Protein AF-0000000073400552 (afdb_homodimer)

Secondary structure (DSSP, 8-state):
--GGGGS-S-SHHHHHHHHHHHHHHHHHHHHHHHHHHHHHHHHHHHHHHHHHHHHHHHHTTT---HHHHHHHHHHHHHHHHHHHHHHHS------S----------PPPPTTS-EEEEE---S-SSB-TTT--BEEEEEEEEEEEEEEE--EEEEEEEEEEEEEETTT-PEEEPPPPP-SSTT-SB-HHHHHHHHHHHHTS---HHHHHHHHHHTT----HHHHHHHHHHHHHHHHHHHHHHHHHHHT-SEEEEEEEEEEEEPTTT--EEEEEEEEEEE--GGGT--SPPEEEEEEESS--THHHHHHTTT--EEEEE-S-GGGHHHHTTSSEEEE--HHHHHHHHHHHHHHS--HHHHHHHHHHHHHHHHHHHTTT--HHHHHHHIIIIIHHHHHHHHHHHHHHHHHS-TTSHHHHHHHHHHHTHHHHHGGGT-TTS-SS-HHHHHHHHHHHGGGGG--EES-HHHHHHHHHHHHHHHHHHHTT--HHHHHHHHHTTGGGS-GGGGGGGSHHHHHHHHHHH-/--TTTTS-S-SHHHHHHHHHHHHHHHHHHHHHHHHHHHHHHHHHHHHHHHHHHHHHHHHTTT---HHHHHHHHHHHHHHHHHHHHHHHS------S-----------PPPTTS-EEEEE---S-SSB-TTT--BEEEEEEEEEEEEEEE--EEEEEEEEEEEEEETTT-PEEEPPPPP-SSTT-SB-HHHHHHHHHHHHTS---HHHHHHHHHHTT----HHHHHHHHHHHHHHHHHHHHHHHHHHHT-SEEEEEEEEEEEEPTTT--EEEEEEEEEEE--GGGT--SPPEEEEEEESS--THHHHHHTTT--EEEEE-S-GGGHHHHTTSSEEEE--HHHHHHHHHHHHHHS--HHHHHHHHHHHHHHHHHHHTTT--HHHHHHHHHHHHHHHHHHHHHHHHHHHHHS-TTSHHHHHHHHHHHTHHHHHGGGT-TTS-SS-HHHHHHHHHHHGGGGG--B-SSHHHHHHHHHHHHHHHHHHHTT--HHHHHHHHHTTGGGS-GGGGGGGSHHHHHHHHHHH-

Radius of gyration: 34.64 Å; Cα contacts (8 Å, |Δi|>4): 1639; chains: 2; bounding box: 87×115×77 Å

Nearest PDB structures (foldseek):
  4ibn-assembly1_A  TM=3.420E-01  e=5.709E-01  uncultured organism
  8f3t-assembly1_A  TM=4.345E-01  e=2.972E+00  Enterococcus faecium
  6mka-assembly1_A  TM=4.248E-01  e=4.762E+00  Enterococcus faecium
  8f3q-assembly1_A  TM=3.774E-01  e=5.233E+00  Enterococcus faecium
  4ibn-assembly1_A  TM=3.418E-01  e=5.380E-01  uncultured organism

Organism: Burkholderia thailandensis (strain ATCC 700388 / DSM 13276 / CCUG 48851 / CIP 106301 / E264) (NCBI:txid271848)

pLDDT: mean 80.69, std 18.59, range [24.61, 98.06]

Foldseek 3Di:
DDPPPPPPPPPVVVVVVVVVVVVVVVVVVVVVVVVVVVLVVLVVVLVVLVVVLVVLVLVCVADQDPVSVVVSVVSVVVNVVSVVSVVVPPPPPPPPPDPPPPPPPDPDDDPVDDDDDDDDDDPDQAADPPPRHGHDDDDDDDDDDDDDDDDADDDDDDDWDWDADPPPRDIDIDDDADALDVVDPDHLLRLLCLLCCCQQVVDQLQNVQVVVVVNVDHDDSVNSVVSLVSLLVLCVLVLVVLLVLLQPDQEKEKDKHWFWAQAPPPSDIQIKIKMKIWDDQQQQQDPRQIFMFIAIDRDDALVVVCVSNVSHFHEYEYAPDPSCVVVVVVVRYHAAYFVSNLLSLLVVVCVVPNDPVSVVLNVLSVQLVVQSVVSGRHHLVVQLVSCVVRVVVSLVVSLVVLVVVLVVDDCPDSSNVSSCSCNVCVCNQCVCSVTSSDDNHSVVRVVLCVSRSVNSVSDHNYNDSVSVRSSSSSSRQCSSLVSNVHHSSLLSSVCSSPSSPDDSVVSVCSRNVNCVVVSVVVD/DPPPPPPPPPPVVVVVVVVVVVVVVVVVVVVVVVVVVVLVVLVVVLVVLVVVLVVLVLVCLADLDPVSVVVSVVSVVVNVVSVVSVVVPPPPPPPPPPPPPPPPPDPDDDPPDDDDDDDDDDPDQAADPPPRHGHDDDDDDDDDDDDDDDDADDADDDDWDWDADPPPRDIDIDDDADALDVVDRDHLLRLLCLLCCCQQVVDQLCNVQVVVVVNVDHDDSVNSVVSLVSLLVLCVLVLVVLLVLLQVDQEKEKDKHWFWAQAPPPSDIQIKIKMKIKDDQQQQQDPRQIFMFIAIDRDDALVVVCVSNVSHFHEYEYADDPSCVVVVVVVRYHAAYFVSNLLSLLVVVCVVPNDPVSVVLNVLSVQLVVQSVVSGRHHLVVQLVSCVVRVVVSLVVSLVVLVVVLVVDDCPDSSNVSSCSCNVCVCNQCVCSVTSSDDNHSVVRVVLCVSRSVNSVSDNADNDSVRRRSSSSSSRQCSSLVSNVHHSSLLSSVCSSPSSPDDSVVSVCSRNVNCVVVSVVVD

Structure (mmCIF, N/CA/C/O backbone):
data_AF-0000000073400552-model_v1
#
loop_
_entity.id
_entity.type
_entity.pdbx_description
1 polymer 'TnpC protein'
#
loop_
_atom_site.group_PDB
_atom_site.id
_atom_site.type_symbol
_atom_site.label_atom_id
_atom_site.label_alt_id
_atom_site.label_comp_id
_atom_site.label_asym_id
_atom_site.label_entity_id
_atom_site.label_seq_id
_atom_site.pdbx_PDB_ins_code
_atom_site.Cartn_x
_atom_site.Cartn_y
_atom_site.Cartn_z
_atom_site.occupancy
_atom_site.B_iso_or_equiv
_atom_site.auth_seq_id
_atom_site.auth_comp_id
_atom_site.auth_asym_id
_atom_site.auth_atom_id
_atom_site.pdbx_PDB_model_num
ATOM 1 N N . MET A 1 1 ? -17.5 -57.906 23.609 1 24.61 1 MET A N 1
ATOM 2 C CA . MET A 1 1 ? -16.062 -58.156 23.484 1 24.61 1 MET A CA 1
ATOM 3 C C . MET A 1 1 ? -15.289 -56.844 23.656 1 24.61 1 MET A C 1
ATOM 5 O O . MET A 1 1 ? -15.578 -55.844 23 1 24.61 1 MET A O 1
ATOM 9 N N . THR A 1 2 ? -14.555 -56.531 24.859 1 25.42 2 THR A N 1
ATOM 10 C CA . THR A 1 2 ? -14.062 -55.406 25.656 1 25.42 2 THR A CA 1
ATOM 11 C C . THR A 1 2 ? -12.844 -54.781 24.984 1 25.42 2 THR A C 1
ATOM 13 O O . THR A 1 2 ? -12.016 -55.469 24.406 1 25.42 2 THR A O 1
ATOM 16 N N . ALA A 1 3 ? -13.062 -53.438 24.578 1 33.19 3 ALA A N 1
ATOM 17 C CA . ALA A 1 3 ? -12.156 -52.531 23.906 1 33.19 3 ALA A CA 1
ATOM 18 C C . ALA A 1 3 ? -10.797 -52.5 24.609 1 33.19 3 ALA A C 1
ATOM 20 O O . ALA A 1 3 ? -9.969 -51.625 24.328 1 33.19 3 ALA A O 1
ATOM 21 N N . ALA A 1 4 ? -10.703 -53.25 25.734 1 34.44 4 ALA A N 1
ATOM 22 C CA . ALA A 1 4 ? -9.531 -53.156 26.609 1 34.44 4 ALA A CA 1
ATOM 23 C C . ALA A 1 4 ? -8.266 -53.562 25.859 1 34.44 4 ALA A C 1
ATOM 25 O O . ALA A 1 4 ? -7.152 -53.312 26.328 1 34.44 4 ALA A O 1
ATOM 26 N N . ASN A 1 5 ? -8.422 -54.5 25.031 1 32.62 5 ASN A N 1
ATOM 27 C CA . ASN A 1 5 ? -7.316 -55.406 24.797 1 32.62 5 ASN A CA 1
ATOM 28 C C . ASN A 1 5 ? -6.242 -54.781 23.906 1 32.62 5 ASN A C 1
ATOM 30 O O . ASN A 1 5 ? -5.445 -55.5 23.297 1 32.62 5 ASN A O 1
ATOM 34 N N . ALA A 1 6 ? -6.629 -53.625 23.438 1 41.81 6 ALA A N 1
ATOM 35 C CA . ALA A 1 6 ? -5.828 -53.312 22.25 1 41.81 6 ALA A CA 1
ATOM 36 C C . ALA A 1 6 ? -4.359 -53.125 22.625 1 41.81 6 ALA A C 1
ATOM 38 O O . ALA A 1 6 ? -3.533 -52.812 21.766 1 41.81 6 ALA A O 1
ATOM 39 N N . TYR A 1 7 ? -4.109 -52.656 23.969 1 45.28 7 TYR A N 1
ATOM 40 C CA . TYR A 1 7 ? -2.709 -52.406 24.281 1 45.28 7 TYR A CA 1
ATOM 41 C C . TYR A 1 7 ? -1.983 -53.719 24.609 1 45.28 7 TYR A C 1
ATOM 43 O O . TYR A 1 7 ? -2.584 -54.656 25.156 1 45.28 7 TYR A O 1
ATOM 51 N N . PRO A 1 8 ? -1.032 -54.094 23.844 1 45.5 8 PRO A N 1
ATOM 52 C CA . PRO A 1 8 ? -0.406 -55.375 24.047 1 45.5 8 PRO A CA 1
ATOM 53 C C . PRO A 1 8 ? -0.146 -55.688 25.516 1 45.5 8 PRO A C 1
ATOM 55 O O . PRO A 1 8 ? 0.026 -54.781 26.328 1 45.5 8 PRO A O 1
ATOM 58 N N . ASP A 1 9 ? -0.67 -56.844 26.156 1 44.78 9 ASP A N 1
ATOM 59 C CA . ASP A 1 9 ? -0.566 -57.406 27.5 1 44.78 9 ASP A CA 1
ATOM 60 C C . ASP A 1 9 ? 0.889 -57.469 27.953 1 44.78 9 ASP A C 1
ATOM 62 O O . ASP A 1 9 ? 1.176 -57.906 29.062 1 44.78 9 ASP A O 1
ATOM 66 N N . ASP A 1 10 ? 1.835 -57.625 27.047 1 45.41 10 ASP A N 1
ATOM 67 C CA . ASP A 1 10 ? 3.184 -57.781 27.578 1 45.41 10 ASP A CA 1
ATOM 68 C C . ASP A 1 10 ? 3.725 -56.469 28.141 1 45.41 10 ASP A C 1
ATOM 70 O O . ASP A 1 10 ? 3.457 -55.406 27.594 1 45.41 10 ASP A O 1
ATOM 74 N N . ILE A 1 11 ? 3.994 -56.406 29.5 1 49.25 11 ILE A N 1
ATOM 75 C CA . ILE A 1 11 ? 4.387 -55.312 30.375 1 49.25 11 ILE A CA 1
ATOM 76 C C . ILE A 1 11 ? 5.531 -54.531 29.719 1 49.25 11 ILE A C 1
ATOM 78 O O . ILE A 1 11 ? 5.66 -53.312 29.922 1 49.25 11 ILE A O 1
ATOM 82 N N . GLU A 1 12 ? 6.371 -55.344 29.047 1 56.28 12 GLU A N 1
ATOM 83 C CA . GLU A 1 12 ? 7.59 -54.688 28.562 1 56.28 12 GLU A CA 1
ATOM 84 C C . GLU A 1 12 ? 7.293 -53.75 27.406 1 56.28 12 GLU A C 1
ATOM 86 O O . GLU A 1 12 ? 7.918 -52.688 27.281 1 56.28 12 GLU A O 1
ATOM 91 N N . ALA A 1 13 ? 6.332 -54.156 26.625 1 56.03 13 ALA A N 1
ATOM 92 C CA . ALA A 1 13 ? 6.023 -53.344 25.453 1 56.03 13 ALA A CA 1
ATOM 93 C C . ALA A 1 13 ? 5.414 -52 25.828 1 56.03 13 ALA A C 1
ATOM 95 O O . ALA A 1 13 ? 5.828 -50.969 25.328 1 56.03 13 ALA A O 1
ATOM 96 N N . PRO A 1 14 ? 4.473 -52.156 26.828 1 54.5 14 PRO A N 1
ATOM 97 C CA . PRO A 1 14 ? 3.953 -50.844 27.234 1 54.5 14 PRO A CA 1
ATOM 98 C C . PRO A 1 14 ? 5.016 -49.969 27.891 1 54.5 14 PRO A C 1
ATOM 100 O O . PRO A 1 14 ? 5.016 -48.75 27.719 1 54.5 14 PRO A O 1
ATOM 103 N N . LYS A 1 15 ? 5.973 -50.625 28.609 1 53.91 15 LYS A N 1
ATOM 104 C CA . LYS A 1 15 ? 7.047 -49.844 29.234 1 53.91 15 LYS A CA 1
ATOM 105 C C . LYS A 1 15 ? 7.93 -49.188 28.188 1 53.91 15 LYS A C 1
ATOM 107 O O . LYS A 1 15 ? 8.32 -48.031 28.328 1 53.91 15 LYS A O 1
ATOM 112 N N . ALA A 1 16 ? 8.227 -49.969 27.125 1 58.25 16 ALA A N 1
ATOM 113 C CA . ALA A 1 16 ? 9.047 -49.406 26.047 1 58.25 16 ALA A CA 1
ATOM 114 C C . ALA A 1 16 ? 8.297 -48.281 25.328 1 58.25 16 ALA A C 1
ATOM 116 O O . ALA A 1 16 ? 8.891 -47.25 24.984 1 58.25 16 ALA A O 1
ATOM 117 N N . MET A 1 17 ? 7.023 -48.531 25.25 1 55.91 17 MET A N 1
ATOM 118 C CA . MET A 1 17 ? 6.211 -47.5 24.609 1 55.91 17 MET A CA 1
ATOM 119 C C . MET A 1 17 ? 6.113 -46.25 25.484 1 55.91 17 MET A C 1
ATOM 121 O O . MET A 1 17 ? 6.156 -45.125 24.984 1 55.91 17 MET A O 1
ATOM 125 N N . LEU A 1 18 ? 6.051 -46.625 26.812 1 54.81 18 LEU A N 1
ATOM 126 C CA . LEU A 1 18 ? 6.031 -45.5 27.75 1 54.81 18 LEU A CA 1
ATOM 127 C C . LEU A 1 18 ? 7.363 -44.781 27.75 1 54.81 18 LEU A C 1
ATOM 129 O O . LEU A 1 18 ? 7.395 -43.531 27.812 1 54.81 18 LEU A O 1
ATOM 133 N N . LEU A 1 19 ? 8.398 -45.562 27.641 1 57.09 19 LEU A N 1
ATOM 134 C CA . LEU A 1 19 ? 9.719 -44.938 27.594 1 57.09 19 LEU A CA 1
ATOM 135 C C . LEU A 1 19 ? 9.883 -44.125 26.312 1 57.09 19 LEU A C 1
ATOM 137 O O . LEU A 1 19 ? 10.453 -43.031 26.344 1 57.09 19 LEU A O 1
ATOM 141 N N . GLU A 1 20 ? 9.383 -44.656 25.219 1 55.62 20 GLU A N 1
ATOM 142 C CA . GLU A 1 20 ? 9.422 -43.938 23.953 1 55.62 20 GLU A CA 1
ATOM 143 C C . GLU A 1 20 ? 8.547 -42.688 24 1 55.62 20 GLU A C 1
ATOM 145 O O . GLU A 1 20 ? 8.938 -41.625 23.516 1 55.62 20 GLU A O 1
ATOM 150 N N . ARG A 1 21 ? 7.418 -42.938 24.719 1 53.84 21 ARG A N 1
ATOM 151 C CA . ARG A 1 21 ? 6.543 -41.781 24.859 1 53.84 21 ARG A CA 1
ATOM 152 C C . ARG A 1 21 ? 7.148 -40.75 25.828 1 53.84 21 ARG A C 1
ATOM 154 O O . ARG A 1 21 ? 7.062 -39.562 25.594 1 53.84 21 ARG A O 1
ATOM 161 N N . ASP A 1 22 ? 7.812 -41.312 26.797 1 54.59 22 ASP A N 1
ATOM 162 C CA . ASP A 1 22 ? 8.484 -40.406 27.734 1 54.59 22 ASP A CA 1
ATOM 163 C C . ASP A 1 22 ? 9.641 -39.688 27.062 1 54.59 22 ASP A C 1
ATOM 165 O O . ASP A 1 22 ? 9.852 -38.469 27.297 1 54.59 22 ASP A O 1
ATOM 169 N N . ALA A 1 23 ? 10.359 -40.344 26.203 1 57.62 23 ALA A N 1
ATOM 170 C CA . ALA A 1 23 ? 11.43 -39.719 25.438 1 57.62 23 ALA A CA 1
ATOM 171 C C . ALA A 1 23 ? 10.867 -38.688 24.469 1 57.62 23 ALA A C 1
ATOM 173 O O . ALA A 1 23 ? 11.422 -37.594 24.297 1 57.62 23 ALA A O 1
ATOM 174 N N . ARG A 1 24 ? 9.742 -39.125 23.938 1 53.03 24 ARG A N 1
ATOM 175 C CA . ARG A 1 24 ? 9.078 -38.188 23.031 1 53.03 24 ARG A CA 1
ATOM 176 C C . ARG A 1 24 ? 8.539 -36.969 23.781 1 53.03 24 ARG A C 1
ATOM 178 O O . ARG A 1 24 ? 8.633 -35.844 23.312 1 53.03 24 ARG A O 1
ATOM 185 N N . ILE A 1 25 ? 8.07 -37.281 24.969 1 50.94 25 ILE A N 1
ATOM 186 C CA . ILE A 1 25 ? 7.602 -36.188 25.844 1 50.94 25 ILE A CA 1
ATOM 187 C C . ILE A 1 25 ? 8.781 -35.344 26.281 1 50.94 25 ILE A C 1
ATOM 189 O O . ILE A 1 25 ? 8.695 -34.094 26.281 1 50.94 25 ILE A O 1
ATOM 193 N N . GLY A 1 26 ? 9.844 -36 26.609 1 51.19 26 GLY A N 1
ATOM 194 C CA . GLY A 1 26 ? 11.031 -35.25 26.953 1 51.19 26 GLY A CA 1
ATOM 195 C C . GLY A 1 26 ? 11.555 -34.406 25.828 1 51.19 26 GLY A C 1
ATOM 196 O O . GLY A 1 26 ? 11.891 -33.219 26.031 1 51.19 26 GLY A O 1
ATOM 197 N N . HIS A 1 27 ? 11.547 -34.938 24.656 1 53.66 27 HIS A N 1
ATOM 198 C CA . HIS A 1 27 ? 11.961 -34.188 23.484 1 53.66 27 HIS A CA 1
ATOM 199 C C . HIS A 1 27 ? 10.984 -33.062 23.172 1 53.66 27 HIS A C 1
ATOM 201 O O . HIS A 1 27 ? 11.398 -31.938 22.875 1 53.66 27 HIS A O 1
ATOM 207 N N . LEU A 1 28 ? 9.766 -33.406 23.391 1 50.81 28 LEU A N 1
ATOM 208 C CA . LEU A 1 28 ? 8.758 -32.375 23.172 1 50.81 28 LEU A CA 1
ATOM 209 C C . LEU A 1 28 ? 8.852 -31.281 24.234 1 50.81 28 LEU A C 1
ATOM 211 O O . LEU A 1 28 ? 8.695 -30.109 23.938 1 50.81 28 LEU A O 1
ATOM 215 N N . GLU A 1 29 ? 9.164 -31.719 25.406 1 51.41 29 GLU A N 1
ATOM 216 C CA . GLU A 1 29 ? 9.375 -30.766 26.469 1 51.41 29 GLU A CA 1
ATOM 217 C C . GLU A 1 29 ? 10.602 -29.891 26.203 1 51.41 29 GLU A C 1
ATOM 219 O O . GLU A 1 29 ? 10.578 -28.688 26.453 1 51.41 29 GLU A O 1
ATOM 224 N N . ASP A 1 30 ? 11.633 -30.484 25.734 1 51.81 30 ASP A N 1
ATOM 225 C CA . ASP A 1 30 ? 12.82 -29.734 25.359 1 51.81 30 ASP A CA 1
ATOM 226 C C . ASP A 1 30 ? 12.516 -28.766 24.219 1 51.81 30 ASP A C 1
ATOM 228 O O . ASP A 1 30 ? 12.984 -27.625 24.234 1 51.81 30 ASP A O 1
ATOM 232 N N . VAL A 1 31 ? 11.75 -29.297 23.328 1 49.66 31 VAL A N 1
ATOM 233 C CA . VAL A 1 31 ? 11.359 -28.453 22.219 1 49.66 31 VAL A CA 1
ATOM 234 C C . VAL A 1 31 ? 10.477 -27.312 22.719 1 49.66 31 VAL A C 1
ATOM 236 O O . VAL A 1 31 ? 10.648 -26.156 22.297 1 49.66 31 VAL A O 1
ATOM 239 N N . VAL A 1 32 ? 9.656 -27.656 23.656 1 48.94 32 VAL A N 1
ATOM 240 C CA . VAL A 1 32 ? 8.789 -26.641 24.25 1 48.94 32 VAL A CA 1
ATOM 241 C C . VAL A 1 32 ? 9.625 -25.641 25.031 1 48.94 32 VAL A C 1
ATOM 243 O O . VAL A 1 32 ? 9.398 -24.438 24.953 1 48.94 32 VAL A O 1
ATOM 246 N N . GLU A 1 33 ? 10.555 -26.172 25.828 1 51.47 33 GLU A N 1
ATOM 247 C CA . GLU A 1 33 ? 11.422 -25.281 26.594 1 51.47 33 GLU A CA 1
ATOM 248 C C . GLU A 1 33 ? 12.266 -24.406 25.672 1 51.47 33 GLU A C 1
ATOM 250 O O . GLU A 1 33 ? 12.469 -23.219 25.953 1 51.47 33 GLU A O 1
ATOM 255 N N . SER A 1 34 ? 12.719 -25 24.641 1 51.09 34 SER A N 1
ATOM 256 C CA . SER A 1 34 ? 13.469 -24.234 23.656 1 51.09 34 SER A CA 1
ATOM 257 C C . SER A 1 34 ? 12.586 -23.188 22.969 1 51.09 34 SER A C 1
ATOM 259 O O . SER A 1 34 ? 13.008 -22.062 22.75 1 51.09 34 SER A O 1
ATOM 261 N N . HIS A 1 35 ? 11.391 -23.641 22.828 1 50.72 35 HIS A N 1
ATOM 262 C CA . HIS A 1 35 ? 10.438 -22.703 22.234 1 50.72 35 HIS A CA 1
ATOM 263 C C . HIS A 1 35 ? 10.078 -21.609 23.234 1 50.72 35 HIS A C 1
ATOM 265 O O . HIS A 1 35 ? 9.953 -20.438 22.844 1 50.72 35 HIS A O 1
ATOM 271 N N . LYS A 1 36 ? 10 -22.016 24.484 1 51.06 36 LYS A N 1
ATOM 272 C CA . LYS A 1 36 ? 9.75 -21.016 25.516 1 51.06 36 LYS A CA 1
ATOM 273 C C . LYS A 1 36 ? 10.898 -20.031 25.625 1 51.06 36 LYS A C 1
ATOM 275 O O . LYS A 1 36 ? 10.68 -18.812 25.766 1 51.06 36 LYS A O 1
ATOM 280 N N . ALA A 1 37 ? 12.102 -20.578 25.641 1 52.28 37 ALA A N 1
ATOM 281 C CA . ALA A 1 37 ? 13.281 -19.719 25.688 1 52.28 37 ALA A CA 1
ATOM 282 C C . ALA A 1 37 ? 13.344 -18.812 24.453 1 52.28 37 ALA A C 1
ATOM 284 O O . ALA A 1 37 ? 13.641 -17.625 24.562 1 52.28 37 ALA A O 1
ATOM 285 N N . ALA A 1 38 ? 13.031 -19.422 23.391 1 51.69 38 ALA A N 1
ATOM 286 C CA . ALA A 1 38 ? 13.008 -18.641 22.156 1 51.69 38 ALA A CA 1
ATOM 287 C C . ALA A 1 38 ? 11.906 -17.594 22.188 1 51.69 38 ALA A C 1
ATOM 289 O O . ALA A 1 38 ? 12.117 -16.453 21.766 1 51.69 38 ALA A O 1
ATOM 290 N N . ASN A 1 39 ? 10.828 -17.953 22.797 1 53.31 39 ASN A N 1
ATOM 291 C CA . ASN A 1 39 ? 9.727 -17 22.953 1 53.31 39 ASN A CA 1
ATOM 292 C C . ASN A 1 39 ? 10.094 -15.875 23.906 1 53.31 39 ASN A C 1
ATOM 294 O O . ASN A 1 39 ? 9.734 -14.719 23.672 1 53.31 39 ASN A O 1
ATOM 298 N N . ALA A 1 40 ? 10.789 -16.297 25.016 1 55 40 ALA A N 1
ATOM 299 C CA . ALA A 1 40 ? 11.234 -15.273 25.953 1 55 40 ALA A CA 1
ATOM 300 C C . ALA A 1 40 ? 12.227 -14.312 25.297 1 55 40 ALA A C 1
ATOM 302 O O . ALA A 1 40 ? 12.141 -13.102 25.484 1 55 40 ALA A O 1
ATOM 303 N N . THR A 1 41 ? 13.148 -14.93 24.562 1 53 41 THR A N 1
ATOM 304 C CA . THR A 1 41 ? 14.109 -14.109 23.828 1 53 41 THR A CA 1
ATOM 305 C C . THR A 1 41 ? 13.398 -13.242 22.797 1 53 41 THR A C 1
ATOM 307 O O . THR A 1 41 ? 13.711 -12.062 22.641 1 53 41 THR A O 1
ATOM 310 N N . ALA A 1 42 ? 12.422 -13.828 22.219 1 56.38 42 ALA A N 1
ATOM 311 C CA . ALA A 1 42 ? 11.648 -13.086 21.219 1 56.38 42 ALA A CA 1
ATOM 312 C C . ALA A 1 42 ? 10.875 -11.945 21.875 1 56.38 42 ALA A C 1
ATOM 314 O O . ALA A 1 42 ? 10.828 -10.836 21.328 1 56.38 42 ALA A O 1
ATOM 315 N N . LYS A 1 43 ? 10.352 -12.227 23.062 1 59.94 43 LYS A N 1
ATOM 316 C CA . LYS A 1 43 ? 9.609 -11.195 23.781 1 59.94 43 LYS A CA 1
ATOM 317 C C . LYS A 1 43 ? 10.531 -10.047 24.203 1 59.94 43 LYS A C 1
ATOM 319 O O . LYS A 1 43 ? 10.156 -8.875 24.109 1 59.94 43 LYS A O 1
ATOM 324 N N . ALA A 1 44 ? 11.75 -10.445 24.688 1 56.94 44 ALA A N 1
ATOM 325 C CA . ALA A 1 44 ? 12.734 -9.43 25.047 1 56.94 44 ALA A CA 1
ATOM 326 C C . ALA A 1 44 ? 13.141 -8.602 23.828 1 56.94 44 ALA A C 1
ATOM 328 O O . ALA A 1 44 ? 13.266 -7.375 23.922 1 56.94 44 ALA A O 1
ATOM 329 N N . GLU A 1 45 ? 13.273 -9.281 22.75 1 58.41 45 GLU A N 1
ATOM 330 C CA . GLU A 1 45 ? 13.633 -8.594 21.516 1 58.41 45 GLU A CA 1
ATOM 331 C C . GLU A 1 45 ? 12.5 -7.688 21.031 1 58.41 45 GLU A C 1
ATOM 333 O O . GLU A 1 45 ? 12.75 -6.582 20.547 1 58.41 45 GLU A O 1
ATOM 338 N N . ILE A 1 46 ? 11.297 -8.133 21.219 1 58.19 46 ILE A N 1
ATOM 339 C CA . ILE A 1 46 ? 10.133 -7.336 20.844 1 58.19 46 ILE A CA 1
ATOM 340 C C . ILE A 1 46 ? 10.117 -6.043 21.656 1 58.19 46 ILE A C 1
ATOM 342 O O . ILE A 1 46 ? 9.953 -4.953 21.109 1 58.19 46 ILE A O 1
ATOM 346 N N . GLU A 1 47 ? 10.305 -6.18 22.953 1 60.88 47 GLU A N 1
ATOM 347 C CA . GLU A 1 47 ? 10.328 -5 23.812 1 60.88 47 GLU A CA 1
ATOM 348 C C . GLU A 1 47 ? 11.469 -4.062 23.438 1 60.88 47 GLU A C 1
ATOM 350 O O . GLU A 1 47 ? 11.305 -2.844 23.422 1 60.88 47 GLU A O 1
ATOM 355 N N . HIS A 1 48 ? 12.57 -4.715 23.125 1 55.47 48 HIS A N 1
ATOM 356 C CA . HIS A 1 48 ? 13.727 -3.928 22.703 1 55.47 48 HIS A CA 1
ATOM 357 C C . HIS A 1 48 ? 13.445 -3.18 21.406 1 55.47 48 HIS A C 1
ATOM 359 O O . HIS A 1 48 ? 13.742 -1.988 21.297 1 55.47 48 HIS A O 1
ATOM 365 N N . LEU A 1 49 ? 12.828 -3.842 20.5 1 58.22 49 LEU A N 1
ATOM 366 C CA . LEU A 1 49 ? 12.547 -3.227 19.203 1 58.22 49 LEU A CA 1
ATOM 367 C C . LEU A 1 49 ? 11.508 -2.119 19.344 1 58.22 49 LEU A C 1
ATOM 369 O O . LEU A 1 49 ? 11.625 -1.066 18.719 1 58.22 49 LEU A O 1
ATOM 373 N N . LYS A 1 50 ? 10.586 -2.402 20.188 1 60.38 50 LYS A N 1
ATOM 374 C CA . LYS A 1 50 ? 9.586 -1.367 20.438 1 60.38 50 LYS A CA 1
ATOM 375 C C . LYS A 1 50 ? 10.242 -0.108 21 1 60.38 50 LYS A C 1
ATOM 377 O O . LYS A 1 50 ? 9.922 1.005 20.578 1 60.38 50 LYS A O 1
ATOM 382 N N . LEU A 1 51 ? 11.133 -0.354 21.922 1 53.84 51 LEU A N 1
ATOM 383 C CA . LEU A 1 51 ? 11.852 0.761 22.531 1 53.84 51 LEU A CA 1
ATOM 384 C C . LEU A 1 51 ? 12.734 1.467 21.5 1 53.84 51 LEU A C 1
ATOM 386 O O . LEU A 1 51 ? 12.789 2.697 21.469 1 53.84 51 LEU A O 1
ATOM 390 N N . LEU A 1 52 ? 13.352 0.623 20.703 1 53.19 52 LEU A N 1
ATOM 391 C CA . LEU A 1 52 ? 14.219 1.183 19.672 1 53.19 52 LEU A CA 1
ATOM 392 C C . LEU A 1 52 ? 13.414 1.975 18.656 1 53.19 52 LEU A C 1
ATOM 394 O O . LEU A 1 52 ? 13.812 3.068 18.25 1 53.19 52 LEU A O 1
ATOM 398 N N . ILE A 1 53 ? 12.328 1.403 18.281 1 55.66 53 ILE A N 1
ATOM 399 C CA . ILE A 1 53 ? 11.469 2.088 17.312 1 55.66 53 ILE A CA 1
ATOM 400 C C . ILE A 1 53 ? 10.961 3.395 17.922 1 55.66 53 ILE A C 1
ATOM 402 O O . ILE A 1 53 ? 10.961 4.434 17.25 1 55.66 53 ILE A O 1
ATOM 406 N N . ALA A 1 54 ? 10.547 3.232 19.109 1 54.84 54 ALA A N 1
ATOM 407 C CA . ALA A 1 54 ? 10.102 4.438 19.812 1 54.84 54 ALA A CA 1
ATOM 408 C C . ALA A 1 54 ? 11.211 5.48 19.859 1 54.84 54 ALA A C 1
ATOM 410 O O . ALA A 1 54 ? 10.969 6.672 19.656 1 54.84 54 ALA A O 1
ATOM 411 N N . LYS A 1 55 ? 12.375 4.926 20.062 1 49.38 55 LYS A N 1
ATOM 412 C CA . LYS A 1 55 ? 13.547 5.785 20.125 1 49.38 55 LYS A CA 1
ATOM 413 C C . LYS A 1 55 ? 13.828 6.426 18.766 1 49.38 55 LYS A C 1
ATOM 415 O O . LYS A 1 55 ? 14.07 7.633 18.688 1 49.38 55 LYS A O 1
ATOM 420 N N . LEU A 1 56 ? 13.82 5.551 17.859 1 53.38 56 LEU A N 1
ATOM 421 C CA . LEU A 1 56 ? 14.109 6.047 16.531 1 53.38 56 LEU A CA 1
ATOM 422 C C . LEU A 1 56 ? 13.031 7.008 16.047 1 53.38 56 LEU A C 1
ATOM 424 O O . LEU A 1 56 ? 13.328 8.016 15.398 1 53.38 56 LEU A O 1
ATOM 428 N N . ARG A 1 57 ? 11.883 6.586 16.359 1 52.5 57 ARG A N 1
ATOM 429 C CA . ARG A 1 57 ? 10.781 7.488 16.016 1 52.5 57 ARG A CA 1
ATOM 430 C C . ARG A 1 57 ? 10.969 8.844 16.688 1 52.5 57 ARG A C 1
ATOM 432 O O . ARG A 1 57 ? 10.672 9.883 16.094 1 52.5 57 ARG A O 1
ATOM 439 N N . ARG A 1 58 ? 11.414 8.711 17.859 1 46.28 58 ARG A N 1
ATOM 440 C CA . ARG A 1 58 ? 11.719 9.938 18.594 1 46.28 58 ARG A CA 1
ATOM 441 C C . ARG A 1 58 ? 12.883 10.68 17.938 1 46.28 58 ARG A C 1
ATOM 443 O O . ARG A 1 58 ? 12.898 11.914 17.922 1 46.28 58 ARG A O 1
ATOM 450 N N . MET A 1 59 ? 13.797 9.781 17.484 1 45.72 59 MET A N 1
ATOM 451 C CA . MET A 1 59 ? 14.969 10.344 16.828 1 45.72 59 MET A CA 1
ATOM 452 C C . MET A 1 59 ? 14.609 10.914 15.461 1 45.72 59 MET A C 1
ATOM 454 O O . MET A 1 59 ? 15.273 11.82 14.969 1 45.72 59 MET A O 1
ATOM 458 N N . GLN A 1 60 ? 13.766 10.188 14.852 1 46.12 60 GLN A N 1
ATOM 459 C CA . GLN A 1 60 ? 13.328 10.641 13.531 1 46.12 60 GLN A CA 1
ATOM 460 C C . GLN A 1 60 ? 13.047 12.133 13.531 1 46.12 60 GLN A C 1
ATOM 462 O O . GLN A 1 60 ? 13.117 12.781 12.484 1 46.12 60 GLN A O 1
ATOM 467 N N . PHE A 1 61 ? 12.656 12.711 14.609 1 39.72 61 PHE A N 1
ATOM 468 C CA . PHE A 1 61 ? 12.281 14.117 14.688 1 39.72 61 PHE A CA 1
ATOM 469 C C . PHE A 1 61 ? 13.445 15.008 14.273 1 39.72 61 PHE A C 1
ATOM 471 O O . PHE A 1 61 ? 13.234 16.156 13.859 1 39.72 61 PHE A O 1
ATOM 478 N N . GLY A 1 62 ? 14.531 14.734 14.57 1 34.5 62 GLY A N 1
ATOM 479 C CA . GLY A 1 62 ? 15.578 15.695 14.242 1 34.5 62 GLY A CA 1
ATOM 480 C C . GLY A 1 62 ? 16.219 15.438 12.891 1 34.5 62 GLY A C 1
ATOM 481 O O . GLY A 1 62 ? 16.469 16.375 12.133 1 34.5 62 GLY A O 1
ATOM 482 N N . ARG A 1 63 ? 17.047 14.398 12.805 1 35.94 63 ARG A N 1
ATOM 483 C CA . ARG A 1 63 ? 17.891 14.219 11.625 1 35.94 63 ARG A CA 1
ATOM 484 C C . ARG A 1 63 ? 17.078 13.688 10.453 1 35.94 63 ARG A C 1
ATOM 486 O O . ARG A 1 63 ? 16.156 12.883 10.633 1 35.94 63 ARG A O 1
ATOM 493 N N . LYS A 1 64 ? 17.094 14.336 9.359 1 41.78 64 LYS A N 1
ATOM 494 C CA . LYS A 1 64 ? 16.562 14.203 8.008 1 41.78 64 LYS A CA 1
ATOM 495 C C . LYS A 1 64 ? 16.469 12.742 7.598 1 41.78 64 LYS A C 1
ATOM 497 O O . LYS A 1 64 ? 16.141 12.43 6.449 1 41.78 64 LYS A O 1
ATOM 502 N N . SER A 1 65 ? 17.219 11.625 8.164 1 45.69 65 SER A N 1
ATOM 503 C CA . SER A 1 65 ? 17.875 10.656 7.293 1 45.69 65 SER A CA 1
ATOM 504 C C . SER A 1 65 ? 16.891 9.578 6.84 1 45.69 65 SER A C 1
ATOM 506 O O . SER A 1 65 ? 16.094 9.086 7.641 1 45.69 65 SER A O 1
ATOM 508 N N . GLU A 1 66 ? 16.469 9.734 5.648 1 50.38 66 GLU A N 1
ATOM 509 C CA . GLU A 1 66 ? 15.992 8.586 4.883 1 50.38 66 GLU A CA 1
ATOM 510 C C . GLU A 1 66 ? 16.453 7.27 5.508 1 50.38 66 GLU A C 1
ATOM 512 O O . GLU A 1 66 ? 15.711 6.289 5.535 1 50.38 66 GLU A O 1
ATOM 517 N N . LYS A 1 67 ? 17.609 7.516 6.109 1 47.69 67 LYS A N 1
ATOM 518 C CA . LYS A 1 67 ? 18.203 6.32 6.707 1 47.69 67 LYS A CA 1
ATOM 519 C C . LYS A 1 67 ? 17.438 5.898 7.961 1 47.69 67 LYS A C 1
ATOM 521 O O . LYS A 1 67 ? 17.188 4.711 8.172 1 47.69 67 LYS A O 1
ATOM 526 N N . LEU A 1 68 ? 17.031 6.941 8.719 1 50.88 68 LEU A N 1
ATOM 527 C CA . LEU A 1 68 ? 16.312 6.613 9.945 1 50.88 68 LEU A CA 1
ATOM 528 C C . LEU A 1 68 ? 14.914 6.074 9.633 1 50.88 68 LEU A C 1
ATOM 530 O O . LEU A 1 68 ? 14.453 5.129 10.273 1 50.88 68 LEU A O 1
ATOM 534 N N . ASP A 1 69 ? 14.352 6.734 8.672 1 54.78 69 ASP A N 1
ATOM 535 C CA . ASP A 1 69 ? 13.039 6.246 8.258 1 54.78 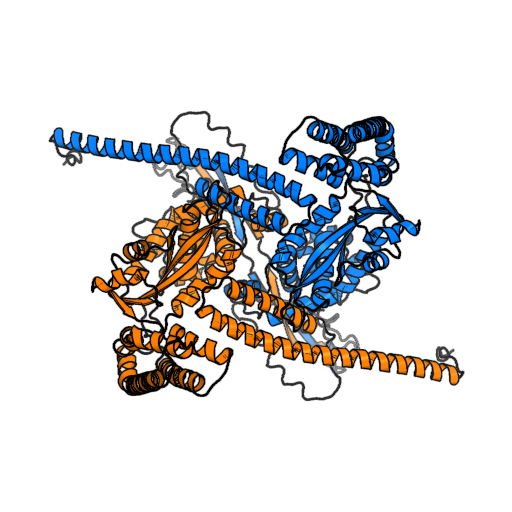69 ASP A CA 1
ATOM 536 C C . ASP A 1 69 ? 13.117 4.801 7.77 1 54.78 69 ASP A C 1
ATOM 538 O O . ASP A 1 69 ? 12.266 3.979 8.109 1 54.78 69 ASP A O 1
ATOM 542 N N . ARG A 1 70 ? 14.148 4.656 7.055 1 58.19 70 ARG A N 1
ATOM 543 C CA . ARG A 1 70 ? 14.367 3.299 6.566 1 58.19 70 ARG A CA 1
ATOM 544 C C . ARG A 1 70 ? 14.617 2.336 7.723 1 58.19 70 ARG A C 1
ATOM 546 O O . ARG A 1 70 ? 14.133 1.203 7.707 1 58.19 70 ARG A O 1
ATOM 553 N N . GLN A 1 71 ? 15.312 2.871 8.641 1 52.38 71 GLN A N 1
ATOM 554 C CA . GLN A 1 71 ? 15.625 2.039 9.797 1 52.38 71 GLN A CA 1
ATOM 555 C C . GLN A 1 71 ? 14.375 1.738 10.617 1 52.38 71 GLN A C 1
ATOM 557 O O . GLN A 1 71 ? 14.172 0.605 11.055 1 52.38 71 GLN A O 1
ATOM 562 N N . ILE A 1 72 ? 13.555 2.717 10.758 1 56.97 72 ILE A N 1
ATOM 563 C CA . ILE A 1 72 ? 12.32 2.527 11.516 1 56.97 72 ILE A CA 1
ATOM 564 C C . ILE A 1 72 ? 11.43 1.516 10.805 1 56.97 72 ILE A C 1
ATOM 566 O O . ILE A 1 72 ? 10.875 0.616 11.445 1 56.97 72 ILE A O 1
ATOM 570 N N . GLU A 1 73 ? 11.359 1.784 9.555 1 61.16 73 GLU A N 1
ATOM 571 C CA . GLU A 1 73 ? 10.547 0.854 8.781 1 61.16 73 GLU A CA 1
ATOM 572 C C . GLU A 1 73 ? 11.07 -0.574 8.906 1 61.16 73 GLU A C 1
ATOM 574 O O . GLU A 1 73 ? 10.289 -1.516 9.062 1 61.16 73 GLU A O 1
ATOM 579 N N . GLN A 1 74 ? 12.359 -0.647 8.852 1 58.69 74 GLN A N 1
ATOM 580 C CA . GLN A 1 74 ? 12.961 -1.969 8.969 1 58.69 74 GLN A CA 1
ATOM 581 C C . GLN A 1 74 ? 12.688 -2.582 10.336 1 58.69 74 GLN A C 1
ATOM 583 O O . GLN A 1 74 ? 12.406 -3.779 10.445 1 58.69 74 GLN A O 1
ATOM 588 N N . LEU A 1 75 ? 12.773 -1.747 11.352 1 58.38 75 LEU A N 1
ATOM 589 C CA . LEU A 1 75 ? 12.539 -2.225 12.711 1 58.38 75 LEU A CA 1
ATOM 590 C C . LEU A 1 75 ? 11.07 -2.58 12.914 1 58.38 75 LEU A C 1
ATOM 592 O O . LEU A 1 75 ? 10.75 -3.553 13.602 1 58.38 75 LEU A O 1
ATOM 596 N N . GLU A 1 76 ? 10.25 -1.805 12.242 1 62.81 76 GLU A N 1
ATOM 597 C CA . GLU A 1 76 ? 8.82 -2.111 12.312 1 62.81 76 GLU A CA 1
ATOM 598 C C . GLU A 1 76 ? 8.516 -3.447 11.641 1 62.81 76 GLU A C 1
ATOM 600 O O . GLU A 1 76 ? 7.723 -4.238 12.164 1 62.81 76 GLU A O 1
ATOM 605 N N . LEU A 1 77 ? 9.141 -3.662 10.57 1 63.97 77 LEU A N 1
ATOM 606 C CA . LEU A 1 77 ? 8.961 -4.926 9.867 1 63.97 77 LEU A CA 1
ATOM 607 C C . LEU A 1 77 ? 9.477 -6.094 10.703 1 63.97 77 LEU A C 1
ATOM 609 O O . LEU A 1 77 ? 8.844 -7.152 10.758 1 63.97 77 LEU A O 1
ATOM 613 N N . ARG A 1 78 ? 10.594 -5.812 11.398 1 60.47 78 ARG A N 1
ATOM 614 C CA . ARG A 1 78 ? 11.141 -6.836 12.281 1 60.47 78 ARG A CA 1
ATOM 615 C C . ARG A 1 78 ? 10.195 -7.125 13.438 1 60.47 78 ARG A C 1
ATOM 617 O O . ARG A 1 78 ? 9.977 -8.289 13.797 1 60.47 78 ARG A O 1
ATOM 624 N N . LEU A 1 79 ? 9.719 -6.102 13.953 1 61.69 79 LEU A N 1
ATOM 625 C CA . LEU A 1 79 ? 8.797 -6.223 15.07 1 61.69 79 LEU A CA 1
ATOM 626 C C . LEU A 1 79 ? 7.547 -7 14.664 1 61.69 79 LEU A C 1
ATOM 628 O O . LEU A 1 79 ? 7.059 -7.844 15.422 1 61.69 79 LEU A O 1
ATOM 632 N N . GLU A 1 80 ? 7.035 -6.762 13.484 1 66.38 80 GLU A N 1
ATOM 633 C CA . GLU A 1 80 ? 5.863 -7.465 12.977 1 66.38 80 GLU A CA 1
ATOM 634 C C . GLU A 1 80 ? 6.098 -8.969 12.93 1 66.38 80 GLU A C 1
ATOM 636 O O . GLU A 1 80 ? 5.215 -9.758 13.281 1 66.38 80 GLU A O 1
ATOM 641 N N . GLU A 1 81 ? 7.219 -9.32 12.539 1 65.38 81 GLU A N 1
ATOM 642 C CA . GLU A 1 81 ? 7.527 -10.734 12.383 1 65.38 81 GLU A CA 1
ATOM 643 C C . GLU A 1 81 ? 7.629 -11.43 13.734 1 65.38 81 GLU A C 1
ATOM 645 O O . GLU A 1 81 ? 7.137 -12.547 13.898 1 65.38 81 GLU A O 1
ATOM 650 N N . LEU A 1 82 ? 8.281 -10.82 14.688 1 65 82 LEU A N 1
ATOM 651 C CA . LEU A 1 82 ? 8.43 -11.406 16.016 1 65 82 LEU A CA 1
ATOM 652 C C . LEU A 1 82 ? 7.066 -11.562 16.688 1 65 82 LEU A C 1
ATOM 654 O O . LEU A 1 82 ? 6.816 -12.57 17.359 1 65 82 LEU A O 1
ATOM 658 N N . GLU A 1 83 ? 6.305 -10.617 16.453 1 67.38 83 GLU A N 1
ATOM 659 C CA . GLU A 1 83 ? 4.965 -10.68 17.031 1 67.38 83 GLU A CA 1
ATOM 660 C C . GLU A 1 83 ? 4.117 -11.75 16.344 1 67.38 83 GLU A C 1
ATOM 662 O O . GLU A 1 83 ? 3.271 -12.383 16.984 1 67.38 83 GLU A O 1
ATOM 667 N N . ALA A 1 84 ? 4.273 -11.93 15.078 1 68.62 84 ALA A N 1
ATOM 668 C CA . ALA A 1 84 ? 3.584 -12.992 14.352 1 68.62 84 ALA A CA 1
ATOM 669 C C . ALA A 1 84 ? 4.004 -14.367 14.859 1 68.62 84 ALA A C 1
ATOM 671 O O . ALA A 1 84 ? 3.193 -15.297 14.914 1 68.62 84 ALA A O 1
ATOM 672 N N . ASP A 1 85 ? 5.25 -14.516 15.203 1 65.94 85 ASP A N 1
ATOM 673 C CA . ASP A 1 85 ? 5.742 -15.773 15.773 1 65.94 85 ASP A CA 1
ATOM 674 C C . ASP A 1 85 ? 5.047 -16.078 17.094 1 65.94 85 ASP A C 1
ATOM 676 O O . ASP A 1 85 ? 4.758 -17.25 17.391 1 65.94 85 ASP A O 1
ATOM 680 N N . GLU A 1 86 ? 4.816 -15.055 17.844 1 63.84 86 GLU A N 1
ATOM 681 C CA . GLU A 1 86 ? 4.074 -15.234 19.094 1 63.84 86 GLU A CA 1
ATOM 682 C C . GLU A 1 86 ? 2.658 -15.734 18.828 1 63.84 86 GLU A C 1
ATOM 684 O O . GLU A 1 86 ? 2.133 -16.547 19.578 1 63.84 86 GLU A O 1
ATOM 689 N N . GLY A 1 87 ? 2.111 -15.242 17.797 1 60.81 87 GLY A N 1
ATOM 690 C CA . GLY A 1 87 ? 0.762 -15.656 17.453 1 60.81 87 GLY A CA 1
ATOM 691 C C . GLY A 1 87 ? 0.69 -17.078 16.938 1 60.81 87 GLY A C 1
ATOM 692 O O . GLY A 1 87 ? -0.336 -17.75 17.078 1 60.81 87 GLY A O 1
ATOM 693 N N . ALA A 1 88 ? 1.759 -17.5 16.281 1 62.5 88 ALA A N 1
ATOM 694 C CA . ALA A 1 88 ? 1.794 -18.844 15.703 1 62.5 88 ALA A CA 1
ATOM 695 C C . ALA A 1 88 ? 2.043 -19.891 16.781 1 62.5 88 ALA A C 1
ATOM 697 O O . ALA A 1 88 ? 1.745 -21.062 16.594 1 62.5 88 ALA A O 1
ATOM 698 N N . ALA A 1 89 ? 2.678 -19.531 17.984 1 53.25 89 ALA A N 1
ATOM 699 C CA . ALA A 1 89 ? 2.953 -20.484 19.047 1 53.25 89 ALA A CA 1
ATOM 700 C C . ALA A 1 89 ? 1.659 -21.016 19.672 1 53.25 89 ALA A C 1
ATOM 702 O O . ALA A 1 89 ? 0.708 -20.25 19.875 1 53.25 89 ALA A O 1
ATOM 703 N N . PRO A 1 90 ? 1.527 -22.406 19.625 1 44.56 90 PRO A N 1
ATOM 704 C CA . PRO A 1 90 ? 0.322 -22.969 20.25 1 44.56 90 PRO A CA 1
ATOM 705 C C . PRO A 1 90 ? 0.058 -22.391 21.641 1 44.56 90 PRO A C 1
ATOM 707 O O . PRO A 1 90 ? 0.995 -22.203 22.422 1 44.56 90 PRO A O 1
ATOM 710 N N . ILE A 1 91 ? -0.862 -21.609 21.859 1 36.97 91 ILE A N 1
ATOM 711 C CA . ILE A 1 91 ? -1.272 -21.234 23.203 1 36.97 91 ILE A CA 1
ATOM 712 C C . ILE A 1 91 ? -1.396 -22.484 24.078 1 36.97 91 ILE A C 1
ATOM 714 O O . ILE A 1 91 ? -2.277 -23.312 23.859 1 36.97 91 ILE A O 1
ATOM 718 N N . GLU A 1 92 ? -0.337 -23.188 24.391 1 31.39 92 GLU A N 1
ATOM 719 C CA . GLU A 1 92 ? -0.609 -24.109 25.484 1 31.39 92 GLU A CA 1
ATOM 720 C C . GLU A 1 92 ? -1.235 -23.406 26.672 1 31.39 92 GLU A C 1
ATOM 722 O O . GLU A 1 92 ? -0.629 -22.484 27.25 1 31.39 92 GLU A O 1
ATOM 727 N N . ILE A 1 93 ? -2.494 -23.297 26.656 1 31.33 93 ILE A N 1
ATOM 728 C CA . ILE A 1 93 ? -3.117 -22.922 27.922 1 31.33 93 ILE A CA 1
ATOM 729 C C . ILE A 1 93 ? -2.553 -23.797 29.047 1 31.33 93 ILE A C 1
ATOM 731 O O . ILE A 1 93 ? -2.74 -25.016 29.047 1 31.33 93 ILE A O 1
ATOM 735 N N . PRO A 1 94 ? -1.431 -23.531 29.594 1 31.09 94 PRO A N 1
ATOM 736 C CA . PRO A 1 94 ? -1.184 -24.344 30.781 1 31.09 94 PRO A CA 1
ATOM 737 C C . PRO A 1 94 ? -2.432 -24.516 31.656 1 31.09 94 PRO A C 1
ATOM 739 O O . PRO A 1 94 ? -3.234 -23.578 31.781 1 31.09 94 PRO A O 1
ATOM 742 N N . LYS A 1 95 ? -2.916 -25.797 31.969 1 32.31 95 LYS A N 1
ATOM 743 C CA . LYS A 1 95 ? -3.906 -26.125 32.969 1 32.31 95 LYS A CA 1
ATOM 744 C C . LYS A 1 95 ? -3.555 -25.484 34.312 1 32.31 95 LYS A C 1
ATOM 746 O O . LYS A 1 95 ? -4.125 -25.844 35.344 1 32.31 95 LYS A O 1
ATOM 751 N N . THR A 1 96 ? -2.312 -25.062 34.594 1 30 96 THR A N 1
ATOM 752 C CA . THR A 1 96 ? -2.137 -24.641 35.969 1 30 96 THR A CA 1
ATOM 753 C C . THR A 1 96 ? -3.061 -23.484 36.312 1 30 96 THR A C 1
ATOM 755 O O . THR A 1 96 ? -3.229 -22.562 35.5 1 30 96 THR A O 1
ATOM 758 N N . PRO A 1 97 ? -3.871 -23.609 37.5 1 30.45 97 PRO A N 1
ATOM 759 C CA . PRO A 1 97 ? -4.742 -22.609 38.094 1 30.45 97 PRO A CA 1
ATOM 760 C C . PRO A 1 97 ? -4.109 -21.219 38.125 1 30.45 97 PRO A C 1
ATOM 762 O O . PRO A 1 97 ? -4.5 -20.359 38.906 1 30.45 97 PRO A O 1
ATOM 765 N N . ARG A 1 98 ? -2.889 -21.062 37.688 1 32.59 98 ARG A N 1
ATOM 766 C CA . ARG A 1 98 ? -2.506 -19.688 38 1 32.59 98 ARG A CA 1
ATOM 767 C C . ARG A 1 98 ? -3.588 -18.719 37.562 1 32.59 98 ARG A C 1
ATOM 769 O O . ARG A 1 98 ? -4.348 -19 36.625 1 32.59 98 ARG A O 1
ATOM 776 N N . THR A 1 99 ? -3.869 -17.688 38.5 1 28.72 99 THR A N 1
ATOM 777 C CA . THR A 1 99 ? -4.746 -16.531 38.281 1 28.72 99 THR A CA 1
ATOM 778 C C . THR A 1 99 ? -4.574 -15.984 36.875 1 28.72 99 THR A C 1
ATOM 780 O O . THR A 1 99 ? -3.459 -15.656 36.469 1 28.72 99 THR A O 1
ATOM 783 N N . ALA A 1 100 ? -5.207 -16.547 35.969 1 34.44 100 ALA A N 1
ATOM 784 C CA . ALA A 1 100 ? -5.27 -15.984 34.625 1 34.44 100 ALA A CA 1
ATOM 785 C C . ALA A 1 100 ? -4.898 -14.508 34.625 1 34.44 100 ALA A C 1
ATOM 787 O O . ALA A 1 100 ? -5.488 -13.711 35.344 1 34.44 100 ALA A O 1
ATOM 788 N N . PRO A 1 101 ? -3.596 -14.156 34.531 1 31.98 101 PRO A N 1
ATOM 789 C CA . PRO A 1 101 ? -3.543 -12.695 34.562 1 31.98 101 PRO A CA 1
ATOM 790 C C . PRO A 1 101 ? -4.824 -12.055 34.031 1 31.98 101 PRO A C 1
ATOM 792 O O . PRO A 1 101 ? -5.496 -12.625 33.156 1 31.98 101 PRO A O 1
ATOM 795 N N . GLU A 1 102 ? -5.574 -11.422 34.906 1 32.69 102 GLU A N 1
ATOM 796 C CA . GLU A 1 102 ? -6.77 -10.656 34.562 1 32.69 102 GLU A CA 1
ATOM 797 C C . GLU A 1 102 ? -6.68 -10.094 33.156 1 32.69 102 GLU A C 1
ATOM 799 O O . GLU A 1 102 ? -5.773 -9.32 32.844 1 32.69 102 GLU A O 1
ATOM 804 N N . GLN A 1 103 ? -6.754 -10.992 32.156 1 36.69 103 GLN A N 1
ATOM 805 C CA . GLN A 1 103 ? -6.871 -10.461 30.812 1 36.69 103 GLN A CA 1
ATOM 806 C C . GLN A 1 103 ? -7.492 -9.07 30.812 1 36.69 103 GLN A C 1
ATOM 808 O O . GLN A 1 103 ? -8.484 -8.828 31.5 1 36.69 103 GLN A O 1
ATOM 813 N N . SER A 1 104 ? -6.719 -8.109 30.938 1 39.78 104 SER A N 1
ATOM 814 C CA . SER A 1 104 ? -7.316 -6.789 30.812 1 39.78 104 SER A CA 1
ATOM 815 C C . SER A 1 104 ? -8.633 -6.848 30.047 1 39.78 104 SER A C 1
ATOM 817 O O . SER A 1 104 ? -8.766 -7.621 29.094 1 39.78 104 SER A O 1
ATOM 819 N N . PRO A 1 105 ? -9.711 -6.641 30.734 1 45 105 PRO A N 1
ATOM 820 C CA . PRO A 1 105 ? -11 -6.645 30.047 1 45 105 PRO A CA 1
ATOM 821 C C . PRO A 1 105 ? -10.891 -6.176 28.594 1 45 105 PRO A C 1
ATOM 823 O O . PRO A 1 105 ? -10.203 -5.191 28.312 1 45 105 PRO A O 1
ATOM 826 N N . ARG A 1 106 ? -11.031 -7.09 27.797 1 56.81 106 ARG A N 1
ATOM 827 C CA . ARG A 1 106 ? -11.055 -6.797 26.375 1 56.81 106 ARG A CA 1
ATOM 828 C C . ARG A 1 106 ? -11.82 -5.512 26.094 1 56.81 106 ARG A C 1
ATOM 830 O O . ARG A 1 106 ? -12.938 -5.324 26.578 1 56.81 106 ARG A O 1
ATOM 837 N N . LYS A 1 107 ? -11.164 -4.465 25.688 1 65.44 107 LYS A N 1
ATOM 838 C CA . LYS A 1 107 ? -11.836 -3.236 25.266 1 65.44 107 LYS A CA 1
ATOM 839 C C . LYS A 1 107 ? -13 -3.537 24.328 1 65.44 107 LYS A C 1
ATOM 841 O O . LYS A 1 107 ? -12.875 -4.348 23.422 1 65.44 107 LYS A O 1
ATOM 846 N N . PRO A 1 108 ? -14.156 -3.055 24.734 1 79.69 108 PRO A N 1
ATOM 847 C CA . PRO A 1 108 ? -15.305 -3.262 23.859 1 79.69 108 PRO A CA 1
ATOM 848 C C . PRO A 1 108 ? -15.102 -2.678 22.453 1 79.69 108 PRO A C 1
ATOM 850 O O . PRO A 1 108 ? -14.297 -1.758 22.281 1 79.69 108 PRO A O 1
ATOM 853 N N . LEU A 1 109 ? -15.688 -3.35 21.531 1 86.81 109 LEU A N 1
ATOM 854 C CA . LEU A 1 109 ? -15.656 -2.848 20.156 1 86.81 109 LEU A CA 1
ATOM 855 C C . LEU A 1 109 ? -16.375 -1.508 20.062 1 86.81 109 LEU A C 1
ATOM 857 O O . LEU A 1 109 ? -17.328 -1.246 20.812 1 86.81 109 LEU A O 1
ATOM 861 N N . PRO A 1 110 ? -15.93 -0.639 19.219 1 86.19 110 PRO A N 1
ATOM 862 C CA . PRO A 1 110 ? -16.516 0.694 19.109 1 86.19 110 PRO A CA 1
ATOM 863 C C . PRO A 1 110 ? -18.031 0.651 18.906 1 86.19 110 PRO A C 1
ATOM 865 O O . PRO A 1 110 ? -18.547 -0.141 18.109 1 86.19 110 PRO A O 1
ATOM 868 N N . GLU A 1 111 ? -18.734 1.527 19.547 1 85.12 111 GLU A N 1
ATOM 869 C CA . GLU A 1 111 ? -20.188 1.545 19.562 1 85.12 111 GLU A CA 1
ATOM 870 C C . GLU A 1 111 ? -20.75 2.027 18.234 1 85.12 111 GLU A C 1
ATOM 872 O O . GLU A 1 111 ? -21.859 1.65 17.844 1 85.12 111 GLU A O 1
ATOM 877 N N . HIS A 1 112 ? -19.984 2.775 17.531 1 84.06 112 HIS A N 1
ATOM 878 C CA . HIS A 1 112 ? -20.5 3.391 16.312 1 84.06 112 HIS A CA 1
ATOM 879 C C . HIS A 1 112 ? -20.594 2.373 15.18 1 84.06 112 HIS A C 1
ATOM 881 O O . HIS A 1 112 ? -21.266 2.625 14.172 1 84.06 112 HIS A O 1
ATOM 887 N N . LEU A 1 113 ? -20.016 1.189 15.375 1 89.62 113 LEU A N 1
ATOM 888 C CA . LEU A 1 113 ? -20.047 0.19 14.312 1 89.62 113 LEU A CA 1
ATOM 889 C C . LEU A 1 113 ? -21.391 -0.513 14.258 1 89.62 113 LEU A C 1
ATOM 891 O O . LEU A 1 113 ? -21.984 -0.817 15.297 1 89.62 113 LEU A O 1
ATOM 895 N N . PRO A 1 114 ? -21.906 -0.707 13.047 1 91.19 114 PRO A N 1
ATOM 896 C CA . PRO A 1 114 ? -23.156 -1.457 12.93 1 91.19 114 PRO A CA 1
ATOM 897 C C . PRO A 1 114 ? -23.047 -2.881 13.469 1 91.19 114 PRO A C 1
ATOM 899 O O . PRO A 1 114 ? -22.016 -3.527 13.305 1 91.19 114 PRO A O 1
ATOM 902 N N . ARG A 1 115 ? -24.156 -3.32 14.211 1 93.88 115 ARG A N 1
ATOM 903 C CA . ARG A 1 115 ? -24.188 -4.664 14.781 1 93.88 115 ARG A CA 1
ATOM 904 C C . ARG A 1 115 ? -25.219 -5.535 14.07 1 93.88 115 ARG A C 1
ATOM 906 O O . ARG A 1 115 ? -26.312 -5.074 13.758 1 93.88 115 ARG A O 1
ATOM 913 N N . GLU A 1 116 ? -24.766 -6.664 13.617 1 92.94 116 GLU A N 1
ATOM 914 C CA . GLU A 1 116 ? -25.641 -7.688 13.055 1 92.94 116 GLU A CA 1
ATOM 915 C C . GLU A 1 116 ? -25.781 -8.875 14.008 1 92.94 116 GLU A C 1
ATOM 917 O O . GLU A 1 116 ? -24.797 -9.508 14.367 1 92.94 116 GLU A O 1
ATOM 922 N N . GLU A 1 117 ? -27.047 -9.227 14.336 1 93.81 117 GLU A N 1
ATOM 923 C CA . GLU A 1 117 ? -27.281 -10.289 15.305 1 93.81 117 GLU A CA 1
ATOM 924 C C . GLU A 1 117 ? -27.531 -11.625 14.602 1 93.81 117 GLU A C 1
ATOM 926 O O . GLU A 1 117 ? -28.297 -11.695 13.641 1 93.81 117 GLU A O 1
ATOM 931 N N . GLN A 1 118 ? -26.766 -12.586 14.977 1 92.88 118 GLN A N 1
ATOM 932 C CA . GLN A 1 118 ? -26.969 -13.969 14.547 1 92.88 118 GLN A CA 1
ATOM 933 C C . GLN A 1 118 ? -27.344 -14.859 15.727 1 92.88 118 GLN A C 1
ATOM 935 O O . GLN A 1 118 ? -26.516 -15.156 16.578 1 92.88 118 GLN A O 1
ATOM 940 N N . THR A 1 119 ? -28.516 -15.328 15.688 1 93.38 119 THR A N 1
ATOM 941 C CA . THR A 1 119 ? -29.016 -16.141 16.797 1 93.38 119 THR A CA 1
ATOM 942 C C . THR A 1 119 ? -28.828 -17.625 16.484 1 93.38 119 THR A C 1
ATOM 944 O O . THR A 1 119 ? -29.188 -18.094 15.406 1 93.38 119 THR A O 1
ATOM 947 N N . HIS A 1 120 ? -28.188 -18.312 17.438 1 93.25 120 HIS A N 1
ATOM 948 C CA . HIS A 1 120 ? -27.984 -19.75 17.344 1 93.25 120 HIS A CA 1
ATOM 949 C C . HIS A 1 120 ? -28.891 -20.5 18.312 1 93.25 120 HIS A C 1
ATOM 951 O O . HIS A 1 120 ? -28.625 -20.5 19.531 1 93.25 120 HIS A O 1
ATOM 957 N N . LEU A 1 121 ? -29.844 -21.172 17.672 1 91.88 121 LEU A N 1
ATOM 958 C CA . LEU A 1 121 ? -30.812 -21.906 18.5 1 91.88 121 LEU A CA 1
ATOM 959 C C . LEU A 1 121 ? -30.438 -23.375 18.594 1 91.88 121 LEU A C 1
ATOM 961 O O . LEU A 1 121 ? -29.875 -23.938 17.656 1 91.88 121 LEU A O 1
ATOM 965 N N . PRO A 1 122 ? -30.734 -23.953 19.734 1 90.88 122 PRO A N 1
ATOM 966 C CA . PRO A 1 122 ? -30.531 -25.391 19.828 1 90.88 122 PRO A CA 1
ATOM 967 C C . PRO A 1 122 ? -31.531 -26.188 18.969 1 90.88 122 PRO A C 1
ATOM 969 O O . PRO A 1 122 ? -32.438 -25.594 18.359 1 90.88 122 PRO A O 1
ATOM 972 N N . GLN A 1 123 ? -31.344 -27.438 18.891 1 85.88 123 GLN A N 1
ATOM 973 C CA . GLN A 1 123 ? -32.156 -28.297 18.062 1 85.88 123 GLN A CA 1
ATOM 974 C C . GLN A 1 123 ? -33.625 -28.188 18.453 1 85.88 123 GLN A C 1
ATOM 976 O O . GLN A 1 123 ? -34.531 -28.141 17.594 1 85.88 123 GLN A O 1
ATOM 981 N N . SER A 1 124 ? -33.844 -28.188 19.719 1 86.19 124 SER A N 1
ATOM 982 C CA . SER A 1 124 ? -35.219 -28.031 20.219 1 86.19 124 SER A CA 1
ATOM 983 C C . SER A 1 124 ? -35.281 -26.891 21.219 1 86.19 124 SER A C 1
ATOM 985 O O . SER A 1 124 ? -34.469 -26.781 22.125 1 86.19 124 SER A O 1
ATOM 987 N N . THR A 1 125 ? -36.25 -26 21.016 1 86.62 125 THR A N 1
ATOM 988 C CA . THR A 1 125 ? -36.406 -24.859 21.906 1 86.62 125 THR A CA 1
ATOM 989 C C . THR A 1 125 ? -37.625 -25.031 22.797 1 86.62 125 THR A C 1
ATOM 991 O O . THR A 1 125 ? -37.812 -24.297 23.766 1 86.62 125 THR A O 1
ATOM 994 N N . GLU A 1 126 ? -38.406 -26.047 22.438 1 88.44 126 GLU A N 1
ATOM 995 C CA . GLU A 1 126 ? -39.656 -26.188 23.172 1 88.44 126 GLU A CA 1
ATOM 996 C C . GLU A 1 126 ? -39.656 -27.438 24.047 1 88.44 126 GLU A C 1
ATOM 998 O O . GLU A 1 126 ? -40.125 -27.406 25.188 1 88.44 126 GLU A O 1
ATOM 1003 N N . THR A 1 127 ? -39.125 -28.5 23.438 1 91.06 127 THR A N 1
ATOM 1004 C CA . THR A 1 127 ? -39.219 -29.781 24.125 1 91.06 127 THR A CA 1
ATOM 1005 C C . THR A 1 127 ? -37.812 -30.281 24.5 1 91.06 127 THR A C 1
ATOM 1007 O O . THR A 1 127 ? -36.875 -30.219 23.688 1 91.06 127 THR A O 1
ATOM 1010 N N . CYS A 1 128 ? -37.719 -30.688 25.781 1 92.56 128 CYS A N 1
ATOM 1011 C CA . CYS A 1 128 ? -36.469 -31.203 26.297 1 92.56 128 CYS A CA 1
ATOM 1012 C C . CYS A 1 128 ? -36.094 -32.531 25.609 1 92.56 128 CYS A C 1
ATOM 1014 O O . CYS A 1 128 ? -36.938 -33.438 25.516 1 92.56 128 CYS A O 1
ATOM 1016 N N . SER A 1 129 ? -34.938 -32.594 25.094 1 88.38 129 SER A N 1
ATOM 1017 C CA . SER A 1 129 ? -34.5 -33.781 24.391 1 88.38 129 SER A CA 1
ATOM 1018 C C . SER A 1 129 ? -34.281 -34.938 25.344 1 88.38 129 SER A C 1
ATOM 1020 O O . SER A 1 129 ? -34.281 -36.125 24.938 1 88.38 129 SER A O 1
ATOM 1022 N N . GLU A 1 130 ? -34.219 -34.625 26.641 1 88.38 130 GLU A N 1
ATOM 1023 C CA . GLU A 1 130 ? -33.906 -35.625 27.641 1 88.38 130 GLU A CA 1
ATOM 1024 C C . GLU A 1 130 ? -35.219 -36.188 28.219 1 88.38 130 GLU A C 1
ATOM 1026 O O . GLU A 1 130 ? -35.375 -37.406 28.312 1 88.38 130 GLU A O 1
ATOM 1031 N N . CYS A 1 131 ? -36.156 -35.375 28.688 1 92.12 131 CYS A N 1
ATOM 1032 C CA . CYS A 1 131 ? -37.312 -35.875 29.422 1 92.12 131 CYS A CA 1
ATOM 1033 C C . CYS A 1 131 ? -38.625 -35.531 28.688 1 92.12 131 CYS A C 1
ATOM 1035 O O . CYS A 1 131 ? -39.688 -36 29.062 1 92.12 131 CYS A O 1
ATOM 1037 N N . GLY A 1 132 ? -38.5 -34.781 27.641 1 89.5 132 GLY A N 1
ATOM 1038 C CA . GLY A 1 132 ? -39.688 -34.406 26.891 1 89.5 132 GLY A CA 1
ATOM 1039 C C . GLY A 1 132 ? -40.438 -33.25 27.516 1 89.5 132 GLY A C 1
ATOM 1040 O O . GLY A 1 132 ? -41.5 -32.844 27.047 1 89.5 132 GLY A O 1
ATOM 1041 N N . GLY A 1 133 ? -39.938 -32.75 28.578 1 90.38 133 GLY A N 1
ATOM 1042 C CA . GLY A 1 133 ? -40.594 -31.625 29.25 1 90.38 133 GLY A CA 1
ATOM 1043 C C . GLY A 1 133 ? -40.438 -30.312 28.5 1 90.38 133 GLY A C 1
ATOM 1044 O O . GLY A 1 133 ? -39.844 -30.281 27.422 1 90.38 133 GLY A O 1
ATOM 1045 N N . LYS A 1 134 ? -41.094 -29.219 29.062 1 92 134 LYS A N 1
ATOM 1046 C CA . LYS A 1 134 ? -41.094 -27.906 28.438 1 92 134 LYS A CA 1
ATOM 1047 C C . LYS A 1 134 ? -39.812 -27.141 28.75 1 92 134 LYS A C 1
ATOM 1049 O O . LYS A 1 134 ? -39.344 -27.172 29.891 1 92 134 LYS A O 1
ATOM 1054 N N . LEU A 1 135 ? -39.25 -26.547 27.719 1 92.69 135 LEU A N 1
ATOM 1055 C CA . LEU A 1 135 ? -38.031 -25.734 27.859 1 92.69 135 LEU A CA 1
ATOM 1056 C C . LEU A 1 135 ? -38.375 -24.266 28.094 1 92.69 135 LEU A C 1
ATOM 1058 O O . LEU A 1 135 ? -39.344 -23.75 27.484 1 92.69 135 LEU A O 1
ATOM 1062 N N . LYS A 1 136 ? -37.719 -23.656 29.031 1 91.56 136 LYS A N 1
ATOM 1063 C CA . LYS A 1 136 ? -37.844 -22.219 29.281 1 91.56 136 LYS A CA 1
ATOM 1064 C C . LYS A 1 136 ? -36.531 -21.484 29.062 1 91.56 136 LYS A C 1
ATOM 1066 O O . LYS A 1 136 ? -35.469 -22.031 29.328 1 91.56 136 LYS A O 1
ATOM 1071 N N . LEU A 1 137 ? -36.781 -20.188 28.594 1 92.25 137 LEU A N 1
ATOM 1072 C CA . LEU A 1 137 ? -35.625 -19.359 28.359 1 92.25 137 LEU A CA 1
ATOM 1073 C C . LEU A 1 137 ? -34.938 -18.969 29.672 1 92.25 137 LEU A C 1
ATOM 1075 O O . LEU A 1 137 ? -35.594 -18.438 30.562 1 92.25 137 LEU A O 1
ATOM 1079 N N . LEU A 1 138 ? -33.75 -19.328 29.844 1 91 138 LEU A N 1
ATOM 1080 C CA . LEU A 1 138 ? -32.969 -19.031 31.047 1 91 138 LEU A CA 1
ATOM 1081 C C . LEU A 1 138 ? -32.094 -17.797 30.844 1 91 138 LEU A C 1
ATOM 1083 O O . LEU A 1 138 ? -31.969 -16.969 31.766 1 91 138 LEU A O 1
ATOM 1087 N N . GLY A 1 139 ? -31.453 -17.609 29.812 1 91.75 139 GLY A N 1
ATOM 1088 C CA . GLY A 1 139 ? -30.516 -16.547 29.5 1 91.75 139 GLY A CA 1
ATOM 1089 C C . GLY A 1 139 ? -29.891 -16.688 28.125 1 91.75 139 GLY A C 1
ATOM 1090 O O . GLY A 1 139 ? -30.422 -17.391 27.266 1 91.75 139 GLY A O 1
ATOM 1091 N N . GLU A 1 140 ? -28.953 -15.727 27.875 1 91.94 140 GLU A N 1
ATOM 1092 C CA . GLU A 1 140 ? -28.25 -15.812 26.594 1 91.94 140 GLU A CA 1
ATOM 1093 C C . GLU A 1 140 ? -26.781 -15.477 26.75 1 91.94 140 GLU A C 1
ATOM 1095 O O . GLU A 1 140 ? -26.391 -14.727 27.641 1 91.94 140 GLU A O 1
ATOM 1100 N N . ASP A 1 141 ? -25.953 -16.156 26.047 1 91.5 141 ASP A N 1
ATOM 1101 C CA . ASP A 1 141 ? -24.547 -15.805 25.906 1 91.5 141 ASP A CA 1
ATOM 1102 C C . ASP A 1 141 ? -24.297 -15.062 24.594 1 91.5 141 ASP A C 1
ATOM 1104 O O . ASP A 1 141 ? -24.75 -15.492 23.531 1 91.5 141 ASP A O 1
ATOM 1108 N N . VAL A 1 142 ? -23.672 -13.859 24.844 1 90.5 142 VAL A N 1
ATOM 1109 C CA . VAL A 1 142 ? -23.438 -13.047 23.656 1 90.5 142 VAL A CA 1
ATOM 1110 C C . VAL A 1 142 ? -21.938 -12.906 23.438 1 90.5 142 VAL A C 1
ATOM 1112 O O . VAL A 1 142 ? -21.172 -12.656 24.375 1 90.5 142 VAL A O 1
ATOM 1115 N N . SER A 1 143 ? -21.484 -13.219 22.219 1 89.56 143 SER A N 1
ATOM 1116 C CA . SER A 1 143 ? -20.094 -12.977 21.797 1 89.56 143 SER A CA 1
ATOM 1117 C C . SER A 1 143 ? -20.047 -12.102 20.547 1 89.56 143 SER A C 1
ATOM 1119 O O . SER A 1 143 ? -20.875 -12.227 19.656 1 89.56 143 SER A O 1
ATOM 1121 N N . GLU A 1 144 ? -19.047 -11.18 20.609 1 90.56 144 GLU A N 1
ATOM 1122 C CA . GLU A 1 144 ? -18.922 -10.242 19.5 1 90.56 144 GLU A CA 1
ATOM 1123 C C . GLU A 1 144 ? -17.641 -10.5 18.703 1 90.56 144 GLU A C 1
ATOM 1125 O O . GLU A 1 144 ? -16.609 -10.844 19.281 1 90.56 144 GLU A O 1
ATOM 1130 N N . GLN A 1 145 ? -17.859 -10.383 17.391 1 91.81 145 GLN A N 1
ATOM 1131 C CA . GLN A 1 145 ? -16.734 -10.531 16.469 1 91.81 145 GLN A CA 1
ATOM 1132 C C . GLN A 1 145 ? -16.688 -9.367 15.477 1 91.81 145 GLN A C 1
ATOM 1134 O O . GLN A 1 145 ? -17.719 -8.906 15 1 91.81 145 GLN A O 1
ATOM 1139 N N . LEU A 1 146 ? -15.461 -8.883 15.234 1 93.62 146 LEU A N 1
ATOM 1140 C CA . LEU A 1 146 ? -15.258 -7.809 14.273 1 93.62 146 LEU A CA 1
ATOM 1141 C C . LEU A 1 146 ? -15.078 -8.359 12.867 1 93.62 146 LEU A C 1
ATOM 1143 O O . LEU A 1 146 ? -14.266 -9.258 12.648 1 93.62 146 LEU A O 1
ATOM 1147 N N . GLU A 1 147 ? -15.914 -7.91 12.016 1 93.44 147 GLU A N 1
ATOM 1148 C CA . GLU A 1 147 ? -15.867 -8.383 10.633 1 93.44 147 GLU A CA 1
ATOM 1149 C C . GLU A 1 147 ? -15.617 -7.227 9.664 1 93.44 147 GLU A C 1
ATOM 1151 O O . GLU A 1 147 ? -15.906 -6.07 9.977 1 93.44 147 GLU A O 1
ATOM 1156 N N . TYR A 1 148 ? -15 -7.602 8.547 1 92.94 148 TYR A N 1
ATOM 1157 C CA . TYR A 1 148 ? -14.625 -6.648 7.504 1 92.94 148 TYR A CA 1
ATOM 1158 C C . TYR A 1 148 ? -15.492 -6.832 6.262 1 92.94 148 TYR A C 1
ATOM 1160 O O . TYR A 1 148 ? -15.617 -7.949 5.75 1 92.94 148 TYR A O 1
ATOM 1168 N N . VAL A 1 149 ? -16.109 -5.762 5.887 1 89.94 149 VAL A N 1
ATOM 1169 C CA . VAL A 1 149 ? -16.859 -5.75 4.637 1 89.94 149 VAL A CA 1
ATOM 1170 C C . VAL A 1 149 ? -16.016 -5.113 3.533 1 89.94 149 VAL A C 1
ATOM 1172 O O . VAL A 1 149 ? -15.727 -3.916 3.584 1 89.94 149 VAL A O 1
ATOM 1175 N N . PRO A 1 150 ? -15.609 -5.914 2.568 1 89.56 150 PRO A N 1
ATOM 1176 C CA . PRO A 1 150 ? -14.727 -5.379 1.531 1 89.56 150 PRO A CA 1
ATOM 1177 C C . PRO A 1 150 ? -15.375 -4.254 0.726 1 89.56 150 PRO A C 1
ATOM 1179 O O . PRO A 1 150 ? -16.609 -4.164 0.658 1 89.56 150 PRO A O 1
ATOM 1182 N N . ALA A 1 151 ? -14.523 -3.391 0.209 1 89.62 151 ALA A N 1
ATOM 1183 C CA . ALA A 1 151 ? -14.977 -2.34 -0.697 1 89.62 151 ALA A CA 1
ATOM 1184 C C . ALA A 1 151 ? -15.594 -2.932 -1.963 1 89.62 151 ALA A C 1
ATOM 1186 O O . ALA A 1 151 ? -15.406 -4.117 -2.256 1 89.62 151 ALA A O 1
ATOM 1187 N N . SER A 1 152 ? -16.438 -2.188 -2.566 1 90.5 152 SER A N 1
ATOM 1188 C CA . SER A 1 152 ? -17.062 -2.643 -3.799 1 90.5 152 SER A CA 1
ATOM 1189 C C . SER A 1 152 ? -17.281 -1.487 -4.77 1 90.5 152 SER A C 1
ATOM 1191 O O . SER A 1 152 ? -17.078 -0.324 -4.414 1 90.5 152 SER A O 1
ATOM 1193 N N . PHE A 1 153 ? -17.484 -1.85 -6.031 1 93.44 153 PHE A N 1
ATOM 1194 C CA . PHE A 1 153 ? -17.797 -0.874 -7.07 1 93.44 153 PHE A CA 1
ATOM 1195 C C . PHE A 1 153 ? -19.281 -0.904 -7.422 1 93.44 153 PHE A C 1
ATOM 1197 O O . PHE A 1 153 ? -19.922 -1.948 -7.316 1 93.44 153 PHE A O 1
ATOM 1204 N N . ARG A 1 154 ? -19.781 0.223 -7.738 1 93.94 154 ARG A N 1
ATOM 1205 C CA . ARG A 1 154 ? -21.141 0.314 -8.25 1 93.94 154 ARG A CA 1
ATOM 1206 C C . ARG A 1 154 ? -21.234 1.322 -9.391 1 93.94 154 ARG A C 1
ATOM 1208 O O . ARG A 1 154 ? -20.375 2.201 -9.516 1 93.94 154 ARG A O 1
ATOM 1215 N N . VAL A 1 155 ? -22.219 1.093 -10.203 1 94.31 155 VAL A N 1
ATOM 1216 C CA . VAL A 1 155 ? -22.453 2.004 -11.32 1 94.31 155 VAL A CA 1
ATOM 1217 C C . VAL A 1 155 ? -23.672 2.879 -11.023 1 94.31 155 VAL A C 1
ATOM 1219 O O . VAL A 1 155 ? -24.734 2.369 -10.672 1 94.31 155 VAL A O 1
ATOM 1222 N N . ILE A 1 156 ? -23.469 4.164 -11.055 1 93.19 156 ILE A N 1
ATOM 1223 C CA . ILE A 1 156 ? -24.578 5.102 -10.938 1 93.19 156 ILE A CA 1
ATOM 1224 C C . ILE A 1 156 ? -25.094 5.469 -12.328 1 93.19 156 ILE A C 1
ATOM 1226 O O . ILE A 1 156 ? -24.344 6.023 -13.141 1 93.19 156 ILE A O 1
ATOM 1230 N N . ARG A 1 157 ? -26.328 5.133 -12.57 1 92.94 157 ARG A N 1
ATOM 1231 C CA . ARG A 1 157 ? -26.969 5.445 -13.844 1 92.94 157 ARG A CA 1
ATOM 1232 C C . ARG A 1 157 ? -27.828 6.695 -13.727 1 92.94 157 ARG A C 1
ATOM 1234 O O . ARG A 1 157 ? -28.906 6.664 -13.125 1 92.94 157 ARG A O 1
ATOM 1241 N N . HIS A 1 158 ? -27.359 7.766 -14.32 1 91.62 158 HIS A N 1
ATOM 1242 C CA . HIS A 1 158 ? -28.141 9 -14.375 1 91.62 158 HIS A CA 1
ATOM 1243 C C . HIS A 1 158 ? -29.094 8.984 -15.555 1 91.62 158 HIS A C 1
ATOM 1245 O O . HIS A 1 158 ? -28.672 9.031 -16.703 1 91.62 158 HIS A O 1
ATOM 1251 N N . VAL A 1 159 ? -30.344 8.953 -15.172 1 94.25 159 VAL A N 1
ATOM 1252 C CA . VAL A 1 159 ? -31.375 8.922 -16.203 1 94.25 159 VAL A CA 1
ATOM 1253 C C . VAL A 1 159 ? -32.062 10.281 -16.281 1 94.25 159 VAL A C 1
ATOM 1255 O O . VAL A 1 159 ? -32.625 10.773 -15.297 1 94.25 159 VAL A O 1
ATOM 1258 N N . ARG A 1 160 ? -32 10.906 -17.453 1 94.12 160 ARG A N 1
ATOM 1259 C CA . ARG A 1 160 ? -32.625 12.203 -17.703 1 94.12 160 ARG A CA 1
ATOM 1260 C C . ARG A 1 160 ? -33.688 12.109 -18.781 1 94.12 160 ARG A C 1
ATOM 1262 O O . ARG A 1 160 ? -33.375 12.305 -19.969 1 94.12 160 ARG A O 1
ATOM 1269 N N . PRO A 1 161 ? -34.875 11.93 -18.25 1 93.62 161 PRO A N 1
ATOM 1270 C CA . PRO A 1 161 ? -35.938 11.844 -19.234 1 93.62 161 PRO A CA 1
ATOM 1271 C C . PRO A 1 161 ? -36.188 13.172 -19.953 1 93.62 161 PRO A C 1
ATOM 1273 O O . PRO A 1 161 ? -36.094 14.234 -19.328 1 93.62 161 PRO A O 1
ATOM 1276 N N . LYS A 1 162 ? -36.531 13.062 -21.203 1 92.88 162 LYS A N 1
ATOM 1277 C CA . LYS A 1 162 ? -36.906 14.203 -22.031 1 92.88 162 LYS A CA 1
ATOM 1278 C C . LYS A 1 162 ? -38.438 14.258 -22.25 1 92.88 162 LYS A C 1
ATOM 1280 O O . LYS A 1 162 ? -39.031 13.25 -22.594 1 92.88 162 LYS A O 1
ATOM 1285 N N . PHE A 1 163 ? -38.969 15.547 -21.984 1 93.06 163 PHE A N 1
ATOM 1286 C CA . PHE A 1 163 ? -40.406 15.758 -22.203 1 93.06 163 PHE A CA 1
ATOM 1287 C C . PHE A 1 163 ? -40.656 16.797 -23.281 1 93.06 163 PHE A C 1
ATOM 1289 O O . PHE A 1 163 ? -39.969 17.828 -23.328 1 93.06 163 PHE A O 1
ATOM 1296 N N . ALA A 1 164 ? -41.5 16.469 -24.141 1 93.06 164 ALA A N 1
ATOM 1297 C CA . ALA A 1 164 ? -41.844 17.391 -25.219 1 93.06 164 ALA A CA 1
ATOM 1298 C C . ALA A 1 164 ? -43.281 17.891 -25.078 1 93.06 164 ALA A C 1
ATOM 1300 O O . ALA A 1 164 ? -44.156 17.109 -24.719 1 93.06 164 ALA A O 1
ATOM 1301 N N . CYS A 1 165 ? -43.344 19.203 -25.344 1 93.06 165 CYS A N 1
ATOM 1302 C CA . CYS A 1 165 ? -44.688 19.797 -25.328 1 93.06 165 CYS A CA 1
ATOM 1303 C C . CYS A 1 165 ? -45.406 19.516 -26.641 1 93.06 165 CYS A C 1
ATOM 1305 O O . CYS A 1 165 ? -44.844 19.703 -27.719 1 93.06 165 CYS A O 1
ATOM 1307 N N . ALA A 1 166 ? -46.594 19.172 -26.594 1 88.06 166 ALA A N 1
ATOM 1308 C CA . ALA A 1 166 ? -47.406 18.875 -27.781 1 88.06 166 ALA A CA 1
ATOM 1309 C C . ALA A 1 166 ? -47.812 20.172 -28.484 1 88.06 166 ALA A C 1
ATOM 1311 O O . ALA A 1 166 ? -48.125 20.156 -29.672 1 88.06 166 ALA A O 1
ATOM 1312 N N . CYS A 1 167 ? -47.812 21.203 -27.766 1 90.5 167 CYS A N 1
ATOM 1313 C CA . CYS A 1 167 ? -48.312 22.469 -28.281 1 90.5 167 CYS A CA 1
ATOM 1314 C C . CYS A 1 167 ? -47.219 23.266 -28.984 1 90.5 167 CYS A C 1
ATOM 1316 O O . CYS A 1 167 ? -47.375 23.703 -30.109 1 90.5 167 CYS A O 1
ATOM 1318 N N . CYS A 1 168 ? -46.125 23.516 -28.328 1 93.06 168 CYS A N 1
ATOM 1319 C CA . CYS A 1 168 ? -45.094 24.422 -28.844 1 93.06 168 CYS A CA 1
ATOM 1320 C C . CYS A 1 168 ? -43.812 23.688 -29.141 1 93.06 168 CYS A C 1
ATOM 1322 O O . CYS A 1 168 ? -42.812 24.312 -29.516 1 93.06 168 CYS A O 1
ATOM 1324 N N . ASP A 1 169 ? -43.625 22.406 -28.938 1 88.56 169 ASP A N 1
ATOM 1325 C CA . ASP A 1 169 ? -42.5 21.547 -29.234 1 88.56 169 ASP A CA 1
ATOM 1326 C C . ASP A 1 169 ? -41.312 21.875 -28.328 1 88.56 169 ASP A C 1
ATOM 1328 O O . ASP A 1 169 ? -40.156 21.531 -28.641 1 88.56 169 ASP A O 1
ATOM 1332 N N . HIS A 1 170 ? -41.656 22.594 -27.266 1 91.19 170 HIS A N 1
ATOM 1333 C CA . HIS A 1 170 ? -40.625 22.844 -26.266 1 91.19 170 HIS A CA 1
ATOM 1334 C C . HIS A 1 170 ? -40.188 21.547 -25.594 1 91.19 170 HIS A C 1
ATOM 1336 O O . HIS A 1 170 ? -41.031 20.703 -25.266 1 91.19 170 HIS A O 1
ATOM 1342 N N . ILE A 1 171 ? -38.844 21.312 -25.484 1 91.5 171 ILE A N 1
ATOM 1343 C CA . ILE A 1 171 ? -38.281 20.125 -24.828 1 91.5 171 ILE A CA 1
ATOM 1344 C C . ILE A 1 171 ? -37.812 20.5 -23.422 1 91.5 171 ILE A C 1
ATOM 1346 O O . ILE A 1 171 ? -37 21.406 -23.25 1 91.5 171 ILE A O 1
ATOM 1350 N N . ALA A 1 172 ? -38.406 19.859 -22.453 1 90.88 172 ALA A N 1
ATOM 1351 C CA . ALA A 1 172 ? -38 20.031 -21.062 1 90.88 172 ALA A CA 1
ATOM 1352 C C . ALA A 1 172 ? -37.156 18.859 -20.578 1 90.88 172 ALA A C 1
ATOM 1354 O O . ALA A 1 172 ? -37.594 17.703 -20.672 1 90.88 172 ALA A O 1
ATOM 1355 N N . GLN A 1 173 ? -35.938 19.125 -20.172 1 91.56 173 GLN A N 1
ATOM 1356 C CA . GLN A 1 173 ? -35.031 18.109 -19.609 1 91.56 173 GLN A CA 1
ATOM 1357 C C . GLN A 1 173 ? -34.188 18.688 -18.5 1 91.56 173 GLN A C 1
ATOM 1359 O O . GLN A 1 173 ? -33.719 19.828 -18.594 1 91.56 173 GLN A O 1
ATOM 1364 N N . ALA A 1 174 ? -34 17.875 -17.469 1 90.81 174 ALA A N 1
ATOM 1365 C CA . ALA A 1 174 ? -33.125 18.297 -16.375 1 90.81 174 ALA A CA 1
ATOM 1366 C C . ALA A 1 174 ? -31.672 18.359 -16.844 1 90.81 174 ALA A C 1
ATOM 1368 O O . ALA A 1 174 ? -31.25 17.578 -17.703 1 90.81 174 ALA A O 1
ATOM 1369 N N . ALA A 1 175 ? -30.984 19.312 -16.344 1 86.88 175 ALA A N 1
ATOM 1370 C CA . ALA A 1 175 ? -29.562 19.422 -16.672 1 86.88 175 ALA A CA 1
ATOM 1371 C C . ALA A 1 175 ? -28.797 18.203 -16.156 1 86.88 175 ALA A C 1
ATOM 1373 O O . ALA A 1 175 ? -29.188 17.594 -15.156 1 86.88 175 ALA A O 1
ATOM 1374 N N . ALA A 1 176 ? -27.781 17.844 -16.875 1 84.88 176 ALA A N 1
ATOM 1375 C CA . ALA A 1 176 ? -26.938 16.734 -16.406 1 84.88 176 ALA A CA 1
ATOM 1376 C C . ALA A 1 176 ? -26.25 17.078 -15.094 1 84.88 176 ALA A C 1
ATOM 1378 O O . ALA A 1 176 ? -25.812 18.219 -14.891 1 84.88 176 ALA A O 1
ATOM 1379 N N . PRO A 1 177 ? -26.266 16.094 -14.195 1 84 177 PRO A N 1
ATOM 1380 C CA . PRO A 1 177 ? -25.547 16.359 -12.945 1 84 177 PRO A CA 1
ATOM 1381 C C . PRO A 1 177 ? -24.078 16.656 -13.156 1 84 177 PRO A C 1
ATOM 1383 O O . PRO A 1 177 ? -23.469 16.141 -14.102 1 84 177 PRO A O 1
ATOM 1386 N N . SER A 1 178 ? -23.594 17.5 -12.344 1 81.44 178 SER A N 1
ATOM 1387 C CA . SER A 1 178 ? -22.188 17.859 -12.422 1 81.44 178 SER A CA 1
ATOM 1388 C C . SER A 1 178 ? -21.297 16.688 -12.047 1 81.44 178 SER A C 1
ATOM 1390 O O . SER A 1 178 ? -21.625 15.898 -11.164 1 81.44 178 SER A O 1
ATOM 1392 N N . ARG A 1 179 ? -20.203 16.594 -12.875 1 80.5 179 ARG A N 1
ATOM 1393 C CA . ARG A 1 179 ? -19.188 15.57 -12.602 1 80.5 179 ARG A CA 1
ATOM 1394 C C . ARG A 1 179 ? -17.844 16.203 -12.297 1 80.5 179 ARG A C 1
ATOM 1396 O O . ARG A 1 179 ? -17.516 17.281 -12.82 1 80.5 179 ARG A O 1
ATOM 1403 N N . PRO A 1 180 ? -17.094 15.57 -11.406 1 81.06 180 PRO A N 1
ATOM 1404 C CA . PRO A 1 180 ? -15.773 16.141 -11.133 1 81.06 180 PRO A CA 1
ATOM 1405 C C . PRO A 1 180 ? -14.914 16.266 -12.391 1 81.06 180 PRO A C 1
ATOM 1407 O O . PRO A 1 180 ? -14.195 17.25 -12.555 1 81.06 180 PRO A O 1
ATOM 1410 N N . ILE A 1 181 ? -14.961 15.211 -13.133 1 75.19 181 ILE A N 1
ATOM 1411 C CA . ILE A 1 181 ? -14.305 15.234 -14.43 1 75.19 181 ILE A CA 1
ATOM 1412 C C . ILE A 1 181 ? -15.352 15.219 -15.539 1 75.19 181 ILE A C 1
ATOM 1414 O O . ILE A 1 181 ? -16.156 14.289 -15.625 1 75.19 181 ILE A O 1
ATOM 1418 N N . GLU A 1 182 ? -15.273 16.234 -16.281 1 72.5 182 GLU A N 1
ATOM 1419 C CA . GLU A 1 182 ? -16.266 16.312 -17.359 1 72.5 182 GLU A CA 1
ATOM 1420 C C . GLU A 1 182 ? -16.219 15.078 -18.25 1 72.5 182 GLU A C 1
ATOM 1422 O O . GLU A 1 182 ? -15.156 14.695 -18.75 1 72.5 182 GLU A O 1
ATOM 1427 N N . ARG A 1 183 ? -17.359 14.398 -18.375 1 69.19 183 ARG A N 1
ATOM 1428 C CA . ARG A 1 183 ? -17.531 13.203 -19.188 1 69.19 183 ARG A CA 1
ATOM 1429 C C . ARG A 1 183 ? -16.703 12.047 -18.672 1 69.19 183 ARG A C 1
ATOM 1431 O O . ARG A 1 183 ? -16.406 11.102 -19.391 1 69.19 183 ARG A O 1
ATOM 1438 N N . GLY A 1 184 ? -16.312 12.305 -17.469 1 78.31 184 GLY A N 1
ATOM 1439 C CA . GLY A 1 184 ? -15.453 11.289 -16.875 1 78.31 184 GLY A CA 1
ATOM 1440 C C . GLY A 1 184 ? -16.234 10.109 -16.312 1 78.31 184 GLY A C 1
ATOM 1441 O O . GLY A 1 184 ? -17.422 10.227 -16.016 1 78.31 184 GLY A O 1
ATOM 1442 N N . LEU A 1 185 ? -15.555 8.992 -16.25 1 85.19 185 LEU A N 1
ATOM 1443 C CA . LEU A 1 185 ? -16.094 7.723 -15.766 1 85.19 185 LEU A CA 1
ATOM 1444 C C . LEU A 1 185 ? -16.156 7.703 -14.242 1 85.19 185 LEU A C 1
ATOM 1446 O O . LEU A 1 185 ? -17.094 7.145 -13.664 1 85.19 185 LEU A O 1
ATOM 1450 N N . ALA A 1 186 ? -15.289 8.391 -13.586 1 91.5 186 ALA A N 1
ATOM 1451 C CA . ALA A 1 186 ? -15.102 8.242 -12.148 1 91.5 186 ALA A CA 1
ATOM 1452 C C . ALA A 1 186 ? -16.047 9.156 -11.375 1 91.5 186 ALA A C 1
ATOM 1454 O O . ALA A 1 186 ? -16.109 10.359 -11.633 1 91.5 186 ALA A O 1
ATOM 1455 N N . GLY A 1 187 ? -16.844 8.617 -10.492 1 93.25 187 GLY A N 1
ATOM 1456 C CA . GLY A 1 187 ? -17.594 9.414 -9.539 1 93.25 187 GLY A CA 1
ATOM 1457 C C . GLY A 1 187 ? -16.719 10.039 -8.461 1 93.25 187 GLY A C 1
ATOM 1458 O O . GLY A 1 187 ? -15.516 9.758 -8.391 1 93.25 187 GLY A O 1
ATOM 1459 N N . PRO A 1 188 ? -17.312 10.891 -7.691 1 93.88 188 PRO A N 1
ATOM 1460 C CA . PRO A 1 188 ? -16.547 11.57 -6.645 1 93.88 188 PRO A CA 1
ATOM 1461 C C . PRO A 1 188 ? -15.922 10.602 -5.641 1 93.88 188 PRO A C 1
ATOM 1463 O O . PRO A 1 188 ? -14.805 10.828 -5.168 1 93.88 188 PRO A O 1
ATOM 1466 N N . GLY A 1 189 ? -16.625 9.57 -5.352 1 94.62 189 GLY A N 1
ATOM 1467 C CA . GLY A 1 189 ? -16.109 8.602 -4.398 1 94.62 189 GLY A CA 1
ATOM 1468 C C . GLY A 1 189 ? -14.898 7.844 -4.922 1 94.62 189 GLY A C 1
ATOM 1469 O O . GLY A 1 189 ? -13.93 7.629 -4.188 1 94.62 189 GLY A O 1
ATOM 1470 N N . LEU A 1 190 ? -14.992 7.418 -6.109 1 95.56 190 LEU A N 1
ATOM 1471 C CA . LEU A 1 190 ? -13.875 6.703 -6.719 1 95.56 190 LEU A CA 1
ATOM 1472 C C . LEU A 1 190 ? -12.656 7.602 -6.836 1 95.56 190 LEU A C 1
ATOM 1474 O O . LEU A 1 190 ? -11.539 7.191 -6.492 1 95.56 190 LEU A O 1
ATOM 1478 N N . LEU A 1 191 ? -12.867 8.805 -7.254 1 95.12 191 LEU A N 1
ATOM 1479 C CA . LEU A 1 191 ? -11.766 9.758 -7.379 1 95.12 191 LEU A CA 1
ATOM 1480 C C . LEU A 1 191 ? -11.117 10.016 -6.023 1 95.12 191 LEU A C 1
ATOM 1482 O O . LEU A 1 191 ? -9.883 10.039 -5.914 1 95.12 191 LEU A O 1
ATOM 1486 N N . ALA A 1 192 ? -11.922 10.211 -5.027 1 96.5 192 ALA A N 1
ATOM 1487 C CA . ALA A 1 192 ? -11.414 10.43 -3.674 1 96.5 192 ALA A CA 1
ATOM 1488 C C . ALA A 1 192 ? -10.57 9.25 -3.205 1 96.5 192 ALA A C 1
ATOM 1490 O O . ALA A 1 192 ? -9.5 9.43 -2.623 1 96.5 192 ALA A O 1
ATOM 1491 N N . HIS A 1 193 ? -11.047 8.094 -3.502 1 96.12 193 HIS A N 1
ATOM 1492 C CA . HIS A 1 193 ? -10.336 6.883 -3.084 1 96.12 193 HIS A CA 1
ATOM 1493 C C . HIS A 1 193 ? -8.977 6.781 -3.758 1 96.12 193 HIS A C 1
ATOM 1495 O O . HIS A 1 193 ? -7.984 6.434 -3.111 1 96.12 193 HIS A O 1
ATOM 1501 N N . VAL A 1 194 ? -8.938 7.055 -5.016 1 94.75 194 VAL A N 1
ATOM 1502 C CA . VAL A 1 194 ? -7.684 6.992 -5.766 1 94.75 194 VAL A CA 1
ATOM 1503 C C . VAL A 1 194 ? -6.676 7.973 -5.168 1 94.75 194 VAL A C 1
ATOM 1505 O O . VAL A 1 194 ? -5.516 7.617 -4.941 1 94.75 194 VAL A O 1
ATOM 1508 N N . LEU A 1 195 ? -7.109 9.148 -4.855 1 93.94 195 LEU A N 1
ATOM 1509 C CA . LEU A 1 195 ? -6.234 10.188 -4.328 1 93.94 195 LEU A CA 1
ATOM 1510 C C . LEU A 1 195 ? -5.734 9.828 -2.934 1 93.94 195 LEU A C 1
ATOM 1512 O O . LEU A 1 195 ? -4.539 9.914 -2.656 1 93.94 195 LEU A O 1
ATOM 1516 N N . VAL A 1 196 ? -6.613 9.406 -2.109 1 94.56 196 VAL A N 1
ATOM 1517 C CA . VAL A 1 196 ? -6.246 9.094 -0.731 1 94.56 196 VAL A CA 1
ATOM 1518 C C . VAL A 1 196 ? -5.344 7.867 -0.7 1 94.56 196 VAL A C 1
ATOM 1520 O O . VAL A 1 196 ? -4.363 7.828 0.049 1 94.56 196 VAL A O 1
ATOM 1523 N N . SER A 1 197 ? -5.664 6.863 -1.493 1 92.69 197 SER A N 1
ATOM 1524 C CA . SER A 1 197 ? -4.828 5.668 -1.558 1 92.69 197 SER A CA 1
ATOM 1525 C C . SER A 1 197 ? -3.402 6.012 -1.971 1 92.69 197 SER A C 1
ATOM 1527 O O . SER A 1 197 ? -2.443 5.469 -1.421 1 92.69 197 SER A O 1
ATOM 1529 N N . LYS A 1 198 ? -3.295 6.898 -2.871 1 89.25 198 LYS A N 1
ATOM 1530 C CA . LYS A 1 198 ? -1.973 7.25 -3.381 1 89.25 198 LYS A CA 1
ATOM 1531 C C . LYS A 1 198 ? -1.218 8.133 -2.389 1 89.25 198 LYS A C 1
ATOM 1533 O O . LYS A 1 198 ? -0.046 7.883 -2.098 1 89.25 198 LYS A O 1
ATOM 1538 N N . PHE A 1 199 ? -1.912 9.094 -1.771 1 89.06 199 PHE A N 1
ATOM 1539 C CA . PHE A 1 199 ? -1.176 10.141 -1.075 1 89.06 199 PHE A CA 1
ATOM 1540 C C . PHE A 1 199 ? -1.235 9.938 0.433 1 89.06 199 PHE A C 1
ATOM 1542 O O . PHE A 1 199 ? -0.359 10.398 1.164 1 89.06 199 PHE A O 1
ATOM 1549 N N . ALA A 1 200 ? -2.234 9.359 0.911 1 90.44 200 ALA A N 1
ATOM 1550 C CA . ALA A 1 200 ? -2.328 9.109 2.346 1 90.44 200 ALA A CA 1
ATOM 1551 C C . ALA A 1 200 ? -1.815 7.711 2.688 1 90.44 200 ALA A C 1
ATOM 1553 O O . ALA A 1 200 ? -1.071 7.535 3.656 1 90.44 200 ALA A O 1
ATOM 1554 N N . ASP A 1 201 ? -2.232 6.773 1.841 1 87.38 201 ASP A N 1
ATOM 1555 C CA . ASP A 1 201 ? -1.873 5.387 2.125 1 87.38 201 ASP A CA 1
ATOM 1556 C C . ASP A 1 201 ? -0.613 4.98 1.364 1 87.38 201 ASP A C 1
ATOM 1558 O O . ASP A 1 201 ? -0.082 3.889 1.574 1 87.38 201 ASP A O 1
ATOM 1562 N N . HIS A 1 202 ? -0.23 5.777 0.421 1 82.19 202 HIS A N 1
ATOM 1563 C CA . HIS A 1 202 ? 1.012 5.609 -0.326 1 82.19 202 HIS A CA 1
ATOM 1564 C C . HIS A 1 202 ? 0.981 4.34 -1.17 1 82.19 202 HIS A C 1
ATOM 1566 O O . HIS A 1 202 ? 1.969 3.604 -1.227 1 82.19 202 HIS A O 1
ATOM 1572 N N . ILE A 1 203 ? -0.117 4.062 -1.727 1 84.69 203 ILE A N 1
ATOM 1573 C CA . ILE A 1 203 ? -0.266 2.975 -2.688 1 84.69 203 ILE A CA 1
ATOM 1574 C C . ILE A 1 203 ? -0.134 3.52 -4.109 1 84.69 203 ILE A C 1
ATOM 1576 O O . ILE A 1 203 ? -0.991 4.277 -4.57 1 84.69 203 ILE A O 1
ATOM 1580 N N . PRO A 1 204 ? 0.909 3.098 -4.805 1 81.31 204 PRO A N 1
ATOM 1581 C CA . PRO A 1 204 ? 1.085 3.586 -6.176 1 81.31 204 PRO A CA 1
ATOM 1582 C C . PRO A 1 204 ? -0.096 3.244 -7.078 1 81.31 204 PRO A C 1
ATOM 1584 O O . PRO A 1 204 ? -0.854 2.316 -6.789 1 81.31 204 PRO A O 1
ATOM 1587 N N . LEU A 1 205 ? -0.228 3.979 -8.164 1 86.12 205 LEU A N 1
ATOM 1588 C CA . LEU A 1 205 ? -1.383 3.838 -9.047 1 86.12 205 LEU A CA 1
ATOM 1589 C C . LEU A 1 205 ? -1.39 2.471 -9.719 1 86.12 205 LEU A C 1
ATOM 1591 O O . LEU A 1 205 ? -2.453 1.88 -9.922 1 86.12 205 LEU A O 1
ATOM 1595 N N . TYR A 1 206 ? -0.26 1.917 -10.102 1 78.38 206 TYR A N 1
ATOM 1596 C CA . TYR A 1 206 ? -0.236 0.615 -10.758 1 78.38 206 TYR A CA 1
ATOM 1597 C C . TYR A 1 206 ? -0.719 -0.481 -9.82 1 78.38 206 TYR A C 1
ATOM 1599 O O . TYR A 1 206 ? -1.331 -1.458 -10.258 1 78.38 206 TYR A O 1
ATOM 1607 N N . ARG A 1 207 ? -0.434 -0.357 -8.539 1 83.81 207 ARG A N 1
ATOM 1608 C CA . ARG A 1 207 ? -0.917 -1.323 -7.559 1 83.81 207 ARG A CA 1
ATOM 1609 C C . ARG A 1 207 ? -2.424 -1.194 -7.359 1 83.81 207 ARG A C 1
ATOM 1611 O O . ARG A 1 207 ? -3.119 -2.197 -7.184 1 83.81 207 ARG A O 1
ATOM 1618 N N . GLN A 1 208 ? -2.838 0.031 -7.328 1 90.31 208 GLN A N 1
ATOM 1619 C CA . GLN A 1 208 ? -4.281 0.238 -7.242 1 90.31 208 GLN A CA 1
ATOM 1620 C C . GLN A 1 208 ? -5.004 -0.437 -8.406 1 90.31 208 GLN A C 1
ATOM 1622 O O . GLN A 1 208 ? -6.059 -1.045 -8.219 1 90.31 208 GLN A O 1
ATOM 1627 N N . SER A 1 209 ? -4.398 -0.321 -9.555 1 89.62 209 SER A N 1
ATOM 1628 C CA . SER A 1 209 ? -4.973 -0.952 -10.734 1 89.62 209 SER A CA 1
ATOM 1629 C C . SER A 1 209 ? -5.121 -2.457 -10.547 1 89.62 209 SER A C 1
ATOM 1631 O O . SER A 1 209 ? -6.16 -3.031 -10.883 1 89.62 209 SER A O 1
ATOM 1633 N N . VAL A 1 210 ? -4.125 -3.072 -9.938 1 85.31 210 VAL A N 1
ATOM 1634 C CA . VAL A 1 210 ? -4.148 -4.512 -9.695 1 85.31 210 VAL A CA 1
ATOM 1635 C C . VAL A 1 210 ? -5.242 -4.844 -8.68 1 85.31 210 VAL A C 1
ATOM 1637 O O . VAL A 1 210 ? -5.965 -5.832 -8.844 1 85.31 210 VAL A O 1
ATOM 1640 N N . MET A 1 211 ? -5.363 -4.047 -7.703 1 89.81 211 MET A N 1
ATOM 1641 C CA . MET A 1 211 ? -6.375 -4.254 -6.672 1 89.81 211 MET A CA 1
ATOM 1642 C C . MET A 1 211 ? -7.777 -4.176 -7.262 1 89.81 211 MET A C 1
ATOM 1644 O O . MET A 1 211 ? -8.633 -5 -6.945 1 89.81 211 MET A O 1
ATOM 1648 N N . TYR A 1 212 ? -8.016 -3.205 -8.156 1 92.12 212 TYR A N 1
ATOM 1649 C CA . TYR A 1 212 ? -9.328 -3.033 -8.773 1 92.12 212 TYR A CA 1
ATOM 1650 C C . TYR A 1 212 ? -9.648 -4.199 -9.703 1 92.12 212 TYR A C 1
ATOM 1652 O O . TYR A 1 212 ? -10.797 -4.648 -9.773 1 92.12 212 TYR A O 1
ATOM 1660 N N . ALA A 1 213 ? -8.648 -4.66 -10.375 1 89.12 213 ALA A N 1
ATOM 1661 C CA . ALA A 1 213 ? -8.828 -5.77 -11.312 1 89.12 213 ALA A CA 1
ATOM 1662 C C . ALA A 1 213 ? -9.312 -7.02 -10.586 1 89.12 213 ALA A C 1
ATOM 1664 O O . ALA A 1 213 ? -10.07 -7.82 -11.141 1 89.12 213 ALA A O 1
ATOM 1665 N N . ARG A 1 214 ? -8.891 -7.203 -9.375 1 85.88 214 ARG A N 1
ATOM 1666 C CA . ARG A 1 214 ? -9.32 -8.352 -8.586 1 85.88 214 ARG A CA 1
ATOM 1667 C C . ARG A 1 214 ? -10.828 -8.305 -8.336 1 85.88 214 ARG A C 1
ATOM 1669 O O . ARG A 1 214 ? -11.461 -9.352 -8.156 1 85.88 214 ARG A O 1
ATOM 1676 N N . GLU A 1 215 ? -11.359 -7.09 -8.328 1 84.81 215 GLU A N 1
ATOM 1677 C CA . GLU A 1 215 ? -12.797 -6.922 -8.164 1 84.81 215 GLU A CA 1
ATOM 1678 C C . GLU A 1 215 ? -13.516 -6.934 -9.508 1 84.81 215 GLU A C 1
ATOM 1680 O O . GLU A 1 215 ? -14.703 -6.617 -9.586 1 84.81 215 GLU A O 1
ATOM 1685 N N . GLY A 1 216 ? -12.82 -7.18 -10.57 1 86 216 GLY A N 1
ATOM 1686 C CA . GLY A 1 216 ? -13.398 -7.273 -11.898 1 86 216 GLY A CA 1
ATOM 1687 C C . GLY A 1 216 ? -13.477 -5.938 -12.609 1 86 216 GLY A C 1
ATOM 1688 O O . GLY A 1 216 ? -14.211 -5.789 -13.586 1 86 216 GLY A O 1
ATOM 1689 N N . VAL A 1 217 ? -12.836 -4.91 -12.102 1 91.12 217 VAL A N 1
ATOM 1690 C CA . VAL A 1 217 ? -12.828 -3.586 -12.719 1 91.12 217 VAL A CA 1
ATOM 1691 C C . VAL A 1 217 ? -11.438 -3.268 -13.25 1 91.12 217 VAL A C 1
ATOM 1693 O O . VAL A 1 217 ? -10.492 -3.078 -12.477 1 91.12 217 VAL A O 1
ATOM 1696 N N . GLU A 1 218 ? -11.375 -3.205 -14.492 1 90.12 218 GLU A N 1
ATOM 1697 C CA . GLU A 1 218 ? -10.078 -2.951 -15.125 1 90.12 218 GLU A CA 1
ATOM 1698 C C . GLU A 1 218 ? -9.891 -1.466 -15.414 1 90.12 218 GLU A C 1
ATOM 1700 O O . GLU A 1 218 ? -10.531 -0.916 -16.312 1 90.12 218 GLU A O 1
ATOM 1705 N N . LEU A 1 219 ? -9.133 -0.808 -14.625 1 90 219 LEU A N 1
ATOM 1706 C CA . LEU A 1 219 ? -8.75 0.588 -14.805 1 90 219 LEU A CA 1
ATOM 1707 C C . LEU A 1 219 ? -7.246 0.713 -15.039 1 90 219 LEU A C 1
ATOM 1709 O O . LEU A 1 219 ? -6.449 0.35 -14.164 1 90 219 LEU A O 1
ATOM 1713 N N . ASP A 1 220 ? -6.871 1.195 -16.062 1 84.06 220 ASP A N 1
ATOM 1714 C CA . ASP A 1 220 ? -5.457 1.312 -16.406 1 84.06 220 ASP A CA 1
ATOM 1715 C C . ASP A 1 220 ? -4.773 2.375 -15.555 1 84.06 220 ASP A C 1
ATOM 1717 O O . ASP A 1 220 ? -5.387 3.379 -15.195 1 84.06 220 ASP A O 1
ATOM 1721 N N . ARG A 1 221 ? -3.529 2.16 -15.305 1 81.94 221 ARG A N 1
ATOM 1722 C CA . ARG A 1 221 ? -2.701 3.092 -14.539 1 81.94 221 ARG A CA 1
ATOM 1723 C C . ARG A 1 221 ? -2.725 4.48 -15.164 1 81.94 221 ARG A C 1
ATOM 1725 O O . ARG A 1 221 ? -2.791 5.488 -14.453 1 81.94 221 ARG A O 1
ATOM 1732 N N . SER A 1 222 ? -2.68 4.57 -16.5 1 78.88 222 SER A N 1
ATOM 1733 C CA . SER A 1 222 ? -2.68 5.848 -17.219 1 78.88 222 SER A CA 1
ATOM 1734 C C . SER A 1 222 ? -3.955 6.637 -16.938 1 78.88 222 SER A C 1
ATOM 1736 O O . SER A 1 222 ? -3.906 7.852 -16.734 1 78.88 222 SER A O 1
ATOM 1738 N N . LEU A 1 223 ? -5.027 5.934 -16.922 1 84.56 223 LEU A N 1
ATOM 1739 C CA . LEU A 1 223 ? -6.309 6.562 -16.609 1 84.56 223 LEU A CA 1
ATOM 1740 C C . LEU A 1 223 ? -6.316 7.105 -15.188 1 84.56 223 LEU A C 1
ATOM 1742 O O . LEU A 1 223 ? -6.73 8.242 -14.953 1 84.56 223 LEU A O 1
ATOM 1746 N N . LEU A 1 224 ? -5.832 6.297 -14.273 1 89.94 224 LEU A N 1
ATOM 1747 C CA . LEU A 1 224 ? -5.762 6.727 -12.883 1 89.94 224 LEU A CA 1
ATOM 1748 C C . LEU A 1 224 ? -4.871 7.957 -12.734 1 89.94 224 LEU A C 1
ATOM 1750 O O . LEU A 1 224 ? -5.184 8.867 -11.961 1 89.94 224 LEU A O 1
ATOM 1754 N N . ALA A 1 225 ? -3.803 7.984 -13.438 1 84.25 225 ALA A N 1
ATOM 1755 C CA . ALA A 1 225 ? -2.889 9.125 -13.398 1 84.25 225 ALA A CA 1
ATOM 1756 C C . ALA A 1 225 ? -3.57 10.391 -13.906 1 84.25 225 ALA A C 1
ATOM 1758 O O . ALA A 1 225 ? -3.42 11.461 -13.312 1 84.25 225 ALA A O 1
ATOM 1759 N N . LYS A 1 226 ? -4.27 10.258 -14.953 1 84.12 226 LYS A N 1
ATOM 1760 C CA . LYS A 1 226 ? -5.016 11.398 -15.484 1 84.12 226 LYS A CA 1
ATOM 1761 C C . LYS A 1 226 ? -6.031 11.906 -14.461 1 84.12 226 LYS A C 1
ATOM 1763 O O . LYS A 1 226 ? -6.23 13.109 -14.328 1 84.12 226 LYS A O 1
ATOM 1768 N N . TRP A 1 227 ? -6.66 10.945 -13.773 1 90 227 TRP A N 1
ATOM 1769 C CA . TRP A 1 227 ? -7.609 11.312 -12.734 1 90 227 TRP A CA 1
ATOM 1770 C C . TRP A 1 227 ? -6.93 12.117 -11.625 1 90 227 TRP A C 1
ATOM 1772 O O . TRP A 1 227 ? -7.496 13.078 -11.109 1 90 227 TRP A O 1
ATOM 1782 N N . VAL A 1 228 ? -5.715 11.727 -11.305 1 89.19 228 VAL A N 1
ATOM 1783 C CA . VAL A 1 228 ? -4.961 12.43 -10.273 1 89.19 228 VAL A CA 1
ATOM 1784 C C . VAL A 1 228 ? -4.672 13.859 -10.727 1 89.19 228 VAL A C 1
ATOM 1786 O O . VAL A 1 228 ? -4.844 14.812 -9.961 1 89.19 228 VAL A O 1
ATOM 1789 N N . GLY A 1 229 ? -4.25 14.039 -11.977 1 85.81 229 GLY A N 1
ATOM 1790 C CA . GLY A 1 229 ? -4.004 15.367 -12.523 1 85.81 229 GLY A CA 1
ATOM 1791 C C . GLY A 1 229 ? -5.238 16.25 -12.523 1 85.81 229 GLY A C 1
ATOM 1792 O O . GLY A 1 229 ? -5.191 17.391 -12.062 1 85.81 229 GLY A O 1
ATOM 1793 N N . HIS A 1 230 ? -6.312 15.672 -12.969 1 87.44 230 HIS A N 1
ATOM 1794 C CA . HIS A 1 230 ? -7.574 16.406 -13 1 87.44 230 HIS A CA 1
ATOM 1795 C C . HIS A 1 230 ? -8.039 16.766 -11.594 1 87.44 230 HIS A C 1
ATOM 1797 O O . HIS A 1 230 ? -8.492 17.891 -11.352 1 87.44 230 HIS A O 1
ATOM 1803 N N . GLY A 1 231 ? -7.934 15.797 -10.727 1 90.19 231 GLY A N 1
ATOM 1804 C CA . GLY A 1 231 ? -8.328 16.031 -9.352 1 90.19 231 GLY A CA 1
ATOM 1805 C C . GLY A 1 231 ? -7.555 17.156 -8.688 1 90.19 231 GLY A C 1
ATOM 1806 O O . GLY A 1 231 ? -8.141 18 -8.016 1 90.19 231 GLY A O 1
ATOM 1807 N N . ALA A 1 232 ? -6.285 17.156 -8.938 1 88.75 232 ALA A N 1
ATOM 1808 C CA . ALA A 1 232 ? -5.449 18.203 -8.352 1 88.75 232 ALA A CA 1
ATOM 1809 C C . ALA A 1 232 ? -5.828 19.578 -8.898 1 88.75 232 ALA A C 1
ATOM 1811 O O . ALA A 1 232 ? -5.883 20.562 -8.148 1 88.75 232 ALA A O 1
ATOM 1812 N N . THR A 1 233 ? -6.102 19.656 -10.172 1 88 233 THR A N 1
ATOM 1813 C CA . THR A 1 233 ? -6.492 20.906 -10.797 1 88 233 THR A CA 1
ATOM 1814 C C . THR A 1 233 ? -7.828 21.391 -10.242 1 88 233 THR A C 1
ATOM 1816 O O . THR A 1 233 ? -7.977 22.578 -9.922 1 88 233 THR A O 1
ATOM 1819 N N . LEU A 1 234 ? -8.719 20.5 -10.141 1 89.31 234 LEU A N 1
ATOM 1820 C CA . LEU A 1 234 ? -10.047 20.812 -9.633 1 89.31 234 LEU A CA 1
ATOM 1821 C C . LEU A 1 234 ? -9.977 21.328 -8.195 1 89.31 234 LEU A C 1
ATOM 1823 O O . LEU A 1 234 ? -10.773 22.172 -7.785 1 89.31 234 LEU A O 1
ATOM 1827 N N . LEU A 1 235 ? -9 20.859 -7.402 1 94.06 235 LEU A N 1
ATOM 1828 C CA . LEU A 1 235 ? -8.922 21.141 -5.977 1 94.06 235 LEU A CA 1
ATOM 1829 C C . LEU A 1 235 ? -8.031 22.344 -5.715 1 94.06 235 LEU A C 1
ATOM 1831 O O . LEU A 1 235 ? -7.93 22.812 -4.578 1 94.06 235 LEU A O 1
ATOM 1835 N N . GLN A 1 236 ? -7.438 22.953 -6.738 1 93.12 236 GLN A N 1
ATOM 1836 C CA . GLN A 1 236 ? -6.434 24 -6.586 1 93.12 236 GLN A CA 1
ATOM 1837 C C . GLN A 1 236 ? -7.02 25.219 -5.895 1 93.12 236 GLN A C 1
ATOM 1839 O O . GLN A 1 236 ? -6.391 25.812 -5.008 1 93.12 236 GLN A O 1
ATOM 1844 N N . PRO A 1 237 ? -8.266 25.609 -6.27 1 93.62 237 PRO A N 1
ATOM 1845 C CA . PRO A 1 237 ? -8.836 26.766 -5.574 1 93.62 237 PRO A CA 1
ATOM 1846 C C . PRO A 1 237 ? -8.961 26.547 -4.066 1 93.62 237 PRO A C 1
ATOM 1848 O O . PRO A 1 237 ? -8.781 27.484 -3.287 1 93.62 237 PRO A O 1
ATOM 1851 N N . LEU A 1 238 ? -9.242 25.406 -3.711 1 95.31 238 LEU A N 1
ATOM 1852 C CA . LEU A 1 238 ? -9.367 25.078 -2.295 1 95.31 238 LEU A CA 1
ATOM 1853 C C . LEU A 1 238 ? -8.008 25.125 -1.605 1 95.31 238 LEU A C 1
ATOM 1855 O O . LEU A 1 238 ? -7.902 25.578 -0.464 1 95.31 238 LEU A O 1
ATOM 1859 N N . VAL A 1 239 ? -6.988 24.703 -2.264 1 96.25 239 VAL A N 1
ATOM 1860 C CA . VAL A 1 239 ? -5.625 24.75 -1.746 1 96.25 239 VAL A CA 1
ATOM 1861 C C . VAL A 1 239 ? -5.191 26.203 -1.569 1 96.25 239 VAL A C 1
ATOM 1863 O O . VAL A 1 239 ? -4.543 26.547 -0.579 1 96.25 239 VAL A O 1
ATOM 1866 N N . ASP A 1 240 ? -5.602 27.016 -2.488 1 95.19 240 ASP A N 1
ATOM 1867 C CA . ASP A 1 240 ? -5.281 28.438 -2.4 1 95.19 240 ASP A CA 1
ATOM 1868 C C . ASP A 1 240 ? -5.961 29.078 -1.191 1 95.19 240 ASP A C 1
ATOM 1870 O O . ASP A 1 240 ? -5.359 29.906 -0.503 1 95.19 240 ASP A O 1
ATOM 1874 N N . ALA A 1 241 ? -7.176 28.703 -1.036 1 95.5 241 ALA A N 1
ATOM 1875 C CA . ALA A 1 241 ? -7.887 29.188 0.14 1 95.5 241 ALA A CA 1
ATOM 1876 C C . ALA A 1 241 ? -7.211 28.734 1.427 1 95.5 241 ALA A C 1
ATOM 1878 O O . ALA A 1 241 ? -7.125 29.484 2.398 1 95.5 241 ALA A O 1
ATOM 1879 N N . LEU A 1 242 ? -6.777 27.531 1.424 1 96.5 242 LEU A N 1
ATOM 1880 C CA . LEU A 1 242 ? -6.07 26.969 2.568 1 96.5 242 LEU A CA 1
ATOM 1881 C C . LEU A 1 242 ? -4.777 27.734 2.838 1 96.5 242 LEU A C 1
ATOM 1883 O O . LEU A 1 242 ? -4.457 28.031 3.99 1 96.5 242 LEU A O 1
ATOM 1887 N N . ARG A 1 243 ? -4.059 28 1.797 1 96.75 243 ARG A N 1
ATOM 1888 C CA . ARG A 1 243 ? -2.832 28.797 1.907 1 96.75 243 ARG A CA 1
ATOM 1889 C C . ARG A 1 243 ? -3.105 30.141 2.551 1 96.75 243 ARG A C 1
ATOM 1891 O O . ARG A 1 243 ? -2.383 30.562 3.457 1 96.75 243 ARG A O 1
ATOM 1898 N N . ARG A 1 244 ? -4.145 30.812 2.15 1 95.5 244 ARG A N 1
ATOM 1899 C CA . ARG A 1 244 ? -4.504 32.125 2.711 1 95.5 244 ARG A CA 1
ATOM 1900 C C . ARG A 1 244 ? -4.816 32 4.199 1 95.5 244 ARG A C 1
ATOM 1902 O O . ARG A 1 244 ? -4.359 32.812 5 1 95.5 244 ARG A O 1
ATOM 1909 N N . HIS A 1 245 ? -5.539 30.953 4.523 1 96.25 245 HIS A N 1
ATOM 1910 C CA . HIS A 1 245 ? -5.875 30.734 5.922 1 96.25 245 HIS A CA 1
ATOM 1911 C C . HIS A 1 245 ? -4.621 30.531 6.766 1 96.25 245 HIS A C 1
ATOM 1913 O O . HIS A 1 245 ? -4.488 31.125 7.836 1 96.25 245 HIS A O 1
ATOM 1919 N N . VAL A 1 246 ? -3.703 29.734 6.277 1 97.06 246 VAL A N 1
ATOM 1920 C CA . VAL A 1 246 ? -2.473 29.422 7 1 97.06 246 VAL A CA 1
ATOM 1921 C C . VAL A 1 246 ? -1.625 30.688 7.137 1 97.06 246 VAL A C 1
ATOM 1923 O O . VAL A 1 246 ? -1.101 30.969 8.219 1 97.06 246 VAL A O 1
ATOM 1926 N N . MET A 1 247 ? -1.595 31.531 6.117 1 95.94 247 MET A N 1
ATOM 1927 C CA . MET A 1 247 ? -0.713 32.688 6.07 1 95.94 247 MET A CA 1
ATOM 1928 C C . MET A 1 247 ? -1.281 33.844 6.895 1 95.94 247 MET A C 1
ATOM 1930 O O . MET A 1 247 ? -0.571 34.812 7.207 1 95.94 247 MET A O 1
ATOM 1934 N N . THR A 1 248 ? -2.471 33.75 7.309 1 94.56 248 THR A N 1
ATOM 1935 C CA . THR A 1 248 ? -3.082 34.781 8.125 1 94.56 248 THR A CA 1
ATOM 1936 C C . THR A 1 248 ? -2.77 34.562 9.602 1 94.56 248 THR A C 1
ATOM 1938 O O . THR A 1 248 ? -3.055 35.438 10.43 1 94.56 248 THR A O 1
ATOM 1941 N N . GLY A 1 249 ? -2.141 33.469 9.953 1 93.69 249 GLY A N 1
ATOM 1942 C CA . GLY A 1 249 ? -1.759 33.219 11.336 1 93.69 249 GLY A CA 1
ATOM 1943 C C . GLY A 1 249 ? -0.663 34.125 11.836 1 93.69 249 GLY A C 1
ATOM 1944 O O . GLY A 1 249 ? 0.057 34.719 11.039 1 93.69 249 GLY A O 1
ATOM 1945 N N . THR A 1 250 ? -0.611 34.25 13.172 1 95.06 250 THR A N 1
ATOM 1946 C CA . THR A 1 250 ? 0.426 35.062 13.781 1 95.06 250 THR A CA 1
ATOM 1947 C C . THR A 1 250 ? 1.629 34.219 14.188 1 95.06 250 THR A C 1
ATOM 1949 O O . THR A 1 250 ? 2.668 34.75 14.578 1 95.06 250 THR A O 1
ATOM 1952 N N . LYS A 1 251 ? 1.439 33 14.125 1 96.69 251 LYS A N 1
ATOM 1953 C CA . LYS A 1 251 ? 2.484 32.031 14.383 1 96.69 251 LYS A CA 1
ATOM 1954 C C . LYS A 1 251 ? 2.406 30.859 13.391 1 96.69 251 LYS A C 1
ATOM 1956 O O . LYS A 1 251 ? 1.326 30.328 13.133 1 96.69 251 LYS A O 1
ATOM 1961 N N . LEU A 1 252 ? 3.547 30.531 12.812 1 96.81 252 LEU A N 1
ATOM 1962 C CA . LEU A 1 252 ? 3.596 29.406 11.875 1 96.81 252 LEU A CA 1
ATOM 1963 C C . LEU A 1 252 ? 4.754 28.469 12.211 1 96.81 252 LEU A C 1
ATOM 1965 O O . LEU A 1 252 ? 5.836 28.922 12.586 1 96.81 252 LEU A O 1
ATOM 1969 N N . HIS A 1 253 ? 4.465 27.219 12.117 1 96.5 253 HIS A N 1
ATOM 1970 C CA . HIS A 1 253 ? 5.527 26.234 12.148 1 96.5 253 HIS A CA 1
ATOM 1971 C C . HIS A 1 253 ? 6.008 25.891 10.742 1 96.5 253 HIS A C 1
ATOM 1973 O O . HIS A 1 253 ? 5.195 25.719 9.836 1 96.5 253 HIS A O 1
ATOM 1979 N N . ALA A 1 254 ? 7.281 25.828 10.508 1 95.19 254 ALA A N 1
ATOM 1980 C CA . ALA A 1 254 ? 7.797 25.578 9.164 1 95.19 254 ALA A CA 1
ATOM 1981 C C . ALA A 1 254 ? 8.914 24.531 9.195 1 95.19 254 ALA A C 1
ATOM 1983 O O . ALA A 1 254 ? 9.68 24.469 10.164 1 95.19 254 ALA A O 1
ATOM 1984 N N . ASP A 1 255 ? 8.93 23.719 8.227 1 91.5 255 ASP A N 1
ATOM 1985 C CA . ASP A 1 255 ? 9.984 22.734 7.98 1 91.5 255 ASP A CA 1
ATOM 1986 C C . ASP A 1 255 ? 10 22.312 6.516 1 91.5 255 ASP A C 1
ATOM 1988 O O . ASP A 1 255 ? 9.281 22.875 5.688 1 91.5 255 ASP A O 1
ATOM 1992 N N . ASP A 1 256 ? 11 21.5 6.168 1 88.88 256 ASP A N 1
ATOM 1993 C CA . ASP A 1 256 ? 11.031 20.953 4.816 1 88.88 256 ASP A CA 1
ATOM 1994 C C . ASP A 1 256 ? 11.578 19.531 4.812 1 88.88 256 ASP A C 1
ATOM 1996 O O . ASP A 1 256 ? 12.188 19.094 5.789 1 88.88 256 ASP A O 1
ATOM 2000 N N . THR A 1 257 ? 11.25 18.781 3.811 1 83.88 257 THR A N 1
ATOM 2001 C CA . THR A 1 257 ? 11.766 17.438 3.609 1 83.88 257 THR A CA 1
ATOM 2002 C C . THR A 1 257 ? 12.148 17.219 2.15 1 83.88 257 THR A C 1
ATOM 2004 O O . THR A 1 257 ? 11.484 17.719 1.244 1 83.88 257 THR A O 1
ATOM 2007 N N . PRO A 1 258 ? 13.258 16.562 1.943 1 81.81 258 PRO A N 1
ATOM 2008 C CA . PRO A 1 258 ? 13.648 16.281 0.561 1 81.81 258 PRO A CA 1
ATOM 2009 C C . PRO A 1 258 ? 12.742 15.242 -0.102 1 81.81 258 PRO A C 1
ATOM 2011 O O . PRO A 1 258 ? 12.242 14.336 0.566 1 81.81 258 PRO A O 1
ATOM 2014 N N . VAL A 1 259 ? 12.516 15.375 -1.351 1 77.5 259 VAL A N 1
ATOM 2015 C CA . VAL A 1 259 ? 11.758 14.414 -2.143 1 77.5 259 VAL A CA 1
ATOM 2016 C C . VAL A 1 259 ? 12.516 14.094 -3.432 1 77.5 259 VAL A C 1
ATOM 2018 O O . VAL A 1 259 ? 13.078 14.992 -4.062 1 77.5 259 VAL A O 1
ATOM 2021 N N . PRO A 1 260 ? 12.641 12.828 -3.756 1 72.31 260 PRO A N 1
ATOM 2022 C CA . PRO A 1 260 ? 13.352 12.461 -4.984 1 72.31 260 PRO A CA 1
ATOM 2023 C C . PRO A 1 260 ? 12.562 12.812 -6.246 1 72.31 260 PRO A C 1
ATOM 2025 O O . PRO A 1 260 ? 11.352 12.586 -6.305 1 72.31 260 PRO A O 1
ATOM 2028 N N . VAL A 1 261 ? 13.297 13.531 -7.16 1 68.81 261 VAL A N 1
ATOM 2029 C CA . VAL A 1 261 ? 12.695 13.898 -8.438 1 68.81 261 VAL A CA 1
ATOM 2030 C C . VAL A 1 261 ? 13.531 13.352 -9.586 1 68.81 261 VAL A C 1
ATOM 2032 O O . VAL A 1 261 ? 14.766 13.422 -9.555 1 68.81 261 VAL A O 1
ATOM 2035 N N . LEU A 1 262 ? 12.914 12.578 -10.445 1 60.22 262 LEU A N 1
ATOM 2036 C CA . LEU A 1 262 ? 13.656 12.07 -11.594 1 60.22 262 LEU A CA 1
ATOM 2037 C C . LEU A 1 262 ? 13.914 13.188 -12.602 1 60.22 262 LEU A C 1
ATOM 2039 O O . LEU A 1 262 ? 13 13.938 -12.953 1 60.22 262 LEU A O 1
ATOM 2043 N N . GLU A 1 263 ? 15.211 13.469 -12.789 1 55.97 263 GLU A N 1
ATOM 2044 C CA . GLU A 1 263 ? 15.555 14.445 -13.812 1 55.97 263 GLU A CA 1
ATOM 2045 C C . GLU A 1 263 ? 15.227 13.93 -15.211 1 55.97 263 GLU A C 1
ATOM 2047 O O . GLU A 1 263 ? 15.555 12.789 -15.547 1 55.97 263 GLU A O 1
ATOM 2052 N N . PRO A 1 264 ? 14.414 14.781 -15.898 1 49.38 264 PRO A N 1
ATOM 2053 C CA . PRO A 1 264 ? 14.133 14.352 -17.266 1 49.38 264 PRO A CA 1
ATOM 2054 C C . PRO A 1 264 ? 15.398 14.055 -18.062 1 49.38 264 PRO A C 1
ATOM 2056 O O . PRO A 1 264 ? 16.359 14.836 -18.031 1 49.38 264 PRO A O 1
ATOM 2059 N N . GLY A 1 265 ? 15.602 12.953 -18.75 1 46.84 265 GLY A N 1
ATOM 2060 C CA . GLY A 1 265 ? 16.641 12.672 -19.734 1 46.84 265 GLY A CA 1
ATOM 2061 C C . GLY A 1 265 ? 17.828 11.922 -19.156 1 46.84 265 GLY A C 1
ATOM 2062 O O . GLY A 1 265 ? 18.422 11.086 -19.828 1 46.84 265 GLY A O 1
ATOM 2063 N N . SER A 1 266 ? 18.297 12.484 -18 1 48.38 266 SER A N 1
ATOM 2064 C CA . SER A 1 266 ? 19.609 12.023 -17.594 1 48.38 266 SER A CA 1
ATOM 2065 C C . SER A 1 266 ? 19.516 10.797 -16.688 1 48.38 266 SER A C 1
ATOM 2067 O O . SER A 1 266 ? 20.516 10.164 -16.375 1 48.38 266 SER A O 1
ATOM 2069 N N . GLY A 1 267 ? 18.297 10.32 -16.5 1 52.69 267 GLY A N 1
ATOM 2070 C CA . GLY A 1 267 ? 18.172 9.172 -15.609 1 52.69 267 GLY A CA 1
ATOM 2071 C C . GLY A 1 267 ? 18.594 9.469 -14.188 1 52.69 267 GLY A C 1
ATOM 2072 O O . GLY A 1 267 ? 18.469 8.625 -13.305 1 52.69 267 GLY A O 1
ATOM 2073 N N . LYS A 1 268 ? 19.281 10.703 -13.992 1 55.97 268 LYS A N 1
ATOM 2074 C CA . LYS A 1 268 ? 19.766 11.062 -12.656 1 55.97 268 LYS A CA 1
ATOM 2075 C C . LYS A 1 268 ? 18.641 11.625 -11.805 1 55.97 268 LYS A C 1
ATOM 2077 O O . LYS A 1 268 ? 17.656 12.164 -12.328 1 55.97 268 LYS A O 1
ATOM 2082 N N . THR A 1 269 ? 18.641 11.305 -10.508 1 64.44 269 THR A N 1
ATOM 2083 C CA . THR A 1 269 ? 17.641 11.75 -9.555 1 64.44 269 THR A CA 1
ATOM 2084 C C . THR A 1 269 ? 18.062 13.062 -8.898 1 64.44 269 THR A C 1
ATOM 2086 O O . THR A 1 269 ? 19.203 13.211 -8.477 1 64.44 269 THR A O 1
ATOM 2089 N N . LYS A 1 270 ? 17.297 14.203 -9.242 1 70.75 270 LYS A N 1
ATOM 2090 C CA . LYS A 1 270 ? 17.453 15.445 -8.5 1 70.75 270 LYS A CA 1
ATOM 2091 C C . LYS A 1 270 ? 16.625 15.43 -7.219 1 70.75 270 LYS A C 1
ATOM 2093 O O . LYS A 1 270 ? 15.734 14.586 -7.062 1 70.75 270 LYS A O 1
ATOM 2098 N N . THR A 1 271 ? 17.062 16.281 -6.266 1 78.94 271 THR A N 1
ATOM 2099 C CA . THR A 1 271 ? 16.359 16.328 -4.992 1 78.94 271 THR A CA 1
ATOM 2100 C C . THR A 1 271 ? 15.508 17.594 -4.895 1 78.94 271 THR A C 1
ATOM 2102 O O . THR A 1 271 ? 16.031 18.703 -4.938 1 78.94 271 THR A O 1
ATOM 2105 N N . GLY A 1 272 ? 14.219 17.406 -4.949 1 82.94 272 GLY A N 1
ATOM 2106 C CA . GLY A 1 272 ? 13.305 18.5 -4.656 1 82.94 272 GLY A CA 1
ATOM 2107 C C . GLY A 1 272 ? 13.023 18.656 -3.174 1 82.94 272 GLY A C 1
ATOM 2108 O O . GLY A 1 272 ? 13.609 17.953 -2.346 1 82.94 272 GLY A O 1
ATOM 2109 N N . ARG A 1 273 ? 12.219 19.734 -2.891 1 87.31 273 ARG A N 1
ATOM 2110 C CA . ARG A 1 273 ? 11.898 20 -1.492 1 87.31 273 ARG A CA 1
ATOM 2111 C C . ARG A 1 273 ? 10.398 20.188 -1.303 1 87.31 273 ARG A C 1
ATOM 2113 O O . ARG A 1 273 ? 9.734 20.828 -2.125 1 87.31 273 ARG A O 1
ATOM 2120 N N . LEU A 1 274 ? 9.922 19.531 -0.32 1 89.19 274 LEU A N 1
ATOM 2121 C CA . LEU A 1 274 ? 8.555 19.766 0.131 1 89.19 274 LEU A CA 1
ATOM 2122 C C . LEU A 1 274 ? 8.539 20.578 1.423 1 89.19 274 LEU A C 1
ATOM 2124 O O . LEU A 1 274 ? 8.984 20.094 2.469 1 89.19 274 LEU A O 1
ATOM 2128 N N . TRP A 1 275 ? 8.094 21.812 1.268 1 92.88 275 TRP A N 1
ATOM 2129 C CA . TRP A 1 275 ? 7.992 22.703 2.416 1 92.88 275 TRP A CA 1
ATOM 2130 C C . TRP A 1 275 ? 6.656 22.516 3.133 1 92.88 275 TRP A C 1
ATOM 2132 O O . TRP A 1 275 ? 5.633 22.266 2.494 1 92.88 275 TRP A O 1
ATOM 2142 N N . VAL A 1 276 ? 6.684 22.625 4.445 1 94.69 276 VAL A N 1
ATOM 2143 C CA . VAL A 1 276 ? 5.461 22.453 5.223 1 94.69 276 VAL A CA 1
ATOM 2144 C C . VAL A 1 276 ? 5.266 23.656 6.148 1 94.69 276 VAL A C 1
ATOM 2146 O O . VAL A 1 276 ? 6.207 24.078 6.82 1 94.69 276 VAL A O 1
ATOM 2149 N N . TYR A 1 277 ? 4.156 24.281 6.09 1 97.19 277 TYR A N 1
ATOM 2150 C CA . TYR A 1 277 ? 3.727 25.359 6.965 1 97.19 277 TYR A CA 1
ATOM 2151 C C . TYR A 1 277 ? 2.469 24.969 7.734 1 97.19 277 TYR A C 1
ATOM 2153 O O . TYR A 1 277 ? 1.437 24.672 7.133 1 97.19 277 TYR A O 1
ATOM 2161 N N . VAL A 1 278 ? 2.537 24.984 9.062 1 97 278 VAL A N 1
ATOM 2162 C CA . VAL A 1 278 ? 1.424 24.5 9.883 1 97 278 VAL A CA 1
ATOM 2163 C C . VAL A 1 278 ? 0.924 25.625 10.781 1 97 278 VAL A C 1
ATOM 2165 O O . VAL A 1 278 ? 1.718 26.297 11.438 1 97 278 VAL A O 1
ATOM 2168 N N . ARG A 1 279 ? -0.297 25.906 10.719 1 97.44 279 ARG A N 1
ATOM 2169 C CA . ARG A 1 279 ? -0.998 26.75 11.688 1 97.44 279 ARG A CA 1
ATOM 2170 C C . ARG A 1 279 ? -1.775 25.906 12.688 1 97.44 279 ARG A C 1
ATOM 2172 O O . ARG A 1 279 ? -2.785 25.281 12.336 1 97.44 279 ARG A O 1
ATOM 2179 N N . ASP A 1 280 ? -1.285 25.766 13.852 1 95.31 280 ASP A N 1
ATOM 2180 C CA . ASP A 1 280 ? -1.922 24.984 14.906 1 95.31 280 ASP A CA 1
ATOM 2181 C C . ASP A 1 280 ? -1.708 25.625 16.281 1 95.31 280 ASP A C 1
ATOM 2183 O O . ASP A 1 280 ? -0.627 25.516 16.859 1 95.31 280 ASP A O 1
ATOM 2187 N N . ASP A 1 281 ? -2.678 26.266 16.812 1 94.62 281 ASP A N 1
ATOM 2188 C CA . ASP A 1 281 ? -2.566 26.953 18.109 1 94.62 281 ASP A CA 1
ATOM 2189 C C . ASP A 1 281 ? -3.504 26.328 19.141 1 94.62 281 ASP A C 1
ATOM 2191 O O . ASP A 1 281 ? -3.832 26.969 20.141 1 94.62 281 ASP A O 1
ATOM 2195 N N . ARG A 1 282 ? -3.883 25.156 18.953 1 92.19 282 ARG A N 1
ATOM 2196 C CA . ARG A 1 282 ? -4.766 24.453 19.875 1 92.19 282 ARG A CA 1
ATOM 2197 C C . ARG A 1 282 ? -4.125 24.328 21.25 1 92.19 282 ARG A C 1
ATOM 2199 O O . ARG A 1 282 ? -4.816 24.344 22.281 1 92.19 282 ARG A O 1
ATOM 2206 N N . SER A 1 283 ? -2.799 24.203 21.25 1 92.88 283 SER A N 1
ATOM 2207 C CA . SER A 1 283 ? -2.076 24.047 22.5 1 92.88 283 SER A CA 1
ATOM 2208 C C . SER A 1 283 ? -2.145 25.328 23.344 1 92.88 283 SER A C 1
ATOM 2210 O O . SER A 1 283 ? -1.898 25.297 24.547 1 92.88 283 SER A O 1
ATOM 2212 N N . SER A 1 284 ? -2.424 26.5 22.781 1 94.81 284 SER A N 1
ATOM 2213 C CA . SER A 1 284 ? -2.584 27.766 23.5 1 94.81 284 SER A CA 1
ATOM 2214 C C . SER A 1 284 ? -4.055 28.156 23.578 1 94.81 284 SER A C 1
ATOM 2216 O O . SER A 1 284 ? -4.379 29.344 23.594 1 94.81 284 SER A O 1
ATOM 2218 N N . ALA A 1 285 ? -4.934 27.203 23.469 1 93.75 285 ALA A N 1
ATOM 2219 C CA . ALA A 1 285 ? -6.375 27.344 23.688 1 93.75 285 ALA A CA 1
ATOM 2220 C C . ALA A 1 285 ? -7.016 28.188 22.594 1 93.75 285 ALA A C 1
ATOM 2222 O O . ALA A 1 285 ? -8.047 28.828 22.812 1 93.75 285 ALA A O 1
ATOM 2223 N N . ASP A 1 286 ? -6.371 28.328 21.453 1 93.88 286 ASP A N 1
ATOM 2224 C CA . ASP A 1 286 ? -6.957 29 20.297 1 93.88 286 ASP A CA 1
ATOM 2225 C C . ASP A 1 286 ? -7.969 28.109 19.594 1 93.88 286 ASP A C 1
ATOM 2227 O O . ASP A 1 286 ? -7.75 26.906 19.453 1 93.88 286 ASP A O 1
ATOM 2231 N N . MET A 1 287 ? -9.023 28.719 19.141 1 92.81 287 MET A N 1
ATOM 2232 C CA . MET A 1 287 ? -10.109 27.938 18.547 1 92.81 287 MET A CA 1
ATOM 2233 C C . MET A 1 287 ? -10.031 27.969 17.031 1 92.81 287 MET A C 1
ATOM 2235 O O . MET A 1 287 ? -10.805 27.281 16.344 1 92.81 287 MET A O 1
ATOM 2239 N N . THR A 1 288 ? -9.117 28.766 16.516 1 95 288 THR A N 1
ATOM 2240 C CA . THR A 1 288 ? -8.953 28.797 15.062 1 95 288 THR A CA 1
ATOM 2241 C C . THR A 1 288 ? -8.609 27.422 14.516 1 95 288 THR A C 1
ATOM 2243 O O . THR A 1 288 ? -7.742 26.734 15.07 1 95 288 THR A O 1
ATOM 2246 N N . PRO A 1 289 ? -9.289 26.938 13.43 1 95.94 289 PRO A N 1
ATOM 2247 C CA . PRO A 1 289 ? -9.023 25.594 12.891 1 95.94 289 PRO A CA 1
ATOM 2248 C C . PRO A 1 289 ? -7.57 25.422 12.438 1 95.94 289 PRO A C 1
ATOM 2250 O O . PRO A 1 289 ? -7.027 26.297 11.758 1 95.94 289 PRO A O 1
ATOM 2253 N N . PRO A 1 290 ? -6.992 24.328 12.883 1 97 290 PRO A N 1
ATOM 2254 C CA . PRO A 1 290 ? -5.633 24.062 12.414 1 97 290 PRO A CA 1
ATOM 2255 C C . PRO A 1 290 ? -5.574 23.719 10.93 1 97 290 PRO A C 1
ATOM 2257 O O . PRO A 1 290 ? -6.547 23.219 10.375 1 97 290 PRO A O 1
ATOM 2260 N N . ALA A 1 291 ? -4.469 24.016 10.305 1 97.69 291 ALA A N 1
ATOM 2261 C CA . ALA A 1 291 ? -4.297 23.75 8.875 1 97.69 291 ALA A CA 1
ATOM 2262 C C . ALA A 1 291 ? -2.824 23.594 8.523 1 97.69 291 ALA A C 1
ATOM 2264 O O . ALA A 1 291 ? -1.946 24.062 9.25 1 97.69 291 ALA A O 1
ATOM 2265 N N . VAL A 1 292 ? -2.57 22.859 7.508 1 97.19 292 VAL A N 1
ATOM 2266 C CA . VAL A 1 292 ? -1.214 22.656 7.012 1 97.19 292 VAL A CA 1
ATOM 2267 C C . VAL A 1 292 ? -1.165 22.922 5.512 1 97.19 292 VAL A C 1
ATOM 2269 O O . VAL A 1 292 ? -2.092 22.578 4.777 1 97.19 292 VAL A O 1
ATOM 2272 N N . TRP A 1 293 ? -0.206 23.656 5.109 1 97.31 293 TRP A N 1
ATOM 2273 C CA . TRP A 1 293 ? 0.03 23.922 3.697 1 97.31 293 TRP A CA 1
ATOM 2274 C C . TRP A 1 293 ? 1.401 23.422 3.264 1 97.31 293 TRP A C 1
ATOM 2276 O O . TRP A 1 293 ? 2.416 23.75 3.887 1 97.31 293 TRP A O 1
ATOM 2286 N N . PHE A 1 294 ? 1.344 22.562 2.26 1 95.06 294 PHE A N 1
ATOM 2287 C CA . PHE A 1 294 ? 2.57 22.047 1.666 1 95.06 294 PHE A CA 1
ATOM 2288 C C . PHE A 1 294 ? 2.887 22.766 0.36 1 95.06 294 PHE A C 1
ATOM 2290 O O . PHE A 1 294 ? 1.982 23.078 -0.42 1 95.06 294 PHE A O 1
ATOM 2297 N N . ALA A 1 295 ? 4.137 23.016 0.142 1 94.31 295 ALA A N 1
ATOM 2298 C CA . ALA A 1 295 ? 4.613 23.609 -1.109 1 94.31 295 ALA A CA 1
ATOM 2299 C C . ALA A 1 295 ? 5.836 22.859 -1.633 1 94.31 295 ALA A C 1
ATOM 2301 O O . ALA A 1 295 ? 6.707 22.453 -0.857 1 94.31 295 ALA A O 1
ATOM 2302 N N . TYR A 1 296 ? 5.809 22.703 -2.945 1 91 296 TYR A N 1
ATOM 2303 C CA . TYR A 1 296 ? 6.93 22.031 -3.578 1 91 296 TYR A CA 1
ATOM 2304 C C . TYR A 1 296 ? 7.844 23.016 -4.293 1 91 296 TYR A C 1
ATOM 2306 O O . TYR A 1 296 ? 7.367 23.969 -4.91 1 91 296 TYR A O 1
ATOM 2314 N N . THR A 1 297 ? 9.156 22.734 -4.164 1 91.06 297 THR A N 1
ATOM 2315 C CA . THR A 1 297 ? 10.156 23.469 -4.938 1 91.06 297 THR A CA 1
ATOM 2316 C C . THR A 1 297 ? 11.219 22.516 -5.492 1 91.06 297 THR A C 1
ATOM 2318 O O . THR A 1 297 ? 11.484 21.469 -4.91 1 91.06 297 THR A O 1
ATOM 2321 N N . PRO A 1 298 ? 11.82 22.844 -6.598 1 85.12 298 PRO A N 1
ATOM 2322 C CA . PRO A 1 298 ? 12.797 21.969 -7.238 1 85.12 298 PRO A CA 1
ATOM 2323 C C . PRO A 1 298 ? 14.117 21.906 -6.473 1 85.12 298 PRO A C 1
ATOM 2325 O O . PRO A 1 298 ? 14.922 21 -6.699 1 85.12 298 PRO A O 1
ATOM 2328 N N . ASP A 1 299 ? 14.391 22.938 -5.656 1 85.62 299 ASP A N 1
ATOM 2329 C CA . ASP A 1 299 ? 15.602 22.953 -4.848 1 85.62 299 ASP A CA 1
ATOM 2330 C C . ASP A 1 299 ? 15.328 23.547 -3.465 1 85.62 299 ASP A C 1
ATOM 2332 O O . ASP A 1 299 ? 14.188 23.891 -3.145 1 85.62 299 ASP A O 1
ATOM 2336 N N . ARG A 1 300 ? 16.406 23.609 -2.648 1 89.19 300 ARG A N 1
ATOM 2337 C CA . ARG A 1 300 ? 16.219 24.047 -1.268 1 89.19 300 ARG A CA 1
ATOM 2338 C C . ARG A 1 300 ? 16.688 25.5 -1.09 1 89.19 300 ARG A C 1
ATOM 2340 O O . ARG A 1 300 ? 17.125 25.891 -0.003 1 89.19 300 ARG A O 1
ATOM 2347 N N . LYS A 1 301 ? 16.641 26.297 -2.102 1 90.5 301 LYS A N 1
ATOM 2348 C CA . LYS A 1 301 ? 17.156 27.656 -2.033 1 90.5 301 LYS A CA 1
ATOM 2349 C C . LYS A 1 301 ? 16.266 28.531 -1.147 1 90.5 301 LYS A C 1
ATOM 2351 O O . LYS A 1 301 ? 15.055 28.359 -1.108 1 90.5 301 LYS A O 1
ATOM 2356 N N . GLY A 1 302 ? 16.859 29.531 -0.516 1 90.75 302 GLY A N 1
ATOM 2357 C CA . GLY A 1 302 ? 16.188 30.422 0.427 1 90.75 302 GLY A CA 1
ATOM 2358 C C . GLY A 1 302 ? 15.141 31.297 -0.225 1 90.75 302 GLY A C 1
ATOM 2359 O O . GLY A 1 302 ? 14.234 31.797 0.448 1 90.75 302 GLY A O 1
ATOM 2360 N N . ILE A 1 303 ? 15.219 31.406 -1.464 1 93.25 303 ILE A N 1
ATOM 2361 C CA . ILE A 1 303 ? 14.297 32.281 -2.184 1 93.25 303 ILE A CA 1
ATOM 2362 C C . ILE A 1 303 ? 12.883 31.703 -2.094 1 93.25 303 ILE A C 1
ATOM 2364 O O . ILE A 1 303 ? 11.898 32.469 -2.102 1 93.25 303 ILE A O 1
ATOM 2368 N N . HIS A 1 304 ? 12.766 30.469 -1.937 1 94.06 304 HIS A N 1
ATOM 2369 C CA . HIS A 1 304 ? 11.461 29.812 -1.967 1 94.06 304 HIS A CA 1
ATOM 2370 C C . HIS A 1 304 ? 10.656 30.125 -0.71 1 94.06 304 HIS A C 1
ATOM 2372 O O . HIS A 1 304 ? 9.555 30.672 -0.794 1 94.06 304 HIS A O 1
ATOM 2378 N N . PRO A 1 305 ? 11.211 29.859 0.47 1 94.69 305 PRO A N 1
ATOM 2379 C CA . PRO A 1 305 ? 10.445 30.266 1.657 1 94.69 305 PRO A CA 1
ATOM 2380 C C . PRO A 1 305 ? 10.203 31.766 1.723 1 94.69 305 PRO A C 1
ATOM 2382 O O . PRO A 1 305 ? 9.195 32.219 2.273 1 94.69 305 PRO A O 1
ATOM 2385 N N . GLN A 1 306 ? 11.195 32.562 1.157 1 94.75 306 GLN A N 1
ATOM 2386 C CA . GLN A 1 306 ? 10.977 34 1.098 1 94.75 306 GLN A CA 1
ATOM 2387 C C . GLN A 1 306 ? 9.719 34.344 0.299 1 94.75 306 GLN A C 1
ATOM 2389 O O . GLN A 1 306 ? 8.93 35.188 0.705 1 94.75 306 GLN A O 1
ATOM 2394 N N . GLN A 1 307 ? 9.539 33.625 -0.739 1 94.81 307 GLN A N 1
ATOM 2395 C CA . GLN A 1 307 ? 8.367 33.844 -1.582 1 94.81 307 GLN A CA 1
ATOM 2396 C C . GLN A 1 307 ? 7.102 33.281 -0.911 1 94.81 307 GLN A C 1
ATOM 2398 O O . GLN A 1 307 ? 6.055 33.938 -0.935 1 94.81 307 GLN A O 1
ATOM 2403 N N . HIS A 1 308 ? 7.199 32.156 -0.31 1 95.56 308 HIS A N 1
ATOM 2404 C CA . HIS A 1 308 ? 6.055 31.547 0.352 1 95.56 308 HIS A CA 1
ATOM 2405 C C . HIS A 1 308 ? 5.523 32.438 1.473 1 95.56 308 HIS A C 1
ATOM 2407 O O . HIS A 1 308 ? 4.312 32.562 1.641 1 95.56 308 HIS A O 1
ATOM 2413 N N . LEU A 1 309 ? 6.449 33.031 2.236 1 95.19 309 LEU A N 1
ATOM 2414 C CA . LEU A 1 309 ? 6.102 33.75 3.455 1 95.19 309 LEU A CA 1
ATOM 2415 C C . LEU A 1 309 ? 6.082 35.281 3.207 1 95.19 309 LEU A C 1
ATOM 2417 O O . LEU A 1 309 ? 6.188 36.062 4.148 1 95.19 309 LEU A O 1
ATOM 2421 N N . GLU A 1 310 ? 5.992 35.594 1.996 1 92.5 310 GLU A N 1
ATOM 2422 C CA . GLU A 1 310 ? 6.051 37 1.611 1 92.5 310 GLU A CA 1
ATOM 2423 C C . GLU A 1 310 ? 4.977 37.812 2.324 1 92.5 310 GLU A C 1
ATOM 2425 O O . GLU A 1 310 ? 5.227 38.969 2.758 1 92.5 310 GLU A O 1
ATOM 2430 N N . THR A 1 311 ? 3.855 37.281 2.525 1 91.44 311 THR A N 1
ATOM 2431 C CA . THR A 1 311 ? 2.742 38.031 3.094 1 91.44 311 THR A CA 1
ATOM 2432 C C . THR A 1 311 ? 2.568 37.719 4.574 1 91.44 311 THR A C 1
ATOM 2434 O O . THR A 1 311 ? 1.664 38.219 5.23 1 91.44 311 THR A O 1
ATOM 2437 N N . PHE A 1 312 ? 3.422 36.906 5.082 1 95 312 PHE A N 1
ATOM 2438 C CA . PHE A 1 312 ? 3.293 36.469 6.469 1 95 312 PHE A CA 1
ATOM 2439 C C . PHE A 1 312 ? 3.969 37.469 7.41 1 95 312 PHE A C 1
ATOM 2441 O O . PHE A 1 312 ? 5.039 38 7.102 1 95 312 PHE A O 1
ATOM 2448 N N . SER A 1 313 ? 3.293 37.75 8.453 1 95.75 313 SER A N 1
ATOM 2449 C CA . SER A 1 313 ? 3.848 38.531 9.531 1 95.75 313 SER A CA 1
ATOM 2450 C C . SER A 1 313 ? 3.592 37.906 10.891 1 95.75 313 SER A C 1
ATOM 2452 O O . SER A 1 313 ? 2.453 37.562 11.211 1 95.75 313 SER A O 1
ATOM 2454 N N . GLY A 1 314 ? 4.586 37.625 11.633 1 96.31 314 GLY A N 1
ATOM 2455 C CA . GLY A 1 314 ? 4.477 36.969 12.93 1 96.31 314 GLY A CA 1
ATOM 2456 C C . GLY A 1 314 ? 5.723 36.219 13.32 1 96.31 314 GLY A C 1
ATOM 2457 O O . GLY A 1 314 ? 6.844 36.656 13.078 1 96.31 314 GLY A O 1
ATOM 2458 N N . THR A 1 315 ? 5.52 35.188 14.039 1 97.19 315 THR A N 1
ATOM 2459 C CA . THR A 1 315 ? 6.66 34.375 14.492 1 97.19 315 THR A CA 1
ATOM 2460 C C . THR A 1 315 ? 6.727 33.062 13.75 1 97.19 315 THR A C 1
ATOM 2462 O O . THR A 1 315 ? 5.719 32.375 13.617 1 97.19 315 THR A O 1
ATOM 2465 N N . LEU A 1 316 ? 7.867 32.75 13.219 1 96.62 316 LEU A N 1
ATOM 2466 C CA . LEU A 1 316 ? 8.125 31.5 12.531 1 96.62 316 LEU A CA 1
ATOM 2467 C C . LEU A 1 316 ? 8.891 30.531 13.43 1 96.62 316 LEU A C 1
ATOM 2469 O O . LEU A 1 316 ? 10.023 30.812 13.828 1 96.62 316 LEU A O 1
ATOM 2473 N N . GLN A 1 317 ? 8.242 29.531 13.789 1 95.5 317 GLN A N 1
ATOM 2474 C CA . GLN A 1 317 ? 8.906 28.484 14.555 1 95.5 317 GLN A CA 1
ATOM 2475 C C . GLN A 1 317 ? 9.508 27.422 13.633 1 95.5 317 GLN A C 1
ATOM 2477 O O . GLN A 1 317 ? 8.781 26.688 12.969 1 95.5 317 GLN A O 1
ATOM 2482 N N . ALA A 1 318 ? 10.742 27.344 13.547 1 92.69 318 ALA A N 1
ATOM 2483 C CA . ALA A 1 318 ? 11.438 26.453 12.617 1 92.69 318 ALA A CA 1
ATOM 2484 C C . ALA A 1 318 ? 12.758 25.969 13.195 1 92.69 318 ALA A C 1
ATOM 2486 O O . ALA A 1 318 ? 13.242 26.516 14.195 1 92.69 318 ALA A O 1
ATOM 2487 N N . ASP A 1 319 ? 13.219 24.922 12.555 1 84.5 319 ASP A N 1
ATOM 2488 C CA . ASP A 1 319 ? 14.562 24.469 12.906 1 84.5 319 ASP A CA 1
ATOM 2489 C C . ASP A 1 319 ? 15.625 25.422 12.375 1 84.5 319 ASP A C 1
ATOM 2491 O O . ASP A 1 319 ? 15.312 26.406 11.711 1 84.5 319 ASP A O 1
ATOM 2495 N N . ALA A 1 320 ? 16.844 25.125 12.703 1 80.19 320 ALA A N 1
ATOM 2496 C CA . ALA A 1 320 ? 17.938 26.016 12.312 1 80.19 320 ALA A CA 1
ATOM 2497 C C . ALA A 1 320 ? 18.281 25.844 10.836 1 80.19 320 ALA A C 1
ATOM 2499 O O . ALA A 1 320 ? 19.062 24.969 10.461 1 80.19 320 ALA A O 1
ATOM 2500 N N . TYR A 1 321 ? 17.547 26.438 9.992 1 82.31 321 TYR A N 1
ATOM 2501 C CA . TYR A 1 321 ? 17.828 26.484 8.562 1 82.31 321 TYR A CA 1
ATOM 2502 C C . TYR A 1 321 ? 18.25 27.875 8.133 1 82.31 321 TYR A C 1
ATOM 2504 O O . TYR A 1 321 ? 17.531 28.859 8.367 1 82.31 321 TYR A O 1
ATOM 2512 N N . GLY A 1 322 ? 19.375 27.938 7.578 1 81.38 322 GLY A N 1
ATOM 2513 C CA . GLY A 1 322 ? 19.953 29.219 7.191 1 81.38 322 GLY A CA 1
ATOM 2514 C C . GLY A 1 322 ? 19.141 29.953 6.137 1 81.38 322 GLY A C 1
ATOM 2515 O O . GLY A 1 322 ? 19.219 31.172 6.027 1 81.38 322 GLY A O 1
ATOM 2516 N N . GLY A 1 323 ? 18.312 29.234 5.418 1 84.88 323 GLY A N 1
ATOM 2517 C CA . GLY A 1 323 ? 17.531 29.812 4.336 1 84.88 323 GLY A CA 1
ATOM 2518 C C . GLY A 1 323 ? 16.438 30.734 4.824 1 84.88 323 GLY A C 1
ATOM 2519 O O . GLY A 1 323 ? 15.898 31.547 4.051 1 84.88 323 GLY A O 1
ATOM 2520 N N . TYR A 1 324 ? 16.156 30.703 6.141 1 91.12 324 TYR A N 1
ATOM 2521 C CA . TYR A 1 324 ? 15.109 31.562 6.691 1 91.12 324 TYR A CA 1
ATOM 2522 C C . TYR A 1 324 ? 15.672 32.906 7.156 1 91.12 324 TYR A C 1
ATOM 2524 O O . TYR A 1 324 ? 14.922 33.812 7.484 1 91.12 324 TYR A O 1
ATOM 2532 N N . GLN A 1 325 ? 17 33.031 7.188 1 89.69 325 GLN A N 1
ATOM 2533 C CA . GLN A 1 325 ? 17.656 34.188 7.762 1 89.69 325 GLN A CA 1
ATOM 2534 C C . GLN A 1 325 ? 17.188 35.469 7.074 1 89.69 325 GLN A C 1
ATOM 2536 O O . GLN A 1 325 ? 16.906 36.469 7.734 1 89.69 325 GLN A O 1
ATOM 2541 N N . ALA A 1 326 ? 17.125 35.406 5.785 1 91.94 326 ALA A N 1
ATOM 2542 C CA . ALA A 1 326 ? 16.703 36.562 5.012 1 91.94 326 ALA A CA 1
ATOM 2543 C C . ALA A 1 326 ? 15.289 37 5.402 1 91.94 326 ALA A C 1
ATOM 2545 O O . ALA A 1 326 ? 14.961 38.188 5.348 1 91.94 326 ALA A O 1
ATOM 2546 N N . ILE A 1 327 ? 14.492 36.094 5.805 1 93.31 327 ILE A N 1
ATOM 2547 C CA . ILE A 1 327 ? 13.117 36.375 6.207 1 93.31 327 ILE A CA 1
ATOM 2548 C C . ILE A 1 327 ? 13.102 37.094 7.551 1 93.31 327 ILE A C 1
ATOM 2550 O O . ILE A 1 327 ? 12.352 38.062 7.738 1 93.31 327 ILE A O 1
ATOM 2554 N N . TYR A 1 328 ? 13.977 36.75 8.422 1 92.81 328 TYR A N 1
ATOM 2555 C CA . TYR A 1 328 ? 14.055 37.344 9.75 1 92.81 328 TYR A CA 1
ATOM 2556 C C . TYR A 1 328 ? 14.586 38.75 9.664 1 92.81 328 TYR A C 1
ATOM 2558 O O . TYR A 1 328 ? 14.18 39.625 10.445 1 92.81 328 TYR A O 1
ATOM 2566 N N . GLU A 1 329 ? 15.43 38.969 8.789 1 92 329 GLU A N 1
ATOM 2567 C CA . GLU A 1 329 ? 16.094 40.25 8.648 1 92 329 GLU A CA 1
ATOM 2568 C C . GLU A 1 329 ? 15.102 41.344 8.188 1 92 329 GLU A C 1
ATOM 2570 O O . GLU A 1 329 ? 15.367 42.531 8.336 1 92 329 GLU A O 1
ATOM 2575 N N . THR A 1 330 ? 14.008 40.938 7.699 1 91.38 330 THR A N 1
ATOM 2576 C CA . THR A 1 330 ? 13 41.875 7.266 1 91.38 330 THR A CA 1
ATOM 2577 C C . THR A 1 330 ? 12.367 42.594 8.469 1 91.38 330 THR A C 1
ATOM 2579 O O . THR A 1 330 ? 11.789 43.656 8.328 1 91.38 330 THR A O 1
ATOM 2582 N N . GLY A 1 331 ? 12.375 41.938 9.633 1 91.5 331 GLY A N 1
ATOM 2583 C CA . GLY A 1 331 ? 11.773 42.469 10.844 1 91.5 331 GLY A CA 1
ATOM 2584 C C . GLY A 1 331 ? 10.305 42.156 10.984 1 91.5 331 GLY A C 1
ATOM 2585 O O . GLY A 1 331 ? 9.727 42.312 12.062 1 91.5 331 GLY A O 1
ATOM 2586 N N . ARG A 1 332 ? 9.719 41.688 9.938 1 93.62 332 ARG A N 1
ATOM 2587 C CA . ARG A 1 332 ? 8.297 41.344 9.945 1 93.62 332 ARG A CA 1
ATOM 2588 C C . ARG A 1 332 ? 8.078 39.969 10.57 1 93.62 332 ARG A C 1
ATOM 2590 O O . ARG A 1 332 ? 7 39.688 11.102 1 93.62 332 ARG A O 1
ATOM 2597 N N . VAL A 1 333 ? 9.086 39.125 10.406 1 96 333 VAL A N 1
ATOM 2598 C CA . VAL A 1 333 ? 9 37.781 10.906 1 96 333 VAL A CA 1
ATOM 2599 C C . VAL A 1 333 ? 10.07 37.531 11.969 1 96 333 VAL A C 1
ATOM 2601 O O . VAL A 1 333 ? 11.242 37.875 11.773 1 96 333 VAL A O 1
ATOM 2604 N N . ARG A 1 334 ? 9.68 37 13.086 1 95.69 334 ARG A N 1
ATOM 2605 C CA . ARG A 1 334 ? 10.602 36.688 14.172 1 95.69 334 ARG A CA 1
ATOM 2606 C C . ARG A 1 334 ? 10.891 35.188 14.219 1 95.69 334 ARG A C 1
ATOM 2608 O O . ARG A 1 334 ? 10.016 34.375 13.906 1 95.69 334 ARG A O 1
ATOM 2615 N N . GLU A 1 335 ? 12.047 34.875 14.68 1 95.62 335 GLU A N 1
ATOM 2616 C CA . GLU A 1 335 ? 12.453 33.469 14.75 1 95.62 335 GLU A CA 1
ATOM 2617 C C . GLU A 1 335 ? 12.188 32.875 16.141 1 95.62 335 GLU A C 1
ATOM 2619 O O . GLU A 1 335 ? 12.492 33.5 17.156 1 95.62 335 GLU A O 1
ATOM 2624 N N . ALA A 1 336 ? 11.562 31.797 16.188 1 96.06 336 ALA A N 1
ATOM 2625 C CA . ALA A 1 336 ? 11.508 30.938 17.375 1 96.06 336 ALA A CA 1
ATOM 2626 C C . ALA A 1 336 ? 12.109 29.578 17.094 1 96.06 336 ALA A C 1
ATOM 2628 O O . ALA A 1 336 ? 11.648 28.859 16.188 1 96.06 336 ALA A O 1
ATOM 2629 N N . ALA A 1 337 ? 13.07 29.188 17.844 1 94.5 337 ALA A N 1
ATOM 2630 C CA . ALA A 1 337 ? 13.805 27.953 17.578 1 94.5 337 ALA A CA 1
ATOM 2631 C C . ALA A 1 337 ? 13.188 26.781 18.312 1 94.5 337 ALA A C 1
ATOM 2633 O O . ALA A 1 337 ? 12.219 26.938 19.062 1 94.5 337 ALA A O 1
ATOM 2634 N N . CYS A 1 338 ? 13.672 25.594 18.062 1 93.06 338 CYS A N 1
ATOM 2635 C CA . CYS A 1 338 ? 13.086 24.344 18.547 1 93.06 338 CYS A CA 1
ATOM 2636 C C . CYS A 1 338 ? 14 23.672 19.562 1 93.06 338 CYS A C 1
ATOM 2638 O O . CYS A 1 338 ? 15.094 23.219 19.219 1 93.06 338 CYS A O 1
ATOM 2640 N N . TRP A 1 339 ? 13.539 23.516 20.797 1 93.44 339 TRP A N 1
ATOM 2641 C CA . TRP A 1 339 ? 14.32 22.875 21.859 1 93.44 339 TRP A CA 1
ATOM 2642 C C . TRP A 1 339 ? 14.492 21.391 21.578 1 93.44 339 TRP A C 1
ATOM 2644 O O . TRP A 1 339 ? 15.453 20.781 22.062 1 93.44 339 TRP A O 1
ATOM 2654 N N . ALA A 1 340 ? 13.578 20.828 20.875 1 88.75 340 ALA A N 1
ATOM 2655 C CA . ALA A 1 340 ? 13.727 19.406 20.531 1 88.75 340 ALA A CA 1
ATOM 2656 C C . ALA A 1 340 ? 15.016 19.172 19.75 1 88.75 340 ALA A C 1
ATOM 2658 O O . ALA A 1 340 ? 15.68 18.156 19.938 1 88.75 340 ALA A O 1
ATOM 2659 N N . HIS A 1 341 ? 15.336 20.094 18.906 1 86.94 341 HIS A N 1
ATOM 2660 C CA . HIS A 1 341 ? 16.547 19.953 18.094 1 86.94 341 HIS A CA 1
ATOM 2661 C C . HIS A 1 341 ? 17.797 20.188 18.953 1 86.94 341 HIS A C 1
ATOM 2663 O O . HIS A 1 341 ? 18.812 19.516 18.75 1 86.94 341 HIS A O 1
ATOM 2669 N N . ALA A 1 342 ? 17.703 21.078 19.797 1 89.75 342 ALA A N 1
ATOM 2670 C CA . ALA A 1 342 ? 18.812 21.297 20.719 1 89.75 342 ALA A CA 1
ATOM 2671 C C . ALA A 1 342 ? 19.016 20.078 21.609 1 89.75 342 ALA A C 1
ATOM 2673 O O . ALA A 1 342 ? 20.156 19.625 21.812 1 89.75 342 ALA A O 1
ATOM 2674 N N . ARG A 1 343 ? 17.938 19.594 22.125 1 90.38 343 ARG A N 1
ATOM 2675 C CA . ARG A 1 343 ? 17.969 18.406 22.969 1 90.38 343 ARG A CA 1
ATOM 2676 C C . ARG A 1 343 ? 18.578 17.219 22.234 1 90.38 343 ARG A C 1
ATOM 2678 O O . ARG A 1 343 ? 19.312 16.422 22.812 1 90.38 343 ARG A O 1
ATOM 2685 N N . ARG A 1 344 ? 18.234 17.188 21.031 1 82.94 344 ARG A N 1
ATOM 2686 C CA . ARG A 1 344 ? 18.688 16.078 20.203 1 82.94 344 ARG A CA 1
ATOM 2687 C C . ARG A 1 344 ? 20.219 16.016 20.141 1 82.94 344 ARG A C 1
ATOM 2689 O O . ARG A 1 344 ? 20.797 14.938 20.156 1 82.94 344 ARG A O 1
ATOM 2696 N N . GLN A 1 345 ? 20.859 17.109 20.031 1 83.5 345 GLN A N 1
ATOM 2697 C CA . GLN A 1 345 ? 22.328 17.156 19.984 1 83.5 345 GLN A CA 1
ATOM 2698 C C . GLN A 1 345 ? 22.938 16.531 21.219 1 83.5 345 GLN A C 1
ATOM 2700 O O . GLN A 1 345 ? 23.906 15.766 21.125 1 83.5 345 GLN A O 1
ATOM 2705 N N . PHE A 1 346 ? 22.359 16.734 22.344 1 87.19 346 PHE A N 1
ATOM 2706 C CA . PHE A 1 346 ? 22.844 16.172 23.594 1 87.19 346 PHE A CA 1
ATOM 2707 C C . PHE A 1 346 ? 22.469 14.695 23.703 1 87.19 346 PHE A C 1
ATOM 2709 O O . PHE A 1 346 ? 23.25 13.891 24.219 1 87.19 346 PHE A O 1
ATOM 2716 N N . TYR A 1 347 ? 21.344 14.43 23.25 1 82.94 347 TYR A N 1
ATOM 2717 C CA . TYR A 1 347 ? 20.859 13.055 23.328 1 82.94 347 TYR A CA 1
ATOM 2718 C C . TYR A 1 347 ? 21.75 12.117 22.516 1 82.94 347 TYR A C 1
ATOM 2720 O O . TYR A 1 347 ? 22.062 11.008 22.969 1 82.94 347 TYR A O 1
ATOM 2728 N N . GLU A 1 348 ? 22.062 12.539 21.312 1 76.31 348 GLU A N 1
ATOM 2729 C CA . GLU A 1 348 ? 22.922 11.727 20.453 1 76.31 348 GLU A CA 1
ATOM 2730 C C . GLU A 1 348 ? 24.281 11.469 21.109 1 76.31 348 GLU A C 1
ATOM 2732 O O . GLU A 1 348 ? 24.812 10.359 21.016 1 76.31 348 GLU A O 1
ATOM 2737 N N . LEU A 1 349 ? 24.766 12.367 21.734 1 78.88 349 LEU A N 1
ATOM 2738 C CA . LEU A 1 349 ? 26.031 12.219 22.469 1 78.88 349 LEU A CA 1
ATOM 2739 C C . LEU A 1 349 ? 25.859 11.281 23.656 1 78.88 349 LEU A C 1
ATOM 2741 O O . LEU A 1 349 ? 26.734 10.438 23.906 1 78.88 349 LEU A O 1
ATOM 2745 N N . HIS A 1 350 ? 24.781 11.422 24.281 1 79.56 350 HIS A N 1
ATOM 2746 C CA . HIS A 1 350 ? 24.5 10.578 25.422 1 79.56 350 HIS A CA 1
ATOM 2747 C C . HIS A 1 350 ? 24.312 9.125 25.016 1 79.56 350 HIS A C 1
ATOM 2749 O O . HIS A 1 350 ? 24.719 8.211 25.719 1 79.56 350 HIS A O 1
ATOM 2755 N N . ALA A 1 351 ? 23.641 8.984 23.906 1 70.88 351 ALA A N 1
ATOM 2756 C CA . ALA A 1 351 ? 23.406 7.637 23.375 1 70.88 351 ALA A CA 1
ATOM 2757 C C . ALA A 1 351 ? 24.703 6.969 22.969 1 70.88 351 ALA A C 1
ATOM 2759 O O . ALA A 1 351 ? 24.859 5.754 23.125 1 70.88 351 ALA A O 1
ATOM 2760 N N . ALA A 1 352 ? 25.609 7.742 22.469 1 68.94 352 ALA A N 1
ATOM 2761 C CA . ALA A 1 352 ? 26.906 7.215 22.047 1 68.94 352 ALA A CA 1
ATOM 2762 C C . ALA A 1 352 ? 27.797 6.945 23.266 1 68.94 352 ALA A C 1
ATOM 2764 O O . ALA A 1 352 ? 28.422 5.883 23.359 1 68.94 352 ALA A O 1
ATOM 2765 N N . ARG A 1 353 ? 27.906 7.875 24.188 1 74.06 353 ARG A N 1
ATOM 2766 C CA . ARG A 1 353 ? 28.719 7.746 25.406 1 74.06 353 ARG A CA 1
ATOM 2767 C C . ARG A 1 353 ? 28.125 8.562 26.547 1 74.06 353 ARG A C 1
ATOM 2769 O O . ARG A 1 353 ? 28.453 9.75 26.703 1 74.06 353 ARG A O 1
ATOM 2776 N N . PRO A 1 354 ? 27.359 7.859 27.359 1 80.19 354 PRO A N 1
ATOM 2777 C CA . PRO A 1 354 ? 26.734 8.586 28.469 1 80.19 354 PRO A CA 1
ATOM 2778 C C . PRO A 1 354 ? 27.766 9.18 29.422 1 80.19 354 PRO A C 1
ATOM 2780 O O . PRO A 1 354 ? 28.766 8.531 29.75 1 80.19 354 PRO A O 1
ATOM 2783 N N . ASN A 1 355 ? 27.688 10.391 29.766 1 82.94 355 ASN A N 1
ATOM 2784 C CA . ASN A 1 355 ? 28.5 11.062 30.781 1 82.94 355 ASN A CA 1
ATOM 2785 C C . ASN A 1 355 ? 27.672 12.023 31.625 1 82.94 355 ASN A C 1
ATOM 2787 O O . ASN A 1 355 ? 26.484 12.25 31.328 1 82.94 355 ASN A O 1
ATOM 2791 N N . ALA A 1 356 ? 28.234 12.5 32.625 1 87.69 356 ALA A N 1
ATOM 2792 C CA . ALA A 1 356 ? 27.516 13.328 33.594 1 87.69 356 ALA A CA 1
ATOM 2793 C C . ALA A 1 356 ? 27.031 14.625 32.969 1 87.69 356 ALA A C 1
ATOM 2795 O O . ALA A 1 356 ? 25.922 15.094 33.25 1 87.69 356 ALA A O 1
ATOM 2796 N N . LEU A 1 357 ? 27.75 15.125 32.062 1 89 357 LEU A N 1
ATOM 2797 C CA . LEU A 1 357 ? 27.438 16.391 31.438 1 89 357 LEU A CA 1
ATOM 2798 C C . LEU A 1 357 ? 26.219 16.266 30.531 1 89 357 LEU A C 1
ATOM 2800 O O . LEU A 1 357 ? 25.266 17.047 30.625 1 89 357 LEU A O 1
ATOM 2804 N N . ASN A 1 358 ? 26.266 15.312 29.672 1 89.12 358 ASN A N 1
ATOM 2805 C CA . ASN A 1 358 ? 25.156 15.133 28.75 1 89.12 358 ASN A CA 1
ATOM 2806 C C . ASN A 1 358 ? 23.875 14.695 29.469 1 89.12 358 ASN A C 1
ATOM 2808 O O . ASN A 1 358 ? 22.781 15.086 29.094 1 89.12 358 ASN A O 1
ATOM 2812 N N . THR A 1 359 ? 24.031 13.969 30.484 1 91 359 THR A N 1
ATOM 2813 C CA . THR A 1 359 ? 22.891 13.562 31.297 1 91 359 THR A CA 1
ATOM 2814 C C . THR A 1 359 ? 22.266 14.773 31.984 1 91 359 THR A C 1
ATOM 2816 O O . THR A 1 359 ? 21.047 14.914 32.031 1 91 359 THR A O 1
ATOM 2819 N N . GLU A 1 360 ? 23.125 15.586 32.531 1 93 360 GLU A N 1
ATOM 2820 C CA . GLU A 1 360 ? 22.641 16.797 33.188 1 93 360 GLU A CA 1
ATOM 2821 C C . GLU A 1 360 ? 21.922 17.719 32.219 1 93 360 GLU A C 1
ATOM 2823 O O . GLU A 1 360 ? 20.891 18.297 32.531 1 93 360 GLU A O 1
ATOM 2828 N N . ALA A 1 361 ? 22.5 17.875 31.047 1 93.62 361 ALA A N 1
ATOM 2829 C CA . ALA A 1 361 ? 21.859 18.688 30.016 1 93.62 361 ALA A CA 1
ATOM 2830 C C . ALA A 1 361 ? 20.453 18.188 29.688 1 93.62 361 ALA A C 1
ATOM 2832 O O . ALA A 1 361 ? 19.516 18.969 29.594 1 93.62 361 ALA A O 1
ATOM 2833 N N . LEU A 1 362 ? 20.312 16.906 29.531 1 92.44 362 LEU A N 1
ATOM 2834 C CA . LEU A 1 362 ? 19.031 16.281 29.203 1 92.44 362 LEU A CA 1
ATOM 2835 C C . LEU A 1 362 ? 18.031 16.453 30.344 1 92.44 362 LEU A C 1
ATOM 2837 O O . LEU A 1 362 ? 16.844 16.672 30.109 1 92.44 362 LEU A O 1
ATOM 2841 N N . GLU A 1 363 ? 18.531 16.328 31.516 1 92.75 363 GLU A N 1
ATOM 2842 C CA . GLU A 1 363 ? 17.672 16.5 32.688 1 92.75 363 GLU A CA 1
ATOM 2843 C C . GLU A 1 363 ? 17.156 17.922 32.812 1 92.75 363 GLU A C 1
ATOM 2845 O O . GLU A 1 363 ? 15.977 18.141 33.094 1 92.75 363 GLU A O 1
ATOM 2850 N N . ARG A 1 364 ? 18.031 18.875 32.562 1 95.81 364 ARG A N 1
ATOM 2851 C CA . ARG A 1 364 ? 17.641 20.281 32.625 1 95.81 364 ARG A CA 1
ATOM 2852 C C . ARG A 1 364 ? 16.641 20.641 31.547 1 95.81 364 ARG A C 1
ATOM 2854 O O . ARG A 1 364 ? 15.664 21.359 31.781 1 95.81 364 ARG A O 1
ATOM 2861 N N . ILE A 1 365 ? 16.922 20.141 30.344 1 94.56 365 ILE A N 1
ATOM 2862 C CA . ILE A 1 365 ? 15.984 20.375 29.25 1 94.56 365 ILE A CA 1
ATOM 2863 C C . ILE A 1 365 ? 14.656 19.672 29.547 1 94.56 365 ILE A C 1
ATOM 2865 O O . ILE A 1 365 ? 13.586 20.219 29.25 1 94.56 365 ILE A O 1
ATOM 2869 N N . GLY A 1 366 ? 14.727 18.469 30.094 1 94.38 366 GLY A N 1
ATOM 2870 C CA . GLY A 1 366 ? 13.539 17.734 30.469 1 94.38 366 GLY A CA 1
ATOM 2871 C C . GLY A 1 366 ? 12.648 18.484 31.438 1 94.38 366 GLY A C 1
ATOM 2872 O O . GLY A 1 366 ? 11.422 18.406 31.359 1 94.38 366 GLY A O 1
ATOM 2873 N N . ALA A 1 367 ? 13.289 19.203 32.312 1 94.94 367 ALA A N 1
ATOM 2874 C CA . ALA A 1 367 ? 12.539 20 33.281 1 94.94 367 ALA A CA 1
ATOM 2875 C C . ALA A 1 367 ? 11.719 21.078 32.594 1 94.94 367 ALA A C 1
ATOM 2877 O O . ALA A 1 367 ? 10.625 21.422 33.031 1 94.94 367 ALA A O 1
ATOM 2878 N N . LEU A 1 368 ? 12.242 21.625 31.547 1 96.5 368 LEU A N 1
ATOM 2879 C CA . LEU A 1 368 ? 11.508 22.625 30.781 1 96.5 368 LEU A CA 1
ATOM 2880 C C . LEU A 1 368 ? 10.266 22.016 30.141 1 96.5 368 LEU A C 1
ATOM 2882 O O . LEU A 1 368 ? 9.203 22.656 30.109 1 96.5 368 LEU A O 1
ATOM 2886 N N . TYR A 1 369 ? 10.383 20.828 29.641 1 94.69 369 TYR A N 1
ATOM 2887 C CA . TYR A 1 369 ? 9.258 20.156 29 1 94.69 369 TYR A CA 1
ATOM 2888 C C . TYR A 1 369 ? 8.188 19.797 30.016 1 94.69 369 TYR A C 1
ATOM 2890 O O . TYR A 1 369 ? 6.992 19.797 29.703 1 94.69 369 TYR A O 1
ATOM 2898 N N . LYS A 1 370 ? 8.586 19.484 31.25 1 92.88 370 LYS A N 1
ATOM 2899 C CA . LYS A 1 370 ? 7.609 19.219 32.312 1 92.88 370 LYS A CA 1
ATOM 2900 C C . LYS A 1 370 ? 6.738 20.453 32.562 1 92.88 370 LYS A C 1
ATOM 2902 O O . LYS A 1 370 ? 5.539 20.328 32.812 1 92.88 370 LYS A O 1
ATOM 2907 N N . ILE A 1 371 ? 7.336 21.531 32.5 1 96.25 371 ILE A N 1
ATOM 2908 C CA . ILE A 1 371 ? 6.605 22.781 32.656 1 96.25 371 ILE A CA 1
ATOM 2909 C C . ILE A 1 371 ? 5.586 22.938 31.547 1 96.25 371 ILE A C 1
ATOM 2911 O O . ILE A 1 371 ? 4.43 23.297 31.781 1 96.25 371 ILE A O 1
ATOM 2915 N N . GLU A 1 372 ? 6.039 22.703 30.328 1 95.81 372 GLU A N 1
ATOM 2916 C CA . GLU A 1 372 ? 5.16 22.812 29.172 1 95.81 372 GLU A CA 1
ATOM 2917 C C . GLU A 1 372 ? 3.971 21.859 29.281 1 95.81 372 GLU A C 1
ATOM 2919 O O . GLU A 1 372 ? 2.855 22.203 28.891 1 95.81 372 GLU A O 1
ATOM 2924 N N . ASP A 1 373 ? 4.164 20.672 29.844 1 92.75 373 ASP A N 1
ATOM 2925 C CA . ASP A 1 373 ? 3.098 19.703 30.031 1 92.75 373 ASP A CA 1
ATOM 2926 C C . ASP A 1 373 ? 2.031 20.219 30.984 1 92.75 373 ASP A C 1
ATOM 2928 O O . ASP A 1 373 ? 0.845 19.922 30.828 1 92.75 373 ASP A O 1
ATOM 2932 N N . ALA A 1 374 ? 2.451 21.016 31.875 1 93.81 374 ALA A N 1
ATOM 2933 C CA . ALA A 1 374 ? 1.548 21.516 32.906 1 93.81 374 ALA A CA 1
ATOM 2934 C C . ALA A 1 374 ? 0.653 22.625 32.344 1 93.81 374 ALA A C 1
ATOM 2936 O O . ALA A 1 374 ? -0.433 22.875 32.875 1 93.81 374 ALA A O 1
ATOM 2937 N N . ILE A 1 375 ? 1.079 23.266 31.344 1 95.56 375 ILE A N 1
ATOM 2938 C CA . ILE A 1 375 ? 0.333 24.422 30.891 1 95.56 375 ILE A CA 1
ATOM 2939 C C . ILE A 1 375 ? -0.22 24.188 29.5 1 95.56 375 ILE A C 1
ATOM 2941 O O . ILE A 1 375 ? -0.688 25.109 28.828 1 95.56 375 ILE A O 1
ATOM 2945 N N . ARG A 1 376 ? -0.119 22.984 29.062 1 93.5 376 ARG A N 1
ATOM 2946 C CA . ARG A 1 376 ? -0.668 22.656 27.75 1 93.5 376 ARG A CA 1
ATOM 2947 C C . ARG A 1 376 ? -2.172 22.906 27.719 1 93.5 376 ARG A C 1
ATOM 2949 O O . ARG A 1 376 ? -2.898 22.484 28.625 1 93.5 376 ARG A O 1
ATOM 2956 N N . GLY A 1 377 ? -2.648 23.672 26.688 1 93.62 377 GLY A N 1
ATOM 2957 C CA . GLY A 1 377 ? -4.074 23.906 26.516 1 93.62 377 GLY A CA 1
ATOM 2958 C C . GLY A 1 377 ? -4.555 25.172 27.219 1 93.62 377 GLY A C 1
ATOM 2959 O O . GLY A 1 377 ? -5.711 25.562 27.078 1 93.62 377 GLY A O 1
ATOM 2960 N N . LYS A 1 378 ? -3.668 25.844 27.906 1 96.25 378 LYS A N 1
ATOM 2961 C CA . LYS A 1 378 ? -4.043 27.062 28.625 1 96.25 378 LYS A CA 1
ATOM 2962 C C . LYS A 1 378 ? -3.881 28.281 27.734 1 96.25 378 LYS A C 1
ATOM 2964 O O . LYS A 1 378 ? -3.148 28.25 26.734 1 96.25 378 LYS A O 1
ATOM 2969 N N . PRO A 1 379 ? -4.57 29.391 28.062 1 97 379 PRO A N 1
ATOM 2970 C CA . PRO A 1 379 ? -4.461 30.609 27.266 1 97 379 PRO A CA 1
ATOM 2971 C C . PRO A 1 379 ? -3.062 31.219 27.312 1 97 379 PRO A C 1
ATOM 2973 O O . PRO A 1 379 ? -2.316 31 28.266 1 97 379 PRO A O 1
ATOM 2976 N N . PRO A 1 380 ? -2.744 31.969 26.297 1 97.12 380 PRO A N 1
ATOM 2977 C CA . PRO A 1 380 ? -1.39 32.5 26.156 1 97.12 380 PRO A CA 1
ATOM 2978 C C . PRO A 1 380 ? -0.943 33.312 27.375 1 97.12 380 PRO A C 1
ATOM 2980 O O . PRO A 1 380 ? 0.219 33.219 27.781 1 97.12 380 PRO A O 1
ATOM 2983 N N . ASP A 1 381 ? -1.819 34.031 28 1 97 381 ASP A N 1
ATOM 2984 C CA . ASP A 1 381 ? -1.451 34.875 29.156 1 97 381 ASP A CA 1
ATOM 2985 C C . ASP A 1 381 ? -1.079 34 30.344 1 97 381 ASP A C 1
ATOM 2987 O O . ASP A 1 381 ? -0.115 34.281 31.062 1 97 381 ASP A O 1
ATOM 2991 N N . GLU A 1 382 ? -1.783 32.969 30.547 1 97.5 382 GLU A N 1
ATOM 2992 C CA . GLU A 1 382 ? -1.487 32.031 31.641 1 97.5 382 GLU A CA 1
ATOM 2993 C C . GLU A 1 382 ? -0.184 31.281 31.391 1 97.5 382 GLU A C 1
ATOM 2995 O O . GLU A 1 382 ? 0.604 31.078 32.312 1 97.5 382 GLU A O 1
ATOM 3000 N N . ARG A 1 383 ? -0.012 30.922 30.203 1 97.69 383 ARG A N 1
ATOM 3001 C CA . ARG A 1 383 ? 1.216 30.234 29.828 1 97.69 383 ARG A CA 1
ATOM 3002 C C . ARG A 1 383 ? 2.436 31.125 30.047 1 97.69 383 ARG A C 1
ATOM 3004 O O . ARG A 1 383 ? 3.43 30.688 30.625 1 97.69 383 ARG A O 1
ATOM 3011 N N . ARG A 1 384 ? 2.328 32.344 29.578 1 97.56 384 ARG A N 1
ATOM 3012 C CA . ARG A 1 384 ? 3.428 33.281 29.719 1 97.56 384 ARG A CA 1
ATOM 3013 C C . ARG A 1 384 ? 3.75 33.531 31.188 1 97.56 384 ARG A C 1
ATOM 3015 O O . ARG A 1 384 ? 4.922 33.531 31.578 1 97.56 384 ARG A O 1
ATOM 3022 N N . ALA A 1 385 ? 2.738 33.719 31.953 1 97.75 385 ALA A N 1
ATOM 3023 C CA . ALA A 1 385 ? 2.93 33.969 33.375 1 97.75 385 ALA A CA 1
ATOM 3024 C C . ALA A 1 385 ? 3.582 32.781 34.062 1 97.75 385 ALA A C 1
ATOM 3026 O O . ALA A 1 385 ? 4.484 32.938 34.906 1 97.75 385 ALA A O 1
ATOM 3027 N N . TYR A 1 386 ? 3.121 31.641 33.812 1 97.62 386 TYR A N 1
ATOM 3028 C CA . TYR A 1 386 ? 3.674 30.438 34.406 1 97.62 386 TYR A CA 1
ATOM 3029 C C . TYR A 1 386 ? 5.125 30.234 33.969 1 97.62 386 TYR A C 1
ATOM 3031 O O . TYR A 1 386 ? 5.969 29.859 34.781 1 97.62 386 TYR A O 1
ATOM 3039 N N . ARG A 1 387 ? 5.391 30.5 32.719 1 97.88 387 ARG A N 1
ATOM 3040 C CA . ARG A 1 387 ? 6.754 30.359 32.219 1 97.88 387 ARG A CA 1
ATOM 3041 C C . ARG A 1 387 ? 7.684 31.375 32.875 1 97.88 387 ARG A C 1
ATOM 3043 O O . ARG A 1 387 ? 8.844 31.062 33.188 1 97.88 387 ARG A O 1
ATOM 3050 N N . GLU A 1 388 ? 7.195 32.531 33.062 1 97.06 388 GLU A N 1
ATOM 3051 C CA . GLU A 1 388 ? 7.977 33.562 33.719 1 97.06 388 GLU A CA 1
ATOM 3052 C C . GLU A 1 388 ? 8.359 33.125 35.156 1 97.06 388 GLU A C 1
ATOM 3054 O O . GLU A 1 388 ? 9.477 33.375 35.594 1 97.06 388 GLU A O 1
ATOM 3059 N N . ALA A 1 389 ? 7.527 32.469 35.781 1 97.31 389 ALA A N 1
ATOM 3060 C CA . ALA A 1 389 ? 7.727 32.062 37.156 1 97.31 389 ALA A CA 1
ATOM 3061 C C . ALA A 1 389 ? 8.586 30.797 37.25 1 97.31 389 ALA A C 1
ATOM 3063 O O . ALA A 1 389 ? 9.367 30.641 38.188 1 97.31 389 ALA A O 1
ATOM 3064 N N . HIS A 1 390 ? 8.422 29.969 36.281 1 97.56 390 HIS A N 1
ATOM 3065 C CA . HIS A 1 390 ? 9.008 28.656 36.469 1 97.56 390 HIS A CA 1
ATOM 3066 C C . HIS A 1 390 ? 10.078 28.359 35.438 1 97.56 390 HIS A C 1
ATOM 3068 O O . HIS A 1 390 ? 11.133 27.812 35.75 1 97.56 390 HIS A O 1
ATOM 3074 N N . ALA A 1 391 ? 9.852 28.703 34.156 1 97.75 391 ALA A N 1
ATOM 3075 C CA . ALA A 1 391 ? 10.773 28.344 33.094 1 97.75 391 ALA A CA 1
ATOM 3076 C C . ALA A 1 391 ? 11.945 29.328 33 1 97.75 391 ALA A C 1
ATOM 3078 O O . ALA A 1 391 ? 13.086 28.906 32.812 1 97.75 391 ALA A O 1
ATOM 3079 N N . ARG A 1 392 ? 11.703 30.578 33.188 1 97.25 392 ARG A N 1
ATOM 3080 C CA . ARG A 1 392 ? 12.719 31.609 33.031 1 97.25 392 ARG A CA 1
ATOM 3081 C C . ARG A 1 392 ? 13.883 31.375 34 1 97.25 392 ARG A C 1
ATOM 3083 O O . ARG A 1 392 ? 15.047 31.438 33.594 1 97.25 392 ARG A O 1
ATOM 3090 N N . PRO A 1 393 ? 13.57 31.109 35.25 1 97.62 393 PRO A N 1
ATOM 3091 C CA . PRO A 1 393 ? 14.68 30.828 36.156 1 97.62 393 PRO A CA 1
ATOM 3092 C C . PRO A 1 393 ? 15.5 29.609 35.75 1 97.62 393 PRO A C 1
ATOM 3094 O O . PRO A 1 393 ? 16.734 29.625 35.844 1 97.62 393 PRO A O 1
ATOM 3097 N N . LEU A 1 394 ? 14.844 28.625 35.344 1 97.62 394 LEU A N 1
ATOM 3098 C CA . LEU A 1 394 ? 15.539 27.406 34.906 1 97.62 394 LEU A CA 1
ATOM 3099 C C . LEU A 1 394 ? 16.391 27.688 33.688 1 97.62 394 LEU A C 1
ATOM 3101 O O . LEU A 1 394 ? 17.484 27.141 33.531 1 97.62 394 LEU A O 1
ATOM 3105 N N . LEU A 1 395 ? 15.859 28.5 32.812 1 98.06 395 LEU A N 1
ATOM 3106 C CA . LEU A 1 395 ? 16.578 28.844 31.594 1 98.06 395 LEU A CA 1
ATOM 3107 C C . LEU A 1 395 ? 17.828 29.672 31.906 1 98.06 395 LEU A C 1
ATOM 3109 O O . LEU A 1 395 ? 18.891 29.453 31.312 1 98.06 395 LEU A O 1
ATOM 3113 N N . SER A 1 396 ? 17.703 30.531 32.812 1 97.38 396 SER A N 1
ATOM 3114 C CA . SER A 1 396 ? 18.859 31.328 33.25 1 97.38 396 SER A CA 1
ATOM 3115 C C . SER A 1 396 ? 19.938 30.438 33.844 1 97.38 396 SER A C 1
ATOM 3117 O O . SER A 1 396 ? 21.125 30.625 33.562 1 97.38 396 SER A O 1
ATOM 3119 N N . GLN A 1 397 ? 19.531 29.516 34.656 1 97.5 397 GLN A N 1
ATOM 3120 C CA . GLN A 1 397 ? 20.469 28.578 35.25 1 97.5 397 GLN A CA 1
ATOM 3121 C C . GLN A 1 397 ? 21.125 27.703 34.188 1 97.5 397 GLN A C 1
ATOM 3123 O O . GLN A 1 397 ? 22.328 27.438 34.25 1 97.5 397 GLN A O 1
ATOM 3128 N N . LEU A 1 398 ? 20.312 27.312 33.25 1 97.56 398 LEU A N 1
ATOM 3129 C CA . LEU A 1 398 ? 20.812 26.484 32.156 1 97.56 398 LEU A CA 1
ATOM 3130 C C . LEU A 1 398 ? 21.828 27.25 31.328 1 97.56 398 LEU A C 1
ATOM 3132 O O . LEU A 1 398 ? 22.875 26.719 30.953 1 97.56 398 LEU A O 1
ATOM 3136 N N . HIS A 1 399 ? 21.469 28.469 31 1 97.56 399 HIS A N 1
ATOM 3137 C CA . HIS A 1 399 ? 22.375 29.328 30.234 1 97.56 399 HIS A CA 1
ATOM 3138 C C . HIS A 1 399 ? 23.719 29.469 30.938 1 97.56 399 HIS A C 1
ATOM 3140 O O . HIS A 1 399 ? 24.766 29.344 30.297 1 97.56 399 HIS A O 1
ATOM 3146 N N . ALA A 1 400 ? 23.688 29.703 32.219 1 97.31 400 ALA A N 1
ATOM 3147 C CA . ALA A 1 400 ? 24.906 29.875 33 1 97.31 400 ALA A CA 1
ATOM 3148 C C . ALA A 1 400 ? 25.719 28.578 33.062 1 97.31 400 ALA A C 1
ATOM 3150 O O . ALA A 1 400 ? 26.938 28.609 32.906 1 97.31 400 ALA A O 1
ATOM 3151 N N . TRP A 1 401 ? 25.016 27.562 33.25 1 96.62 401 TRP A N 1
ATOM 3152 C CA . TRP A 1 401 ? 25.656 26.266 33.344 1 96.62 401 TRP A CA 1
ATOM 3153 C C . TRP A 1 401 ? 26.328 25.906 32.031 1 96.62 401 TRP A C 1
ATOM 3155 O O . TRP A 1 401 ? 27.453 25.406 32 1 96.62 401 TRP A O 1
ATOM 3165 N N . LEU A 1 402 ? 25.672 26.125 30.891 1 96.75 402 LEU A N 1
ATOM 3166 C CA . LEU A 1 402 ? 26.203 25.828 29.578 1 96.75 402 LEU A CA 1
ATOM 3167 C C . LEU A 1 402 ? 27.438 26.688 29.281 1 96.75 402 LEU A C 1
ATOM 3169 O O . LEU A 1 402 ? 28.438 26.203 28.766 1 96.75 402 LEU A O 1
ATOM 3173 N N . THR A 1 403 ? 27.344 27.953 29.656 1 96.19 403 THR A N 1
ATOM 3174 C CA . THR A 1 403 ? 28.438 28.875 29.438 1 96.19 403 THR A CA 1
ATOM 3175 C C . THR A 1 403 ? 29.672 28.469 30.234 1 96.19 403 THR A C 1
ATOM 3177 O O . THR A 1 403 ? 30.781 28.453 29.719 1 96.19 403 THR A O 1
ATOM 3180 N N . ALA A 1 404 ? 29.438 28.078 31.484 1 95.56 404 ALA A N 1
ATOM 3181 C CA . ALA A 1 404 ? 30.531 27.656 32.344 1 95.56 404 ALA A CA 1
ATOM 3182 C C . ALA A 1 404 ? 31.156 26.359 31.844 1 95.56 404 ALA A C 1
ATOM 3184 O O . ALA A 1 404 ? 32.375 26.188 31.859 1 95.56 404 ALA A O 1
ATOM 3185 N N . THR A 1 405 ? 30.281 25.484 31.438 1 93.94 405 THR A N 1
ATOM 3186 C CA . THR A 1 405 ? 30.734 24.188 30.953 1 93.94 405 THR A CA 1
ATOM 3187 C C . THR A 1 405 ? 31.547 24.344 29.672 1 93.94 405 THR A C 1
ATOM 3189 O O . THR A 1 405 ? 32.531 23.656 29.469 1 93.94 405 THR A O 1
ATOM 3192 N N . LEU A 1 406 ? 31.094 25.219 28.797 1 93.12 406 LEU A N 1
ATOM 3193 C CA . LEU A 1 406 ? 31.781 25.453 27.531 1 93.12 406 LEU A CA 1
ATOM 3194 C C . LEU A 1 406 ? 33.219 25.922 27.75 1 93.12 406 LEU A C 1
ATOM 3196 O O . LEU A 1 406 ? 34.094 25.578 26.969 1 93.12 406 LEU A O 1
ATOM 3200 N N . GLU A 1 407 ? 33.469 26.594 28.859 1 92 407 GLU A N 1
ATOM 3201 C CA . GLU A 1 407 ? 34.812 27.109 29.188 1 92 407 GLU A CA 1
ATOM 3202 C C . GLU A 1 407 ? 35.75 25.984 29.609 1 92 407 GLU A C 1
ATOM 3204 O O . GLU A 1 407 ? 36.969 26.109 29.5 1 92 407 GLU A O 1
ATOM 3209 N N . THR A 1 408 ? 35.188 24.891 30.016 1 90.12 408 THR A N 1
ATOM 3210 C CA . THR A 1 408 ? 36 23.781 30.531 1 90.12 408 THR A CA 1
ATOM 3211 C C . THR A 1 408 ? 36.281 22.766 29.438 1 90.12 408 THR A C 1
ATOM 3213 O O . THR A 1 408 ? 37.062 21.844 29.609 1 90.12 408 THR A O 1
ATOM 3216 N N . LEU A 1 409 ? 35.625 23 28.297 1 87.88 409 LEU A N 1
ATOM 3217 C CA . LEU A 1 409 ? 35.719 21.984 27.234 1 87.88 409 LEU A CA 1
ATOM 3218 C C . LEU A 1 409 ? 36.625 22.484 26.109 1 87.88 409 LEU A C 1
ATOM 3220 O O . LEU A 1 409 ? 36.812 23.688 25.953 1 87.88 409 LEU A O 1
ATOM 3224 N N . SER A 1 410 ? 37.125 21.453 25.406 1 85 410 SER A N 1
ATOM 3225 C CA . SER A 1 410 ? 37.844 21.797 24.188 1 85 410 SER A CA 1
ATOM 3226 C C . SER A 1 410 ? 36.906 22.312 23.109 1 85 410 SER A C 1
ATOM 3228 O O . SER A 1 410 ? 35.781 21.859 23 1 85 410 SER A O 1
ATOM 3230 N N . LYS A 1 411 ? 37.344 23.234 22.297 1 77.69 411 LYS A N 1
ATOM 3231 C CA . LYS A 1 411 ? 36.531 23.891 21.281 1 77.69 411 LYS A CA 1
ATOM 3232 C C . LYS A 1 411 ? 36.094 22.906 20.203 1 77.69 411 LYS A C 1
ATOM 3234 O O . LYS A 1 411 ? 35.031 23.078 19.594 1 77.69 411 LYS A O 1
ATOM 3239 N N . LYS A 1 412 ? 36.781 21.828 20.094 1 77 412 LYS A N 1
ATOM 3240 C CA . LYS A 1 412 ? 36.531 20.938 18.969 1 77 412 LYS A CA 1
ATOM 3241 C C . LYS A 1 412 ? 35.719 19.719 19.406 1 77 412 LYS A C 1
ATOM 3243 O O . LYS A 1 412 ? 35.406 18.859 18.594 1 77 412 LYS A O 1
ATOM 3248 N N . SER A 1 413 ? 35.312 19.781 20.625 1 81.44 413 SER A N 1
ATOM 3249 C CA . SER A 1 413 ? 34.594 18.594 21.109 1 81.44 413 SER A CA 1
ATOM 3250 C C . SER A 1 413 ? 33.156 18.594 20.609 1 81.44 413 SER A C 1
ATOM 3252 O O . SER A 1 413 ? 32.594 19.656 20.344 1 81.44 413 SER A O 1
ATOM 3254 N N . ASP A 1 414 ? 32.594 17.422 20.453 1 84.94 414 ASP A N 1
ATOM 3255 C CA . ASP A 1 414 ? 31.203 17.266 20.047 1 84.94 414 ASP A CA 1
ATOM 3256 C C . ASP A 1 414 ? 30.266 17.891 21.062 1 84.94 414 ASP A C 1
ATOM 3258 O O . ASP A 1 414 ? 29.219 18.438 20.688 1 84.94 414 ASP A O 1
ATOM 3262 N N . THR A 1 415 ? 30.719 17.797 22.281 1 86.75 415 THR A N 1
ATOM 3263 C CA . THR A 1 415 ? 29.906 18.406 23.328 1 86.75 415 THR A CA 1
ATOM 3264 C C . THR A 1 415 ? 29.906 19.922 23.203 1 86.75 415 THR A C 1
ATOM 3266 O O . THR A 1 415 ? 28.875 20.562 23.406 1 86.75 415 THR A O 1
ATOM 3269 N N . SER A 1 416 ? 31 20.5 22.875 1 90.62 416 SER A N 1
ATOM 3270 C CA . SER A 1 416 ? 31.078 21.938 22.672 1 90.62 416 SER A CA 1
ATOM 3271 C C . SER A 1 416 ? 30.188 22.375 21.516 1 90.62 416 SER A C 1
ATOM 3273 O O . SER A 1 416 ? 29.547 23.422 21.594 1 90.62 416 SER A O 1
ATOM 3275 N N . ARG A 1 417 ? 30.172 21.547 20.547 1 89.56 417 ARG A N 1
ATOM 3276 C CA . ARG A 1 417 ? 29.328 21.859 19.406 1 89.56 417 ARG A CA 1
ATOM 3277 C C . ARG A 1 417 ? 27.859 21.875 19.797 1 89.56 417 ARG A C 1
ATOM 3279 O O . ARG A 1 417 ? 27.094 22.734 19.344 1 89.56 417 ARG A O 1
ATOM 3286 N N . ALA A 1 418 ? 27.453 20.938 20.578 1 90.19 418 ALA A N 1
ATOM 3287 C CA . ALA A 1 418 ? 26.078 20.859 21.062 1 90.19 418 ALA A CA 1
ATOM 3288 C C . ALA A 1 418 ? 25.719 22.078 21.906 1 90.19 418 ALA A C 1
ATOM 3290 O O . ALA A 1 418 ? 24.641 22.641 21.766 1 90.19 418 ALA A O 1
ATOM 3291 N N . ILE A 1 419 ? 26.656 22.453 22.719 1 93.75 419 ILE A N 1
ATOM 3292 C CA . ILE A 1 419 ? 26.453 23.609 23.578 1 93.75 419 ILE A CA 1
ATOM 3293 C C . ILE A 1 419 ? 26.375 24.875 22.734 1 93.75 419 ILE A C 1
ATOM 3295 O O . ILE A 1 419 ? 25.5 25.719 22.953 1 93.75 419 ILE A O 1
ATOM 3299 N N . LEU A 1 420 ? 27.219 25 21.812 1 93.25 420 LEU A N 1
ATOM 3300 C CA . LEU A 1 420 ? 27.25 26.172 20.953 1 93.25 420 LEU A CA 1
ATOM 3301 C C . LEU A 1 420 ? 25.984 26.281 20.109 1 93.25 420 LEU A C 1
ATOM 3303 O O . LEU A 1 420 ? 25.516 27.391 19.828 1 93.25 420 LEU A O 1
ATOM 3307 N N . TYR A 1 421 ? 25.438 25.156 19.703 1 91.88 421 TYR A N 1
ATOM 3308 C CA . TYR A 1 421 ? 24.156 25.156 18.984 1 91.88 421 TYR A CA 1
ATOM 3309 C C . TYR A 1 421 ? 23.094 25.891 19.781 1 91.88 421 TYR A C 1
ATOM 3311 O O . TYR A 1 421 ? 22.359 26.734 19.234 1 91.88 421 TYR A O 1
ATOM 3319 N N . ALA A 1 422 ? 23 25.594 21.031 1 94.31 422 ALA A N 1
ATOM 3320 C CA . ALA A 1 422 ? 22 26.188 21.891 1 94.31 422 ALA A CA 1
ATOM 3321 C C . ALA A 1 422 ? 22.312 27.641 22.203 1 94.31 422 ALA A C 1
ATOM 3323 O O . ALA A 1 422 ? 21.453 28.516 22.078 1 94.31 422 ALA A O 1
ATOM 3324 N N . LEU A 1 423 ? 23.578 27.906 22.5 1 96 423 LEU A N 1
ATOM 3325 C CA . LEU A 1 423 ? 23.969 29.234 22.938 1 96 423 LEU A CA 1
ATOM 3326 C C . LEU A 1 423 ? 23.891 30.234 21.766 1 96 423 LEU A C 1
ATOM 3328 O O . LEU A 1 423 ? 23.516 31.391 21.953 1 96 423 LEU A O 1
ATOM 3332 N N . ASN A 1 424 ? 24.25 29.797 20.547 1 93.62 424 ASN A N 1
ATOM 3333 C CA . ASN A 1 424 ? 24.219 30.672 19.375 1 93.62 424 ASN A CA 1
ATOM 3334 C C . ASN A 1 424 ? 22.781 31.047 19 1 93.62 424 ASN A C 1
ATOM 3336 O O . ASN A 1 424 ? 22.547 32.031 18.328 1 93.62 424 ASN A O 1
ATOM 3340 N N . ARG A 1 425 ? 21.812 30.281 19.469 1 93.5 425 ARG A N 1
ATOM 3341 C CA . ARG A 1 425 ? 20.406 30.516 19.156 1 93.5 425 ARG A CA 1
ATOM 3342 C C . ARG A 1 425 ? 19.594 30.734 20.422 1 93.5 425 ARG A C 1
ATOM 3344 O O . ARG A 1 425 ? 18.391 30.422 20.453 1 93.5 425 ARG A O 1
ATOM 3351 N N . TRP A 1 426 ? 20.25 31.188 21.406 1 96.5 426 TRP A N 1
ATOM 3352 C CA . TRP A 1 426 ? 19.625 31.266 22.734 1 96.5 426 TRP A CA 1
ATOM 3353 C C . TRP A 1 426 ? 18.422 32.188 22.703 1 96.5 426 TRP A C 1
ATOM 3355 O O . TRP A 1 426 ? 17.375 31.859 23.281 1 96.5 426 TRP A O 1
ATOM 3365 N N . GLU A 1 427 ? 18.516 33.344 22.016 1 95.38 427 GLU A N 1
ATOM 3366 C CA . GLU A 1 427 ? 17.406 34.281 21.938 1 95.38 427 GLU A CA 1
ATOM 3367 C C . GLU A 1 427 ? 16.188 33.656 21.281 1 95.38 427 GLU A C 1
ATOM 3369 O O . GLU A 1 427 ? 15.062 33.781 21.797 1 95.38 427 GLU A O 1
ATOM 3374 N N . ALA A 1 428 ? 16.453 32.969 20.203 1 95.69 428 ALA A N 1
ATOM 3375 C CA . ALA A 1 428 ? 15.359 32.312 19.484 1 95.69 428 ALA A CA 1
ATOM 3376 C C . ALA A 1 428 ? 14.789 31.156 20.297 1 95.69 428 ALA A C 1
ATOM 3378 O O . ALA A 1 428 ? 13.586 30.891 20.266 1 95.69 428 ALA A O 1
ATOM 3379 N N . LEU A 1 429 ? 15.625 30.422 21.047 1 96.69 429 LEU A N 1
ATOM 3380 C CA . LEU A 1 429 ? 15.211 29.266 21.828 1 96.69 429 LEU A CA 1
ATOM 3381 C C . LEU A 1 429 ? 14.375 29.703 23.031 1 96.69 429 LEU A C 1
ATOM 3383 O O . LEU A 1 429 ? 13.523 28.953 23.516 1 96.69 429 LEU A O 1
ATOM 3387 N N . THR A 1 430 ? 14.578 30.906 23.547 1 97.5 430 THR A N 1
ATOM 3388 C CA . THR A 1 430 ? 13.906 31.312 24.781 1 97.5 430 THR A CA 1
ATOM 3389 C C . THR A 1 430 ? 12.742 32.25 24.469 1 97.5 430 THR A C 1
ATOM 3391 O O . THR A 1 430 ? 12.023 32.656 25.375 1 97.5 430 THR A O 1
ATOM 3394 N N . ARG A 1 431 ? 12.547 32.531 23.234 1 96.25 431 ARG A N 1
ATOM 3395 C CA . ARG A 1 431 ? 11.492 33.438 22.812 1 96.25 431 ARG A CA 1
ATOM 3396 C C . ARG A 1 431 ? 10.125 32.938 23.266 1 96.25 431 ARG A C 1
ATOM 3398 O O . ARG A 1 431 ? 9.227 33.75 23.547 1 96.25 431 ARG A O 1
ATOM 3405 N N . TYR A 1 432 ? 9.945 31.656 23.375 1 97 432 TYR A N 1
ATOM 3406 C CA . TYR A 1 432 ? 8.656 31.078 23.734 1 97 432 TYR A CA 1
ATOM 3407 C C . TYR A 1 432 ? 8.242 31.5 25.141 1 97 432 TYR A C 1
ATOM 3409 O O . TYR A 1 432 ? 7.059 31.438 25.5 1 97 432 TYR A O 1
ATOM 3417 N N . CYS A 1 433 ? 9.164 31.953 25.969 1 96.75 433 CYS A N 1
ATOM 3418 C CA . CYS A 1 433 ? 8.852 32.406 27.312 1 96.75 433 CYS A CA 1
ATOM 3419 C C . CYS A 1 433 ? 8.234 33.812 27.297 1 96.75 433 CYS A C 1
ATOM 3421 O O . CYS A 1 433 ? 7.547 34.219 28.234 1 96.75 433 CYS A O 1
ATOM 3423 N N . ASP A 1 434 ? 8.508 34.531 26.203 1 95.75 434 ASP A N 1
ATOM 3424 C CA . ASP A 1 434 ? 8.039 35.906 26.094 1 95.75 434 ASP A CA 1
ATOM 3425 C C . ASP A 1 434 ? 6.668 35.969 25.422 1 95.75 434 ASP A C 1
ATOM 3427 O O . ASP A 1 434 ? 5.977 37 25.5 1 95.75 434 ASP A O 1
ATOM 3431 N N . ASP A 1 435 ? 6.332 34.969 24.734 1 96.31 435 ASP A N 1
ATOM 3432 C CA . ASP A 1 435 ? 5.078 34.906 24 1 96.31 435 ASP A CA 1
ATOM 3433 C C . ASP A 1 435 ? 4.359 33.594 24.281 1 96.31 435 ASP A C 1
ATOM 3435 O O . ASP A 1 435 ? 4.789 32.531 23.812 1 96.31 435 ASP A O 1
ATOM 3439 N N . GLY A 1 436 ? 3.221 33.625 24.938 1 96.25 436 GLY A N 1
ATOM 3440 C CA . GLY A 1 436 ? 2.475 32.469 25.375 1 96.25 436 GLY A CA 1
ATOM 3441 C C . GLY A 1 436 ? 1.889 31.656 24.219 1 96.25 436 GLY A C 1
ATOM 3442 O O . GLY A 1 436 ? 1.47 30.516 24.391 1 96.25 436 GLY A O 1
ATOM 3443 N N . GLN A 1 437 ? 1.854 32.188 23.031 1 96 437 GLN A N 1
ATOM 3444 C CA . GLN A 1 437 ? 1.332 31.5 21.859 1 96 437 GLN A CA 1
ATOM 3445 C C . GLN A 1 437 ? 2.365 30.531 21.281 1 96 437 GLN A C 1
ATOM 3447 O O . GLN A 1 437 ? 2.01 29.562 20.609 1 96 437 GLN A O 1
ATOM 3452 N N . LEU A 1 438 ? 3.609 30.781 21.562 1 97.12 438 LEU A N 1
ATOM 3453 C CA . LEU A 1 438 ? 4.691 30 20.984 1 97.12 438 LEU A CA 1
ATOM 3454 C C . LEU A 1 438 ? 4.855 28.656 21.703 1 97.12 438 LEU A C 1
ATOM 3456 O O . LEU A 1 438 ? 4.367 28.5 22.828 1 97.12 438 LEU A O 1
ATOM 3460 N N . GLU A 1 439 ? 5.363 27.688 20.984 1 96.06 439 GLU A N 1
ATOM 3461 C CA . GLU A 1 439 ? 5.656 26.359 21.516 1 96.06 439 GLU A CA 1
ATOM 3462 C C . GLU A 1 439 ? 7.148 26.203 21.797 1 96.06 439 GLU A C 1
ATOM 3464 O O . GLU A 1 439 ? 7.973 26.922 21.219 1 96.06 439 GLU A O 1
ATOM 3469 N N . ILE A 1 440 ? 7.426 25.266 22.656 1 95.19 440 ILE A N 1
ATOM 3470 C CA . ILE A 1 440 ? 8.812 25.016 23.016 1 95.19 440 ILE A CA 1
ATOM 3471 C C . ILE A 1 440 ? 9.539 24.328 21.859 1 95.19 440 ILE A C 1
ATOM 3473 O O . ILE A 1 440 ? 10.758 24.422 21.75 1 95.19 440 ILE A O 1
ATOM 3477 N N . ASP A 1 441 ? 8.703 23.719 21.047 1 92.5 441 ASP A N 1
ATOM 3478 C CA . ASP A 1 441 ? 9.328 22.984 19.953 1 92.5 441 ASP A CA 1
ATOM 3479 C C . ASP A 1 441 ? 8.477 23.062 18.688 1 92.5 441 ASP A C 1
ATOM 3481 O O . ASP A 1 441 ? 7.484 23.797 18.641 1 92.5 441 ASP A O 1
ATOM 3485 N N . ASN A 1 442 ? 9.008 22.406 17.578 1 91.06 442 ASN A N 1
ATOM 3486 C CA . ASN A 1 442 ? 8.383 22.438 16.25 1 91.06 442 ASN A CA 1
ATOM 3487 C C . ASN A 1 442 ? 7.672 21.125 15.945 1 91.06 442 ASN A C 1
ATOM 3489 O O . ASN A 1 442 ? 7.66 20.672 14.797 1 91.06 442 ASN A O 1
ATOM 3493 N N . LEU A 1 443 ? 6.996 20.484 16.906 1 83.12 443 LEU A N 1
ATOM 3494 C CA . LEU A 1 443 ? 6.434 19.141 16.812 1 83.12 443 LEU A CA 1
ATOM 3495 C C . LEU A 1 443 ? 5.27 19.094 15.836 1 83.12 443 LEU A C 1
ATOM 3497 O O . LEU A 1 443 ? 5.094 18.109 15.109 1 83.12 443 LEU A O 1
ATOM 3501 N N . PRO A 1 444 ? 4.43 20.141 15.742 1 85.19 444 PRO A N 1
ATOM 3502 C CA . PRO A 1 444 ? 3.301 20.094 14.812 1 85.19 444 PRO A CA 1
ATOM 3503 C C . PRO A 1 444 ? 3.74 19.844 13.375 1 85.19 444 PRO A C 1
ATOM 3505 O O . PRO A 1 444 ? 3.08 19.094 12.648 1 85.19 444 PRO A O 1
ATOM 3508 N N . VAL A 1 445 ? 4.836 20.422 13 1 88.44 445 VAL A N 1
ATOM 3509 C CA . VAL A 1 445 ? 5.301 20.234 11.633 1 88.44 445 VAL A CA 1
ATOM 3510 C C . VAL A 1 445 ? 5.82 18.812 11.445 1 88.44 445 VAL A C 1
ATOM 3512 O O . VAL A 1 445 ? 5.641 18.203 10.383 1 88.44 445 VAL A O 1
ATOM 3515 N N . GLU A 1 446 ? 6.391 18.375 12.469 1 78.19 446 GLU A N 1
ATOM 3516 C CA . GLU A 1 446 ? 6.906 17.016 12.398 1 78.19 446 GLU A CA 1
ATOM 3517 C C . GLU A 1 446 ? 5.777 16 12.203 1 78.19 446 GLU A C 1
ATOM 3519 O O . GLU A 1 446 ? 5.922 15.047 11.438 1 78.19 446 GLU A O 1
ATOM 3524 N N . ARG A 1 447 ? 4.754 16.219 12.828 1 77.88 447 ARG A N 1
ATOM 3525 C CA . ARG A 1 447 ? 3.58 15.352 12.688 1 77.88 447 ARG A CA 1
ATOM 3526 C C . ARG A 1 447 ? 3.008 15.43 11.281 1 77.88 447 ARG A C 1
ATOM 3528 O O . ARG A 1 447 ? 2.611 14.414 10.703 1 77.88 447 ARG A O 1
ATOM 3535 N N . ALA A 1 448 ? 3.021 16.578 10.805 1 83.06 448 ALA A N 1
ATOM 3536 C CA . ALA A 1 448 ? 2.506 16.781 9.453 1 83.06 448 ALA A CA 1
ATOM 3537 C C . ALA A 1 448 ? 3.395 16.094 8.422 1 83.06 448 ALA A C 1
ATOM 3539 O O . ALA A 1 448 ? 2.898 15.516 7.449 1 83.06 448 ALA A O 1
ATOM 3540 N N . LEU A 1 449 ? 4.652 16.109 8.656 1 81.12 449 LEU A N 1
ATOM 3541 C CA . LEU A 1 449 ? 5.613 15.57 7.703 1 81.12 449 LEU A CA 1
ATOM 3542 C C . LEU A 1 449 ? 5.637 14.047 7.758 1 81.12 449 LEU A C 1
ATOM 3544 O O . LEU A 1 449 ? 6.039 13.391 6.793 1 81.12 449 LEU A O 1
ATOM 3548 N N . ARG A 1 450 ? 5.246 13.516 8.844 1 70.75 450 ARG A N 1
ATOM 3549 C CA . ARG A 1 450 ? 5.262 12.07 9 1 70.75 450 ARG A CA 1
ATOM 3550 C C . ARG A 1 450 ? 4.387 11.398 7.945 1 70.75 450 ARG A C 1
ATOM 3552 O O . ARG A 1 450 ? 4.73 10.328 7.43 1 70.75 450 ARG A O 1
ATOM 3559 N N . GLY A 1 451 ? 3.361 11.914 7.582 1 68.75 451 GLY A N 1
ATOM 3560 C CA . GLY A 1 451 ? 2.482 11.367 6.562 1 68.75 451 GLY A CA 1
ATOM 3561 C C . GLY A 1 451 ? 3.104 11.352 5.18 1 68.75 451 GLY A C 1
ATOM 3562 O O . GLY A 1 451 ? 2.859 10.438 4.391 1 68.75 451 GLY A O 1
ATOM 3563 N N . VAL A 1 452 ? 3.979 12.297 4.941 1 70.88 452 VAL A N 1
ATOM 3564 C CA . VAL A 1 452 ? 4.605 12.438 3.633 1 70.88 452 VAL A CA 1
ATOM 3565 C C . VAL A 1 452 ? 5.816 11.508 3.533 1 70.88 452 VAL A C 1
ATOM 3567 O O . VAL A 1 452 ? 6.055 10.906 2.486 1 70.88 452 VAL A O 1
ATOM 3570 N N . ALA A 1 453 ? 6.555 11.375 4.566 1 62.09 453 ALA A N 1
ATOM 3571 C CA . ALA A 1 453 ? 7.832 10.664 4.594 1 62.09 453 ALA A CA 1
ATOM 3572 C C . ALA A 1 453 ? 7.645 9.188 4.242 1 62.09 453 ALA A C 1
ATOM 3574 O O . ALA A 1 453 ? 8.469 8.602 3.539 1 62.09 453 ALA A O 1
ATOM 3575 N N . ILE A 1 454 ? 6.586 8.656 4.598 1 56.38 454 ILE A N 1
ATOM 3576 C CA . ILE A 1 454 ? 6.32 7.246 4.352 1 56.38 454 ILE A CA 1
ATOM 3577 C C . ILE A 1 454 ? 6.141 7.008 2.854 1 56.38 454 ILE A C 1
ATOM 3579 O O . ILE A 1 454 ? 6.559 5.977 2.326 1 56.38 454 ILE A O 1
ATOM 3583 N N . GLY A 1 455 ? 5.703 8.016 2.18 1 59 455 GLY A N 1
ATOM 3584 C CA . GLY A 1 455 ? 5.426 7.914 0.757 1 59 455 GLY A CA 1
ATOM 3585 C C . GLY A 1 455 ? 6.648 8.156 -0.109 1 59 455 GLY A C 1
ATOM 3586 O O . GLY A 1 455 ? 6.656 7.805 -1.291 1 59 455 GLY A O 1
ATOM 3587 N N . ARG A 1 456 ? 7.648 8.703 0.504 1 59.06 456 ARG A N 1
ATOM 3588 C CA . ARG A 1 456 ? 8.805 9.141 -0.276 1 59.06 456 ARG A CA 1
ATOM 3589 C C . ARG A 1 456 ? 9.375 7.992 -1.101 1 59.06 456 ARG A C 1
ATOM 3591 O O . ARG A 1 456 ? 9.852 8.203 -2.217 1 59.06 456 ARG A O 1
ATOM 3598 N N . ARG A 1 457 ? 9.25 6.836 -0.56 1 55.16 457 ARG A N 1
ATOM 3599 C CA . ARG A 1 457 ? 9.805 5.684 -1.264 1 55.16 457 ARG A CA 1
ATOM 3600 C C . ARG A 1 457 ? 8.922 5.273 -2.434 1 55.16 457 ARG A C 1
ATOM 3602 O O . ARG A 1 457 ? 9.391 4.645 -3.385 1 55.16 457 ARG A O 1
ATOM 3609 N N . ASN A 1 458 ? 7.824 5.66 -2.145 1 55.62 458 ASN A N 1
ATOM 3610 C CA . ASN A 1 458 ? 6.855 5.191 -3.131 1 55.62 458 ASN A CA 1
ATOM 3611 C C . ASN A 1 458 ? 6.5 6.289 -4.129 1 55.62 458 ASN A C 1
ATOM 3613 O O . ASN A 1 458 ? 5.531 6.16 -4.883 1 55.62 458 ASN A O 1
ATOM 3617 N N . TYR A 1 459 ? 7.285 7.523 -3.869 1 56.09 459 TYR A N 1
ATOM 3618 C CA . TYR A 1 459 ? 7.008 8.602 -4.812 1 56.09 459 TYR A CA 1
ATOM 3619 C C . TYR A 1 459 ? 8.273 9.031 -5.539 1 56.09 459 TYR A C 1
ATOM 3621 O O . TYR A 1 459 ? 9.367 9.008 -4.965 1 56.09 459 TYR A O 1
ATOM 3629 N N . LEU A 1 460 ? 8.477 8.656 -6.688 1 54 460 LEU A N 1
ATOM 3630 C CA . LEU A 1 460 ? 9.484 9.305 -7.512 1 54 460 LEU A CA 1
ATOM 3631 C C . LEU A 1 460 ? 8.859 10.359 -8.414 1 54 460 LEU A C 1
ATOM 3633 O O . LEU A 1 460 ? 8.078 10.031 -9.312 1 54 460 LEU A O 1
ATOM 3637 N N . PHE A 1 461 ? 8.852 11.664 -7.801 1 52.78 461 PHE A N 1
ATOM 3638 C CA . PHE A 1 461 ? 8.266 12.719 -8.617 1 52.78 461 PHE A CA 1
ATOM 3639 C C . PHE A 1 461 ? 9.008 12.859 -9.938 1 52.78 461 PHE A C 1
ATOM 3641 O O . PHE A 1 461 ? 10.242 12.922 -9.961 1 52.78 461 PHE A O 1
ATOM 3648 N N . ALA A 1 462 ? 8.609 12.031 -10.812 1 47 462 ALA A N 1
ATOM 3649 C CA . ALA A 1 462 ? 9.203 12.062 -12.148 1 47 462 ALA A CA 1
ATOM 3650 C C . ALA A 1 462 ? 9.438 13.492 -12.609 1 47 462 ALA A C 1
ATOM 3652 O O . ALA A 1 462 ? 8.508 14.18 -13.039 1 47 462 ALA A O 1
ATOM 3653 N N . GLY A 1 463 ? 10.492 13.914 -12.641 1 48.59 463 GLY A N 1
ATOM 3654 C CA . GLY A 1 463 ? 11.141 15 -13.367 1 48.59 463 GLY A CA 1
ATOM 3655 C C . GLY A 1 463 ? 10.281 16.25 -13.477 1 48.59 463 GLY A C 1
ATOM 3656 O O . GLY A 1 463 ? 10.742 17.281 -13.945 1 48.59 463 GLY A O 1
ATOM 3657 N N . ALA A 1 464 ? 8.859 15.969 -13.375 1 58.22 464 ALA A N 1
ATOM 3658 C CA . ALA A 1 464 ? 8.188 17.25 -13.617 1 58.22 464 ALA A CA 1
ATOM 3659 C C . ALA A 1 464 ? 7.824 17.922 -12.297 1 58.22 464 ALA A C 1
ATOM 3661 O O . ALA A 1 464 ? 7.227 17.312 -11.414 1 58.22 464 ALA A O 1
ATOM 3662 N N . ASP A 1 465 ? 8.367 18.953 -12.039 1 70.38 465 ASP A N 1
ATOM 3663 C CA . ASP A 1 465 ? 8.031 19.859 -10.945 1 70.38 465 ASP A CA 1
ATOM 3664 C C . ASP A 1 465 ? 6.527 19.906 -10.711 1 70.38 465 ASP A C 1
ATOM 3666 O O . ASP A 1 465 ? 6.074 20.078 -9.578 1 70.38 465 ASP A O 1
ATOM 3670 N N . SER A 1 466 ? 5.805 19.406 -11.773 1 76.62 466 SER A N 1
ATOM 3671 C CA . SER A 1 466 ? 4.352 19.422 -11.672 1 76.62 466 SER A CA 1
ATOM 3672 C C . SER A 1 466 ? 3.84 18.328 -10.742 1 76.62 466 SER A C 1
ATOM 3674 O O . SER A 1 466 ? 2.854 18.531 -10.031 1 76.62 466 SER A O 1
ATOM 3676 N N . GLY A 1 467 ? 4.527 17.203 -10.742 1 78.75 467 GLY A N 1
ATOM 3677 C CA . GLY A 1 467 ? 4.156 16.141 -9.836 1 78.75 467 GLY A CA 1
ATOM 3678 C C . GLY A 1 467 ? 4.309 16.516 -8.375 1 78.75 467 GLY A C 1
ATOM 3679 O O . GLY A 1 467 ? 3.457 16.172 -7.551 1 78.75 467 GLY A O 1
ATOM 3680 N N . GLY A 1 468 ? 5.398 17.188 -8.109 1 83 468 GLY A N 1
ATOM 3681 C CA . GLY A 1 468 ? 5.613 17.672 -6.754 1 83 468 GLY A CA 1
ATOM 3682 C C . GLY A 1 468 ? 4.566 18.672 -6.301 1 83 468 GLY A C 1
ATOM 3683 O O . GLY A 1 468 ? 4.121 18.625 -5.152 1 83 468 GLY A O 1
ATOM 3684 N N . GLU A 1 469 ? 4.227 19.531 -7.238 1 87.5 469 GLU A N 1
ATOM 3685 C CA . GLU A 1 469 ? 3.215 20.531 -6.926 1 87.5 469 GLU A CA 1
ATOM 3686 C C . GLU A 1 469 ? 1.861 19.891 -6.645 1 87.5 469 GLU A C 1
ATOM 3688 O O . GLU A 1 469 ? 1.167 20.266 -5.703 1 87.5 469 GLU A O 1
ATOM 3693 N N . ARG A 1 470 ? 1.473 18.922 -7.445 1 87.25 470 ARG A N 1
ATOM 3694 C CA . ARG A 1 470 ? 0.219 18.203 -7.242 1 87.25 470 ARG A CA 1
ATOM 3695 C C . ARG A 1 470 ? 0.219 17.469 -5.902 1 87.25 470 ARG A C 1
ATOM 3697 O O . ARG A 1 470 ? -0.775 17.5 -5.172 1 87.25 470 ARG A O 1
ATOM 3704 N N . ALA A 1 471 ? 1.314 16.844 -5.648 1 87.62 471 ALA A N 1
ATOM 3705 C CA . ALA A 1 471 ? 1.438 16.141 -4.379 1 87.62 471 ALA A CA 1
ATOM 3706 C C . ALA A 1 471 ? 1.289 17.094 -3.197 1 87.62 471 ALA A C 1
ATOM 3708 O O . ALA A 1 471 ? 0.561 16.797 -2.244 1 87.62 471 ALA A O 1
ATOM 3709 N N . ALA A 1 472 ? 1.961 18.203 -3.303 1 91.75 472 ALA A N 1
ATOM 3710 C CA . ALA A 1 472 ? 1.889 19.203 -2.234 1 91.75 472 ALA A CA 1
ATOM 3711 C C . ALA A 1 472 ? 0.449 19.656 -2.002 1 91.75 472 ALA A C 1
ATOM 3713 O O . ALA A 1 472 ? 0.011 19.781 -0.858 1 91.75 472 ALA A O 1
ATOM 3714 N N . ALA A 1 473 ? -0.234 19.844 -3.092 1 93.94 473 ALA A N 1
ATOM 3715 C CA . ALA A 1 473 ? -1.623 20.281 -3.01 1 93.94 473 ALA A CA 1
ATOM 3716 C C . ALA A 1 473 ? -2.486 19.25 -2.289 1 93.94 473 ALA A C 1
ATOM 3718 O O . ALA A 1 473 ? -3.213 19.594 -1.351 1 93.94 473 ALA A O 1
ATOM 3719 N N . ILE A 1 474 ? -2.355 18.062 -2.68 1 93.25 474 ILE A N 1
ATOM 3720 C CA . ILE A 1 474 ? -3.197 17 -2.127 1 93.25 474 ILE A CA 1
ATOM 3721 C C . ILE A 1 474 ? -2.797 16.734 -0.678 1 93.25 474 ILE A C 1
ATOM 3723 O O . ILE A 1 474 ? -3.656 16.531 0.183 1 93.25 474 ILE A O 1
ATOM 3727 N N . TYR A 1 475 ? -1.524 16.75 -0.367 1 93.06 475 TYR A N 1
ATOM 3728 C CA . TYR A 1 475 ? -1.051 16.594 1.002 1 93.06 475 TYR A CA 1
ATOM 3729 C C . TYR A 1 475 ? -1.632 17.656 1.913 1 93.06 475 TYR A C 1
ATOM 3731 O O . TYR A 1 475 ? -1.96 17.391 3.07 1 93.06 475 TYR A O 1
ATOM 3739 N N . SER A 1 476 ? -1.688 18.844 1.394 1 96.56 476 SER A N 1
ATOM 3740 C CA . SER A 1 476 ? -2.23 19.953 2.174 1 96.56 476 SER A CA 1
ATOM 3741 C C . SER A 1 476 ? -3.67 19.688 2.598 1 96.56 476 SER A C 1
ATOM 3743 O O . SER A 1 476 ? -4.023 19.859 3.764 1 96.56 476 SER A O 1
ATOM 3745 N N . LEU A 1 477 ? -4.445 19.219 1.667 1 97.12 477 LEU A N 1
ATOM 3746 C CA . LEU A 1 477 ? -5.855 18.953 1.944 1 97.12 477 LEU A CA 1
ATOM 3747 C C . LEU A 1 477 ? -6.016 17.766 2.875 1 97.12 477 LEU A C 1
ATOM 3749 O O . LEU A 1 477 ? -6.77 17.812 3.848 1 97.12 477 LEU A O 1
ATOM 3753 N N . ILE A 1 478 ? -5.289 16.688 2.615 1 94.69 478 ILE A N 1
ATOM 3754 C CA . ILE A 1 478 ? -5.352 15.477 3.43 1 94.69 478 ILE A CA 1
ATOM 3755 C C . ILE A 1 478 ? -4.852 15.781 4.84 1 94.69 478 ILE A C 1
ATOM 3757 O O . ILE A 1 478 ? -5.488 15.398 5.824 1 94.69 478 ILE A O 1
ATOM 3761 N N . GLY A 1 479 ? -3.725 16.469 4.914 1 94.62 479 GLY A N 1
ATOM 3762 C CA . GLY A 1 479 ? -3.166 16.828 6.207 1 94.62 479 GLY A CA 1
ATOM 3763 C C . GLY A 1 479 ? -4.094 17.688 7.039 1 94.62 479 GLY A C 1
ATOM 3764 O O . GLY A 1 479 ? -4.219 17.484 8.25 1 94.62 479 GLY A O 1
ATOM 3765 N N . THR A 1 480 ? -4.711 18.672 6.395 1 97 480 THR A N 1
ATOM 3766 C CA . THR A 1 480 ? -5.621 19.562 7.098 1 97 480 THR A CA 1
ATOM 3767 C C . THR A 1 480 ? -6.863 18.812 7.57 1 97 480 THR A C 1
ATOM 3769 O O . THR A 1 480 ? -7.348 19.047 8.68 1 97 480 THR A O 1
ATOM 3772 N N . ALA A 1 481 ? -7.41 17.922 6.684 1 96 481 ALA A N 1
ATOM 3773 C CA . ALA A 1 481 ? -8.539 17.094 7.109 1 96 481 ALA A CA 1
ATOM 3774 C C . ALA A 1 481 ? -8.188 16.297 8.359 1 96 481 ALA A C 1
ATOM 3776 O O . ALA A 1 481 ? -8.961 16.266 9.32 1 96 481 ALA A O 1
ATOM 3777 N N . LYS A 1 482 ? -7.039 15.742 8.43 1 92.44 482 LYS A N 1
ATOM 3778 C CA . LYS A 1 482 ? -6.582 14.945 9.562 1 92.44 482 LYS A CA 1
ATOM 3779 C C . LYS A 1 482 ? -6.449 15.797 10.82 1 92.44 482 LYS A C 1
ATOM 3781 O O . LYS A 1 482 ? -6.852 15.383 11.906 1 92.44 482 LYS A O 1
ATOM 3786 N N . LEU A 1 483 ? -5.891 16.984 10.648 1 93.38 483 LEU A N 1
ATOM 3787 C CA . LEU A 1 483 ? -5.703 17.906 11.766 1 93.38 483 LEU A CA 1
ATOM 3788 C C . LEU A 1 483 ? -7.043 18.266 12.398 1 93.38 483 LEU A C 1
ATOM 3790 O O . LEU A 1 483 ? -7.105 18.562 13.594 1 93.38 483 LEU A O 1
ATOM 3794 N N . ASN A 1 484 ? -8.039 18.219 11.602 1 94.31 484 ASN A N 1
ATOM 3795 C CA . ASN A 1 484 ? -9.359 18.594 12.094 1 94.31 484 ASN A CA 1
ATOM 3796 C C . ASN A 1 484 ? -10.188 17.359 12.469 1 94.31 484 ASN A C 1
ATOM 3798 O O . ASN A 1 484 ? -11.406 17.453 12.617 1 94.31 484 ASN A O 1
ATOM 3802 N N . GLY A 1 485 ? -9.617 16.188 12.484 1 90.44 485 GLY A N 1
ATOM 3803 C CA . GLY A 1 485 ? -10.273 14.961 12.914 1 90.44 485 GLY A CA 1
ATOM 3804 C C . GLY A 1 485 ? -11.266 14.43 11.898 1 90.44 485 GLY A C 1
ATOM 3805 O O . GLY A 1 485 ? -12.234 13.758 12.258 1 90.44 485 GLY A O 1
ATOM 3806 N N . ILE A 1 486 ? -11.078 14.797 10.68 1 93.19 486 ILE A N 1
ATOM 3807 C CA . ILE A 1 486 ? -11.977 14.383 9.602 1 93.19 486 ILE A CA 1
ATOM 3808 C C . ILE A 1 486 ? -11.281 13.344 8.727 1 93.19 486 ILE A C 1
ATOM 3810 O O . ILE A 1 486 ? -10.102 13.484 8.398 1 93.19 486 ILE A O 1
ATOM 3814 N N . ASP A 1 487 ? -11.977 12.281 8.336 1 92.62 487 ASP A N 1
ATOM 3815 C CA . ASP A 1 487 ? -11.445 11.305 7.395 1 92.62 487 ASP A CA 1
ATOM 3816 C C . ASP A 1 487 ? -11.203 11.93 6.023 1 92.62 487 ASP A C 1
ATOM 3818 O O . ASP A 1 487 ? -12.141 12.422 5.387 1 92.62 487 ASP A O 1
ATOM 3822 N N . PRO A 1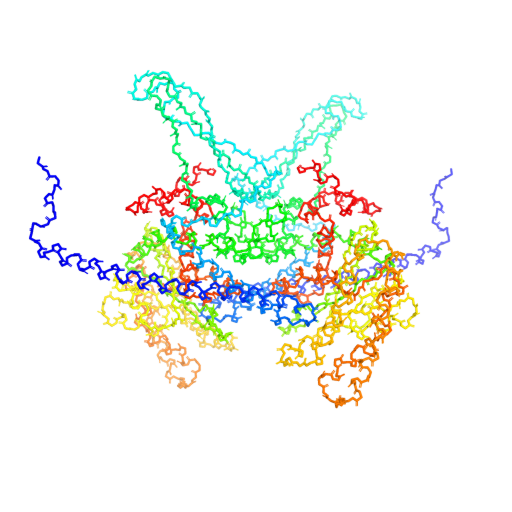 488 ? -9.984 11.883 5.574 1 95.25 488 PRO A N 1
ATOM 3823 C CA . PRO A 1 488 ? -9.656 12.547 4.309 1 95.25 488 PRO A CA 1
ATOM 3824 C C . PRO A 1 488 ? -10.477 12.016 3.137 1 95.25 488 PRO A C 1
ATOM 3826 O O . PRO A 1 488 ? -10.82 12.773 2.227 1 95.25 488 PRO A O 1
ATOM 3829 N N . GLU A 1 489 ? -10.758 10.734 3.117 1 94.81 489 GLU A N 1
ATOM 3830 C CA . GLU A 1 489 ? -11.508 10.172 2.002 1 94.81 489 GLU A CA 1
ATOM 3831 C C . GLU A 1 489 ? -12.945 10.68 1.991 1 94.81 489 GLU A C 1
ATOM 3833 O O . GLU A 1 489 ? -13.469 11.055 0.94 1 94.81 489 GLU A O 1
ATOM 3838 N N . ALA A 1 490 ? -13.602 10.703 3.121 1 93.81 490 ALA A N 1
ATOM 3839 C CA . ALA A 1 490 ? -14.945 11.266 3.229 1 93.81 490 ALA A CA 1
ATOM 3840 C C . ALA A 1 490 ? -14.945 12.742 2.855 1 93.81 490 ALA A C 1
ATOM 3842 O O . ALA A 1 490 ? -15.859 13.219 2.174 1 93.81 490 ALA A O 1
ATOM 3843 N N . TYR A 1 491 ? -13.977 13.477 3.266 1 96.12 491 TYR A N 1
ATOM 3844 C CA . TYR A 1 491 ? -13.852 14.898 2.98 1 96.12 491 TYR A CA 1
ATOM 3845 C C . TYR A 1 491 ? -13.727 15.148 1.482 1 96.12 491 TYR A C 1
ATOM 3847 O O . TYR A 1 491 ? -14.5 15.922 0.907 1 96.12 491 TYR A O 1
ATOM 3855 N N . LEU A 1 492 ? -12.711 14.445 0.835 1 96.5 492 LEU A N 1
ATOM 3856 C CA . LEU A 1 492 ? -12.477 14.656 -0.589 1 96.5 492 LEU A CA 1
ATOM 3857 C C . LEU A 1 492 ? -13.68 14.211 -1.412 1 96.5 492 LEU A C 1
ATOM 3859 O O . LEU A 1 492 ? -13.992 14.805 -2.443 1 96.5 492 LEU A O 1
ATOM 3863 N N . ARG A 1 493 ? -14.336 13.125 -0.972 1 94.69 493 ARG A N 1
ATOM 3864 C CA . ARG A 1 493 ? -15.562 12.695 -1.64 1 94.69 493 ARG A CA 1
ATOM 3865 C C . ARG A 1 493 ? -16.609 13.797 -1.631 1 94.69 493 ARG A C 1
ATOM 3867 O O . ARG A 1 493 ? -17.219 14.094 -2.662 1 94.69 493 ARG A O 1
ATOM 3874 N N . PHE A 1 494 ? -16.828 14.43 -0.535 1 94.31 494 PHE A N 1
ATOM 3875 C CA . PHE A 1 494 ? -17.797 15.516 -0.366 1 94.31 494 PHE A CA 1
ATOM 3876 C C . PHE A 1 494 ? -17.438 16.703 -1.263 1 94.31 494 PHE A C 1
ATOM 3878 O O . PHE A 1 494 ? -18.312 17.234 -1.957 1 94.31 494 PHE A O 1
ATOM 3885 N N . VAL A 1 495 ? -16.156 17.094 -1.233 1 95.12 495 VAL A N 1
ATOM 3886 C CA . VAL A 1 495 ? -15.695 18.266 -1.959 1 95.12 495 VAL A CA 1
ATOM 3887 C C . VAL A 1 495 ? -15.781 18.016 -3.463 1 95.12 495 VAL A C 1
ATOM 3889 O O . VAL A 1 495 ? -16.266 18.859 -4.215 1 95.12 495 VAL A O 1
ATOM 3892 N N . LEU A 1 496 ? -15.328 16.812 -3.906 1 93.81 496 LEU A N 1
ATOM 3893 C CA . LEU A 1 496 ? -15.273 16.5 -5.328 1 93.81 496 LEU A CA 1
ATOM 3894 C C . LEU A 1 496 ? -16.672 16.375 -5.914 1 93.81 496 LEU A C 1
ATOM 3896 O O . LEU A 1 496 ? -16.875 16.547 -7.117 1 93.81 496 LEU A O 1
ATOM 3900 N N . ALA A 1 497 ? -17.625 16.078 -5.039 1 91.62 497 ALA A N 1
ATOM 3901 C CA . ALA A 1 497 ? -19.016 15.984 -5.477 1 91.62 497 ALA A CA 1
ATOM 3902 C C . ALA A 1 497 ? -19.609 17.375 -5.719 1 91.62 497 ALA A C 1
ATOM 3904 O O . ALA A 1 497 ? -20.625 17.516 -6.406 1 91.62 497 ALA A O 1
ATOM 3905 N N . ARG A 1 498 ? -18.938 18.453 -5.207 1 90.62 498 ARG A N 1
ATOM 3906 C CA . ARG A 1 498 ? -19.594 19.766 -5.188 1 90.62 498 ARG A CA 1
ATOM 3907 C C . ARG A 1 498 ? -18.719 20.828 -5.848 1 90.62 498 ARG A C 1
ATOM 3909 O O . ARG A 1 498 ? -19.234 21.828 -6.336 1 90.62 498 ARG A O 1
ATOM 3916 N N . ILE A 1 499 ? -17.438 20.641 -5.855 1 88.5 499 ILE A N 1
ATOM 3917 C CA . ILE A 1 499 ? -16.5 21.719 -6.133 1 88.5 499 ILE A CA 1
ATOM 3918 C C . ILE A 1 499 ? -16.625 22.156 -7.59 1 88.5 499 ILE A C 1
ATOM 3920 O O . ILE A 1 499 ? -16.375 23.328 -7.922 1 88.5 499 ILE A O 1
ATOM 3924 N N . ALA A 1 500 ? -17.016 21.25 -8.43 1 81.12 500 ALA A N 1
ATOM 3925 C CA . ALA A 1 500 ? -17.125 21.594 -9.844 1 81.12 500 ALA A CA 1
ATOM 3926 C C . ALA A 1 500 ? -18.203 22.656 -10.062 1 81.12 500 ALA A C 1
ATOM 3928 O O . ALA A 1 500 ? -18.094 23.484 -10.969 1 81.12 500 ALA A O 1
ATOM 3929 N N . ASP A 1 501 ? -19.203 22.656 -9.211 1 81.06 501 ASP A N 1
ATOM 3930 C CA . ASP A 1 501 ? -20.312 23.594 -9.344 1 81.06 501 ASP A CA 1
ATOM 3931 C C . ASP A 1 501 ? -20.234 24.703 -8.297 1 81.06 501 ASP A C 1
ATOM 3933 O O . ASP A 1 501 ? -21.109 25.578 -8.258 1 81.06 501 ASP A O 1
ATOM 3937 N N . HIS A 1 502 ? -19.219 24.656 -7.57 1 80.88 502 HIS A N 1
ATOM 3938 C CA . HIS A 1 502 ? -19.109 25.594 -6.461 1 80.88 502 HIS A CA 1
ATOM 3939 C C . HIS A 1 502 ? -18.438 26.891 -6.898 1 80.88 502 HIS A C 1
ATOM 3941 O O . HIS A 1 502 ? -17.438 26.859 -7.609 1 80.88 502 HIS A O 1
ATOM 3947 N N . ALA A 1 503 ? -19.062 27.922 -6.547 1 76.5 503 ALA A N 1
ATOM 3948 C CA . ALA A 1 503 ? -18.484 29.234 -6.879 1 76.5 503 ALA A CA 1
ATOM 3949 C C . ALA A 1 503 ? -17.109 29.391 -6.234 1 76.5 503 ALA A C 1
ATOM 3951 O O . ALA A 1 503 ? -16.922 29.047 -5.062 1 76.5 503 ALA A O 1
ATOM 3952 N N . ILE A 1 504 ? -16.234 29.891 -6.984 1 79.06 504 ILE A N 1
ATOM 3953 C CA . ILE A 1 504 ? -14.852 30.016 -6.555 1 79.06 504 ILE A CA 1
ATOM 3954 C C . ILE A 1 504 ? -14.773 30.938 -5.336 1 79.06 504 ILE A C 1
ATOM 3956 O O . ILE A 1 504 ? -13.953 30.734 -4.441 1 79.06 504 ILE A O 1
ATOM 3960 N N . ASN A 1 505 ? -15.656 31.922 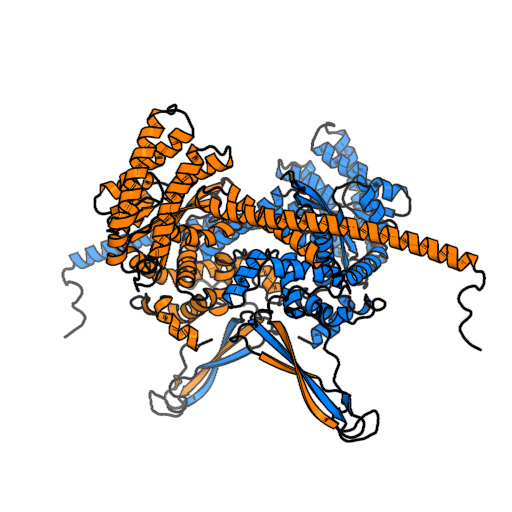-5.309 1 83.38 505 ASN A N 1
ATOM 3961 C CA . ASN A 1 505 ? -15.625 32.906 -4.23 1 83.38 505 ASN A CA 1
ATOM 3962 C C . ASN A 1 505 ? -16.188 32.344 -2.932 1 83.38 505 ASN A C 1
ATOM 3964 O O . ASN A 1 505 ? -16.062 32.938 -1.872 1 83.38 505 ASN A O 1
ATOM 3968 N N . ARG A 1 506 ? -16.734 31.109 -3.031 1 88.94 506 ARG A N 1
ATOM 3969 C CA . ARG A 1 506 ? -17.297 30.484 -1.834 1 88.94 506 ARG A CA 1
ATOM 3970 C C . ARG A 1 506 ? -16.578 29.172 -1.521 1 88.94 506 ARG A C 1
ATOM 3972 O O . ARG A 1 506 ? -17.125 28.312 -0.834 1 88.94 506 ARG A O 1
ATOM 3979 N N . VAL A 1 507 ? -15.414 29.094 -1.96 1 91.81 507 VAL A N 1
ATOM 3980 C CA . VAL A 1 507 ? -14.664 27.844 -1.837 1 91.81 507 VAL A CA 1
ATOM 3981 C C . VAL A 1 507 ? -14.344 27.578 -0.368 1 91.81 507 VAL A C 1
ATOM 3983 O O . VAL A 1 507 ? -14.18 26.422 0.037 1 91.81 507 VAL A O 1
ATOM 3986 N N . ASP A 1 508 ? -14.414 28.656 0.46 1 91.62 508 ASP A N 1
ATOM 3987 C CA . ASP A 1 508 ? -14.125 28.547 1.887 1 91.62 508 ASP A CA 1
ATOM 3988 C C . ASP A 1 508 ? -15.164 27.672 2.588 1 91.62 508 ASP A C 1
ATOM 3990 O O . ASP A 1 508 ? -14.883 27.094 3.645 1 91.62 508 ASP A O 1
ATOM 3994 N N . GLN A 1 509 ? -16.281 27.531 1.969 1 92.38 509 GLN A N 1
ATOM 3995 C CA . GLN A 1 509 ? -17.375 26.734 2.539 1 92.38 509 GLN A CA 1
ATOM 3996 C C . GLN A 1 509 ? -17.062 25.25 2.445 1 92.38 509 GLN A C 1
ATOM 3998 O O . GLN A 1 509 ? -17.734 24.422 3.08 1 92.38 509 GLN A O 1
ATOM 4003 N N . LEU A 1 510 ? -15.984 24.953 1.695 1 94.5 510 LEU A N 1
ATOM 4004 C CA . LEU A 1 510 ? -15.648 23.562 1.488 1 94.5 510 LEU A CA 1
ATOM 4005 C C . LEU A 1 510 ? -14.438 23.156 2.322 1 94.5 510 LEU A C 1
ATOM 4007 O O . LEU A 1 510 ? -13.93 22.047 2.195 1 94.5 510 LEU A O 1
ATOM 4011 N N . MET A 1 511 ? -14.023 24.078 3.176 1 95.88 511 MET A N 1
ATOM 4012 C CA . MET A 1 511 ? -12.906 23.766 4.059 1 95.88 511 MET A CA 1
ATOM 4013 C C . MET A 1 511 ? -13.289 22.656 5.047 1 95.88 511 MET A C 1
ATOM 4015 O O . MET A 1 511 ? -14.469 22.5 5.383 1 95.88 511 MET A O 1
ATOM 4019 N N . PRO A 1 512 ? -12.352 21.875 5.547 1 94.06 512 PRO A N 1
ATOM 4020 C CA . PRO A 1 512 ? -12.656 20.75 6.422 1 94.06 512 PRO A CA 1
ATOM 4021 C C . PRO A 1 512 ? -13.5 21.141 7.629 1 94.06 512 PRO A C 1
ATOM 4023 O O . PRO A 1 512 ? -14.461 20.453 7.969 1 94.06 512 PRO A O 1
ATOM 4026 N N . TRP A 1 513 ? -13.195 22.219 8.32 1 94 513 TRP A N 1
ATOM 4027 C CA . TRP A 1 513 ? -13.914 22.641 9.523 1 94 513 TRP A CA 1
ATOM 4028 C C . TRP A 1 513 ? -15.305 23.156 9.18 1 94 513 TRP A C 1
ATOM 4030 O O . TRP A 1 513 ? -16.188 23.172 10.031 1 94 513 TRP A O 1
ATOM 4040 N N . ALA A 1 514 ? -15.5 23.609 7.949 1 92.38 514 ALA A N 1
ATOM 4041 C CA . ALA A 1 514 ? -16.797 24.141 7.527 1 92.38 514 ALA A CA 1
ATOM 4042 C C . ALA A 1 514 ? -17.781 23.016 7.258 1 92.38 514 ALA A C 1
ATOM 4044 O O . ALA A 1 514 ? -19 23.188 7.426 1 92.38 514 ALA A O 1
ATOM 4045 N N . ILE A 1 515 ? -17.281 21.859 6.871 1 91.75 515 ILE A N 1
ATOM 4046 C CA . ILE A 1 515 ? -18.203 20.812 6.434 1 91.75 515 ILE A CA 1
ATOM 4047 C C . ILE A 1 515 ? -18.25 19.703 7.48 1 91.75 515 ILE A C 1
ATOM 4049 O O . ILE A 1 515 ? -18.891 18.672 7.277 1 91.75 515 ILE A O 1
ATOM 4053 N N . ALA A 1 516 ? -17.547 19.812 8.539 1 89.25 516 ALA A N 1
ATOM 4054 C CA . ALA A 1 516 ? -17.453 18.781 9.57 1 89.25 516 ALA A CA 1
ATOM 4055 C C . ALA A 1 516 ? -18.828 18.312 10.031 1 89.25 516 ALA A C 1
ATOM 4057 O O . ALA A 1 516 ? -19.078 17.125 10.156 1 89.25 516 ALA A O 1
ATOM 4058 N N . ASP A 1 517 ? -19.672 19.266 10.188 1 86.06 517 ASP A N 1
ATOM 4059 C CA . ASP A 1 517 ? -21.016 18.938 10.672 1 86.06 517 ASP A CA 1
ATOM 4060 C C . ASP A 1 517 ? -21.828 18.203 9.602 1 86.06 517 ASP A C 1
ATOM 4062 O O . ASP A 1 517 ? -22.578 17.281 9.914 1 86.06 517 ASP A O 1
ATOM 4066 N N . GLN A 1 518 ? -21.656 18.578 8.398 1 87 518 GLN A N 1
ATOM 4067 C CA . GLN A 1 518 ? -22.375 17.938 7.301 1 87 518 GLN A CA 1
ATOM 4068 C C . GLN A 1 518 ? -21.891 16.5 7.098 1 87 518 GLN A C 1
ATOM 4070 O O . GLN A 1 518 ? -22.688 15.625 6.734 1 87 518 GLN A O 1
ATOM 4075 N N . LEU A 1 519 ? -20.656 16.234 7.281 1 86.5 519 LEU A N 1
ATOM 4076 C CA . LEU A 1 519 ? -20.078 14.898 7.117 1 86.5 519 LEU A CA 1
ATOM 4077 C C . LEU A 1 519 ? -20.594 13.961 8.211 1 86.5 519 LEU A C 1
ATOM 4079 O O . LEU A 1 519 ? -20.781 12.766 7.969 1 86.5 519 LEU A O 1
ATOM 4083 N N . ARG A 1 520 ? -20.734 14.508 9.352 1 76.12 520 ARG A N 1
ATOM 4084 C CA . ARG A 1 520 ? -21.25 13.711 10.461 1 76.12 520 ARG A CA 1
ATOM 4085 C C . ARG A 1 520 ? -22.688 13.305 10.227 1 76.12 520 ARG A C 1
ATOM 4087 O O . ARG A 1 520 ? -23.109 12.203 10.594 1 76.12 520 ARG A O 1
ATOM 4094 N N . ASP A 1 521 ? -23.422 14.125 9.57 1 68.19 521 ASP A N 1
ATOM 4095 C CA . ASP A 1 521 ? -24.812 13.844 9.281 1 68.19 521 ASP A CA 1
ATOM 4096 C C . ASP A 1 521 ? -24.953 12.797 8.188 1 68.19 521 ASP A C 1
ATOM 4098 O O . ASP A 1 521 ? -25.891 11.984 8.203 1 68.19 521 ASP A O 1
ATOM 4102 N N . ASP A 1 522 ? -24.016 12.742 7.281 1 62.72 522 ASP A N 1
ATOM 4103 C CA . ASP A 1 522 ? -24.078 11.812 6.156 1 62.72 522 ASP A CA 1
ATOM 4104 C C . ASP A 1 522 ? -23.609 10.422 6.566 1 62.72 522 ASP A C 1
ATOM 4106 O O . ASP A 1 522 ? -23.984 9.422 5.945 1 62.72 522 ASP A O 1
ATOM 4110 N N . SER A 1 523 ? -22.812 10.242 7.629 1 55.12 523 SER A N 1
ATOM 4111 C CA . SER A 1 523 ? -22.297 8.938 8.039 1 55.12 523 SER A CA 1
ATOM 4112 C C . SER A 1 523 ? -23.281 8.234 8.977 1 55.12 523 SER A C 1
ATOM 4114 O O . SER A 1 523 ? -23.938 8.883 9.805 1 55.12 523 SER A O 1
ATOM 4116 N N . MET B 1 1 ? -31.469 54.719 -20.578 1 25.02 1 MET B N 1
ATOM 4117 C CA . MET B 1 1 ? -30.094 55.094 -20.922 1 25.02 1 MET B CA 1
ATOM 4118 C C . MET B 1 1 ? -29.203 53.875 -21.062 1 25.02 1 MET B C 1
ATOM 4120 O O . MET B 1 1 ? -29.203 53 -20.188 1 25.02 1 MET B O 1
ATOM 4124 N N . THR B 1 2 ? -28.766 53.375 -22.312 1 25.39 2 THR B N 1
ATOM 4125 C CA . THR B 1 2 ? -28.172 52.188 -22.891 1 25.39 2 THR B CA 1
ATOM 4126 C C . THR B 1 2 ? -26.75 51.969 -22.375 1 25.39 2 THR B C 1
ATOM 4128 O O . THR B 1 2 ? -25.953 52.906 -22.344 1 25.39 2 THR B O 1
ATOM 4131 N N . ALA B 1 3 ? -26.609 51.031 -21.438 1 35.5 3 ALA B N 1
ATOM 4132 C CA . ALA B 1 3 ? -25.406 50.75 -20.641 1 35.5 3 ALA B CA 1
ATOM 4133 C C . ALA B 1 3 ? -24.188 50.562 -21.547 1 35.5 3 ALA B C 1
ATOM 4135 O O . ALA B 1 3 ? -23.641 49.469 -21.625 1 35.5 3 ALA B O 1
ATOM 4136 N N . ALA B 1 4 ? -24.266 50.906 -22.953 1 32.47 4 ALA B N 1
ATOM 4137 C CA . ALA B 1 4 ? -23.312 50.781 -24.047 1 32.47 4 ALA B CA 1
ATOM 4138 C C . ALA B 1 4 ? -21.969 51.406 -23.672 1 32.47 4 ALA B C 1
ATOM 4140 O O . ALA B 1 4 ? -20.953 51.125 -24.312 1 32.47 4 ALA B O 1
ATOM 4141 N N . ASN B 1 5 ? -22.031 52.438 -22.891 1 31.73 5 ASN B N 1
ATOM 4142 C CA . ASN B 1 5 ? -20.969 53.438 -22.984 1 31.73 5 ASN B CA 1
ATOM 4143 C C . ASN B 1 5 ? -19.703 53 -22.25 1 31.73 5 ASN B C 1
ATOM 4145 O O . ASN B 1 5 ? -18.906 53.844 -21.828 1 31.73 5 ASN B O 1
ATOM 4149 N N . ALA B 1 6 ? -19.891 51.812 -21.672 1 39.53 6 ALA B N 1
ATOM 4150 C CA . ALA B 1 6 ? -18.875 51.656 -20.641 1 39.53 6 ALA B CA 1
ATOM 4151 C C . ALA B 1 6 ? -17.469 51.625 -21.219 1 39.53 6 ALA B C 1
ATOM 4153 O O . ALA B 1 6 ? -16.5 51.438 -20.5 1 39.53 6 ALA B O 1
ATOM 4154 N N . TYR B 1 7 ? -17.375 51.156 -22.641 1 42.44 7 TYR B N 1
ATOM 4155 C CA . TYR B 1 7 ? -16.016 51.094 -23.156 1 42.44 7 TYR B CA 1
ATOM 4156 C C . TYR B 1 7 ? -15.531 52.469 -23.578 1 42.44 7 TYR B C 1
ATOM 4158 O O . TYR B 1 7 ? -16.328 53.312 -24.047 1 42.44 7 TYR B O 1
ATOM 4166 N N . PRO B 1 8 ? -14.516 52.969 -22.953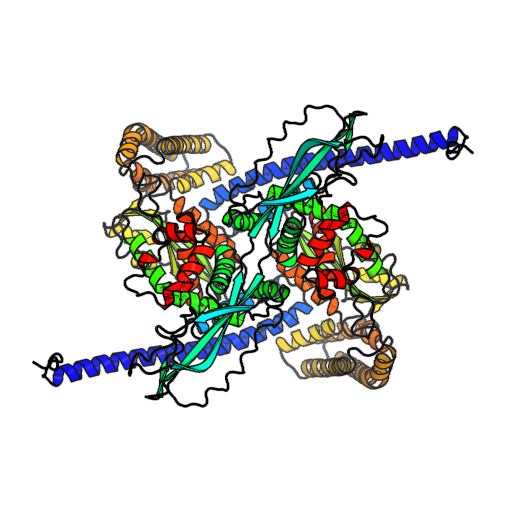 1 45 8 PRO B N 1
ATOM 4167 C CA . PRO B 1 8 ? -14.164 54.375 -23.281 1 45 8 PRO B CA 1
ATOM 4168 C C . PRO B 1 8 ? -14.18 54.656 -24.781 1 45 8 PRO B C 1
ATOM 4170 O O . PRO B 1 8 ? -13.984 53.719 -25.578 1 45 8 PRO B O 1
ATOM 4173 N N . ASP B 1 9 ? -14.992 55.656 -25.344 1 43.97 9 ASP B N 1
ATOM 4174 C CA . ASP B 1 9 ? -15.164 56.156 -26.703 1 43.97 9 ASP B CA 1
ATOM 4175 C C . ASP B 1 9 ? -13.812 56.438 -27.375 1 43.97 9 ASP B C 1
ATOM 4177 O O . ASP B 1 9 ? -13.758 56.844 -28.531 1 43.97 9 ASP B O 1
ATOM 4181 N N . ASP B 1 10 ? -12.773 56.719 -26.578 1 44.44 10 ASP B N 1
ATOM 4182 C CA . ASP B 1 10 ? -11.57 57.094 -27.328 1 44.44 10 ASP B CA 1
ATOM 4183 C C . ASP B 1 10 ? -10.914 55.844 -27.938 1 44.44 10 ASP B C 1
ATOM 4185 O O . ASP B 1 10 ? -10.922 54.781 -27.344 1 44.44 10 ASP B O 1
ATOM 4189 N N . ILE B 1 11 ? -10.852 55.781 -29.312 1 48.12 11 ILE B N 1
ATOM 4190 C CA . ILE B 1 11 ? -10.406 54.719 -30.234 1 48.12 11 ILE B CA 1
ATOM 4191 C C . ILE B 1 11 ? -9.062 54.156 -29.766 1 48.12 11 ILE B C 1
ATOM 4193 O O . ILE B 1 11 ? -8.75 53 -30 1 48.12 11 ILE B O 1
ATOM 4197 N N . GLU B 1 12 ? -8.281 55.125 -29.188 1 55.22 12 GLU B N 1
ATOM 4198 C CA . GLU B 1 12 ? -6.91 54.719 -28.891 1 55.22 12 GLU B CA 1
ATOM 4199 C C . GLU B 1 12 ? -6.867 53.719 -27.719 1 55.22 12 GLU B C 1
ATOM 4201 O O . GLU B 1 12 ? -6.051 52.812 -27.703 1 55.22 12 GLU B O 1
ATOM 4206 N N . ALA B 1 13 ? -7.777 53.969 -26.812 1 55.84 13 ALA B N 1
ATOM 4207 C CA . ALA B 1 13 ? -7.762 53.125 -25.609 1 55.84 13 ALA B CA 1
ATOM 4208 C C . ALA B 1 13 ? -8.156 51.688 -25.938 1 55.84 13 ALA B C 1
ATOM 4210 O O . ALA B 1 13 ? -7.484 50.75 -25.5 1 55.84 13 ALA B O 1
ATOM 4211 N N . PRO B 1 14 ? -9.234 51.625 -26.766 1 53.97 14 PRO B N 1
ATOM 4212 C CA . PRO B 1 14 ? -9.547 50.25 -27.109 1 53.97 14 PRO B CA 1
ATOM 4213 C C . PRO B 1 14 ? -8.438 49.562 -27.922 1 53.97 14 PRO B C 1
ATOM 4215 O O . PRO B 1 14 ? -8.188 48.375 -27.75 1 53.97 14 PRO B O 1
ATOM 4218 N N . LYS B 1 15 ? -7.699 50.375 -28.75 1 53.91 15 LYS B N 1
ATOM 4219 C CA . LYS B 1 15 ? -6.598 49.812 -29.516 1 53.91 15 LYS B CA 1
ATOM 4220 C C . LYS B 1 15 ? -5.473 49.312 -28.594 1 53.91 15 LYS B C 1
ATOM 4222 O O . LYS B 1 15 ? -4.902 48.25 -28.812 1 53.91 15 LYS B O 1
ATOM 4227 N N . ALA B 1 16 ? -5.188 50.156 -27.594 1 57.72 16 ALA B N 1
ATOM 4228 C CA . ALA B 1 16 ? -4.141 49.781 -26.641 1 57.72 16 ALA B CA 1
ATOM 4229 C C . ALA B 1 16 ? -4.551 48.562 -25.828 1 57.72 16 ALA B C 1
ATOM 4231 O O . ALA B 1 16 ? -3.732 47.656 -25.578 1 57.72 16 ALA B O 1
ATOM 4232 N N . MET B 1 17 ? -5.836 48.531 -25.578 1 55.66 17 MET B N 1
ATOM 4233 C CA . MET B 1 17 ? -6.34 47.406 -24.828 1 55.66 17 MET B CA 1
ATOM 4234 C C . MET B 1 17 ? -6.32 46.125 -25.703 1 55.66 17 MET B C 1
ATOM 4236 O O . MET B 1 17 ? -6 45.062 -25.219 1 55.66 17 MET B O 1
ATOM 4240 N N . LEU B 1 18 ? -6.621 46.438 -27 1 54.69 18 LEU B N 1
ATOM 4241 C CA . LEU B 1 18 ? -6.562 45.312 -27.953 1 54.69 18 LEU B CA 1
ATOM 4242 C C . LEU B 1 18 ? -5.129 44.844 -28.125 1 54.69 18 LEU B C 1
ATOM 4244 O O . LEU B 1 18 ? -4.875 43.625 -28.203 1 54.69 18 LEU B O 1
ATOM 4248 N N . LEU B 1 19 ? -4.25 45.812 -28.172 1 56.78 19 LEU B N 1
ATOM 4249 C CA . LEU B 1 19 ? -2.844 45.469 -28.312 1 56.78 19 LEU B CA 1
ATOM 4250 C C . LEU B 1 19 ? -2.355 44.719 -27.062 1 56.78 19 LEU B C 1
ATOM 4252 O O . LEU B 1 19 ? -1.602 43.75 -27.172 1 56.78 19 LEU B O 1
ATOM 4256 N N . GLU B 1 20 ? -2.809 45.156 -25.906 1 55.62 20 GLU B N 1
ATOM 4257 C CA . GLU B 1 20 ? -2.455 44.469 -24.672 1 55.62 20 GLU B CA 1
ATOM 4258 C C . GLU B 1 20 ? -3.078 43.094 -24.609 1 55.62 20 GLU B C 1
ATOM 4260 O O . GLU B 1 20 ? -2.428 42.125 -24.203 1 55.62 20 GLU B O 1
ATOM 4265 N N . ARG B 1 21 ? -4.309 43.094 -25.156 1 53.72 21 ARG B N 1
ATOM 4266 C CA . ARG B 1 21 ? -4.961 41.781 -25.188 1 53.72 21 ARG B CA 1
ATOM 4267 C C . ARG B 1 21 ? -4.312 40.875 -26.234 1 53.72 21 ARG B C 1
ATOM 4269 O O . ARG B 1 21 ? -4.137 39.688 -26 1 53.72 21 ARG B O 1
ATOM 4276 N N . ASP B 1 22 ? -3.887 41.5 -27.281 1 54.38 22 ASP B N 1
ATOM 4277 C CA . ASP B 1 22 ? -3.199 40.719 -28.312 1 54.38 22 ASP B CA 1
ATOM 4278 C C . ASP B 1 22 ? -1.842 40.25 -27.812 1 54.38 22 ASP B C 1
ATOM 4280 O O . ASP B 1 22 ? -1.451 39.094 -28.078 1 54.38 22 ASP B O 1
ATOM 4284 N N . ALA B 1 23 ? -1.145 41.031 -27.047 1 57.5 23 ALA B N 1
ATOM 4285 C CA . ALA B 1 23 ? 0.121 40.594 -26.453 1 57.5 23 ALA B CA 1
ATOM 4286 C C . ALA B 1 23 ? -0.099 39.5 -25.406 1 57.5 23 ALA B C 1
ATOM 4288 O O . ALA B 1 23 ? 0.667 38.531 -25.344 1 57.5 23 ALA B O 1
ATOM 4289 N N . ARG B 1 24 ? -1.201 39.75 -24.75 1 53.16 24 ARG B N 1
ATOM 4290 C CA . ARG B 1 24 ? -1.539 38.719 -23.766 1 53.16 24 ARG B CA 1
ATOM 4291 C C . ARG B 1 24 ? -1.943 37.406 -24.438 1 53.16 24 ARG B C 1
ATOM 4293 O O . ARG B 1 24 ? -1.568 36.344 -24 1 53.16 24 ARG B O 1
ATOM 4300 N N . ILE B 1 25 ? -2.613 37.594 -25.547 1 50.91 25 ILE B N 1
ATOM 4301 C CA . ILE B 1 25 ? -2.99 36.438 -26.344 1 50.91 25 ILE B CA 1
ATOM 4302 C C . ILE B 1 25 ? -1.741 35.781 -26.938 1 50.91 25 ILE B C 1
ATOM 4304 O O . ILE B 1 25 ? -1.597 34.562 -26.922 1 50.91 25 ILE B O 1
ATOM 4308 N N . GLY B 1 26 ? -0.871 36.625 -27.422 1 51.16 26 GLY B N 1
ATOM 4309 C CA . GLY B 1 26 ? 0.377 36.094 -27.953 1 51.16 26 GLY B CA 1
ATOM 4310 C C . GLY B 1 26 ? 1.203 35.375 -26.906 1 51.16 26 GLY B C 1
ATOM 4311 O O . GLY B 1 26 ? 1.725 34.281 -27.172 1 51.16 26 GLY B O 1
ATOM 4312 N N . HIS B 1 27 ? 1.254 35.938 -25.734 1 53.91 27 HIS B N 1
ATOM 4313 C CA . HIS B 1 27 ? 1.97 35.281 -24.641 1 53.91 27 HIS B CA 1
ATOM 4314 C C . HIS B 1 27 ? 1.276 34 -24.203 1 53.91 27 HIS B C 1
ATOM 4316 O O . HIS B 1 27 ? 1.935 32.969 -23.969 1 53.91 27 HIS B O 1
ATOM 4322 N N . LEU B 1 28 ? -0.007 34.125 -24.266 1 50.97 28 LEU B N 1
ATOM 4323 C CA . LEU B 1 28 ? -0.76 32.906 -23.906 1 50.97 28 LEU B CA 1
ATOM 4324 C C . LEU B 1 28 ? -0.611 31.844 -24.969 1 50.97 28 LEU B C 1
ATOM 4326 O O . LEU B 1 28 ? -0.499 30.656 -24.656 1 50.97 28 LEU B O 1
ATOM 4330 N N . GLU B 1 29 ? -0.554 32.281 -26.156 1 51.59 29 GLU B N 1
ATOM 4331 C CA . GLU B 1 29 ? -0.326 31.359 -27.25 1 51.59 29 GLU B CA 1
ATOM 4332 C C . GLU B 1 29 ? 1.066 30.734 -27.172 1 51.59 29 GLU B C 1
ATOM 4334 O O . GLU B 1 29 ? 1.235 29.547 -27.406 1 51.59 29 GLU B O 1
ATOM 4339 N N . ASP B 1 30 ? 2.029 31.531 -26.844 1 52.06 30 ASP B N 1
ATOM 4340 C CA . ASP B 1 30 ? 3.381 31.016 -26.641 1 52.06 30 ASP B CA 1
ATOM 4341 C C . ASP B 1 30 ? 3.428 30.031 -25.469 1 52.06 30 ASP B C 1
ATOM 4343 O O . ASP B 1 30 ? 4.094 29 -25.562 1 52.06 30 ASP B O 1
ATOM 4347 N N . VAL B 1 31 ? 2.693 30.422 -24.484 1 49.91 31 VAL B N 1
ATOM 4348 C CA . VAL B 1 31 ? 2.633 29.531 -23.328 1 49.91 31 VAL B CA 1
ATOM 4349 C C . VAL B 1 31 ? 1.922 28.234 -23.703 1 49.91 31 VAL B C 1
ATOM 4351 O O . VAL B 1 31 ? 2.361 27.141 -23.328 1 49.91 31 VAL B O 1
ATOM 4354 N N . VAL B 1 32 ? 0.918 28.406 -24.531 1 48.94 32 VAL B N 1
ATOM 4355 C CA . VAL B 1 32 ? 0.183 27.234 -25 1 48.94 32 VAL B CA 1
ATOM 4356 C C . VAL B 1 32 ? 1.079 26.391 -25.891 1 48.94 32 VAL B C 1
ATOM 4358 O O . VAL B 1 32 ? 1.094 25.156 -25.797 1 48.94 32 VAL B O 1
ATOM 4361 N N . GLU B 1 33 ? 1.766 27.062 -26.812 1 51.69 33 GLU B N 1
ATOM 4362 C CA . GLU B 1 33 ? 2.668 26.328 -27.703 1 51.69 33 GLU B CA 1
ATOM 4363 C C . GLU B 1 33 ? 3.777 25.641 -26.906 1 51.69 33 GLU B C 1
ATOM 4365 O O . GLU B 1 33 ? 4.152 24.516 -27.219 1 51.69 33 GLU B O 1
ATOM 4370 N N . SER B 1 34 ? 4.25 26.328 -25.938 1 51.41 34 SER B N 1
ATOM 4371 C CA . SER B 1 34 ? 5.262 25.734 -25.078 1 51.41 34 SER B CA 1
ATOM 4372 C C . SER B 1 34 ? 4.691 24.562 -24.281 1 51.41 34 SER B C 1
ATOM 4374 O O . SER B 1 34 ? 5.352 23.531 -24.125 1 51.41 34 SER B O 1
ATOM 4376 N N . HIS B 1 35 ? 3.459 24.797 -23.969 1 50.62 35 HIS B N 1
ATOM 4377 C CA . HIS B 1 35 ? 2.791 23.703 -23.266 1 50.62 35 HIS B CA 1
ATOM 4378 C C . HIS B 1 35 ? 2.51 22.531 -24.203 1 50.62 35 HIS B C 1
ATOM 4380 O O . HIS B 1 35 ? 2.662 21.375 -23.797 1 50.62 35 HIS B O 1
ATOM 4386 N N . LYS B 1 36 ? 2.172 22.875 -25.406 1 51.16 36 LYS B N 1
ATOM 4387 C CA . LYS B 1 36 ? 1.969 21.844 -26.406 1 51.16 36 LYS B CA 1
ATOM 4388 C C . LYS B 1 36 ? 3.262 21.078 -26.672 1 51.16 36 LYS B C 1
ATOM 4390 O O . LYS B 1 36 ? 3.252 19.844 -26.797 1 51.16 36 LYS B O 1
ATOM 4395 N N . ALA B 1 37 ? 4.32 21.844 -26.859 1 52.38 37 ALA B N 1
ATOM 4396 C CA . ALA B 1 37 ? 5.621 21.219 -27.078 1 52.38 37 ALA B CA 1
ATOM 4397 C C . ALA B 1 37 ? 6.023 20.359 -25.875 1 52.38 37 ALA B C 1
ATOM 4399 O O . ALA B 1 37 ? 6.52 19.25 -26.031 1 52.38 37 ALA B O 1
ATOM 4400 N N . ALA B 1 38 ? 5.738 20.906 -24.766 1 51.94 38 ALA B N 1
ATOM 4401 C CA . ALA B 1 38 ? 6.031 20.172 -23.531 1 51.94 38 ALA B CA 1
ATOM 4402 C C . ALA B 1 38 ? 5.16 18.922 -23.438 1 51.94 38 ALA B C 1
ATOM 4404 O O . ALA B 1 38 ? 5.637 17.844 -23.047 1 51.94 38 ALA B O 1
ATOM 4405 N N . ASN B 1 39 ? 3.961 19.078 -23.875 1 53.44 39 ASN B N 1
ATOM 4406 C CA . ASN B 1 39 ? 3.047 17.938 -23.875 1 53.44 39 ASN B CA 1
ATOM 4407 C C . ASN B 1 39 ? 3.477 16.875 -24.891 1 53.44 39 ASN B C 1
ATOM 4409 O O . ASN B 1 39 ? 3.375 15.68 -24.625 1 53.44 39 ASN B O 1
ATOM 4413 N N . ALA B 1 40 ? 3.91 17.391 -26.094 1 55.31 40 ALA B N 1
ATOM 4414 C CA . ALA B 1 40 ? 4.398 16.453 -27.094 1 55.31 40 ALA B CA 1
ATOM 4415 C C . ALA B 1 40 ? 5.633 15.703 -26.594 1 55.31 40 ALA B C 1
ATOM 4417 O O . ALA B 1 40 ? 5.754 14.484 -26.781 1 55.31 40 ALA B O 1
ATOM 4418 N N . THR B 1 41 ? 6.523 16.5 -25.984 1 53.16 41 THR B N 1
ATOM 4419 C CA . THR B 1 41 ? 7.711 15.883 -25.406 1 53.16 41 THR B CA 1
ATOM 4420 C C . THR B 1 41 ? 7.328 14.906 -24.281 1 53.16 41 THR B C 1
ATOM 4422 O O . THR B 1 41 ? 7.875 13.812 -24.203 1 53.16 41 THR B O 1
ATOM 4425 N N . ALA B 1 42 ? 6.332 15.312 -23.562 1 56.34 42 ALA B N 1
ATOM 4426 C CA . ALA B 1 42 ? 5.859 14.453 -22.469 1 56.34 42 ALA B CA 1
ATOM 4427 C C . ALA B 1 42 ? 5.23 13.18 -23.031 1 56.34 42 ALA B C 1
ATOM 4429 O O . ALA B 1 42 ? 5.465 12.086 -22.5 1 56.34 42 ALA B O 1
ATOM 4430 N N . LYS B 1 43 ? 4.508 13.344 -24.125 1 59.84 43 LYS B N 1
ATOM 4431 C CA . LYS B 1 43 ? 3.877 12.188 -24.75 1 59.84 43 LYS B CA 1
ATOM 4432 C C . LYS B 1 43 ? 4.926 11.227 -25.312 1 59.84 43 LYS B C 1
ATOM 4434 O O . LYS B 1 43 ? 4.789 10.008 -25.188 1 59.84 43 LYS B O 1
ATOM 4439 N N . ALA B 1 44 ? 5.965 11.828 -25.953 1 57.06 44 ALA B N 1
ATOM 4440 C CA . ALA B 1 44 ? 7.059 11.008 -26.469 1 57.06 44 ALA B CA 1
ATOM 4441 C C . ALA B 1 44 ? 7.777 10.289 -25.328 1 57.06 44 ALA B C 1
ATOM 4443 O O . ALA B 1 44 ? 8.109 9.109 -25.453 1 57.06 44 ALA B O 1
ATOM 4444 N N . GLU B 1 45 ? 7.938 11.008 -24.266 1 58.66 45 GLU B N 1
ATOM 4445 C CA . GLU B 1 45 ? 8.594 10.406 -23.094 1 58.66 45 GLU B CA 1
ATOM 4446 C C . GLU B 1 45 ? 7.73 9.312 -22.484 1 58.66 45 GLU B C 1
ATOM 4448 O O . GLU B 1 45 ? 8.242 8.281 -22.047 1 58.66 45 GLU B O 1
ATOM 4453 N N . ILE B 1 46 ? 6.438 9.523 -22.484 1 58.38 46 ILE B N 1
ATOM 4454 C CA . ILE B 1 46 ? 5.508 8.531 -21.969 1 58.38 46 ILE B CA 1
ATOM 4455 C C . ILE B 1 46 ? 5.621 7.246 -22.781 1 58.38 46 ILE B C 1
ATOM 4457 O O . ILE B 1 46 ? 5.738 6.152 -22.219 1 58.38 46 ILE B O 1
ATOM 4461 N N . GLU B 1 47 ? 5.586 7.402 -24.094 1 61.09 47 GLU B N 1
ATOM 4462 C CA . GLU B 1 47 ? 5.703 6.234 -24.969 1 61.09 47 GLU B CA 1
ATOM 4463 C C . GLU B 1 47 ? 7.043 5.531 -24.766 1 61.09 47 GLU B C 1
ATOM 4465 O O . GLU B 1 47 ? 7.105 4.301 -24.734 1 61.09 47 GLU B O 1
ATOM 4470 N N . HIS B 1 48 ? 8.047 6.383 -24.594 1 55.5 48 HIS B N 1
ATOM 4471 C CA . HIS B 1 48 ? 9.375 5.828 -24.359 1 55.5 48 HIS B CA 1
ATOM 4472 C C . HIS B 1 48 ? 9.422 5.059 -23.047 1 55.5 48 HIS B C 1
ATOM 4474 O O . HIS B 1 48 ? 9.945 3.945 -22.984 1 55.5 48 HIS B O 1
ATOM 4480 N N . LEU B 1 49 ? 8.828 5.609 -22.047 1 58.41 49 LEU B N 1
ATOM 4481 C CA . LEU B 1 49 ? 8.844 4.969 -20.734 1 58.41 49 LEU B CA 1
ATOM 4482 C C . LEU B 1 49 ? 8.016 3.688 -20.734 1 58.41 49 LEU B C 1
ATOM 4484 O O . LEU B 1 49 ? 8.414 2.684 -20.141 1 58.41 49 LEU B O 1
ATOM 4488 N N . LYS B 1 50 ? 6.953 3.783 -21.438 1 60.56 50 LYS B N 1
ATOM 4489 C CA . LYS B 1 50 ? 6.141 2.578 -21.562 1 60.56 50 LYS B CA 1
ATOM 4490 C C . LYS B 1 50 ? 6.926 1.452 -22.234 1 60.56 50 LYS B C 1
ATOM 4492 O O . LYS B 1 50 ? 6.883 0.307 -21.781 1 60.56 50 LYS B O 1
ATOM 4497 N N . LEU B 1 51 ? 7.621 1.848 -23.266 1 53.56 51 LEU B N 1
ATOM 4498 C CA . LEU B 1 51 ? 8.445 0.877 -23.984 1 53.56 51 LEU B CA 1
ATOM 4499 C C . LEU B 1 51 ? 9.57 0.361 -23.109 1 53.56 51 LEU B C 1
ATOM 4501 O O . LEU B 1 51 ? 9.859 -0.839 -23.094 1 53.56 51 LEU B O 1
ATOM 4505 N N . LEU B 1 52 ? 10.133 1.312 -22.375 1 53.22 52 LEU B N 1
ATOM 4506 C CA . LEU B 1 52 ? 11.227 0.938 -21.484 1 53.22 52 LEU B CA 1
ATOM 4507 C C . LEU B 1 52 ? 10.734 0.025 -20.375 1 53.22 52 LEU B C 1
ATOM 4509 O O . LEU B 1 52 ? 11.383 -0.971 -20.047 1 53.22 52 LEU B O 1
ATOM 4513 N N . ILE B 1 53 ? 9.633 0.383 -19.844 1 55.66 53 ILE B N 1
ATOM 4514 C CA . ILE B 1 53 ? 9.062 -0.433 -18.781 1 55.66 53 ILE B CA 1
ATOM 4515 C C . ILE B 1 53 ? 8.719 -1.819 -19.312 1 55.66 53 ILE B C 1
ATOM 4517 O O . ILE B 1 53 ? 9.008 -2.832 -18.672 1 55.66 53 ILE B O 1
ATOM 4521 N N . ALA B 1 54 ? 8.102 -1.736 -20.453 1 54.78 54 ALA B N 1
ATOM 4522 C CA . ALA B 1 54 ? 7.793 -3.01 -21.094 1 54.78 54 ALA B CA 1
ATOM 4523 C C . ALA B 1 54 ? 9.055 -3.834 -21.312 1 54.78 54 ALA B C 1
ATOM 4525 O O . ALA B 1 54 ? 9.07 -5.043 -21.094 1 54.78 54 ALA B O 1
ATOM 4526 N N . LYS B 1 55 ? 10.055 -3.074 -21.688 1 49.09 55 LYS B N 1
ATOM 4527 C CA . LYS B 1 55 ? 11.352 -3.707 -21.922 1 49.09 55 LYS B CA 1
ATOM 4528 C C . LYS B 1 55 ? 11.93 -4.266 -20.625 1 49.09 55 LYS B C 1
ATOM 4530 O O . LYS B 1 55 ? 12.398 -5.406 -20.594 1 49.09 55 LYS B O 1
ATOM 4535 N N . LEU B 1 56 ? 11.898 -3.4 -19.703 1 53.47 56 LEU B N 1
ATOM 4536 C CA . LEU B 1 56 ? 12.461 -3.816 -18.438 1 53.47 56 LEU B CA 1
ATOM 4537 C C . LEU B 1 56 ? 11.656 -4.961 -17.828 1 53.47 56 LEU B C 1
ATOM 4539 O O . LEU B 1 56 ? 12.219 -5.883 -17.234 1 53.47 56 LEU B O 1
ATOM 4543 N N . ARG B 1 57 ? 10.414 -4.754 -17.953 1 52.53 57 ARG B N 1
ATOM 4544 C CA . ARG B 1 57 ? 9.555 -5.84 -17.484 1 52.53 57 ARG B CA 1
ATOM 4545 C C . ARG B 1 57 ? 9.891 -7.145 -18.203 1 52.53 57 ARG B C 1
ATOM 4547 O O . ARG B 1 57 ? 9.875 -8.211 -17.578 1 52.53 57 ARG B O 1
ATOM 4554 N N . ARG B 1 58 ? 10.133 -6.93 -19.422 1 46.19 58 ARG B N 1
ATOM 4555 C CA . ARG B 1 58 ? 10.555 -8.086 -20.203 1 46.19 58 ARG B CA 1
ATOM 4556 C C . ARG B 1 58 ? 11.922 -8.586 -19.734 1 46.19 58 ARG B C 1
ATOM 4558 O O . ARG B 1 58 ? 12.172 -9.797 -19.734 1 46.19 58 ARG B O 1
ATOM 4565 N N . MET B 1 59 ? 12.703 -7.516 -19.422 1 46 59 MET B N 1
ATOM 4566 C CA . MET B 1 59 ? 14.039 -7.84 -18.938 1 46 59 MET B CA 1
ATOM 4567 C C . MET B 1 59 ? 13.992 -8.445 -17.547 1 46 59 MET B C 1
ATOM 4569 O O . MET B 1 59 ? 14.875 -9.211 -17.156 1 46 59 MET B O 1
ATOM 4573 N N . GLN B 1 60 ? 13.148 -7.863 -16.797 1 46.16 60 GLN B N 1
ATOM 4574 C CA . GLN B 1 60 ? 12.984 -8.383 -15.445 1 46.16 60 GLN B CA 1
ATOM 4575 C C . GLN B 1 60 ? 12.961 -9.906 -15.438 1 46.16 60 GLN B C 1
ATOM 4577 O O . GLN B 1 60 ? 13.273 -10.531 -14.422 1 46.16 60 GLN B O 1
ATOM 4582 N N . PHE B 1 61 ? 12.531 -10.5 -16.469 1 40.06 61 PHE B N 1
ATOM 4583 C CA . PHE B 1 61 ? 12.406 -11.953 -16.547 1 40.06 61 PHE B CA 1
ATOM 4584 C C . PHE B 1 61 ? 13.758 -12.625 -16.328 1 40.06 61 PHE B C 1
ATOM 4586 O O . PHE B 1 61 ? 13.82 -13.789 -15.93 1 40.06 61 PHE B O 1
ATOM 4593 N N . GLY B 1 62 ? 14.742 -12.086 -16.766 1 35.28 62 GLY B N 1
ATOM 4594 C CA . GLY B 1 62 ? 15.984 -12.836 -16.594 1 35.28 62 GLY B CA 1
ATOM 4595 C C . GLY B 1 62 ? 16.734 -12.484 -15.328 1 35.28 62 GLY B C 1
ATOM 4596 O O . GLY B 1 62 ? 17.188 -13.375 -14.609 1 35.28 62 GLY B O 1
ATOM 4597 N N . ARG B 1 63 ? 17.391 -11.281 -15.328 1 36.41 63 ARG B N 1
ATOM 4598 C CA . ARG B 1 63 ? 18.312 -10.945 -14.242 1 36.41 63 ARG B CA 1
ATOM 4599 C C . ARG B 1 63 ? 17.547 -10.508 -12.992 1 36.41 63 ARG B C 1
ATOM 4601 O O . ARG B 1 63 ? 16.594 -9.75 -13.078 1 36.41 63 ARG B O 1
ATOM 4608 N N . LYS B 1 64 ? 17.625 -11.234 -11.953 1 43.34 64 LYS B N 1
ATOM 4609 C CA . LYS B 1 64 ? 17.156 -11.18 -10.578 1 43.34 64 LYS B CA 1
ATOM 4610 C C . LYS B 1 64 ? 17.109 -9.734 -10.07 1 43.34 64 LYS B C 1
ATOM 4612 O O . LYS B 1 64 ? 17 -9.5 -8.859 1 43.34 64 LYS B O 1
ATOM 4617 N N . SER B 1 65 ? 17.641 -8.633 -10.766 1 45.5 65 SER B N 1
ATOM 4618 C CA . SER B 1 65 ? 18.266 -7.594 -9.953 1 45.5 65 SER B CA 1
ATOM 4619 C C . SER B 1 65 ? 17.219 -6.676 -9.336 1 45.5 65 SER B C 1
ATOM 4621 O O . SER B 1 65 ? 16.219 -6.332 -9.984 1 45.5 65 SER B O 1
ATOM 4623 N N . GLU B 1 66 ? 17.047 -6.867 -8.07 1 50.66 66 GLU B N 1
ATOM 4624 C CA . GLU B 1 66 ? 16.484 -5.82 -7.227 1 50.66 66 GLU B CA 1
ATOM 4625 C C . GLU B 1 66 ? 16.609 -4.453 -7.887 1 50.66 66 GLU B C 1
ATOM 4627 O O . GLU B 1 66 ? 15.695 -3.623 -7.785 1 50.66 66 GLU B O 1
ATOM 4632 N N . LYS B 1 67 ? 17.672 -4.469 -8.664 1 48.09 67 LYS B N 1
ATOM 4633 C CA . LYS B 1 67 ? 17.922 -3.191 -9.32 1 48.09 67 LYS B CA 1
ATOM 4634 C C . LYS B 1 67 ? 16.922 -2.939 -10.445 1 48.09 67 LYS B C 1
ATOM 4636 O O . LYS B 1 67 ? 16.438 -1.822 -10.602 1 48.09 67 LYS B O 1
ATOM 4641 N N . LEU B 1 68 ? 16.594 -4.055 -11.148 1 51.06 68 LEU B N 1
ATOM 4642 C CA . LEU B 1 68 ? 15.664 -3.883 -12.258 1 51.06 68 LEU B CA 1
ATOM 4643 C C . LEU B 1 68 ? 14.258 -3.604 -11.734 1 51.06 68 LEU B C 1
ATOM 4645 O O . LEU B 1 68 ? 13.539 -2.768 -12.297 1 51.06 68 LEU B O 1
ATOM 4649 N N . ASP B 1 69 ? 13.953 -4.328 -10.703 1 54.97 69 ASP B N 1
ATOM 4650 C CA . ASP B 1 69 ? 12.648 -4.082 -10.094 1 54.97 69 ASP B CA 1
ATOM 4651 C C . ASP B 1 69 ? 12.531 -2.641 -9.609 1 54.97 69 ASP B C 1
ATOM 4653 O O . ASP B 1 69 ? 11.5 -1.995 -9.812 1 54.97 69 ASP B O 1
ATOM 4657 N N . ARG B 1 70 ? 13.617 -2.285 -9.047 1 57.97 70 ARG B N 1
ATOM 4658 C CA . ARG B 1 70 ? 13.656 -0.902 -8.578 1 57.97 70 ARG B CA 1
ATOM 4659 C C . ARG B 1 70 ? 13.547 0.071 -9.75 1 57.97 70 ARG B C 1
ATOM 4661 O O . ARG B 1 70 ? 12.867 1.095 -9.648 1 57.97 70 ARG B O 1
ATOM 4668 N N . GLN B 1 71 ? 14.18 -0.346 -10.773 1 52.41 71 GLN B N 1
ATOM 4669 C CA . GLN B 1 71 ? 14.164 0.512 -11.953 1 52.41 71 GLN B CA 1
ATOM 4670 C C . GLN B 1 71 ? 12.766 0.56 -12.57 1 52.41 71 GLN B C 1
ATOM 4672 O O . GLN B 1 71 ? 12.297 1.628 -12.969 1 52.41 71 GLN B O 1
ATOM 4677 N N . ILE B 1 72 ? 12.141 -0.571 -12.602 1 57 72 ILE B N 1
ATOM 4678 C CA . ILE B 1 72 ? 10.797 -0.627 -13.172 1 57 72 ILE B CA 1
ATOM 4679 C C . ILE B 1 72 ? 9.844 0.214 -12.328 1 57 72 ILE B C 1
ATOM 4681 O O . ILE B 1 72 ? 9.047 0.987 -12.867 1 57 72 ILE B O 1
ATOM 4685 N N . GLU B 1 73 ? 10.008 -0.031 -11.078 1 61.12 73 GLU B N 1
ATOM 4686 C CA . GLU B 1 73 ? 9.156 0.745 -10.18 1 61.12 73 GLU B CA 1
ATOM 4687 C C . GLU B 1 73 ? 9.383 2.242 -10.367 1 61.12 73 GLU B C 1
ATOM 4689 O O . GLU B 1 73 ? 8.422 3.021 -10.398 1 61.12 73 GLU B O 1
ATOM 4694 N N . GLN B 1 74 ? 10.625 2.564 -10.484 1 58.94 74 GLN B N 1
ATOM 4695 C CA . GLN B 1 74 ? 10.953 3.975 -10.672 1 58.94 74 GLN B CA 1
ATOM 4696 C C . GLN B 1 74 ? 10.375 4.508 -11.977 1 58.94 74 GLN B C 1
ATOM 4698 O O . GLN B 1 74 ? 9.859 5.629 -12.031 1 58.94 74 GLN B O 1
ATOM 4703 N N . LEU B 1 75 ? 10.461 3.674 -13 1 58.81 75 LEU B N 1
ATOM 4704 C CA . LEU B 1 75 ? 9.945 4.082 -14.305 1 58.81 75 LEU B CA 1
ATOM 4705 C C . LEU B 1 75 ? 8.422 4.152 -14.289 1 58.81 75 LEU B C 1
ATOM 4707 O O . LEU B 1 75 ? 7.832 5.039 -14.914 1 58.81 75 LEU B O 1
ATOM 4711 N N . GLU B 1 76 ? 7.863 3.234 -13.508 1 63.12 76 GLU B N 1
ATOM 4712 C CA . GLU B 1 76 ? 6.414 3.27 -13.367 1 63.12 76 GLU B CA 1
ATOM 4713 C C . GLU B 1 76 ? 5.957 4.535 -12.641 1 63.12 76 GLU B C 1
ATOM 4715 O O . GLU B 1 76 ? 4.965 5.152 -13.031 1 63.12 76 GLU B O 1
ATOM 4720 N N . LEU B 1 77 ? 6.684 4.887 -11.672 1 64.19 77 LEU B N 1
ATOM 4721 C CA . LEU B 1 77 ? 6.371 6.102 -10.93 1 64.19 77 LEU B CA 1
ATOM 4722 C C . LEU B 1 77 ? 6.531 7.336 -11.812 1 64.19 77 LEU B C 1
ATOM 4724 O O . LEU B 1 77 ? 5.711 8.25 -11.766 1 64.19 77 LEU B O 1
ATOM 4728 N N . ARG B 1 78 ? 7.582 7.266 -12.664 1 60.91 78 ARG B N 1
ATOM 4729 C CA . ARG B 1 78 ? 7.797 8.359 -13.602 1 60.91 78 ARG B CA 1
ATOM 4730 C C . ARG B 1 78 ? 6.656 8.445 -14.609 1 60.91 78 ARG B C 1
ATOM 4732 O O . ARG B 1 78 ? 6.176 9.539 -14.922 1 60.91 78 ARG B O 1
ATOM 4739 N N . LEU B 1 79 ? 6.309 7.328 -15.07 1 62.12 79 LEU B N 1
ATOM 4740 C CA . LEU B 1 79 ? 5.227 7.258 -16.047 1 62.12 79 LEU B CA 1
ATOM 4741 C C . LEU B 1 79 ? 3.926 7.789 -15.453 1 62.12 79 LEU B C 1
ATOM 4743 O O . LEU B 1 79 ? 3.186 8.516 -16.125 1 62.12 79 LEU B O 1
ATOM 4747 N N . GLU B 1 80 ? 3.643 7.473 -14.219 1 66.56 80 GLU B N 1
ATOM 4748 C CA . GLU B 1 80 ? 2.443 7.949 -13.531 1 66.56 80 GLU B CA 1
ATOM 4749 C C . GLU B 1 80 ? 2.395 9.477 -13.5 1 66.56 80 GLU B C 1
ATOM 4751 O O . GLU B 1 80 ? 1.339 10.07 -13.719 1 66.56 80 GLU B O 1
ATOM 4756 N N . GLU B 1 81 ? 3.484 10.047 -13.258 1 65.31 81 GLU B N 1
ATOM 4757 C CA . GLU B 1 81 ? 3.541 11.5 -13.125 1 65.31 81 GLU B CA 1
ATOM 4758 C C . GLU B 1 81 ? 3.32 12.188 -14.469 1 65.31 81 GLU B C 1
ATOM 4760 O O . GLU B 1 81 ? 2.609 13.188 -14.555 1 65.31 81 GLU B O 1
ATOM 4765 N N . LEU B 1 82 ? 3.916 11.68 -15.516 1 65.19 82 LEU B N 1
ATOM 4766 C CA . LEU B 1 82 ? 3.76 12.258 -16.844 1 65.19 82 LEU B CA 1
ATOM 4767 C C . LEU B 1 82 ? 2.316 12.156 -17.328 1 65.19 82 LEU B C 1
ATOM 4769 O O . LEU B 1 82 ? 1.788 13.086 -17.938 1 65.19 82 LEU B O 1
ATOM 4773 N N . GLU B 1 83 ? 1.778 11.078 -17 1 67.56 83 GLU B N 1
ATOM 4774 C CA . GLU B 1 83 ? 0.384 10.883 -17.391 1 67.56 83 GLU B CA 1
ATOM 4775 C C . GLU B 1 83 ? -0.543 11.789 -16.578 1 67.56 83 GLU B C 1
ATOM 4777 O O . GLU B 1 83 ? -1.575 12.242 -17.078 1 67.56 83 GLU B O 1
ATOM 4782 N N . ALA B 1 84 ? -0.243 12.016 -15.336 1 68.69 84 ALA B N 1
ATOM 4783 C CA . ALA B 1 84 ? -1.008 12.945 -14.508 1 68.69 84 ALA B CA 1
ATOM 4784 C C . ALA B 1 84 ? -0.931 14.367 -15.055 1 68.69 84 ALA B C 1
ATOM 4786 O O . ALA B 1 84 ? -1.903 15.117 -14.977 1 68.69 84 ALA B O 1
ATOM 4787 N N . ASP B 1 85 ? 0.203 14.75 -15.57 1 66.25 85 ASP B N 1
ATOM 4788 C CA . ASP B 1 85 ? 0.361 16.062 -16.188 1 66.25 85 ASP B CA 1
ATOM 4789 C C . ASP B 1 85 ? -0.565 16.219 -17.391 1 66.25 85 ASP B C 1
ATOM 4791 O O . ASP B 1 85 ? -1.108 17.297 -17.641 1 66.25 85 ASP B O 1
ATOM 4795 N N . GLU B 1 86 ? -0.71 15.148 -18.109 1 64.06 86 GLU B N 1
ATOM 4796 C CA . GLU B 1 86 ? -1.643 15.156 -19.234 1 64.06 86 GLU B CA 1
ATOM 4797 C C . GLU B 1 86 ? -3.074 15.391 -18.766 1 64.06 86 GLU B C 1
ATOM 4799 O O . GLU B 1 86 ? -3.848 16.094 -19.422 1 64.06 86 GLU B O 1
ATOM 4804 N N . GLY B 1 87 ? -3.367 14.812 -17.688 1 60.72 87 GLY B N 1
ATOM 4805 C CA . GLY B 1 87 ? -4.707 14.977 -17.141 1 60.72 87 GLY B CA 1
ATOM 4806 C C . GLY B 1 87 ? -4.965 16.375 -16.594 1 60.72 87 GLY B C 1
ATOM 4807 O O . GLY B 1 87 ? -6.109 16.828 -16.578 1 60.72 87 GLY B O 1
ATOM 4808 N N . ALA B 1 88 ? -3.908 17 -16.109 1 62.75 88 ALA B N 1
ATOM 4809 C CA . ALA B 1 88 ? -4.043 18.328 -15.531 1 62.75 88 ALA B CA 1
ATOM 4810 C C . ALA B 1 88 ? -4.152 19.391 -16.625 1 62.75 88 ALA B C 1
ATOM 4812 O O . ALA B 1 88 ? -4.629 20.5 -16.375 1 62.75 88 ALA B O 1
ATOM 4813 N N . ALA B 1 89 ? -3.639 19.141 -17.906 1 53.28 89 ALA B N 1
ATOM 4814 C CA . ALA B 1 89 ? -3.701 20.109 -18.984 1 53.28 89 ALA B CA 1
ATOM 4815 C C . ALA B 1 89 ? -5.145 20.375 -19.406 1 53.28 89 ALA B C 1
ATOM 4817 O O . ALA B 1 89 ? -5.957 19.453 -19.469 1 53.28 89 ALA B O 1
ATOM 4818 N N . PRO B 1 90 ? -5.531 21.703 -19.359 1 44.72 90 PRO B N 1
ATOM 4819 C CA . PRO B 1 90 ? -6.891 22.016 -19.797 1 44.72 90 PRO B CA 1
ATOM 4820 C C . PRO B 1 90 ? -7.238 21.391 -21.141 1 44.72 90 PRO B C 1
ATOM 4822 O O . PRO B 1 90 ? -6.398 21.375 -22.047 1 44.72 90 PRO B O 1
ATOM 4825 N N . ILE B 1 91 ? -8.008 20.438 -21.234 1 37.03 91 ILE B N 1
ATOM 4826 C CA . ILE B 1 91 ? -8.523 19.984 -22.516 1 37.03 91 ILE B CA 1
ATOM 4827 C C . ILE B 1 91 ? -9.008 21.172 -23.344 1 37.03 91 ILE B C 1
ATOM 4829 O O . ILE B 1 91 ? -9.984 21.828 -22.984 1 37.03 91 ILE B O 1
ATOM 4833 N N . GLU B 1 92 ? -8.156 22.078 -23.828 1 31.16 92 GLU B N 1
ATOM 4834 C CA . GLU B 1 92 ? -8.75 22.922 -24.859 1 31.16 92 GLU B CA 1
ATOM 4835 C C . GLU B 1 92 ? -9.391 22.062 -25.953 1 31.16 92 GLU B C 1
ATOM 4837 O O . GLU B 1 92 ? -8.711 21.281 -26.625 1 31.16 92 GLU B O 1
ATOM 4842 N N . ILE B 1 93 ? -10.602 21.719 -25.766 1 31.39 93 ILE B N 1
ATOM 4843 C CA . ILE B 1 93 ? -11.32 21.219 -26.938 1 31.39 93 ILE B CA 1
ATOM 4844 C C . ILE B 1 93 ? -11.109 22.156 -28.125 1 31.39 93 ILE B C 1
ATOM 4846 O O . ILE B 1 93 ? -11.531 23.328 -28.078 1 31.39 93 ILE B O 1
ATOM 4850 N N . PRO B 1 94 ? -10.039 22.125 -28.797 1 31.02 94 PRO B N 1
ATOM 4851 C CA . PRO B 1 94 ? -10.141 22.922 -30.031 1 31.02 94 PRO B CA 1
ATOM 4852 C C . PRO B 1 94 ? -11.516 22.812 -30.688 1 31.02 94 PRO B C 1
ATOM 4854 O O . PRO B 1 94 ? -12.125 21.75 -30.672 1 31.02 94 PRO B O 1
ATOM 4857 N N . LYS B 1 95 ? -12.281 23.969 -30.922 1 31.03 95 LYS B N 1
ATOM 4858 C CA . LYS B 1 95 ? -13.445 24.062 -31.797 1 31.03 95 LYS B CA 1
ATOM 4859 C C . LYS B 1 95 ? -13.148 23.469 -33.188 1 31.03 95 LYS B C 1
ATOM 4861 O O . LYS B 1 95 ? -13.906 23.688 -34.125 1 31.03 95 LYS B O 1
ATOM 4866 N N . THR B 1 96 ? -11.875 23.328 -33.625 1 30.58 96 THR B N 1
ATOM 4867 C CA . THR B 1 96 ? -11.836 22.922 -35.031 1 30.58 96 THR B CA 1
ATOM 4868 C C . THR B 1 96 ? -12.609 21.625 -35.219 1 30.58 96 THR B C 1
ATOM 4870 O O . THR B 1 96 ? -12.523 20.703 -34.406 1 30.58 96 THR B O 1
ATOM 4873 N N . PRO B 1 97 ? -13.594 21.641 -36.312 1 30.33 97 PRO B N 1
ATOM 4874 C CA . PRO B 1 97 ? -14.367 20.469 -36.781 1 30.33 97 PRO B CA 1
ATOM 4875 C C . PRO B 1 97 ? -13.523 19.203 -36.875 1 30.33 97 PRO B C 1
ATOM 4877 O O . PRO B 1 97 ? -13.867 18.281 -37.625 1 30.33 97 PRO B O 1
ATOM 4880 N N . ARG B 1 98 ? -12.242 19.328 -36.625 1 29.86 98 ARG B N 1
ATOM 4881 C CA . ARG B 1 98 ? -11.586 18.094 -37 1 29.86 98 ARG B CA 1
ATOM 4882 C C . ARG B 1 98 ? -12.352 16.875 -36.469 1 29.86 98 ARG B C 1
ATOM 4884 O O . ARG B 1 98 ? -12.984 16.953 -35.406 1 29.86 98 ARG B O 1
ATOM 4891 N N . THR B 1 99 ? -12.57 15.875 -37.406 1 28.05 99 THR B N 1
ATOM 4892 C CA . THR B 1 99 ? -13.172 14.578 -37.094 1 28.05 99 THR B CA 1
ATOM 4893 C C . THR B 1 99 ? -12.664 14.031 -35.781 1 28.05 99 THR B C 1
ATOM 4895 O O . THR B 1 99 ? -11.453 13.859 -35.594 1 28.05 99 THR B O 1
ATOM 4898 N N . ALA B 1 100 ? -13.18 14.523 -34.719 1 33.31 100 ALA B N 1
ATOM 4899 C CA . ALA B 1 100 ? -12.922 13.977 -33.406 1 33.31 100 ALA B CA 1
ATOM 4900 C C . ALA B 1 100 ? -12.383 12.547 -33.5 1 33.31 100 ALA B C 1
ATOM 4902 O O . ALA B 1 100 ? -12.992 11.688 -34.125 1 33.31 100 ALA B O 1
ATOM 4903 N N . PRO B 1 101 ? -11.047 12.398 -33.625 1 32.09 101 PRO B N 1
ATOM 4904 C CA . PRO B 1 101 ? -10.773 10.961 -33.688 1 32.09 101 PRO B CA 1
ATOM 4905 C C . PRO B 1 101 ? -11.836 10.133 -32.938 1 32.09 101 PRO B C 1
ATOM 4907 O O . PRO B 1 101 ? -12.445 10.617 -32 1 32.09 101 PRO B O 1
ATOM 4910 N N . GLU B 1 102 ? -12.594 9.359 -33.688 1 32.78 102 GLU B N 1
ATOM 4911 C CA . GLU B 1 102 ? -13.578 8.414 -33.156 1 32.78 102 GLU B CA 1
ATOM 4912 C C . GLU B 1 102 ? -13.188 7.93 -31.766 1 32.78 102 GLU B C 1
ATOM 4914 O O . GLU B 1 102 ? -12.125 7.34 -31.578 1 32.78 102 GLU B O 1
ATOM 4919 N N . GLN B 1 103 ? -13.289 8.805 -30.766 1 36.81 103 GLN B N 1
ATOM 4920 C CA . GLN B 1 103 ? -13.125 8.297 -29.406 1 36.81 103 GLN B CA 1
ATOM 4921 C C . GLN B 1 103 ? -13.461 6.812 -29.328 1 36.81 103 GLN B C 1
ATOM 4923 O O . GLN B 1 103 ? -14.477 6.371 -29.859 1 36.81 103 GLN B O 1
ATOM 4928 N N . SER B 1 104 ? -12.547 6.012 -29.562 1 39.56 104 SER B N 1
ATOM 4929 C CA . SER B 1 104 ? -12.844 4.602 -29.328 1 39.56 104 SER B CA 1
ATOM 4930 C C . SER B 1 104 ? -14.016 4.43 -28.375 1 39.56 104 SER B C 1
ATOM 4932 O O . SER B 1 104 ? -14.141 5.176 -27.406 1 39.56 104 SER B O 1
ATOM 4934 N N . PRO B 1 105 ? -15.125 4.004 -28.891 1 45.59 105 PRO B N 1
ATOM 4935 C CA . PRO B 1 105 ? -16.281 3.775 -28 1 45.59 105 PRO B CA 1
ATOM 4936 C C . PRO B 1 105 ? -15.859 3.35 -26.594 1 45.59 105 PRO B C 1
ATOM 4938 O O . PRO B 1 105 ? -14.961 2.523 -26.438 1 45.59 105 PRO B O 1
ATOM 4941 N N . ARG B 1 106 ? -16.047 4.227 -25.797 1 56.44 106 ARG B N 1
ATOM 4942 C CA . ARG B 1 106 ? -15.812 3.943 -24.375 1 56.44 106 ARG B CA 1
ATOM 4943 C C . ARG B 1 106 ? -16.266 2.537 -24.016 1 56.44 106 ARG B C 1
ATOM 4945 O O . ARG B 1 106 ? -17.391 2.143 -24.344 1 56.44 106 ARG B O 1
ATOM 4952 N N . LYS B 1 107 ? -15.367 1.612 -23.75 1 65.75 107 LYS B N 1
ATOM 4953 C CA . LYS B 1 107 ? -15.727 0.285 -23.25 1 65.75 107 LYS B CA 1
ATOM 4954 C C . LYS B 1 107 ? -16.781 0.373 -22.156 1 65.75 107 LYS B C 1
ATOM 4956 O O . LYS B 1 107 ? -16.688 1.21 -21.25 1 65.75 107 LYS B O 1
ATOM 4961 N N . PRO B 1 108 ? -17.875 -0.299 -22.391 1 79.81 108 PRO B N 1
ATOM 4962 C CA . PRO B 1 108 ? -18.906 -0.305 -21.359 1 79.81 108 PRO B CA 1
ATOM 4963 C C . PRO B 1 108 ? -18.391 -0.823 -20.016 1 79.81 108 PRO B C 1
ATOM 4965 O O . PRO B 1 108 ? -17.406 -1.571 -19.969 1 79.81 108 PRO B O 1
ATOM 4968 N N . LEU B 1 109 ? -18.953 -0.259 -19 1 86.88 109 LEU B N 1
ATOM 4969 C CA . LEU B 1 109 ? -18.625 -0.729 -17.656 1 86.88 109 LEU B CA 1
ATOM 4970 C C . LEU B 1 109 ? -19.062 -2.18 -17.469 1 86.88 109 LEU B C 1
ATOM 4972 O O . LEU B 1 109 ? -20.031 -2.623 -18.078 1 86.88 109 LEU B O 1
ATOM 4976 N N . PRO B 1 110 ? -18.328 -2.947 -16.719 1 86.31 110 PRO B N 1
ATOM 4977 C CA . PRO B 1 110 ? -18.641 -4.367 -16.531 1 86.31 110 PRO B CA 1
ATOM 4978 C C . PRO B 1 110 ? -20.094 -4.605 -16.125 1 86.31 110 PRO B C 1
ATOM 4980 O O . PRO B 1 110 ? -20.609 -3.908 -15.25 1 86.31 110 PRO B O 1
ATOM 4983 N N . GLU B 1 111 ? -20.703 -5.602 -16.656 1 85.44 111 GLU B N 1
ATOM 4984 C CA . GLU B 1 111 ? -22.109 -5.895 -16.469 1 85.44 111 GLU B CA 1
ATOM 4985 C C . GLU B 1 111 ? -22.375 -6.453 -15.07 1 85.44 111 GLU B C 1
ATOM 4987 O O . GLU B 1 111 ? -23.469 -6.289 -14.531 1 85.44 111 GLU B O 1
ATOM 4992 N N . HIS B 1 112 ? -21.375 -7.031 -14.5 1 84.06 112 HIS B N 1
ATOM 4993 C CA . HIS B 1 112 ? -21.578 -7.715 -13.227 1 84.06 112 HIS B CA 1
ATOM 4994 C C . HIS B 1 112 ? -21.703 -6.719 -12.078 1 84.06 112 HIS B C 1
ATOM 4996 O O . HIS B 1 112 ? -22.156 -7.078 -10.992 1 84.06 112 HIS B O 1
ATOM 5002 N N . LEU B 1 113 ? -21.406 -5.453 -12.352 1 89.81 113 LEU B N 1
ATOM 5003 C CA . LEU B 1 113 ? -21.453 -4.465 -11.281 1 89.81 113 LEU B CA 1
ATOM 5004 C C . LEU B 1 113 ? -22.891 -4.031 -11.016 1 89.81 113 LEU B C 1
ATOM 5006 O O . LEU B 1 113 ? -23.688 -3.854 -11.945 1 89.81 113 LEU B O 1
ATOM 5010 N N . PRO B 1 114 ? -23.25 -3.928 -9.734 1 91.38 114 PRO B N 1
ATOM 5011 C CA . PRO B 1 114 ? -24.594 -3.426 -9.422 1 91.38 114 PRO B CA 1
ATOM 5012 C C . PRO B 1 114 ? -24.828 -2.016 -9.953 1 91.38 114 PRO B C 1
ATOM 5014 O O . PRO B 1 114 ? -23.922 -1.18 -9.93 1 91.38 114 PRO B O 1
ATOM 5017 N N . ARG B 1 115 ? -26.094 -1.789 -10.523 1 94 115 ARG B N 1
ATOM 5018 C CA . ARG B 1 115 ? -26.453 -0.484 -11.062 1 94 115 ARG B CA 1
ATOM 5019 C C . ARG B 1 115 ? -27.531 0.184 -10.195 1 94 115 ARG B C 1
ATOM 5021 O O . ARG B 1 115 ? -28.469 -0.471 -9.742 1 94 115 ARG B O 1
ATOM 5028 N N . GLU B 1 116 ? -27.234 1.393 -9.781 1 93.06 116 GLU B N 1
ATOM 5029 C CA . GLU B 1 116 ? -28.203 2.236 -9.086 1 93.06 116 GLU B CA 1
ATOM 5030 C C . GLU B 1 116 ? -28.703 3.359 -9.992 1 93.06 116 GLU B C 1
ATOM 5032 O O . GLU B 1 116 ? -27.922 4.168 -10.484 1 93.06 116 GLU B O 1
ATOM 5037 N N . GLU B 1 117 ? -30.047 3.451 -10.125 1 93.88 117 GLU B N 1
ATOM 5038 C CA . GLU B 1 117 ? -30.625 4.441 -11.031 1 93.88 117 GLU B CA 1
ATOM 5039 C C . GLU B 1 117 ? -31 5.715 -10.289 1 93.88 117 GLU B C 1
ATOM 5041 O O . GLU B 1 117 ? -31.625 5.656 -9.219 1 93.88 117 GLU B O 1
ATOM 5046 N N . GLN B 1 118 ? -30.5 6.805 -10.758 1 92.94 118 GLN B N 1
ATOM 5047 C CA . GLN B 1 118 ? -30.891 8.125 -10.281 1 92.94 118 GLN B CA 1
ATOM 5048 C C . GLN B 1 118 ? -31.594 8.914 -11.375 1 92.94 118 GLN B C 1
ATOM 5050 O O . GLN B 1 118 ? -30.969 9.367 -12.336 1 92.94 118 GLN B O 1
ATOM 5055 N N . THR B 1 119 ? -32.812 9.148 -11.172 1 93.44 119 THR B N 1
ATOM 5056 C CA . THR B 1 119 ? -33.625 9.844 -12.172 1 93.44 119 THR B CA 1
ATOM 5057 C C . THR B 1 119 ? -33.688 11.336 -11.883 1 93.44 119 THR B C 1
ATOM 5059 O O . THR B 1 119 ? -33.969 11.75 -10.758 1 93.44 119 THR B O 1
ATOM 5062 N N . HIS B 1 120 ? -33.312 12.125 -12.891 1 93.31 120 HIS B N 1
ATOM 5063 C CA . HIS B 1 120 ? -33.375 13.578 -12.805 1 93.31 120 HIS B CA 1
ATOM 5064 C C . HIS B 1 120 ? -34.531 14.133 -13.633 1 93.31 120 HIS B C 1
ATOM 5066 O O . HIS B 1 120 ? -34.469 14.164 -14.867 1 93.31 120 HIS B O 1
ATOM 5072 N N . LEU B 1 121 ? -35.5 14.641 -12.859 1 91.88 121 LEU B N 1
ATOM 5073 C CA . LEU B 1 121 ? -36.688 15.164 -13.516 1 91.88 121 LEU B CA 1
ATOM 5074 C C . LEU B 1 121 ? -36.625 16.672 -13.648 1 91.88 121 LEU B C 1
ATOM 5076 O O . LEU B 1 121 ? -36.031 17.359 -12.797 1 91.88 121 LEU B O 1
ATOM 5080 N N . PRO B 1 122 ? -37.156 17.172 -14.727 1 90.75 122 PRO B N 1
ATOM 5081 C CA . PRO B 1 122 ? -37.25 18.625 -14.828 1 90.75 122 PRO B CA 1
ATOM 5082 C C . PRO B 1 122 ? -38.25 19.219 -13.828 1 90.75 122 PRO B C 1
ATOM 5084 O O . PRO B 1 122 ? -38.938 18.484 -13.102 1 90.75 122 PRO B O 1
ATOM 5087 N N . GLN B 1 123 ? -38.281 20.5 -13.742 1 85.81 123 GLN B N 1
ATOM 5088 C CA . GLN B 1 123 ? -39.125 21.188 -12.781 1 85.81 123 GLN B CA 1
ATOM 5089 C C . GLN B 1 123 ? -40.594 20.812 -12.969 1 85.81 123 GLN B C 1
ATOM 5091 O O . GLN B 1 123 ? -41.312 20.609 -11.984 1 85.81 123 GLN B O 1
ATOM 5096 N N . SER B 1 124 ? -40.969 20.766 -14.188 1 86 124 SER B N 1
ATOM 5097 C CA . SER B 1 124 ? -42.344 20.344 -14.477 1 86 124 SER B CA 1
ATOM 5098 C C . SER B 1 124 ? -42.375 19.188 -15.477 1 86 124 SER B C 1
ATOM 5100 O O . SER B 1 124 ? -41.656 19.219 -16.5 1 86 124 SER B O 1
ATOM 5102 N N . THR B 1 125 ? -43.094 18.141 -15.148 1 86.38 125 THR B N 1
ATOM 5103 C CA . THR B 1 125 ? -43.156 16.984 -16.016 1 86.38 125 THR B CA 1
ATOM 5104 C C . THR B 1 125 ? -44.531 16.906 -16.719 1 86.38 125 THR B C 1
ATOM 5106 O O . THR B 1 125 ? -44.688 16.141 -17.672 1 86.38 125 THR B O 1
ATOM 5109 N N . GLU B 1 126 ? -45.406 17.781 -16.25 1 88.31 126 GLU B N 1
ATOM 5110 C CA . GLU B 1 126 ? -46.75 17.672 -16.781 1 88.31 126 GLU B CA 1
ATOM 5111 C C . GLU B 1 126 ? -47.125 18.891 -17.625 1 88.31 126 GLU B C 1
ATOM 5113 O O . GLU B 1 126 ? -47.75 18.75 -18.688 1 88.31 126 GLU B O 1
ATOM 5118 N N . THR B 1 127 ? -46.719 20.031 -17.078 1 91.06 127 THR B N 1
ATOM 5119 C CA . THR B 1 127 ? -47.125 21.266 -17.75 1 91.06 127 THR B CA 1
ATOM 5120 C C . THR B 1 127 ? -45.906 22 -18.328 1 91.06 127 THR B C 1
ATOM 5122 O O . THR B 1 127 ? -44.875 22.109 -17.656 1 91.06 127 THR B O 1
ATOM 5125 N N . CYS B 1 128 ? -46.094 22.422 -19.578 1 92.62 128 CYS B N 1
ATOM 5126 C CA . CYS B 1 128 ? -45.031 23.156 -20.266 1 92.62 128 CYS B CA 1
ATOM 5127 C C . CYS B 1 128 ? -44.812 24.531 -19.609 1 92.62 128 CYS B C 1
ATOM 5129 O O . CYS B 1 128 ? -45.781 25.266 -19.391 1 92.62 128 CYS B O 1
ATOM 5131 N N . SER B 1 129 ? -43.625 24.812 -19.281 1 88.31 129 SER B N 1
ATOM 5132 C CA . SER B 1 129 ? -43.312 26.094 -18.641 1 88.31 129 SER B CA 1
ATOM 5133 C C . SER B 1 129 ? -43.438 27.25 -19.625 1 88.31 129 SER B C 1
ATOM 5135 O O . SER B 1 129 ? -43.625 28.406 -19.203 1 88.31 129 SER B O 1
ATOM 5137 N N . GLU B 1 130 ? -43.531 26.922 -20.906 1 88.25 130 GLU B N 1
ATOM 5138 C CA . GLU B 1 130 ? -43.594 27.953 -21.922 1 88.25 130 GLU B CA 1
ATOM 5139 C C . GLU B 1 130 ? -45.031 28.266 -22.312 1 88.25 130 GLU B C 1
ATOM 5141 O O . GLU B 1 130 ? -45.406 29.438 -22.359 1 88.25 130 GLU B O 1
ATOM 5146 N N . CYS B 1 131 ? -45.844 27.281 -22.625 1 92.12 131 CYS B N 1
ATOM 5147 C CA . CYS B 1 131 ? -47.188 27.547 -23.172 1 92.12 131 CYS B CA 1
ATOM 5148 C C . CYS B 1 131 ? -48.25 26.969 -22.266 1 92.12 131 CYS B C 1
ATOM 5150 O O . CYS B 1 131 ? -49.438 27.219 -22.453 1 92.12 131 CYS B O 1
ATOM 5152 N N . GLY B 1 132 ? -47.844 26.25 -21.25 1 89.44 132 GLY B N 1
ATOM 5153 C CA . GLY B 1 132 ? -48.844 25.672 -20.344 1 89.44 132 GLY B CA 1
ATOM 5154 C C . GLY B 1 132 ? -49.438 24.391 -20.875 1 89.44 132 GLY B C 1
ATOM 5155 O O . GLY B 1 132 ? -50.344 23.812 -20.234 1 89.44 132 GLY B O 1
ATOM 5156 N N . GLY B 1 133 ? -49.031 24 -22 1 90.44 133 GLY B N 1
ATOM 5157 C CA . GLY B 1 133 ? -49.531 22.781 -22.594 1 90.44 133 GLY B CA 1
ATOM 5158 C C . GLY B 1 133 ? -49.031 21.516 -21.891 1 90.44 133 GLY B C 1
ATOM 5159 O O . GLY B 1 133 ? -48.281 21.609 -20.906 1 90.44 133 GLY B O 1
ATOM 5160 N N . LYS B 1 134 ? -49.562 20.312 -22.344 1 92.12 134 LYS B N 1
ATOM 5161 C CA . LYS B 1 134 ? -49.25 19.031 -21.734 1 92.12 134 LYS B CA 1
ATOM 5162 C C . LYS B 1 134 ? -47.906 18.516 -22.266 1 92.12 134 LYS B C 1
ATOM 5164 O O . LYS B 1 134 ? -47.625 18.609 -23.453 1 92.12 134 LYS B O 1
ATOM 5169 N N . LEU B 1 135 ? -47.094 18.047 -21.328 1 92.69 135 LEU B N 1
ATOM 5170 C CA . LEU B 1 135 ? -45.781 17.469 -21.672 1 92.69 135 LEU B CA 1
ATOM 5171 C C . LEU B 1 135 ? -45.875 15.961 -21.859 1 92.69 135 LEU B C 1
ATOM 5173 O O . LEU B 1 135 ? -46.594 15.289 -21.125 1 92.69 135 LEU B O 1
ATOM 5177 N N . LYS B 1 136 ? -45.219 15.469 -22.906 1 91.56 136 LYS B N 1
ATOM 5178 C CA . LYS B 1 136 ? -45.156 14.031 -23.156 1 91.56 136 LYS B CA 1
ATOM 5179 C C . LYS B 1 136 ? -43.688 13.555 -23.141 1 91.56 136 LYS B C 1
ATOM 5181 O O . LYS B 1 136 ? -42.812 14.289 -23.547 1 91.56 136 LYS B O 1
ATOM 5186 N N . LEU B 1 137 ? -43.625 12.258 -22.656 1 92.19 137 LEU B N 1
ATOM 5187 C CA . LEU B 1 137 ? -42.281 11.664 -22.609 1 92.19 137 LEU B CA 1
ATOM 5188 C C . LEU B 1 137 ? -41.75 11.391 -24 1 92.19 137 LEU B C 1
ATOM 5190 O O . LEU B 1 137 ? -42.438 10.727 -24.812 1 92.19 137 LEU B O 1
ATOM 5194 N N . LEU B 1 138 ? -40.688 11.945 -24.359 1 91 138 LEU B N 1
ATOM 5195 C CA . LEU B 1 138 ? -40.062 11.781 -25.656 1 91 138 LEU B CA 1
ATOM 5196 C C . LEU B 1 138 ? -38.969 10.727 -25.609 1 91 138 LEU B C 1
ATOM 5198 O O . LEU B 1 138 ? -38.812 9.93 -26.547 1 91 138 LEU B O 1
ATOM 5202 N N . GLY B 1 139 ? -38.125 10.688 -24.688 1 91.88 139 GLY B N 1
ATOM 5203 C CA . GLY B 1 139 ? -36.969 9.82 -24.531 1 91.88 139 GLY B CA 1
ATOM 5204 C C . GLY B 1 139 ? -36.188 10.094 -23.25 1 91.88 139 GLY B C 1
ATOM 5205 O O . GLY B 1 139 ? -36.719 10.688 -22.312 1 91.88 139 GLY B O 1
ATOM 5206 N N . GLU B 1 140 ? -35.094 9.328 -23.141 1 92 140 GLU B N 1
ATOM 5207 C CA . GLU B 1 140 ? -34.219 9.562 -21.984 1 92 140 GLU B CA 1
ATOM 5208 C C . GLU B 1 140 ? -32.75 9.508 -22.359 1 92 140 GLU B C 1
ATOM 5210 O O . GLU B 1 140 ? -32.375 8.82 -23.297 1 92 140 GLU B O 1
ATOM 5215 N N . ASP B 1 141 ? -31.984 10.328 -21.781 1 91.56 141 ASP B N 1
ATOM 5216 C CA . ASP B 1 141 ? -30.531 10.258 -21.844 1 91.56 141 ASP B CA 1
ATOM 5217 C C . ASP B 1 141 ? -29.953 9.602 -20.594 1 91.56 141 ASP B C 1
ATOM 5219 O O . ASP B 1 141 ? -30.328 9.945 -19.484 1 91.56 141 ASP B O 1
ATOM 5223 N N . VAL B 1 142 ? -29.172 8.516 -20.953 1 90.62 142 VAL B N 1
ATOM 5224 C CA . VAL B 1 142 ? -28.609 7.785 -19.828 1 90.62 142 VAL B CA 1
ATOM 5225 C C . VAL B 1 142 ? -27.078 7.934 -19.812 1 90.62 142 VAL B C 1
ATOM 5227 O O . VAL B 1 142 ? -26.438 7.816 -20.859 1 90.62 142 VAL B O 1
ATOM 5230 N N . SER B 1 143 ? -26.531 8.336 -18.672 1 89.56 143 SER B N 1
ATOM 5231 C CA . SER B 1 143 ? -25.078 8.367 -18.469 1 89.56 143 SER B CA 1
ATOM 5232 C C . SER B 1 143 ? -24.688 7.539 -17.25 1 89.56 143 SER B C 1
ATOM 5234 O O . SER B 1 143 ? -25.391 7.52 -16.234 1 89.56 143 SER B O 1
ATOM 5236 N N . GLU B 1 144 ? -23.547 6.816 -17.484 1 90.56 144 GLU B N 1
ATOM 5237 C CA . GLU B 1 144 ? -23.094 5.941 -16.406 1 90.56 144 GLU B CA 1
ATOM 5238 C C . GLU B 1 144 ? -21.797 6.449 -15.797 1 90.56 144 GLU B C 1
ATOM 5240 O O . GLU B 1 144 ? -20.922 6.965 -16.516 1 90.56 144 GLU B O 1
ATOM 5245 N N . GLN B 1 145 ? -21.781 6.305 -14.469 1 91.94 145 GLN B N 1
ATOM 5246 C CA . GLN B 1 145 ? -20.594 6.668 -13.711 1 91.94 145 GLN B CA 1
ATOM 5247 C C . GLN B 1 145 ? -20.172 5.547 -12.766 1 91.94 145 GLN B C 1
ATOM 5249 O O . GLN B 1 145 ? -21.031 4.906 -12.141 1 91.94 145 GLN B O 1
ATOM 5254 N N . LEU B 1 146 ? -18.859 5.301 -12.711 1 93.75 146 LEU B N 1
ATOM 5255 C CA . LEU B 1 146 ? -18.312 4.289 -11.805 1 93.75 146 LEU B CA 1
ATOM 5256 C C . LEU B 1 146 ? -18.047 4.887 -10.422 1 93.75 146 LEU B C 1
ATOM 5258 O O . LEU B 1 146 ? -17.391 5.926 -10.312 1 93.75 146 LEU B O 1
ATOM 5262 N N . GLU B 1 147 ? -18.656 4.293 -9.477 1 93.56 147 GLU B N 1
ATOM 5263 C CA . GLU B 1 147 ? -18.484 4.781 -8.109 1 93.56 147 GLU B CA 1
ATOM 5264 C C . GLU B 1 147 ? -17.891 3.709 -7.203 1 93.56 147 GLU B C 1
ATOM 5266 O O . GLU B 1 147 ? -18 2.516 -7.492 1 93.56 147 GLU B O 1
ATOM 5271 N N . TYR B 1 148 ? -17.188 4.203 -6.172 1 93 148 TYR B N 1
ATOM 5272 C CA . TYR B 1 148 ? -16.5 3.35 -5.211 1 93 148 TYR B CA 1
ATOM 5273 C C . TYR B 1 148 ? -17.203 3.389 -3.854 1 93 148 TYR B C 1
ATOM 5275 O O . TYR B 1 148 ? -17.453 4.469 -3.312 1 93 148 TYR B O 1
ATOM 5283 N N . VAL B 1 149 ? -17.547 2.227 -3.404 1 90.19 149 VAL B N 1
ATOM 5284 C CA . VAL B 1 149 ? -18.094 2.094 -2.057 1 90.19 149 VAL B CA 1
ATOM 5285 C C . VAL B 1 149 ? -17 1.637 -1.099 1 90.19 149 VAL B C 1
ATOM 5287 O O . VAL B 1 149 ? -16.5 0.512 -1.202 1 90.19 149 VAL B O 1
ATOM 5290 N N . PRO B 1 150 ? -16.609 2.514 -0.199 1 89.56 150 PRO B N 1
ATOM 5291 C CA . PRO B 1 150 ? -15.5 2.164 0.689 1 89.56 150 PRO B CA 1
ATOM 5292 C C . PRO B 1 150 ? -15.805 0.95 1.564 1 89.56 150 PRO B C 1
ATOM 5294 O O . PRO B 1 150 ? -16.969 0.637 1.811 1 89.56 150 PRO B O 1
ATOM 5297 N N . ALA B 1 151 ? -14.734 0.259 1.938 1 89.62 151 ALA B N 1
ATOM 5298 C CA . ALA B 1 151 ? -14.844 -0.844 2.887 1 89.62 151 ALA B CA 1
ATOM 5299 C C . ALA B 1 151 ? -15.375 -0.355 4.234 1 89.62 151 ALA B C 1
ATOM 5301 O O . ALA B 1 151 ? -15.367 0.846 4.512 1 89.62 151 ALA B O 1
ATOM 5302 N N . SER B 1 152 ? -15.977 -1.233 4.941 1 90.56 152 SER B N 1
ATOM 5303 C CA . SER B 1 152 ? -16.5 -0.889 6.258 1 90.56 152 SER B CA 1
ATOM 5304 C C . SER B 1 152 ? -16.344 -2.051 7.234 1 90.56 152 SER B C 1
ATOM 5306 O O . SER B 1 152 ? -15.977 -3.158 6.836 1 90.56 152 SER B O 1
ATOM 5308 N N . PHE B 1 153 ? -16.453 -1.717 8.516 1 93.38 153 PHE B N 1
ATOM 5309 C CA . PHE B 1 153 ? -16.406 -2.717 9.578 1 93.38 153 PHE B CA 1
ATOM 5310 C C . PHE B 1 153 ? -17.797 -2.963 10.141 1 93.38 153 PHE B C 1
ATOM 5312 O O . PHE B 1 153 ? -18.641 -2.062 10.141 1 93.38 153 PHE B O 1
ATOM 5319 N N . ARG B 1 154 ? -18.031 -4.145 10.516 1 93.81 154 ARG B N 1
ATOM 5320 C CA . ARG B 1 154 ? -19.266 -4.488 11.219 1 93.81 154 ARG B CA 1
ATOM 5321 C C . ARG B 1 154 ? -19 -5.48 12.344 1 93.81 154 ARG B C 1
ATOM 5323 O O . ARG B 1 154 ? -17.984 -6.18 12.336 1 93.81 154 ARG B O 1
ATOM 5330 N N . VAL B 1 155 ? -19.875 -5.426 13.305 1 94.25 155 VAL B N 1
ATOM 5331 C CA . VAL B 1 155 ? -19.766 -6.348 14.43 1 94.25 155 VAL B CA 1
ATOM 5332 C C . VAL B 1 155 ? -20.828 -7.441 14.305 1 94.25 155 VAL B C 1
ATOM 5334 O O . VAL B 1 155 ? -22.016 -7.148 14.117 1 94.25 155 VAL B O 1
ATOM 5337 N N . ILE B 1 156 ? -20.391 -8.664 14.289 1 93.12 156 ILE B N 1
ATOM 5338 C CA . ILE B 1 156 ? -21.312 -9.789 14.32 1 93.12 156 ILE B CA 1
ATOM 5339 C C . ILE B 1 156 ? -21.531 -10.227 15.773 1 93.12 156 ILE B C 1
ATOM 5341 O O . ILE B 1 156 ? -20.594 -10.625 16.453 1 93.12 156 ILE B O 1
ATOM 5345 N N . ARG B 1 157 ? -22.766 -10.125 16.188 1 92.81 157 ARG B N 1
ATOM 5346 C CA . ARG B 1 157 ? -23.141 -10.539 17.547 1 92.81 157 ARG B CA 1
ATOM 5347 C C . ARG B 1 157 ? -23.766 -11.93 17.531 1 92.81 157 ARG B C 1
ATOM 5349 O O . ARG B 1 157 ? -24.891 -12.102 17.078 1 92.81 157 ARG B O 1
ATOM 5356 N N . HIS B 1 158 ? -23.016 -12.883 18.031 1 91.56 158 HIS B N 1
ATOM 5357 C CA . HIS B 1 158 ? -23.547 -14.234 18.172 1 91.56 158 HIS B CA 1
ATOM 5358 C C . HIS B 1 158 ? -24.312 -14.391 19.484 1 91.56 158 HIS B C 1
ATOM 5360 O O . HIS B 1 158 ? -23.719 -14.328 20.562 1 91.56 158 HIS B O 1
ATOM 5366 N N . VAL B 1 159 ? -25.562 -14.594 19.297 1 94.19 159 VAL B N 1
ATOM 5367 C CA . VAL B 1 159 ? -26.438 -14.75 20.453 1 94.19 159 VAL B CA 1
ATOM 5368 C C . VAL B 1 159 ? -26.828 -16.219 20.625 1 94.19 159 VAL B C 1
ATOM 5370 O O . VAL B 1 159 ? -27.422 -16.812 19.719 1 94.19 159 VAL B O 1
ATOM 5373 N N . ARG B 1 160 ? -26.484 -16.797 21.75 1 94.12 160 ARG B N 1
ATOM 5374 C CA . ARG B 1 160 ? -26.812 -18.188 22.078 1 94.12 160 ARG B CA 1
ATOM 5375 C C . ARG B 1 160 ? -27.703 -18.281 23.312 1 94.12 160 ARG B C 1
ATOM 5377 O O . ARG B 1 160 ? -27.203 -18.406 24.422 1 94.12 160 ARG B O 1
ATOM 5384 N N . PRO B 1 161 ? -28.953 -18.328 22.953 1 93.62 161 PRO B N 1
ATOM 5385 C CA . PRO B 1 161 ? -29.891 -18.438 24.078 1 93.62 161 PRO B CA 1
ATOM 5386 C C . PRO B 1 161 ? -29.781 -19.781 24.797 1 93.62 161 PRO B C 1
ATOM 5388 O O . PRO B 1 161 ? -29.547 -20.812 24.156 1 93.62 161 PRO B O 1
ATOM 5391 N N . LYS B 1 162 ? -29.953 -19.719 26.109 1 92.88 162 LYS B N 1
ATOM 5392 C CA . LYS B 1 162 ? -29.969 -20.891 26.969 1 92.88 162 LYS B CA 1
ATOM 5393 C C . LYS B 1 162 ? -31.406 -21.219 27.406 1 92.88 162 LYS B C 1
ATOM 5395 O O . LYS B 1 162 ? -32.125 -20.328 27.859 1 92.88 162 LYS B O 1
ATOM 5400 N N . PHE B 1 163 ? -31.734 -22.594 27.203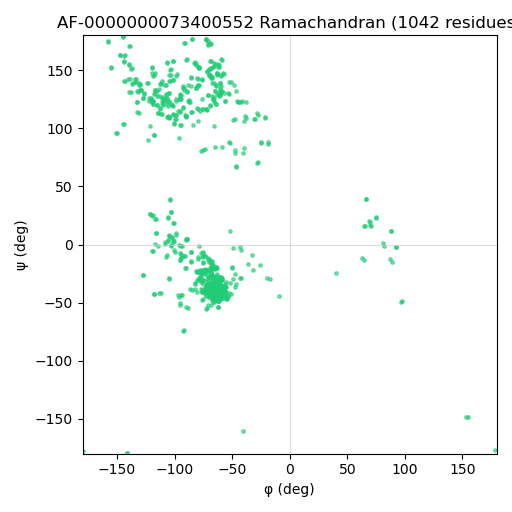 1 93.12 163 PHE B N 1
ATOM 5401 C CA . PHE B 1 163 ? -33.062 -23.047 27.625 1 93.12 163 PHE B CA 1
ATOM 5402 C C . PHE B 1 163 ? -32.938 -24.109 28.734 1 93.12 163 PHE B C 1
ATOM 5404 O O . PHE B 1 163 ? -32.094 -25 28.656 1 93.12 163 PHE B O 1
ATOM 5411 N N . ALA B 1 164 ? -33.688 -23.922 29.703 1 93.06 164 ALA B N 1
ATOM 5412 C CA . ALA B 1 164 ? -33.688 -24.891 30.797 1 93.06 164 ALA B CA 1
ATOM 5413 C C . ALA B 1 164 ? -35.031 -25.641 30.875 1 93.06 164 ALA B C 1
ATOM 5415 O O . ALA B 1 164 ? -36.094 -25.047 30.656 1 93.06 164 ALA B O 1
ATOM 5416 N N . CYS B 1 165 ? -34.812 -26.938 31.109 1 93.06 165 CYS B N 1
ATOM 5417 C CA . CYS B 1 165 ? -36 -27.766 31.281 1 93.06 165 CYS B CA 1
ATOM 5418 C C . CYS B 1 165 ? -36.562 -27.609 32.688 1 93.06 165 CYS B C 1
ATOM 5420 O O . CYS B 1 165 ? -35.812 -27.672 33.688 1 93.06 165 CYS B O 1
ATOM 5422 N N . ALA B 1 166 ? -37.812 -27.5 32.812 1 88.19 166 ALA B N 1
ATOM 5423 C CA . ALA B 1 166 ? -38.469 -27.344 34.125 1 88.19 166 ALA B CA 1
ATOM 5424 C C . ALA B 1 166 ? -38.531 -28.672 34.875 1 88.19 166 ALA B C 1
ATOM 5426 O O . ALA B 1 166 ? -38.656 -28.688 36.094 1 88.19 166 ALA B O 1
ATOM 5427 N N . CYS B 1 167 ? -38.438 -29.703 34.156 1 90.62 167 CYS B N 1
ATOM 5428 C CA . CYS B 1 167 ? -38.625 -31.031 34.719 1 90.62 167 CYS B CA 1
ATOM 5429 C C . CYS B 1 167 ? -37.312 -31.594 35.219 1 90.62 167 CYS B C 1
ATOM 5431 O O . CYS B 1 167 ? -37.219 -32.031 36.375 1 90.62 167 CYS B O 1
ATOM 5433 N N . CYS B 1 168 ? -36.281 -31.641 34.406 1 93.06 168 CYS B N 1
ATOM 5434 C CA . CYS B 1 168 ? -35.062 -32.344 34.781 1 93.06 168 CYS B CA 1
ATOM 5435 C C . CYS B 1 168 ? -33.875 -31.375 34.875 1 93.06 168 CYS B C 1
ATOM 5437 O O . CYS B 1 168 ? -32.75 -31.797 35.094 1 93.06 168 CYS B O 1
ATOM 5439 N N . ASP B 1 169 ? -33.969 -30.094 34.656 1 88.56 169 ASP B N 1
ATOM 5440 C CA . ASP B 1 169 ? -33 -29.016 34.812 1 88.56 169 ASP B CA 1
ATOM 5441 C C . ASP B 1 169 ? -31.906 -29.141 33.719 1 88.56 169 ASP B C 1
ATOM 5443 O O . ASP B 1 169 ? -30.828 -28.562 33.875 1 88.56 169 ASP B O 1
ATOM 5447 N N . HIS B 1 170 ? -32.25 -29.938 32.719 1 91.31 170 HIS B N 1
ATOM 5448 C CA . HIS B 1 170 ? -31.359 -30 31.594 1 91.31 170 HIS B CA 1
ATOM 5449 C C . HIS B 1 170 ? -31.281 -28.656 30.875 1 91.31 170 HIS B C 1
ATOM 5451 O O . HIS B 1 170 ? -32.312 -27.984 30.688 1 91.31 170 HIS B O 1
ATOM 5457 N N . ILE B 1 171 ? -30.016 -28.172 30.562 1 91.5 171 ILE B N 1
ATOM 5458 C CA . ILE B 1 171 ? -29.812 -26.922 29.844 1 91.5 171 ILE B CA 1
ATOM 5459 C C . ILE B 1 171 ? -29.484 -27.203 28.391 1 91.5 171 ILE B C 1
ATOM 5461 O O . ILE B 1 171 ? -28.547 -27.953 28.094 1 91.5 171 ILE B O 1
ATOM 5465 N N . ALA B 1 172 ? -30.312 -26.703 27.516 1 90.88 172 ALA B N 1
ATOM 5466 C CA . ALA B 1 172 ? -30.078 -26.828 26.078 1 90.88 172 ALA B CA 1
ATOM 5467 C C . ALA B 1 172 ? -29.562 -25.516 25.5 1 90.88 172 ALA B C 1
ATOM 5469 O O . ALA B 1 172 ? -30.172 -24.469 25.672 1 90.88 172 ALA B O 1
ATOM 5470 N N . GLN B 1 173 ? -28.375 -25.562 24.906 1 91.62 173 GLN B N 1
ATOM 5471 C CA . GLN B 1 173 ? -27.781 -24.406 24.25 1 91.62 173 GLN B CA 1
ATOM 5472 C C . GLN B 1 173 ? -27 -24.828 23 1 91.62 173 GLN B C 1
ATOM 5474 O O . GLN B 1 173 ? -26.297 -25.859 23.016 1 91.62 173 GLN B O 1
ATOM 5479 N N . ALA B 1 174 ? -27.125 -24.016 21.969 1 90.88 174 ALA B N 1
ATOM 5480 C CA . ALA B 1 174 ? -26.344 -24.281 20.766 1 90.88 174 ALA B CA 1
ATOM 5481 C C . ALA B 1 174 ? -24.859 -24.062 21.016 1 90.88 174 ALA B C 1
ATOM 5483 O O . ALA B 1 174 ? -24.469 -23.203 21.812 1 90.88 174 ALA B O 1
ATOM 5484 N N . ALA B 1 175 ? -24.078 -24.891 20.406 1 86.94 175 ALA B N 1
ATOM 5485 C CA . ALA B 1 175 ? -22.625 -24.719 20.516 1 86.94 175 ALA B CA 1
ATOM 5486 C C . ALA B 1 175 ? -22.188 -23.391 19.906 1 86.94 175 ALA B C 1
ATOM 5488 O O . ALA B 1 175 ? -22.828 -22.875 18.984 1 86.94 175 ALA B O 1
ATOM 5489 N N . ALA B 1 176 ? -21.156 -22.828 20.469 1 85.06 176 ALA B N 1
ATOM 5490 C CA . ALA B 1 176 ? -20.625 -21.594 19.906 1 85.06 176 ALA B CA 1
ATOM 5491 C C . ALA B 1 176 ? -20.078 -21.812 18.5 1 85.06 176 ALA B C 1
ATOM 5493 O O . ALA B 1 176 ? -19.469 -22.844 18.219 1 85.06 176 ALA B O 1
ATOM 5494 N N . PRO B 1 177 ? -20.406 -20.844 17.625 1 84.06 177 PRO B N 1
ATOM 5495 C CA . PRO B 1 177 ? -19.859 -20.984 16.281 1 84.06 177 PRO B CA 1
ATOM 5496 C C . PRO B 1 177 ? -18.328 -21 16.266 1 84.06 177 PRO B C 1
ATOM 5498 O O . PRO B 1 177 ? -17.703 -20.375 17.125 1 84.06 177 PRO B O 1
ATOM 5501 N N . SER B 1 178 ? -17.828 -21.766 15.375 1 81.56 178 SER B N 1
ATOM 5502 C CA . SER B 1 178 ? -16.375 -21.859 15.234 1 81.56 178 SER B CA 1
ATOM 5503 C C . SER B 1 178 ? -15.789 -20.531 14.758 1 81.56 178 SER B C 1
ATOM 5505 O O . SER B 1 178 ? -16.391 -19.828 13.953 1 81.56 178 SER B O 1
ATOM 5507 N N . ARG B 1 179 ? -14.609 -20.219 15.414 1 80.94 179 ARG B N 1
ATOM 5508 C CA . ARG B 1 179 ? -13.859 -19.031 15.023 1 80.94 179 ARG B CA 1
ATOM 5509 C C . ARG B 1 179 ? -12.469 -19.406 14.516 1 80.94 179 ARG B C 1
ATOM 5511 O O . ARG B 1 179 ? -11.883 -20.391 14.969 1 80.94 179 ARG B O 1
ATOM 5518 N N . PRO B 1 180 ? -11.992 -18.656 13.539 1 81.06 180 PRO B N 1
ATOM 5519 C CA . PRO B 1 180 ? -10.641 -18.953 13.07 1 81.06 180 PRO B CA 1
ATOM 5520 C C . PRO B 1 180 ? -9.602 -18.906 14.188 1 81.06 180 PRO B C 1
ATOM 5522 O O . PRO B 1 180 ? -8.695 -19.75 14.242 1 81.06 180 PRO B O 1
ATOM 5525 N N . ILE B 1 181 ? -9.742 -17.875 14.953 1 75 181 ILE B N 1
ATOM 5526 C CA . ILE B 1 181 ? -8.906 -17.766 16.156 1 75 181 ILE B CA 1
ATOM 5527 C C . ILE B 1 181 ? -9.773 -17.922 17.391 1 75 181 ILE B C 1
ATOM 5529 O O . ILE B 1 181 ? -10.719 -17.156 17.609 1 75 181 ILE B O 1
ATOM 5533 N N . GLU B 1 182 ? -9.406 -18.891 18.109 1 72.56 182 GLU B N 1
ATOM 5534 C CA . GLU B 1 182 ? -10.203 -19.156 19.312 1 72.56 182 GLU B CA 1
ATOM 5535 C C . GLU B 1 182 ? -10.266 -17.922 20.203 1 72.56 182 GLU B C 1
ATOM 5537 O O . GLU B 1 182 ? -9.227 -17.344 20.547 1 72.56 182 GLU B O 1
ATOM 5542 N N . ARG B 1 183 ? -11.461 -17.453 20.516 1 69.06 183 ARG B N 1
ATOM 5543 C CA . ARG B 1 183 ? -11.742 -16.312 21.375 1 69.06 183 ARG B CA 1
ATOM 5544 C C . ARG B 1 183 ? -11.219 -15.023 20.75 1 69.06 183 ARG B C 1
ATOM 5546 O O . ARG B 1 183 ? -11.008 -14.023 21.438 1 69.06 183 ARG B O 1
ATOM 5553 N N . GLY B 1 184 ? -10.969 -15.219 19.5 1 78.19 184 GLY B N 1
ATOM 5554 C CA . GLY B 1 184 ? -10.422 -14.062 18.812 1 78.19 184 GLY B CA 1
ATOM 5555 C C . GLY B 1 184 ? -11.477 -13.062 18.375 1 78.19 184 GLY B C 1
ATOM 5556 O O . GLY B 1 184 ? -12.648 -13.414 18.25 1 78.19 184 GLY B O 1
ATOM 5557 N N . LEU B 1 185 ? -11.047 -11.828 18.219 1 85.19 185 LEU B N 1
ATOM 5558 C CA . LEU B 1 185 ? -11.883 -10.695 17.844 1 85.19 185 LEU B CA 1
ATOM 5559 C C . LEU B 1 185 ? -12.164 -10.711 16.344 1 85.19 185 LEU B C 1
ATOM 5561 O O . LEU B 1 185 ? -13.266 -10.344 15.906 1 85.19 185 LEU B O 1
ATOM 5565 N N . ALA B 1 186 ? -11.281 -11.242 15.562 1 91.5 186 ALA B N 1
ATOM 5566 C CA . ALA B 1 186 ? -11.328 -11.078 14.109 1 91.5 186 ALA B CA 1
ATOM 5567 C C . ALA B 1 186 ? -12.188 -12.164 13.461 1 91.5 186 ALA B C 1
ATOM 5569 O O . ALA B 1 186 ? -11.984 -13.352 13.719 1 91.5 186 ALA B O 1
ATOM 5570 N N . GLY B 1 187 ? -13.188 -11.797 12.711 1 93.25 187 GLY B N 1
ATOM 5571 C CA . GLY B 1 187 ? -13.898 -12.742 11.859 1 93.25 187 GLY B CA 1
ATOM 5572 C C . GLY B 1 187 ? -13.086 -13.195 10.664 1 93.25 187 GLY B C 1
ATOM 5573 O O . GLY B 1 187 ? -11.992 -12.688 10.422 1 93.25 187 GLY B O 1
ATOM 5574 N N . PRO B 1 188 ? -13.625 -14.164 9.961 1 93.88 188 PRO B N 1
ATOM 5575 C CA . PRO B 1 188 ? -12.898 -14.695 8.805 1 93.88 188 PRO B CA 1
ATOM 5576 C C . PRO B 1 188 ? -12.625 -13.641 7.742 1 93.88 188 PRO B C 1
ATOM 5578 O O . PRO B 1 188 ? -11.57 -13.656 7.105 1 93.88 188 PRO B O 1
ATOM 5581 N N . GLY B 1 189 ? -13.539 -12.758 7.562 1 94.62 189 GLY B N 1
ATOM 5582 C CA . GLY B 1 189 ? -13.352 -11.719 6.562 1 94.62 189 GLY B CA 1
ATOM 5583 C C . GLY B 1 189 ? -12.25 -10.742 6.914 1 94.62 189 GLY B C 1
ATOM 5584 O O . GLY B 1 189 ? -11.461 -10.352 6.051 1 94.62 189 GLY B O 1
ATOM 5585 N N . LEU B 1 190 ? -12.25 -10.336 8.117 1 95.56 190 LEU B N 1
ATOM 5586 C CA . LEU B 1 190 ? -11.211 -9.406 8.57 1 95.56 190 LEU B CA 1
ATOM 5587 C C . LEU B 1 190 ? -9.836 -10.055 8.492 1 95.56 190 LEU B C 1
ATOM 5589 O O . LEU B 1 190 ? -8.883 -9.445 8 1 95.56 190 LEU B O 1
ATOM 5593 N N . LEU B 1 191 ? -9.758 -11.281 8.922 1 95.19 191 LEU B N 1
ATOM 5594 C CA . LEU B 1 191 ? -8.484 -12 8.867 1 95.19 191 LEU B CA 1
ATOM 5595 C C . LEU B 1 191 ? -8 -12.148 7.43 1 95.19 191 LEU B C 1
ATOM 5597 O O . LEU B 1 191 ? -6.82 -11.945 7.145 1 95.19 191 LEU B O 1
ATOM 5601 N N . ALA B 1 192 ? -8.898 -12.5 6.559 1 96.56 192 ALA B N 1
ATOM 5602 C CA . ALA B 1 192 ? -8.562 -12.633 5.141 1 96.56 192 ALA B CA 1
ATOM 5603 C C . ALA B 1 192 ? -8.031 -11.32 4.574 1 96.56 192 ALA B C 1
ATOM 5605 O O . ALA B 1 192 ? -7.043 -11.312 3.84 1 96.56 192 ALA B O 1
ATOM 5606 N N . HIS B 1 193 ? -8.664 -10.273 4.953 1 96.19 193 HIS B N 1
ATOM 5607 C CA . HIS B 1 193 ? -8.266 -8.961 4.457 1 96.19 193 HIS B CA 1
ATOM 5608 C C . HIS B 1 193 ? -6.863 -8.602 4.926 1 96.19 193 HIS B C 1
ATOM 5610 O O . HIS B 1 193 ? -6.059 -8.078 4.152 1 96.19 193 HIS B O 1
ATOM 5616 N N . VAL B 1 194 ? -6.586 -8.844 6.164 1 94.81 194 VAL B N 1
ATOM 5617 C CA . VAL B 1 194 ? -5.277 -8.539 6.73 1 94.81 194 VAL B CA 1
ATOM 5618 C C . VAL B 1 194 ? -4.195 -9.312 5.98 1 94.81 194 VAL B C 1
ATOM 5620 O O . VAL B 1 194 ? -3.172 -8.75 5.594 1 94.81 194 VAL B O 1
ATOM 5623 N N . LEU B 1 195 ? -4.445 -10.555 5.715 1 94.12 195 LEU B N 1
ATOM 5624 C CA . LEU B 1 195 ? -3.475 -11.414 5.047 1 94.12 195 LEU B CA 1
ATOM 5625 C C . LEU B 1 195 ? -3.262 -10.977 3.604 1 94.12 195 LEU B C 1
ATOM 5627 O O . LEU B 1 195 ? -2.121 -10.844 3.154 1 94.12 195 LEU B O 1
ATOM 5631 N N . VAL B 1 196 ? -4.312 -10.75 2.918 1 94.56 196 VAL B N 1
ATOM 5632 C CA . VAL B 1 196 ? -4.215 -10.391 1.506 1 94.56 196 VAL B CA 1
ATOM 5633 C C . VAL B 1 196 ? -3.574 -9.016 1.361 1 94.56 196 VAL B C 1
ATOM 5635 O O . VAL B 1 196 ? -2.738 -8.805 0.48 1 94.56 196 VAL B O 1
ATOM 5638 N N . SER B 1 197 ? -3.961 -8.078 2.207 1 92.75 197 SER B N 1
ATOM 5639 C CA . SER B 1 197 ? -3.367 -6.742 2.17 1 92.75 197 SER B CA 1
ATOM 5640 C C . SER B 1 197 ? -1.855 -6.805 2.365 1 92.75 197 SER B C 1
ATOM 5642 O O . SER B 1 197 ? -1.107 -6.098 1.688 1 92.75 197 SER B O 1
ATOM 5644 N N . LYS B 1 198 ? -1.446 -7.648 3.234 1 89.31 198 LYS B N 1
ATOM 5645 C CA . LYS B 1 198 ? -0.021 -7.738 3.541 1 89.31 198 LYS B CA 1
ATOM 5646 C C . LYS B 1 198 ? 0.734 -8.469 2.436 1 89.31 198 LYS B C 1
ATOM 5648 O O . LYS B 1 198 ? 1.785 -8.008 1.984 1 89.31 198 LYS B O 1
ATOM 5653 N N . PHE B 1 199 ? 0.153 -9.555 1.903 1 89.25 199 PHE B N 1
ATOM 5654 C CA . PHE B 1 199 ? 0.964 -10.453 1.093 1 89.25 199 PHE B CA 1
ATOM 5655 C C . PHE B 1 199 ? 0.648 -10.281 -0.388 1 89.25 199 PHE B C 1
ATOM 5657 O O . PHE B 1 199 ? 1.483 -10.578 -1.244 1 89.25 199 PHE B O 1
ATOM 5664 N N . ALA B 1 200 ? -0.5 -9.922 -0.698 1 90.5 200 ALA B N 1
ATOM 5665 C CA . ALA B 1 200 ? -0.846 -9.711 -2.102 1 90.5 200 ALA B CA 1
ATOM 5666 C C . ALA B 1 200 ? -0.662 -8.242 -2.494 1 90.5 200 ALA B C 1
ATOM 5668 O O . ALA B 1 200 ? -0.116 -7.945 -3.559 1 90.5 200 ALA B O 1
ATOM 5669 N N . ASP B 1 201 ? -1.119 -7.387 -1.585 1 87.44 201 ASP B N 1
ATOM 5670 C CA . ASP B 1 201 ? -1.074 -5.961 -1.898 1 87.44 201 ASP B CA 1
ATOM 5671 C C . ASP B 1 201 ? 0.18 -5.309 -1.32 1 87.44 201 ASP B C 1
ATOM 5673 O O . ASP B 1 201 ? 0.459 -4.141 -1.59 1 87.44 201 ASP B O 1
ATOM 5677 N N . HIS B 1 202 ? 0.838 -5.996 -0.452 1 82.12 202 HIS B N 1
ATOM 5678 C CA . HIS B 1 202 ? 2.119 -5.586 0.112 1 82.12 202 HIS B CA 1
ATOM 5679 C C . HIS B 1 202 ? 1.969 -4.332 0.966 1 82.12 202 HIS B C 1
ATOM 5681 O O . HIS B 1 202 ? 2.793 -3.418 0.885 1 82.12 202 HIS B O 1
ATOM 5687 N N . ILE B 1 203 ? 0.93 -4.27 1.677 1 84.69 203 ILE B N 1
ATOM 5688 C CA . ILE B 1 203 ? 0.714 -3.219 2.664 1 84.69 203 ILE B CA 1
ATOM 5689 C C . ILE B 1 203 ? 1.147 -3.709 4.043 1 84.69 203 ILE B C 1
ATOM 5691 O O . ILE B 1 203 ? 0.524 -4.609 4.613 1 84.69 203 ILE B O 1
ATOM 5695 N N . PRO B 1 204 ? 2.193 -3.086 4.594 1 81.31 204 PRO B N 1
ATOM 5696 C CA . PRO B 1 204 ? 2.654 -3.514 5.918 1 81.31 204 PRO B CA 1
ATOM 5697 C C . PRO B 1 204 ? 1.574 -3.389 6.988 1 81.31 204 PRO B C 1
ATOM 5699 O O . PRO B 1 204 ? 0.621 -2.623 6.824 1 81.31 204 PRO B O 1
ATOM 5702 N N . LEU B 1 205 ? 1.741 -4.121 8.07 1 86.25 205 LEU B N 1
ATOM 5703 C CA . LEU B 1 205 ? 0.721 -4.195 9.117 1 86.25 205 LEU B CA 1
ATOM 5704 C C . LEU B 1 205 ? 0.55 -2.844 9.805 1 86.25 205 LEU B C 1
ATOM 5706 O O . LEU B 1 205 ? -0.566 -2.465 10.164 1 86.25 205 LEU B O 1
ATOM 5710 N N . TYR B 1 206 ? 1.598 -2.072 10.023 1 78.5 206 TYR B N 1
ATOM 5711 C CA . TYR B 1 206 ? 1.467 -0.78 10.688 1 78.5 206 TYR B CA 1
ATOM 5712 C C . TYR B 1 206 ? 0.655 0.191 9.844 1 78.5 206 TYR B C 1
ATOM 5714 O O . TYR B 1 206 ? -0.063 1.04 10.375 1 78.5 206 TYR B O 1
ATOM 5722 N N . ARG B 1 207 ? 0.775 0.099 8.531 1 83.88 207 ARG B N 1
ATOM 5723 C CA . ARG B 1 207 ? -0.018 0.942 7.641 1 83.88 207 ARG B CA 1
ATOM 5724 C C . ARG B 1 207 ? -1.485 0.527 7.66 1 83.88 207 ARG B C 1
ATOM 5726 O O . ARG B 1 207 ? -2.377 1.376 7.598 1 83.88 207 ARG B O 1
ATOM 5733 N N . GLN B 1 208 ? -1.657 -0.759 7.672 1 90.38 208 GLN B N 1
ATOM 5734 C CA . GLN B 1 208 ? -3.031 -1.237 7.789 1 90.38 208 GLN B CA 1
ATOM 5735 C C . GLN B 1 208 ? -3.695 -0.694 9.055 1 90.38 208 GLN B C 1
ATOM 5737 O O . GLN B 1 208 ? -4.863 -0.299 9.023 1 90.38 208 GLN B O 1
ATOM 5742 N N . SER B 1 209 ? -2.92 -0.672 10.102 1 89.75 209 SER B N 1
ATOM 5743 C CA . SER B 1 209 ? -3.432 -0.144 11.359 1 89.75 209 SER B CA 1
ATOM 5744 C C . SER B 1 209 ? -3.891 1.303 11.211 1 89.75 209 SER B C 1
ATOM 5746 O O . SER B 1 209 ? -4.957 1.675 11.703 1 89.75 209 SER B O 1
ATOM 5748 N N . VAL B 1 210 ? -3.127 2.086 10.484 1 85.31 210 VAL B N 1
ATOM 5749 C CA . VAL B 1 210 ? -3.457 3.49 10.258 1 85.31 210 VAL B CA 1
ATOM 5750 C C . VAL B 1 210 ? -4.727 3.596 9.422 1 85.31 210 VAL B C 1
ATOM 5752 O O . VAL B 1 210 ? -5.59 4.434 9.688 1 85.31 210 VAL B O 1
ATOM 5755 N N . MET B 1 211 ? -4.828 2.773 8.461 1 90 211 MET B N 1
ATOM 5756 C CA . MET B 1 211 ? -6 2.771 7.586 1 90 211 MET B CA 1
ATOM 5757 C C . MET B 1 211 ? -7.262 2.436 8.375 1 90 211 MET B C 1
ATOM 5759 O O . MET B 1 211 ? -8.297 3.08 8.195 1 90 211 MET B O 1
ATOM 5763 N N . TYR B 1 212 ? -7.184 1.461 9.281 1 92.12 212 TYR B N 1
ATOM 5764 C CA . TYR B 1 212 ? -8.336 1.055 10.078 1 92.12 212 TYR B CA 1
ATOM 5765 C C . TYR B 1 212 ? -8.734 2.152 11.062 1 92.12 212 TYR B C 1
ATOM 5767 O O . TYR B 1 212 ? -9.93 2.379 11.297 1 92.12 212 TYR B O 1
ATOM 5775 N N . ALA B 1 213 ? -7.754 2.803 11.586 1 89.25 213 ALA B N 1
ATOM 5776 C CA . ALA B 1 213 ? -8.008 3.871 12.547 1 89.25 213 ALA B CA 1
ATOM 5777 C C . ALA B 1 213 ? -8.82 5 11.914 1 89.25 213 ALA B C 1
ATOM 5779 O O . ALA B 1 213 ? -9.617 5.648 12.586 1 89.25 213 ALA B O 1
ATOM 5780 N N . ARG B 1 214 ? -8.609 5.234 10.664 1 86.12 214 ARG B N 1
ATOM 5781 C CA . ARG B 1 214 ? -9.359 6.27 9.961 1 86.12 214 ARG B CA 1
ATOM 5782 C C . ARG B 1 214 ? -10.852 5.941 9.93 1 86.12 214 ARG B C 1
ATOM 5784 O O . ARG B 1 214 ? -11.688 6.848 9.852 1 86.12 214 ARG B O 1
ATOM 5791 N N . GLU B 1 215 ? -11.141 4.652 9.992 1 84.88 215 GLU B N 1
ATOM 5792 C CA . GLU B 1 215 ? -12.531 4.219 10.031 1 84.88 215 GLU B CA 1
ATOM 5793 C C . GLU B 1 215 ? -13.039 4.113 11.469 1 84.88 215 GLU B C 1
ATOM 5795 O O . GLU B 1 215 ? -14.117 3.574 11.711 1 84.88 215 GLU B O 1
ATOM 5800 N N . GLY B 1 216 ? -12.25 4.5 12.422 1 85.88 216 GLY B N 1
ATOM 5801 C CA . GLY B 1 216 ? -12.633 4.492 13.828 1 85.88 216 GLY B CA 1
ATOM 5802 C C . GLY B 1 216 ? -12.352 3.172 14.516 1 85.88 216 GLY B C 1
ATOM 5803 O O . GLY B 1 216 ? -12.906 2.896 15.586 1 85.88 216 GLY B O 1
ATOM 5804 N N . VAL B 1 217 ? -11.609 2.283 13.891 1 91.12 217 VAL B N 1
ATOM 5805 C CA . VAL B 1 217 ? -11.273 0.99 14.477 1 91.12 217 VAL B CA 1
ATOM 5806 C C . VAL B 1 217 ? -9.781 0.947 14.805 1 91.12 217 VAL B C 1
ATOM 5808 O O . VAL B 1 217 ? -8.938 0.93 13.906 1 91.12 217 VAL B O 1
ATOM 5811 N N . GLU B 1 218 ? -9.531 0.922 16.031 1 90.19 218 GLU B N 1
ATOM 5812 C CA . GLU B 1 218 ? -8.141 0.924 16.469 1 90.19 218 GLU B CA 1
ATOM 5813 C C . GLU B 1 218 ? -7.633 -0.495 16.703 1 90.19 218 GLU B C 1
ATOM 5815 O O . GLU B 1 218 ? -8.023 -1.143 17.688 1 90.19 218 GLU B O 1
ATOM 5820 N N . LEU B 1 219 ? -6.883 -1.017 15.812 1 90 219 LEU B N 1
ATOM 5821 C CA . LEU B 1 219 ? -6.219 -2.312 15.914 1 90 219 LEU B CA 1
ATOM 5822 C C . LEU B 1 219 ? -4.703 -2.148 15.922 1 90 219 LEU B C 1
ATOM 5824 O O . LEU B 1 219 ? -4.121 -1.653 14.961 1 90 219 LEU B O 1
ATOM 5828 N N . ASP B 1 220 ? -4.098 -2.547 16.891 1 83.88 220 ASP B N 1
ATOM 5829 C CA . ASP B 1 220 ? -2.652 -2.391 17.031 1 83.88 220 ASP B CA 1
ATOM 5830 C C . ASP B 1 220 ? -1.906 -3.314 16.078 1 83.88 220 ASP B C 1
ATOM 5832 O O . ASP B 1 220 ? -2.365 -4.422 15.789 1 83.88 220 ASP B O 1
ATOM 5836 N N . ARG B 1 221 ? -0.778 -2.871 15.648 1 82.06 221 ARG B N 1
ATOM 5837 C CA . ARG B 1 221 ? 0.092 -3.637 14.766 1 82.06 221 ARG B CA 1
ATOM 5838 C C . ARG B 1 221 ? 0.423 -5 15.367 1 82.06 221 ARG B C 1
ATOM 5840 O O . ARG B 1 221 ? 0.447 -6.008 14.656 1 82.06 221 ARG B O 1
ATOM 5847 N N . SER B 1 222 ? 0.673 -5.055 16.672 1 78.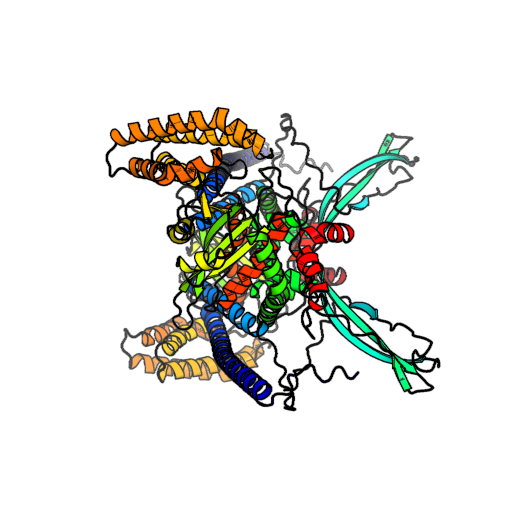88 222 SER B N 1
ATOM 5848 C CA . SER B 1 222 ? 1.016 -6.297 17.359 1 78.88 222 SER B CA 1
ATOM 5849 C C . SER B 1 222 ? -0.113 -7.32 17.25 1 78.88 222 SER B C 1
ATOM 5851 O O . SER B 1 222 ? 0.136 -8.508 17.031 1 78.88 222 SER B O 1
ATOM 5853 N N . LEU B 1 223 ? -1.292 -6.84 17.406 1 84.62 223 LEU B N 1
ATOM 5854 C CA . LEU B 1 223 ? -2.461 -7.703 17.266 1 84.62 223 LEU B CA 1
ATOM 5855 C C . LEU B 1 223 ? -2.568 -8.258 15.852 1 84.62 223 LEU B C 1
ATOM 5857 O O . LEU B 1 223 ? -2.791 -9.453 15.664 1 84.62 223 LEU B O 1
ATOM 5861 N N . LEU B 1 224 ? -2.383 -7.391 14.891 1 90.06 224 LEU B N 1
ATOM 5862 C CA . LEU B 1 224 ? -2.432 -7.812 13.492 1 90.06 224 LEU B CA 1
ATOM 5863 C C . LEU B 1 224 ? -1.354 -8.852 13.203 1 90.06 224 LEU B C 1
ATOM 5865 O O . LEU B 1 224 ? -1.595 -9.82 12.477 1 90.06 224 LEU B O 1
ATOM 5869 N N . ALA B 1 225 ? -0.214 -8.672 13.758 1 84.19 225 ALA B N 1
ATOM 5870 C CA . ALA B 1 225 ? 0.882 -9.617 13.57 1 84.19 225 ALA B CA 1
ATOM 5871 C C . ALA B 1 225 ? 0.531 -10.984 14.148 1 84.19 225 ALA B C 1
ATOM 5873 O O . ALA B 1 225 ? 0.792 -12.016 13.523 1 84.19 225 ALA B O 1
ATOM 5874 N N . LYS B 1 226 ? -0.016 -10.969 15.281 1 84.19 226 LYS B N 1
ATOM 5875 C CA . LYS B 1 226 ? -0.452 -12.227 15.898 1 84.19 226 LYS B CA 1
ATOM 5876 C C . LYS B 1 226 ? -1.49 -12.93 15.023 1 84.19 226 LYS B C 1
ATOM 5878 O O . LYS B 1 226 ? -1.473 -14.156 14.898 1 84.19 226 LYS B O 1
ATOM 5883 N N . TRP B 1 227 ? -2.379 -12.117 14.453 1 90.25 227 TRP B N 1
ATOM 5884 C CA . TRP B 1 227 ? -3.385 -12.672 13.555 1 90.25 227 TRP B CA 1
ATOM 5885 C C . TRP B 1 227 ? -2.73 -13.336 12.352 1 90.25 227 TRP B C 1
ATOM 5887 O O . TRP B 1 227 ? -3.174 -14.398 11.906 1 90.25 227 TRP B O 1
ATOM 5897 N N . VAL B 1 228 ? -1.674 -12.727 11.859 1 89.5 228 VAL B N 1
ATOM 5898 C CA . VAL B 1 228 ? -0.957 -13.297 10.719 1 89.5 228 VAL B CA 1
ATOM 5899 C C . VAL B 1 228 ? -0.341 -14.633 11.109 1 89.5 228 VAL B C 1
ATOM 5901 O O . VAL B 1 228 ? -0.44 -15.609 10.367 1 89.5 228 VAL B O 1
ATOM 5904 N N . GLY B 1 229 ? 0.277 -14.719 12.297 1 85.88 229 GLY B N 1
ATOM 5905 C CA . GLY B 1 229 ? 0.845 -15.961 12.773 1 85.88 229 GLY B CA 1
ATOM 5906 C C . GLY B 1 229 ? -0.186 -17.062 12.938 1 85.88 229 GLY B C 1
ATOM 5907 O O . GLY B 1 229 ? 0.011 -18.188 12.453 1 85.88 229 GLY B O 1
ATOM 5908 N N . HIS B 1 230 ? -1.269 -16.703 13.539 1 87.62 230 HIS B N 1
ATOM 5909 C CA . HIS B 1 230 ? -2.354 -17.656 13.742 1 87.62 230 HIS B CA 1
ATOM 5910 C C . HIS B 1 230 ? -2.939 -18.125 12.414 1 87.62 230 HIS B C 1
ATOM 5912 O O . HIS B 1 230 ? -3.201 -19.312 12.219 1 87.62 230 HIS B O 1
ATOM 5918 N N . GLY B 1 231 ? -3.148 -17.156 11.555 1 90.31 231 GLY B N 1
ATOM 5919 C CA . GLY B 1 231 ? -3.684 -17.484 10.242 1 90.31 231 GLY B CA 1
ATOM 5920 C C . GLY B 1 231 ? -2.814 -18.453 9.461 1 90.31 231 GLY B C 1
ATOM 5921 O O . GLY B 1 231 ? -3.32 -19.406 8.867 1 90.31 231 GLY B O 1
ATOM 5922 N N . ALA B 1 232 ? -1.549 -18.203 9.523 1 89.06 232 ALA B N 1
ATOM 5923 C CA . ALA B 1 232 ? -0.624 -19.078 8.812 1 89.06 232 ALA B CA 1
ATOM 5924 C C . ALA B 1 232 ? -0.659 -20.5 9.375 1 89.06 232 ALA B C 1
ATOM 5926 O O . ALA B 1 232 ? -0.634 -21.469 8.625 1 89.06 232 ALA B O 1
ATOM 5927 N N . THR B 1 233 ? -0.724 -20.609 10.68 1 88.06 233 THR B N 1
ATOM 5928 C CA . THR B 1 233 ? -0.778 -21.906 11.336 1 88.06 233 THR B CA 1
ATOM 5929 C C . THR B 1 233 ? -2.062 -22.641 10.969 1 88.06 233 THR B C 1
ATOM 5931 O O . THR B 1 233 ? -2.029 -23.844 10.656 1 88.06 233 THR B O 1
ATOM 5934 N N . LEU B 1 234 ? -3.107 -21.938 11.008 1 89.31 234 LEU B N 1
ATOM 5935 C CA . LEU B 1 234 ? -4.414 -22.5 10.688 1 89.31 234 LEU B CA 1
ATOM 5936 C C . LEU B 1 234 ? -4.453 -23 9.25 1 89.31 234 LEU B C 1
ATOM 5938 O O . LEU B 1 234 ? -5.125 -23.984 8.945 1 89.31 234 LEU B O 1
ATOM 5942 N N . LEU B 1 235 ? -3.707 -22.359 8.328 1 94.12 235 LEU B N 1
ATOM 5943 C CA . LEU B 1 235 ? -3.779 -22.641 6.902 1 94.12 235 LEU B CA 1
ATOM 5944 C C . LEU B 1 235 ? -2.725 -23.672 6.496 1 94.12 235 LEU B C 1
ATOM 5946 O O . LEU B 1 235 ? -2.699 -24.125 5.352 1 94.12 235 LEU B O 1
ATOM 5950 N N . GLN B 1 236 ? -1.892 -24.141 7.422 1 93.06 236 GLN B N 1
ATOM 5951 C CA . GLN B 1 236 ? -0.743 -24.984 7.113 1 93.06 236 GLN B CA 1
ATOM 5952 C C . GLN B 1 236 ? -1.183 -26.312 6.488 1 93.06 236 GLN B C 1
ATOM 5954 O O . GLN B 1 236 ? -0.587 -26.766 5.516 1 93.06 236 GLN B O 1
ATOM 5959 N N . PRO B 1 237 ? -2.264 -26.922 7.027 1 93.5 237 PRO B N 1
ATOM 5960 C CA . PRO B 1 237 ? -2.695 -28.172 6.402 1 93.5 237 PRO B CA 1
ATOM 5961 C C . PRO B 1 237 ? -3.074 -28 4.934 1 93.5 237 PRO B C 1
ATOM 5963 O O . PRO B 1 237 ? -2.834 -28.891 4.121 1 93.5 237 PRO B O 1
ATOM 5966 N N . LEU B 1 238 ? -3.625 -26.938 4.637 1 95.31 238 LEU B N 1
ATOM 5967 C CA . LEU B 1 238 ? -4.008 -26.656 3.26 1 95.31 238 LEU B CA 1
ATOM 5968 C C . LEU B 1 238 ? -2.777 -26.453 2.385 1 95.31 238 LEU B C 1
ATOM 5970 O O . LEU B 1 238 ? -2.748 -26.906 1.236 1 95.31 238 LEU B O 1
ATOM 5974 N N . VAL B 1 239 ? -1.765 -25.844 2.895 1 96.25 239 VAL B N 1
ATOM 5975 C CA . VAL B 1 239 ? -0.504 -25.641 2.189 1 96.25 239 VAL B CA 1
ATOM 5976 C C . VAL B 1 239 ? 0.165 -26.984 1.929 1 96.25 239 VAL B C 1
ATOM 5978 O O . VAL B 1 239 ? 0.715 -27.219 0.849 1 96.25 239 VAL B O 1
ATOM 5981 N N . ASP B 1 240 ? 0.054 -27.844 2.889 1 95.06 240 ASP B N 1
ATOM 5982 C CA . ASP B 1 240 ? 0.62 -29.188 2.73 1 95.06 240 ASP B CA 1
ATOM 5983 C C . ASP B 1 240 ? -0.094 -29.953 1.624 1 95.06 240 ASP B C 1
ATOM 5985 O O . ASP B 1 240 ? 0.545 -30.672 0.841 1 95.06 240 ASP B O 1
ATOM 5989 N N . ALA B 1 241 ? -1.372 -29.812 1.651 1 95.5 241 ALA B N 1
ATOM 5990 C CA . ALA B 1 241 ? -2.141 -30.453 0.582 1 95.5 241 ALA B CA 1
ATOM 5991 C C . ALA B 1 241 ? -1.757 -29.875 -0.781 1 95.5 241 ALA B C 1
ATOM 5993 O O . ALA B 1 241 ? -1.665 -30.625 -1.766 1 95.5 241 ALA B O 1
ATOM 5994 N N . LEU B 1 242 ? -1.565 -28.625 -0.837 1 96.5 242 LEU B N 1
ATOM 5995 C CA . LEU B 1 242 ? -1.149 -27.953 -2.062 1 96.5 242 LEU B CA 1
ATOM 5996 C C . LEU B 1 242 ? 0.212 -28.469 -2.527 1 96.5 242 LEU B C 1
ATOM 5998 O O . LEU B 1 242 ? 0.411 -28.719 -3.717 1 96.5 242 LEU B O 1
ATOM 6002 N N . ARG B 1 243 ? 1.104 -28.578 -1.597 1 96.69 243 ARG B N 1
ATOM 6003 C CA . ARG B 1 243 ? 2.426 -29.125 -1.895 1 96.69 243 ARG B CA 1
ATOM 6004 C C . ARG B 1 243 ? 2.322 -30.516 -2.514 1 96.69 243 ARG B C 1
ATOM 6006 O O . ARG B 1 243 ? 2.969 -30.797 -3.525 1 96.69 243 ARG B O 1
ATOM 6013 N N . ARG B 1 244 ? 1.508 -31.375 -1.974 1 95.56 244 ARG B N 1
ATOM 6014 C CA . ARG B 1 244 ? 1.32 -32.719 -2.496 1 95.56 244 ARG B CA 1
ATOM 6015 C C . ARG B 1 244 ? 0.783 -32.688 -3.924 1 95.56 244 ARG B C 1
ATOM 6017 O O . ARG B 1 244 ? 1.27 -33.406 -4.793 1 95.56 244 ARG B O 1
ATOM 6024 N N . HIS B 1 245 ? -0.162 -31.797 -4.117 1 96.25 245 HIS B N 1
ATOM 6025 C CA . HIS B 1 245 ? -0.733 -31.656 -5.453 1 96.25 245 HIS B CA 1
ATOM 6026 C C . HIS B 1 245 ? 0.329 -31.234 -6.461 1 96.25 245 HIS B C 1
ATOM 6028 O O . HIS B 1 245 ? 0.423 -31.812 -7.547 1 96.25 245 HIS B O 1
ATOM 6034 N N . VAL B 1 246 ? 1.145 -30.266 -6.105 1 97.06 246 VAL B N 1
ATOM 6035 C CA . VAL B 1 246 ? 2.176 -29.734 -6.992 1 97.06 246 VAL B CA 1
ATOM 6036 C C . VAL B 1 246 ? 3.217 -30.812 -7.273 1 97.06 246 VAL B C 1
ATOM 6038 O O . VAL B 1 246 ? 3.623 -31.016 -8.422 1 97.06 246 VAL B O 1
ATOM 6041 N N . MET B 1 247 ? 3.545 -31.641 -6.281 1 95.94 247 MET B N 1
ATOM 6042 C CA . MET B 1 247 ? 4.629 -32.625 -6.379 1 95.94 247 MET B CA 1
ATOM 6043 C C . MET B 1 247 ? 4.176 -33.844 -7.133 1 95.94 247 MET B C 1
ATOM 6045 O O . MET B 1 247 ? 5.004 -34.656 -7.555 1 95.94 247 MET B O 1
ATOM 6049 N N . THR B 1 248 ? 2.938 -34 -7.359 1 94.62 248 THR B N 1
ATOM 6050 C CA . THR B 1 248 ? 2.424 -35.156 -8.094 1 94.62 248 THR B CA 1
ATOM 6051 C C . THR B 1 248 ? 2.475 -34.875 -9.602 1 94.62 248 THR B C 1
ATOM 6053 O O . THR B 1 248 ? 2.227 -35.812 -10.391 1 94.62 248 THR B O 1
ATOM 6056 N N . GLY B 1 249 ? 2.816 -33.688 -10.016 1 93.75 249 GLY B N 1
ATOM 6057 C CA . GLY B 1 249 ? 2.938 -33.375 -11.43 1 93.75 249 GLY B CA 1
ATOM 6058 C C . GLY B 1 249 ? 4.098 -34.062 -12.102 1 93.75 249 GLY B C 1
ATOM 6059 O O . GLY B 1 249 ? 5.023 -34.531 -11.43 1 93.75 249 GLY B O 1
ATOM 6060 N N . THR B 1 250 ? 3.984 -34.188 -13.438 1 95.12 250 THR B N 1
ATOM 6061 C CA . THR B 1 250 ? 5.055 -34.812 -14.211 1 95.12 250 THR B CA 1
ATOM 6062 C C . THR B 1 250 ? 6.004 -33.781 -14.766 1 95.12 250 THR B C 1
ATOM 6064 O O . THR B 1 250 ? 7.055 -34.094 -15.32 1 95.12 250 THR B O 1
ATOM 6067 N N . LYS B 1 251 ? 5.609 -32.594 -14.68 1 96.69 251 LYS B N 1
ATOM 6068 C CA . LYS B 1 251 ? 6.398 -31.438 -15.07 1 96.69 251 LYS B CA 1
ATOM 6069 C C . LYS B 1 251 ? 6.25 -30.312 -14.055 1 96.69 251 LYS B C 1
ATOM 6071 O O . LYS B 1 251 ? 5.137 -29.984 -13.633 1 96.69 251 LYS B O 1
ATOM 6076 N N . LEU B 1 252 ? 7.375 -29.766 -13.633 1 96.81 252 LEU B N 1
ATOM 6077 C CA . LEU B 1 252 ? 7.352 -28.656 -12.695 1 96.81 252 LEU B CA 1
ATOM 6078 C C . LEU B 1 252 ? 8.25 -27.516 -13.172 1 96.81 252 LEU B C 1
ATOM 6080 O O . LEU B 1 252 ? 9.336 -27.766 -13.711 1 96.81 252 LEU B O 1
ATOM 6084 N N . HIS B 1 253 ? 7.742 -26.344 -13.039 1 96.5 253 HIS B N 1
ATOM 6085 C CA . HIS B 1 253 ? 8.578 -25.156 -13.211 1 96.5 253 HIS B CA 1
ATOM 6086 C C . HIS B 1 253 ? 9.18 -24.703 -11.883 1 96.5 253 HIS B C 1
ATOM 6088 O O . HIS B 1 253 ? 8.492 -24.672 -10.859 1 96.5 253 HIS B O 1
ATOM 6094 N N . ALA B 1 254 ? 10.445 -24.422 -11.828 1 95.19 254 ALA B N 1
ATOM 6095 C CA . ALA B 1 254 ? 11.094 -24.047 -10.57 1 95.19 254 ALA B CA 1
ATOM 6096 C C . ALA B 1 254 ? 11.977 -22.812 -10.75 1 95.19 254 ALA B C 1
ATOM 6098 O O . ALA B 1 254 ? 12.562 -22.609 -11.82 1 95.19 254 ALA B O 1
ATOM 6099 N N . ASP B 1 255 ? 11.977 -22 -9.789 1 91.44 255 ASP B N 1
ATOM 6100 C CA . ASP B 1 255 ? 12.852 -20.844 -9.68 1 91.44 255 ASP B CA 1
ATOM 6101 C C . ASP B 1 255 ? 13 -20.391 -8.227 1 91.44 255 ASP B C 1
ATOM 6103 O O . ASP B 1 255 ? 12.531 -21.078 -7.312 1 91.44 255 ASP B O 1
ATOM 6107 N N . ASP B 1 256 ? 13.867 -19.406 -8.008 1 89 256 ASP B N 1
ATOM 6108 C CA . ASP B 1 256 ? 13.992 -18.844 -6.668 1 89 256 ASP B CA 1
ATOM 6109 C C . ASP B 1 256 ? 14.258 -17.344 -6.727 1 89 256 ASP B C 1
ATOM 6111 O O . ASP B 1 256 ? 14.617 -16.812 -7.773 1 89 256 ASP B O 1
ATOM 6115 N N . THR B 1 257 ? 13.953 -16.656 -5.676 1 84 257 THR B N 1
ATOM 6116 C CA . THR B 1 257 ? 14.227 -15.234 -5.535 1 84 257 THR B CA 1
ATOM 6117 C C . THR B 1 257 ? 14.766 -14.922 -4.145 1 84 257 THR B C 1
ATOM 6119 O O . THR B 1 257 ? 14.344 -15.531 -3.156 1 84 257 THR B O 1
ATOM 6122 N N . PRO B 1 258 ? 15.758 -14.078 -4.094 1 81.69 258 PRO B N 1
ATOM 6123 C CA . PRO B 1 258 ? 16.281 -13.703 -2.777 1 81.69 258 PRO B CA 1
ATOM 6124 C C . PRO B 1 258 ? 15.305 -12.844 -1.978 1 81.69 258 PRO B C 1
ATOM 6126 O O . PRO B 1 258 ? 14.555 -12.055 -2.557 1 81.69 258 PRO B O 1
ATOM 6129 N N . VAL B 1 259 ? 15.289 -13.016 -0.715 1 77.25 259 VAL B N 1
ATOM 6130 C CA . VAL B 1 259 ? 14.484 -12.195 0.186 1 77.25 259 VAL B CA 1
ATOM 6131 C C . VAL B 1 259 ? 15.344 -11.719 1.356 1 77.25 259 VAL B C 1
ATOM 6133 O O . VAL B 1 259 ? 16.141 -12.484 1.903 1 77.25 259 VAL B O 1
ATOM 6136 N N . PRO B 1 260 ? 15.297 -10.438 1.64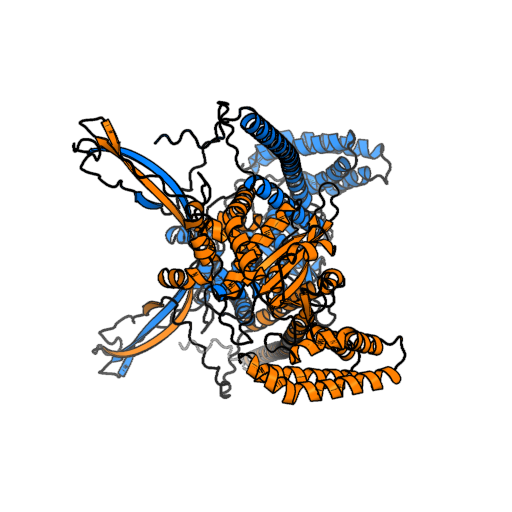6 1 71.69 260 PRO B N 1
ATOM 6137 C CA . PRO B 1 260 ? 16.094 -9.93 2.771 1 71.69 260 PRO B CA 1
ATOM 6138 C C . PRO B 1 260 ? 15.547 -10.383 4.125 1 71.69 260 PRO B C 1
ATOM 6140 O O . PRO B 1 260 ? 14.328 -10.375 4.344 1 71.69 260 PRO B O 1
ATOM 6143 N N . VAL B 1 261 ? 16.516 -10.969 4.93 1 68.31 261 VAL B N 1
ATOM 6144 C CA . VAL B 1 261 ? 16.156 -11.414 6.266 1 68.31 261 VAL B CA 1
ATOM 6145 C C . VAL B 1 261 ? 17 -10.695 7.305 1 68.31 261 VAL B C 1
ATOM 6147 O O . VAL B 1 261 ? 18.219 -10.523 7.117 1 68.31 261 VAL B O 1
ATOM 6150 N N . LEU B 1 262 ? 16.359 -10.047 8.25 1 59.34 262 LEU B N 1
ATOM 6151 C CA . LEU B 1 262 ? 17.125 -9.391 9.305 1 59.34 262 LEU B CA 1
ATOM 6152 C C . LEU B 1 262 ? 17.719 -10.422 10.25 1 59.34 262 LEU B C 1
ATOM 6154 O O . LEU B 1 262 ? 17.031 -11.336 10.703 1 59.34 262 LEU B O 1
ATOM 6158 N N . GLU B 1 263 ? 19.062 -10.438 10.25 1 55.56 263 GLU B N 1
ATOM 6159 C CA . GLU B 1 263 ? 19.734 -11.32 11.203 1 55.56 263 GLU B CA 1
ATOM 6160 C C . GLU B 1 263 ? 19.5 -10.867 12.641 1 55.56 263 GLU B C 1
ATOM 6162 O O . GLU B 1 263 ? 19.641 -9.68 12.953 1 55.56 263 GLU B O 1
ATOM 6167 N N . PRO B 1 264 ? 18.984 -11.859 13.43 1 49.16 264 PRO B N 1
ATOM 6168 C CA . PRO B 1 264 ? 18.812 -11.484 14.836 1 49.16 264 PRO B CA 1
ATOM 6169 C C . PRO B 1 264 ? 20.109 -10.938 15.453 1 49.16 264 PRO B C 1
ATOM 6171 O O . PRO B 1 264 ? 21.172 -11.516 15.266 1 49.16 264 PRO B O 1
ATOM 6174 N N . GLY B 1 265 ? 20.172 -9.812 16.125 1 46.31 265 GLY B N 1
ATOM 6175 C CA . GLY B 1 265 ? 21.25 -9.328 16.969 1 46.31 265 GLY B CA 1
ATOM 6176 C C . GLY B 1 265 ? 22.188 -8.375 16.234 1 46.31 265 GLY B C 1
ATOM 6177 O O . GLY B 1 265 ? 22.719 -7.434 16.844 1 46.31 265 GLY B O 1
ATOM 6178 N N . SER B 1 266 ? 22.609 -8.859 15.047 1 48 266 SER B N 1
ATOM 6179 C CA . SER B 1 266 ? 23.75 -8.156 14.477 1 48 266 SER B CA 1
ATOM 6180 C C . SER B 1 266 ? 23.297 -6.984 13.602 1 48 266 SER B C 1
ATOM 6182 O O . SER B 1 266 ? 24.109 -6.176 13.172 1 48 266 SER B O 1
ATOM 6184 N N . GLY B 1 267 ? 22 -6.746 13.578 1 52.44 267 GLY B N 1
ATOM 6185 C CA . GLY B 1 267 ? 21.547 -5.648 12.734 1 52.44 267 GLY B CA 1
ATOM 6186 C C . GLY B 1 267 ? 21.812 -5.887 11.258 1 52.44 267 GLY B C 1
ATOM 6187 O O . GLY B 1 267 ? 21.422 -5.078 10.414 1 52.44 267 GLY B O 1
ATOM 6188 N N . LYS B 1 268 ? 22.703 -6.98 10.953 1 55.62 268 LYS B N 1
ATOM 6189 C CA . LYS B 1 268 ? 23.062 -7.262 9.57 1 55.62 268 LYS B CA 1
ATOM 6190 C C . LYS B 1 268 ? 21.953 -8.031 8.859 1 55.62 268 LYS B C 1
ATOM 6192 O O . LYS B 1 268 ? 21.172 -8.742 9.5 1 55.62 268 LYS B O 1
ATOM 6197 N N . THR B 1 269 ? 21.734 -7.719 7.59 1 64.19 269 THR B N 1
ATOM 6198 C CA . THR B 1 269 ? 20.719 -8.352 6.762 1 64.19 269 THR B CA 1
ATOM 6199 C C . THR B 1 269 ? 21.281 -9.578 6.047 1 64.19 269 THR B C 1
ATOM 6201 O O . THR B 1 269 ? 22.375 -9.516 5.477 1 64.19 269 THR B O 1
ATOM 6204 N N . LYS B 1 270 ? 20.781 -10.836 6.484 1 70.75 270 LYS B N 1
ATOM 6205 C CA . LYS B 1 270 ? 21.062 -12.039 5.715 1 70.75 270 LYS B CA 1
ATOM 6206 C C . LYS B 1 270 ? 20.094 -12.203 4.559 1 70.75 270 LYS B C 1
ATOM 6208 O O . LYS B 1 270 ? 19.031 -11.555 4.535 1 70.75 270 LYS B O 1
ATOM 6213 N N . THR B 1 271 ? 20.578 -12.961 3.533 1 78.88 271 THR B N 1
ATOM 6214 C CA . THR B 1 271 ? 19.719 -13.164 2.365 1 78.88 271 THR B CA 1
ATOM 6215 C C . THR B 1 271 ? 19.125 -14.57 2.365 1 78.88 271 THR B C 1
ATOM 6217 O O . THR B 1 271 ? 19.859 -15.562 2.322 1 78.88 271 THR B O 1
ATOM 6220 N N . GLY B 1 272 ? 17.844 -14.625 2.596 1 82.88 272 GLY B N 1
ATOM 6221 C CA . GLY B 1 272 ? 17.125 -15.875 2.418 1 82.88 272 GLY B CA 1
ATOM 6222 C C . GLY B 1 272 ? 16.672 -16.109 0.989 1 82.88 272 GLY B C 1
ATOM 6223 O O . GLY B 1 272 ? 17 -15.32 0.096 1 82.88 272 GLY B O 1
ATOM 6224 N N . ARG B 1 273 ? 16.047 -17.328 0.822 1 87.56 273 ARG B N 1
ATOM 6225 C CA . ARG B 1 273 ? 15.586 -17.672 -0.519 1 87.56 273 ARG B CA 1
ATOM 6226 C C . ARG B 1 273 ? 14.133 -18.141 -0.495 1 87.56 273 ARG B C 1
ATOM 6228 O O . ARG B 1 273 ? 13.734 -18.891 0.402 1 87.56 273 ARG B O 1
ATOM 6235 N N . LEU B 1 274 ? 13.406 -17.594 -1.393 1 89.25 274 LEU B N 1
ATOM 6236 C CA . LEU B 1 274 ? 12.055 -18.078 -1.646 1 89.25 274 LEU B CA 1
ATOM 6237 C C . LEU B 1 274 ? 12 -18.891 -2.932 1 89.25 274 LEU B C 1
ATOM 6239 O O . LEU B 1 274 ? 12.188 -18.359 -4.023 1 89.25 274 LEU B O 1
ATOM 6243 N N . TRP B 1 275 ? 11.828 -20.188 -2.73 1 93 275 TRP B N 1
ATOM 6244 C CA . TRP B 1 275 ? 11.727 -21.109 -3.863 1 93 275 TRP B CA 1
ATOM 6245 C C . TRP B 1 275 ? 10.297 -21.188 -4.375 1 93 275 TRP B C 1
ATOM 6247 O O . TRP B 1 275 ? 9.344 -21.125 -3.592 1 93 275 TRP B O 1
ATOM 6257 N N . VAL B 1 276 ? 10.148 -21.297 -5.684 1 94.88 276 VAL B N 1
ATOM 6258 C CA . VAL B 1 276 ? 8.82 -21.375 -6.273 1 94.88 276 VAL B CA 1
ATOM 6259 C C . VAL B 1 276 ? 8.719 -22.594 -7.18 1 94.88 276 VAL B C 1
ATOM 6261 O O . VAL B 1 276 ? 9.617 -22.859 -7.98 1 94.88 276 VAL B O 1
ATOM 6264 N N . TYR B 1 277 ? 7.762 -23.422 -6.965 1 97.19 277 TYR B N 1
ATOM 6265 C CA . TYR B 1 277 ? 7.426 -24.578 -7.785 1 97.19 277 TYR B CA 1
ATOM 6266 C C . TYR B 1 277 ? 6.02 -24.453 -8.359 1 97.19 277 TYR B C 1
ATOM 6268 O O . TYR B 1 277 ? 5.043 -24.328 -7.609 1 97.19 277 TYR B O 1
ATOM 6276 N N . VAL B 1 278 ? 5.895 -24.469 -9.68 1 97 278 VAL B N 1
ATOM 6277 C CA . VAL B 1 278 ? 4.605 -24.219 -10.32 1 97 278 VAL B CA 1
ATOM 6278 C C . VAL B 1 278 ? 4.203 -25.422 -11.156 1 97 278 VAL B C 1
ATOM 6280 O O . VAL B 1 278 ? 5.008 -25.953 -11.938 1 97 278 VAL B O 1
ATOM 6283 N N . ARG B 1 279 ? 3.078 -25.922 -10.922 1 97.44 279 ARG B N 1
ATOM 6284 C CA . ARG B 1 279 ? 2.414 -26.891 -11.789 1 97.44 279 ARG B CA 1
ATOM 6285 C C . ARG B 1 279 ? 1.354 -26.219 -12.648 1 97.44 279 ARG B C 1
ATOM 6287 O O . ARG B 1 279 ? 0.316 -25.797 -12.148 1 97.44 279 ARG B O 1
ATOM 6294 N N . ASP B 1 280 ? 1.641 -26.031 -13.875 1 95.31 280 ASP B N 1
ATOM 6295 C CA . ASP B 1 280 ? 0.721 -25.391 -14.812 1 95.31 280 ASP B CA 1
ATOM 6296 C C . ASP B 1 280 ? 0.849 -26 -16.203 1 95.31 280 ASP B C 1
ATOM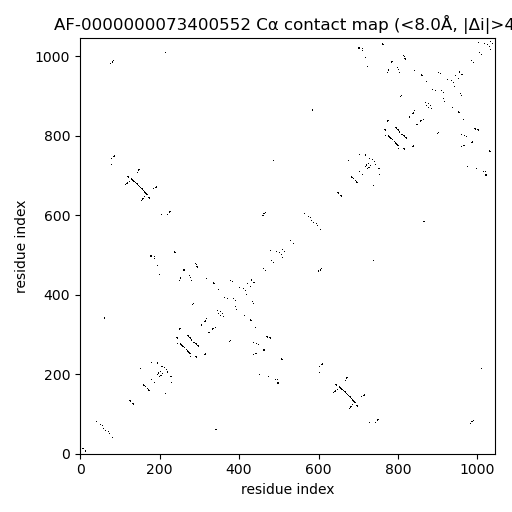 6298 O O . ASP B 1 280 ? 1.789 -25.703 -16.938 1 95.31 280 ASP B O 1
ATOM 6302 N N . ASP B 1 281 ? -0.052 -26.812 -16.609 1 94.62 281 ASP B N 1
ATOM 6303 C CA . ASP B 1 281 ? -0.005 -27.484 -17.906 1 94.62 281 ASP B CA 1
ATOM 6304 C C . ASP B 1 281 ? -1.183 -27.062 -18.781 1 94.62 281 ASP B C 1
ATOM 6306 O O . ASP B 1 281 ? -1.535 -27.766 -19.734 1 94.62 281 ASP B O 1
ATOM 6310 N N . ARG B 1 282 ? -1.737 -26 -18.531 1 92.19 282 ARG B N 1
ATOM 6311 C CA . ARG B 1 282 ? -2.865 -25.484 -19.312 1 92.19 282 ARG B CA 1
ATOM 6312 C C . ARG B 1 282 ? -2.469 -25.25 -20.766 1 92.19 282 ARG B C 1
ATOM 6314 O O . ARG B 1 282 ? -3.285 -25.422 -21.672 1 92.19 282 ARG B O 1
ATOM 6321 N N . SER B 1 283 ? -1.201 -24.891 -20.938 1 92.94 283 SER B N 1
ATOM 6322 C CA . SER B 1 283 ? -0.715 -24.609 -22.297 1 92.94 283 SER B CA 1
ATOM 6323 C C . SER B 1 283 ? -0.663 -25.891 -23.125 1 92.94 283 SER B C 1
ATOM 6325 O O . SER B 1 283 ? -0.618 -25.828 -24.359 1 92.94 283 SER B O 1
ATOM 6327 N N . SER B 1 284 ? -0.636 -27.078 -22.547 1 94.88 284 SER B N 1
ATOM 6328 C CA . SER B 1 284 ? -0.656 -28.359 -23.25 1 94.88 284 SER B CA 1
ATOM 6329 C C . SER B 1 284 ? -2.018 -29.031 -23.125 1 94.88 284 SER B C 1
ATOM 6331 O O . SER B 1 284 ? -2.107 -30.266 -23.094 1 94.88 284 SER B O 1
ATOM 6333 N N . ALA B 1 285 ? -3.035 -28.266 -22.875 1 93.88 285 ALA B N 1
ATOM 6334 C CA . ALA B 1 285 ? -4.438 -28.672 -22.891 1 93.88 285 ALA B CA 1
ATOM 6335 C C . ALA B 1 285 ? -4.742 -29.609 -21.719 1 93.88 285 ALA B C 1
ATOM 6337 O O . ALA B 1 285 ? -5.656 -30.438 -21.797 1 93.88 285 ALA B O 1
ATOM 6338 N N . ASP B 1 286 ? -3.926 -29.609 -20.703 1 93.94 286 ASP B N 1
ATOM 6339 C CA . ASP B 1 286 ? -4.199 -30.375 -19.484 1 93.94 286 ASP B CA 1
ATOM 6340 C C . ASP B 1 286 ? -5.254 -29.672 -18.625 1 93.94 286 ASP B C 1
ATOM 6342 O O . ASP B 1 286 ? -5.25 -28.438 -18.5 1 93.94 286 ASP B O 1
ATOM 6346 N N . MET B 1 287 ? -6.102 -30.469 -18.031 1 92.81 287 MET B N 1
ATOM 6347 C CA . MET B 1 287 ? -7.219 -29.906 -17.281 1 92.81 287 MET B CA 1
ATOM 6348 C C . MET B 1 287 ? -6.918 -29.906 -15.781 1 92.81 287 MET B C 1
ATOM 6350 O O . MET B 1 287 ? -7.695 -29.375 -14.984 1 92.81 287 MET B O 1
ATOM 6354 N N . THR B 1 288 ? -5.793 -30.484 -15.422 1 95 288 THR B N 1
ATOM 6355 C CA . THR B 1 288 ? -5.426 -30.469 -14.016 1 95 288 THR B CA 1
ATOM 6356 C C . THR B 1 288 ? -5.266 -29.031 -13.508 1 95 288 THR B C 1
ATOM 6358 O O . THR B 1 288 ? -4.645 -28.203 -14.172 1 95 288 THR B O 1
ATOM 6361 N N . PRO B 1 289 ? -5.855 -28.688 -12.32 1 95.88 289 PRO B N 1
ATOM 6362 C CA . PRO B 1 289 ? -5.766 -27.312 -11.805 1 95.88 289 PRO B CA 1
ATOM 6363 C C . PRO B 1 289 ? -4.328 -26.859 -11.57 1 95.88 289 PRO B C 1
ATOM 6365 O O . PRO B 1 289 ? -3.535 -27.609 -10.984 1 95.88 289 PRO B O 1
ATOM 6368 N N . PRO B 1 290 ? -4.047 -25.688 -12.078 1 97 290 PRO B N 1
ATOM 6369 C CA . PRO B 1 290 ? -2.707 -25.156 -11.805 1 97 290 PRO B CA 1
ATOM 6370 C C . PRO B 1 290 ? -2.5 -24.797 -10.336 1 97 290 PRO B C 1
ATOM 6372 O O . PRO B 1 290 ? -3.463 -24.469 -9.641 1 97 290 PRO B O 1
ATOM 6375 N N . ALA B 1 291 ? -1.273 -24.859 -9.883 1 97.69 291 ALA B N 1
ATOM 6376 C CA . ALA B 1 291 ? -0.947 -24.562 -8.492 1 97.69 291 ALA B CA 1
ATOM 6377 C C . ALA B 1 291 ? 0.504 -24.109 -8.352 1 97.69 291 ALA B C 1
ATOM 6379 O O . ALA B 1 291 ? 1.341 -24.422 -9.203 1 97.69 291 ALA B O 1
ATOM 6380 N N . VAL B 1 292 ? 0.762 -23.328 -7.383 1 97.19 292 VAL B N 1
ATOM 6381 C CA . VAL B 1 292 ? 2.111 -22.859 -7.082 1 97.19 292 VAL B CA 1
ATOM 6382 C C . VAL B 1 292 ? 2.428 -23.094 -5.609 1 97.19 292 VAL B C 1
ATOM 6384 O O . VAL B 1 292 ? 1.566 -22.922 -4.746 1 97.19 292 VAL B O 1
ATOM 6387 N N . TRP B 1 293 ? 3.557 -23.625 -5.359 1 97.31 293 TRP B N 1
ATOM 6388 C CA . TRP B 1 293 ? 4.043 -23.844 -4 1 97.31 293 TRP B CA 1
ATOM 6389 C C . TRP B 1 293 ? 5.34 -23.078 -3.764 1 97.31 293 TRP B C 1
ATOM 6391 O O . TRP B 1 293 ? 6.297 -23.203 -4.527 1 97.31 293 TRP B O 1
ATOM 6401 N N . PHE B 1 294 ? 5.266 -22.234 -2.746 1 95.25 294 PHE B N 1
ATOM 6402 C CA . PHE B 1 294 ? 6.445 -21.484 -2.33 1 95.25 294 PHE B CA 1
ATOM 6403 C C . PHE B 1 294 ? 7.078 -22.109 -1.095 1 95.25 294 PHE B C 1
ATOM 6405 O O . PHE B 1 294 ? 6.371 -22.562 -0.194 1 95.25 294 PHE B O 1
ATOM 6412 N N . ALA B 1 295 ? 8.375 -22.109 -1.056 1 94.44 295 ALA B N 1
ATOM 6413 C CA . ALA B 1 295 ? 9.133 -22.578 0.105 1 94.44 295 ALA B CA 1
ATOM 6414 C C . ALA B 1 295 ? 10.25 -21.609 0.457 1 94.44 295 ALA B C 1
ATOM 6416 O O . ALA B 1 295 ? 10.906 -21.062 -0.432 1 94.44 295 ALA B O 1
ATOM 6417 N N . TYR B 1 296 ? 10.391 -21.453 1.752 1 91.12 296 TYR B N 1
ATOM 6418 C CA . TYR B 1 296 ? 11.438 -20.562 2.227 1 91.12 296 TYR B CA 1
ATOM 6419 C C . TYR B 1 296 ? 12.617 -21.344 2.787 1 91.12 296 TYR B C 1
ATOM 6421 O O . TYR B 1 296 ? 12.43 -22.359 3.461 1 91.12 296 TYR B O 1
ATOM 6429 N N . THR B 1 297 ? 13.828 -20.812 2.479 1 91.31 297 THR B N 1
ATOM 6430 C CA . THR B 1 297 ? 15.047 -21.344 3.084 1 91.31 297 THR B CA 1
ATOM 6431 C C . THR B 1 297 ? 15.984 -20.203 3.492 1 91.31 297 THR B C 1
ATOM 6433 O O . THR B 1 297 ? 15.961 -19.125 2.895 1 91.31 297 THR B O 1
ATOM 6436 N N . PRO B 1 298 ? 16.781 -20.406 4.5 1 85.19 298 PRO B N 1
ATOM 6437 C CA . PRO B 1 298 ? 17.656 -19.344 5 1 85.19 298 PRO B CA 1
ATOM 6438 C C . PRO B 1 298 ? 18.812 -19.047 4.055 1 85.19 298 PRO B C 1
ATOM 6440 O O . PRO B 1 298 ? 19.453 -18 4.172 1 85.19 298 PRO B O 1
ATOM 6443 N N . ASP B 1 299 ? 19.156 -20.016 3.188 1 85.88 299 ASP B N 1
ATOM 6444 C CA . ASP B 1 299 ? 20.219 -19.812 2.209 1 85.88 299 ASP B CA 1
ATOM 6445 C C . ASP B 1 299 ? 19.859 -20.469 0.873 1 85.88 299 ASP B C 1
ATOM 6447 O O . ASP B 1 299 ? 18.781 -21.031 0.717 1 85.88 299 ASP B O 1
ATOM 6451 N N . ARG B 1 300 ? 20.797 -20.344 -0.087 1 89.38 300 ARG B N 1
ATOM 6452 C CA . ARG B 1 300 ? 20.5 -20.828 -1.435 1 89.38 300 ARG B CA 1
ATOM 6453 C C . ARG B 1 300 ? 21.203 -22.156 -1.701 1 89.38 300 ARG B C 1
ATOM 6455 O O . ARG B 1 300 ? 21.547 -22.453 -2.844 1 89.38 300 ARG B O 1
ATOM 6462 N N . LYS B 1 301 ? 21.453 -22.938 -0.711 1 90.5 301 LYS B N 1
ATOM 6463 C CA . LYS B 1 301 ? 22.203 -24.172 -0.876 1 90.5 301 LYS B CA 1
ATOM 6464 C C . LYS B 1 301 ? 21.391 -25.219 -1.64 1 90.5 301 LYS B C 1
ATOM 6466 O O . LYS B 1 301 ? 20.156 -25.266 -1.495 1 90.5 301 LYS B O 1
ATOM 6471 N N . GLY B 1 302 ? 22.047 -26.094 -2.365 1 90.88 302 GLY B N 1
ATOM 6472 C CA . GLY B 1 302 ? 21.422 -27.094 -3.217 1 90.88 302 GLY B CA 1
ATOM 6473 C C . GLY B 1 302 ? 20.672 -28.156 -2.436 1 90.88 302 GLY B C 1
ATOM 6474 O O . GLY B 1 302 ? 19.797 -28.828 -2.977 1 90.88 302 GLY B O 1
ATOM 6475 N N . ILE B 1 303 ? 20.953 -28.25 -1.227 1 93.25 303 ILE B N 1
ATOM 6476 C CA . ILE B 1 303 ? 20.312 -29.266 -0.393 1 93.25 303 ILE B CA 1
ATOM 6477 C C . ILE B 1 303 ? 18.828 -28.984 -0.263 1 93.25 303 ILE B C 1
ATOM 6479 O O . ILE B 1 303 ? 18.016 -29.891 -0.127 1 93.25 303 ILE B O 1
ATOM 6483 N N . HIS B 1 304 ? 18.453 -27.766 -0.374 1 94.12 304 HIS B N 1
ATOM 6484 C CA . HIS B 1 304 ? 17.078 -27.375 -0.141 1 94.12 304 HIS B CA 1
ATOM 6485 C C . HIS B 1 304 ? 16.172 -27.844 -1.271 1 94.12 304 HIS B C 1
ATOM 6487 O O . HIS B 1 304 ? 15.211 -28.594 -1.036 1 94.12 304 HIS B O 1
ATOM 6493 N N . PRO B 1 305 ? 16.484 -27.5 -2.516 1 94.75 305 PRO B N 1
ATOM 6494 C CA . PRO B 1 305 ? 15.641 -28.047 -3.584 1 94.75 305 PRO B CA 1
ATOM 6495 C C . PRO B 1 305 ? 15.68 -29.578 -3.641 1 94.75 305 PRO B C 1
ATOM 6497 O O . PRO B 1 305 ? 14.703 -30.219 -4.043 1 94.75 305 PRO B O 1
ATOM 6500 N N . GLN B 1 306 ? 16.891 -30.156 -3.246 1 94.81 306 GLN B N 1
ATOM 6501 C CA . GLN B 1 306 ? 16.953 -31.609 -3.182 1 94.81 306 GLN B CA 1
ATOM 6502 C C . GLN B 1 306 ? 15.914 -32.188 -2.217 1 94.81 306 GLN B C 1
ATOM 6504 O O . GLN B 1 306 ? 15.25 -33.156 -2.521 1 94.81 306 GLN B O 1
ATOM 6509 N N . GLN B 1 307 ? 15.742 -31.5 -1.143 1 94.75 307 GLN B N 1
ATOM 6510 C CA . GLN B 1 307 ? 14.766 -31.922 -0.143 1 94.75 307 GLN B CA 1
ATOM 6511 C C . GLN B 1 307 ? 13.344 -31.641 -0.617 1 94.75 307 GLN B C 1
ATOM 6513 O O . GLN B 1 307 ? 12.453 -32.469 -0.458 1 94.75 307 GLN B O 1
ATOM 6518 N N . HIS B 1 308 ? 13.141 -30.5 -1.211 1 95.56 308 HIS B N 1
ATOM 6519 C CA . HIS B 1 308 ? 11.812 -30.125 -1.69 1 95.56 308 HIS B CA 1
ATOM 6520 C C . HIS B 1 308 ? 11.305 -31.109 -2.736 1 95.56 308 HIS B C 1
ATOM 6522 O O . HIS B 1 308 ? 10.133 -31.484 -2.73 1 95.56 308 HIS B O 1
ATOM 6528 N N . LEU B 1 309 ? 12.203 -31.547 -3.627 1 95.25 309 LEU B N 1
ATOM 6529 C CA . LEU B 1 309 ? 11.828 -32.344 -4.793 1 95.25 309 LEU B CA 1
ATOM 6530 C C . LEU B 1 309 ? 12.133 -33.812 -4.57 1 95.25 309 LEU B C 1
ATOM 6532 O O . LEU B 1 309 ? 12.242 -34.594 -5.531 1 95.25 309 LEU B O 1
ATOM 6536 N N . GLU B 1 310 ? 12.289 -34.156 -3.367 1 92.62 310 GLU B N 1
ATOM 6537 C CA . GLU B 1 310 ? 12.664 -35.531 -3.018 1 92.62 310 GLU B CA 1
ATOM 6538 C C . GLU B 1 310 ? 11.672 -36.531 -3.578 1 92.62 310 GLU B C 1
ATOM 6540 O O . GLU B 1 310 ? 12.062 -37.594 -4.062 1 92.62 310 GLU B O 1
ATOM 6545 N N . THR B 1 311 ? 10.453 -36.219 -3.6 1 91.62 311 THR B N 1
ATOM 6546 C CA . THR B 1 311 ? 9.43 -37.156 -4.012 1 91.62 311 THR B CA 1
ATOM 6547 C C . THR B 1 311 ? 8.984 -36.875 -5.445 1 91.62 311 THR B C 1
ATOM 6549 O O . THR B 1 311 ? 8.109 -37.594 -5.973 1 91.62 311 THR B O 1
ATOM 6552 N N . PHE B 1 312 ? 9.586 -35.969 -6.055 1 95.31 312 PHE B N 1
ATOM 6553 C CA . PHE B 1 312 ? 9.172 -35.594 -7.398 1 95.31 312 PHE B CA 1
ATOM 6554 C C . PHE B 1 312 ? 9.883 -36.438 -8.445 1 95.31 312 PHE B C 1
ATOM 6556 O O . PHE B 1 312 ? 11.062 -36.75 -8.305 1 95.31 312 PHE B O 1
ATOM 6563 N N . SER B 1 313 ? 9.133 -36.844 -9.383 1 95.88 313 SER B N 1
ATOM 6564 C CA . SER B 1 313 ? 9.664 -37.531 -10.547 1 95.88 313 SER B CA 1
ATOM 6565 C C . SER B 1 313 ? 9.094 -36.969 -11.844 1 95.88 313 SER B C 1
ATOM 6567 O O . SER B 1 313 ? 7.875 -36.844 -11.992 1 95.88 313 SER B O 1
ATOM 6569 N N . GLY B 1 314 ? 9.891 -36.531 -12.719 1 96.38 314 GLY B N 1
ATOM 6570 C CA . GLY B 1 314 ? 9.469 -35.938 -13.977 1 96.38 314 GLY B CA 1
ATOM 6571 C C . GLY B 1 314 ? 10.484 -34.938 -14.531 1 96.38 314 GLY B C 1
ATOM 6572 O O . GLY B 1 314 ? 11.688 -35.188 -14.461 1 96.38 314 GLY B O 1
ATOM 6573 N N . THR B 1 315 ? 9.984 -33.969 -15.211 1 97.25 315 THR B N 1
ATOM 6574 C CA . THR B 1 315 ? 10.875 -33 -15.812 1 97.25 315 THR B CA 1
ATOM 6575 C C . THR B 1 315 ? 10.797 -31.672 -15.062 1 97.25 315 THR B C 1
ATOM 6577 O O . THR B 1 315 ? 9.711 -31.172 -14.781 1 97.25 315 THR B O 1
ATOM 6580 N N . LEU B 1 316 ? 11.922 -31.156 -14.688 1 96.69 316 LEU B N 1
ATOM 6581 C CA . LEU B 1 316 ? 12.031 -29.859 -14.023 1 96.69 316 LEU B CA 1
ATOM 6582 C C . LEU B 1 316 ? 12.469 -28.781 -15.008 1 96.69 316 LEU B C 1
ATOM 6584 O O . LEU B 1 316 ? 13.562 -28.844 -15.57 1 96.69 316 LEU B O 1
ATOM 6588 N N . GLN B 1 317 ? 11.594 -27.906 -15.258 1 95.5 317 GLN B N 1
ATOM 6589 C CA . GLN B 1 317 ? 11.922 -26.766 -16.109 1 95.5 317 GLN B CA 1
ATOM 6590 C C . GLN B 1 317 ? 12.445 -25.594 -15.266 1 95.5 317 GLN B C 1
ATOM 6592 O O . GLN B 1 317 ? 11.703 -25.016 -14.484 1 95.5 317 GLN B O 1
ATOM 6597 N N . ALA B 1 318 ? 13.648 -25.297 -15.359 1 92.75 318 ALA B N 1
ATOM 6598 C CA . ALA B 1 318 ? 14.289 -24.281 -14.523 1 92.75 318 ALA B CA 1
ATOM 6599 C C . ALA B 1 318 ? 15.398 -23.562 -15.289 1 92.75 318 ALA B C 1
ATOM 6601 O O . ALA B 1 318 ? 15.836 -24.016 -16.344 1 92.75 318 ALA B O 1
ATOM 6602 N N . ASP B 1 319 ? 15.734 -22.438 -14.719 1 84.75 319 ASP B N 1
ATOM 6603 C CA . ASP B 1 319 ? 16.891 -21.734 -15.258 1 84.75 319 ASP B CA 1
ATOM 6604 C C . ASP B 1 319 ? 18.188 -22.453 -14.891 1 84.75 319 ASP B C 1
ATOM 6606 O O . ASP B 1 319 ? 18.156 -23.484 -14.195 1 84.75 319 ASP B O 1
ATOM 6610 N N . ALA B 1 320 ? 19.266 -21.953 -15.391 1 80.44 320 ALA B N 1
ATOM 6611 C CA . ALA B 1 320 ? 20.562 -22.609 -15.164 1 80.44 320 ALA B CA 1
ATOM 6612 C C . ALA B 1 320 ? 21.062 -22.359 -13.742 1 80.44 320 ALA B C 1
ATOM 6614 O O . ALA B 1 320 ? 21.672 -21.328 -13.469 1 80.44 320 ALA B O 1
ATOM 6615 N N . TYR B 1 321 ? 20.594 -23.094 -12.828 1 82.69 321 TYR B N 1
ATOM 6616 C CA . TYR B 1 321 ? 21.094 -23.062 -11.453 1 82.69 321 TYR B CA 1
ATOM 6617 C C . TYR B 1 321 ? 21.828 -24.359 -11.109 1 82.69 321 TYR B C 1
ATOM 6619 O O . TYR B 1 321 ? 21.281 -25.453 -11.242 1 82.69 321 TYR B O 1
ATOM 6627 N N . GLY B 1 322 ? 23.016 -24.188 -10.719 1 81.69 322 GLY B N 1
ATOM 6628 C CA . GLY B 1 322 ? 23.875 -25.328 -10.438 1 81.69 322 GLY B CA 1
ATOM 6629 C C . GLY B 1 322 ? 23.375 -26.172 -9.289 1 81.69 322 GLY B C 1
ATOM 6630 O O . GLY B 1 322 ? 23.688 -27.375 -9.211 1 81.69 322 GLY B O 1
ATOM 6631 N N . GLY B 1 323 ? 22.547 -25.625 -8.453 1 85.19 323 GLY B N 1
ATOM 6632 C CA . GLY B 1 323 ? 22.062 -26.328 -7.277 1 85.19 323 GLY B CA 1
ATOM 6633 C C . GLY B 1 323 ? 21.094 -27.438 -7.609 1 85.19 323 GLY B C 1
ATOM 6634 O O . GLY B 1 323 ? 20.828 -28.312 -6.781 1 85.19 323 GLY B O 1
ATOM 6635 N N . TYR B 1 324 ? 20.625 -27.484 -8.875 1 91.31 324 TYR B N 1
ATOM 6636 C CA . TYR B 1 324 ? 19.688 -28.516 -9.281 1 91.31 324 TYR B CA 1
ATOM 6637 C C . TYR B 1 324 ? 20.422 -29.734 -9.844 1 91.31 324 TYR B C 1
ATOM 6639 O O . TYR B 1 324 ? 19.812 -30.781 -10.07 1 91.31 324 TYR B O 1
ATOM 6647 N N . GLN B 1 325 ? 21.719 -29.609 -10.07 1 89.94 325 GLN B N 1
ATOM 6648 C CA . GLN B 1 325 ? 22.484 -30.641 -10.75 1 89.94 325 GLN B CA 1
ATOM 6649 C C . GLN B 1 325 ? 22.375 -31.984 -10.016 1 89.94 325 GLN B C 1
ATOM 6651 O O . GLN B 1 325 ? 22.188 -33.031 -10.641 1 89.94 325 GLN B O 1
ATOM 6656 N N . ALA B 1 326 ? 22.5 -31.906 -8.734 1 92.12 326 ALA B N 1
ATOM 6657 C CA . ALA B 1 326 ? 22.422 -33.125 -7.922 1 92.12 326 ALA B CA 1
ATOM 6658 C C . ALA B 1 326 ? 21.078 -33.812 -8.109 1 92.12 326 ALA B C 1
ATOM 6660 O O . ALA B 1 326 ? 20.984 -35.031 -8.016 1 92.12 326 ALA B O 1
ATOM 6661 N N . ILE B 1 327 ? 20.078 -33.094 -8.367 1 93.5 327 ILE B N 1
ATOM 6662 C CA . ILE B 1 327 ? 18.734 -33.594 -8.57 1 93.5 327 ILE B CA 1
ATOM 6663 C C . ILE B 1 327 ? 18.656 -34.344 -9.906 1 93.5 327 ILE B C 1
ATOM 6665 O O . ILE B 1 327 ? 18.078 -35.438 -9.992 1 93.5 327 ILE B O 1
ATOM 6669 N N . TYR B 1 328 ? 19.297 -33.844 -10.906 1 93.06 328 TYR B N 1
ATOM 6670 C CA . TYR B 1 328 ? 19.297 -34.438 -12.234 1 93.06 328 TYR B CA 1
ATOM 6671 C C . TYR B 1 328 ? 20.094 -35.719 -12.258 1 93.06 328 TYR B C 1
ATOM 6673 O O . TYR B 1 328 ? 19.75 -36.656 -12.977 1 93.06 328 TYR B O 1
ATOM 6681 N N . GLU B 1 329 ? 21.078 -35.75 -11.508 1 92.19 329 GLU B N 1
ATOM 6682 C CA . GLU B 1 329 ? 21.984 -36.906 -11.484 1 92.19 329 GLU B CA 1
ATOM 6683 C C . GLU B 1 329 ? 21.297 -38.125 -10.898 1 92.19 329 GLU B C 1
ATOM 6685 O O . GLU B 1 329 ? 21.75 -39.25 -11.102 1 92.19 329 GLU B O 1
ATOM 6690 N N . THR B 1 330 ? 20.234 -37.938 -10.25 1 91.62 330 THR B N 1
ATOM 6691 C CA . THR B 1 330 ? 19.484 -39.062 -9.688 1 91.62 330 THR B CA 1
ATOM 6692 C C . THR B 1 330 ? 18.844 -39.875 -10.789 1 91.62 330 THR B C 1
ATOM 6694 O O . THR B 1 330 ? 18.5 -41.062 -10.586 1 91.62 330 THR B O 1
ATOM 6697 N N . GLY B 1 331 ? 18.547 -39.25 -11.938 1 91.75 331 GLY B N 1
ATOM 6698 C CA . GLY B 1 331 ? 17.891 -39.938 -13.047 1 91.75 331 GLY B CA 1
ATOM 6699 C C . GLY B 1 331 ? 16.375 -39.875 -12.961 1 91.75 331 GLY B C 1
ATOM 6700 O O . GLY B 1 331 ? 15.688 -40.156 -13.945 1 91.75 331 GLY B O 1
ATOM 6701 N N . ARG B 1 332 ? 15.883 -39.531 -11.844 1 93.81 332 ARG B N 1
ATOM 6702 C CA . ARG B 1 332 ? 14.438 -39.438 -11.641 1 93.81 332 ARG B CA 1
ATOM 6703 C C . ARG B 1 332 ? 13.875 -38.156 -12.203 1 93.81 332 ARG B C 1
ATOM 6705 O O . ARG B 1 332 ? 12.695 -38.094 -12.57 1 93.81 332 ARG B O 1
ATOM 6712 N N . VAL B 1 333 ? 14.719 -37.156 -12.18 1 96.06 333 VAL B N 1
ATOM 6713 C CA . VAL B 1 333 ? 14.305 -35.844 -12.633 1 96.06 333 VAL B CA 1
ATOM 6714 C C . VAL B 1 333 ? 15.141 -35.406 -13.844 1 96.06 333 VAL B C 1
ATOM 6716 O O . VAL B 1 333 ? 16.375 -35.531 -13.82 1 96.06 333 VAL B O 1
ATOM 6719 N N . ARG B 1 334 ? 14.5 -34.969 -14.898 1 95.81 334 ARG B N 1
ATOM 6720 C CA . ARG B 1 334 ? 15.18 -34.5 -16.094 1 95.81 334 ARG B CA 1
ATOM 6721 C C . ARG B 1 334 ? 15.164 -32.969 -16.172 1 95.81 334 ARG B C 1
ATOM 6723 O O . ARG B 1 334 ? 14.211 -32.344 -15.711 1 95.81 334 ARG B O 1
ATOM 6730 N N . GLU B 1 335 ? 16.156 -32.469 -16.766 1 95.69 335 GLU B N 1
ATOM 6731 C CA . GLU B 1 335 ? 16.297 -31.016 -16.875 1 95.69 335 GLU B CA 1
ATOM 6732 C C . GLU B 1 335 ? 15.719 -30.5 -18.203 1 95.69 335 GLU B C 1
ATOM 6734 O O . GLU B 1 335 ? 15.984 -31.078 -19.266 1 95.69 335 GLU B O 1
ATOM 6739 N N . ALA B 1 336 ? 14.898 -29.547 -18.156 1 96.19 336 ALA B N 1
ATOM 6740 C CA . ALA B 1 336 ? 14.516 -28.734 -19.312 1 96.19 336 ALA B CA 1
ATOM 6741 C C . ALA B 1 336 ? 14.883 -27.266 -19.094 1 96.19 336 ALA B C 1
ATOM 6743 O O . ALA B 1 336 ? 14.438 -26.656 -18.125 1 96.19 336 ALA B O 1
ATOM 6744 N N . ALA B 1 337 ? 15.625 -26.734 -19.953 1 94.56 337 ALA B N 1
ATOM 6745 C CA . ALA B 1 337 ? 16.156 -25.375 -19.781 1 94.56 337 ALA B CA 1
ATOM 6746 C C . ALA B 1 337 ? 15.219 -24.344 -20.406 1 94.56 337 ALA B C 1
ATOM 6748 O O . ALA B 1 337 ? 14.195 -24.703 -21 1 94.56 337 ALA B O 1
ATOM 6749 N N . CYS B 1 338 ? 15.5 -23.094 -20.219 1 93.12 338 CYS B N 1
ATOM 6750 C CA . CYS B 1 338 ? 14.625 -21.984 -20.594 1 93.12 338 CYS B CA 1
ATOM 6751 C C . CYS B 1 338 ? 15.234 -21.156 -21.719 1 93.12 338 CYS B C 1
ATOM 6753 O O . CYS B 1 338 ? 16.266 -20.5 -21.531 1 93.12 338 CYS B O 1
ATOM 6755 N N . TRP B 1 339 ? 14.578 -21.125 -22.891 1 93.5 339 TRP B N 1
ATOM 6756 C CA . TRP B 1 339 ? 15.062 -20.359 -24.031 1 93.5 339 TRP B CA 1
ATOM 6757 C C . TRP B 1 339 ? 14.992 -18.859 -23.766 1 93.5 339 TRP B C 1
ATOM 6759 O O . TRP B 1 339 ? 15.734 -18.078 -24.359 1 93.5 339 TRP B O 1
ATOM 6769 N N . ALA B 1 340 ? 14.102 -18.469 -22.922 1 88.81 340 ALA B N 1
ATOM 6770 C CA . ALA B 1 340 ? 14.023 -17.047 -22.594 1 88.81 340 ALA B CA 1
ATOM 6771 C C . ALA B 1 340 ? 15.336 -16.562 -22 1 88.81 340 ALA B C 1
ATOM 6773 O O . ALA B 1 340 ? 15.766 -15.43 -22.266 1 88.81 340 ALA B O 1
ATOM 6774 N N . HIS B 1 341 ? 15.953 -17.391 -21.219 1 87 341 HIS B N 1
ATOM 6775 C CA . HIS B 1 341 ? 17.219 -17.016 -20.594 1 87 341 HIS B CA 1
ATOM 6776 C C . HIS B 1 341 ? 18.344 -17.016 -21.625 1 87 341 HIS B C 1
ATOM 6778 O O . HIS B 1 341 ? 19.25 -16.172 -21.562 1 87 341 HIS B O 1
ATOM 6784 N N . ALA B 1 342 ? 18.297 -17.922 -22.453 1 89.75 342 ALA B N 1
ATOM 6785 C CA . ALA B 1 342 ? 19.281 -17.938 -23.547 1 89.75 342 ALA B CA 1
ATOM 6786 C C . ALA B 1 342 ? 19.125 -16.703 -24.438 1 89.75 342 ALA B C 1
ATOM 6788 O O . ALA B 1 342 ? 20.109 -16.062 -24.797 1 89.75 342 ALA B O 1
ATOM 6789 N N . ARG B 1 343 ? 17.922 -16.453 -24.781 1 90.31 343 ARG B N 1
ATOM 6790 C CA . ARG B 1 343 ? 17.594 -15.289 -25.609 1 90.31 343 ARG B CA 1
ATOM 6791 C C . ARG B 1 343 ? 18.078 -14 -24.953 1 90.31 343 ARG B C 1
ATOM 6793 O O . ARG B 1 343 ? 18.547 -13.086 -25.625 1 90.31 343 ARG B O 1
ATOM 6800 N N . ARG B 1 344 ? 17.906 -14.023 -23.703 1 83.06 344 ARG B N 1
ATOM 6801 C CA . ARG B 1 344 ? 18.25 -12.828 -22.938 1 83.06 344 ARG B CA 1
ATOM 6802 C C . ARG B 1 344 ? 19.734 -12.484 -23.109 1 83.06 344 ARG B C 1
ATOM 6804 O O . ARG B 1 344 ? 20.094 -11.312 -23.203 1 83.06 344 ARG B O 1
ATOM 6811 N N . GLN B 1 345 ? 20.594 -13.422 -23.109 1 83.31 345 GLN B N 1
ATOM 6812 C CA . GLN B 1 345 ? 22.031 -13.195 -23.266 1 83.31 345 GLN B CA 1
ATOM 6813 C C . GLN B 1 345 ? 22.328 -12.477 -24.578 1 83.31 345 GLN B C 1
ATOM 6815 O O . GLN B 1 345 ? 23.125 -11.539 -24.609 1 83.31 345 GLN B O 1
ATOM 6820 N N . PHE B 1 346 ? 21.641 -12.805 -25.594 1 87.06 346 PHE B N 1
ATOM 6821 C CA . PHE B 1 346 ? 21.812 -12.18 -26.891 1 87.06 346 PHE B CA 1
ATOM 6822 C C . PHE B 1 346 ? 21.172 -10.805 -26.938 1 87.06 346 PHE B C 1
ATOM 6824 O O . PHE B 1 346 ? 21.703 -9.875 -27.547 1 87.06 346 PHE B O 1
ATOM 6831 N N . TYR B 1 347 ? 20.094 -10.758 -26.328 1 82.81 347 TYR B N 1
ATOM 6832 C CA . TYR B 1 347 ? 19.344 -9.508 -26.312 1 82.81 347 TYR B CA 1
ATOM 6833 C C . TYR B 1 347 ? 20.141 -8.406 -25.625 1 82.81 347 TYR B C 1
ATOM 6835 O O . TYR B 1 347 ? 20.188 -7.266 -26.109 1 82.81 347 TYR B O 1
ATOM 6843 N N . GLU B 1 348 ? 20.719 -8.734 -24.469 1 76.25 348 GLU B N 1
ATOM 6844 C CA . GLU B 1 348 ? 21.516 -7.766 -23.734 1 76.25 348 GLU B CA 1
ATOM 6845 C C . GLU B 1 348 ? 22.688 -7.262 -24.578 1 76.25 348 GLU B C 1
ATOM 6847 O O . GLU B 1 348 ? 23.016 -6.07 -24.562 1 76.25 348 GLU B O 1
ATOM 6852 N N . LEU B 1 349 ? 23.25 -8.055 -25.297 1 78.94 349 LEU B N 1
ATOM 6853 C CA . LEU B 1 349 ? 24.328 -7.688 -26.188 1 78.94 349 LEU B CA 1
ATOM 6854 C C . LEU B 1 349 ? 23.828 -6.812 -27.328 1 78.94 349 LEU B C 1
ATOM 6856 O O . LEU B 1 349 ? 24.469 -5.828 -27.688 1 78.94 349 LEU B O 1
ATOM 6860 N N . HIS B 1 350 ? 22.719 -7.164 -27.797 1 79.75 350 HIS B N 1
ATOM 6861 C CA . HIS B 1 350 ? 22.109 -6.402 -28.875 1 79.75 350 HIS B CA 1
ATOM 6862 C C . HIS B 1 350 ? 21.719 -5.004 -28.422 1 79.75 350 HIS B C 1
ATOM 6864 O O . HIS B 1 350 ? 21.844 -4.039 -29.172 1 79.75 350 HIS B O 1
ATOM 6870 N N . ALA B 1 351 ? 21.188 -4.98 -27.219 1 70.94 351 ALA B N 1
ATOM 6871 C CA . ALA B 1 351 ? 20.781 -3.697 -26.656 1 70.94 351 ALA B CA 1
ATOM 6872 C C . ALA B 1 351 ? 21.984 -2.785 -26.422 1 70.94 351 ALA B C 1
ATOM 6874 O O . ALA B 1 351 ? 21.891 -1.565 -26.578 1 70.94 351 ALA B O 1
ATOM 6875 N N . ALA B 1 352 ? 23.078 -3.377 -26.062 1 68.81 352 ALA B N 1
ATOM 6876 C CA . ALA B 1 352 ? 24.297 -2.609 -25.844 1 68.81 352 ALA B CA 1
ATOM 6877 C C . ALA B 1 352 ? 24.938 -2.189 -27.172 1 68.81 352 ALA B C 1
ATOM 6879 O O . ALA B 1 352 ? 25.328 -1.031 -27.344 1 68.81 352 ALA B O 1
ATOM 6880 N N . ARG B 1 353 ? 25.078 -3.096 -28.125 1 74.56 353 ARG B N 1
ATOM 6881 C CA . ARG B 1 353 ? 25.672 -2.832 -29.438 1 74.56 353 ARG B CA 1
ATOM 6882 C C . ARG B 1 353 ? 25.078 -3.766 -30.484 1 74.56 353 ARG B C 1
ATOM 6884 O O . ARG B 1 353 ? 25.578 -4.871 -30.688 1 74.56 353 ARG B O 1
ATOM 6891 N N . PRO B 1 354 ? 24.062 -3.229 -31.188 1 80.5 354 PRO B N 1
ATOM 6892 C CA . PRO B 1 354 ? 23.438 -4.078 -32.188 1 80.5 354 PRO B CA 1
ATOM 6893 C C . PRO B 1 354 ? 24.406 -4.477 -33.312 1 80.5 354 PRO B C 1
ATOM 6895 O O . PRO B 1 354 ? 25.203 -3.65 -33.75 1 80.5 354 PRO B O 1
ATOM 6898 N N . ASN B 1 355 ? 24.531 -5.68 -33.656 1 83.69 355 ASN B N 1
ATOM 6899 C CA . ASN B 1 355 ? 25.297 -6.199 -34.781 1 83.69 355 ASN B CA 1
ATOM 6900 C C . ASN B 1 355 ? 24.531 -7.312 -35.5 1 83.69 355 ASN B C 1
ATOM 6902 O O . ASN B 1 355 ? 23.484 -7.75 -35.031 1 83.69 355 ASN B O 1
ATOM 6906 N N . ALA B 1 356 ? 25.031 -7.695 -36.594 1 87.88 356 ALA B N 1
ATOM 6907 C CA . ALA B 1 356 ? 24.359 -8.664 -37.469 1 87.88 356 ALA B CA 1
ATOM 6908 C C . ALA B 1 356 ? 24.219 -10.016 -36.75 1 87.88 356 ALA B C 1
ATOM 6910 O O . ALA B 1 356 ? 23.203 -10.695 -36.906 1 87.88 356 ALA B O 1
ATOM 6911 N N . LEU B 1 357 ? 25.156 -10.352 -36 1 89 357 LEU B N 1
ATOM 6912 C CA . LEU B 1 357 ? 25.172 -11.648 -35.312 1 89 357 LEU B CA 1
ATOM 6913 C C . LEU B 1 357 ? 24.109 -11.727 -34.25 1 89 357 LEU B C 1
ATOM 6915 O O . LEU B 1 357 ? 23.328 -12.68 -34.219 1 89 357 LEU B O 1
ATOM 6919 N N . ASN B 1 358 ? 24.094 -10.773 -33.406 1 89.19 358 ASN B N 1
ATOM 6920 C CA . ASN B 1 358 ? 23.109 -10.789 -32.312 1 89.19 358 ASN B CA 1
ATOM 6921 C C . ASN B 1 358 ? 21.688 -10.617 -32.844 1 89.19 358 ASN B C 1
ATOM 6923 O O . ASN B 1 358 ? 20.75 -11.203 -32.312 1 89.19 358 ASN B O 1
ATOM 6927 N N . THR B 1 359 ? 21.547 -9.891 -33.875 1 91.06 359 THR B N 1
ATOM 6928 C CA . THR B 1 359 ? 20.234 -9.727 -34.5 1 91.06 359 THR B CA 1
ATOM 6929 C C . THR B 1 359 ? 19.766 -11.047 -35.094 1 91.06 359 THR B C 1
ATOM 6931 O O . THR B 1 359 ? 18.594 -11.414 -34.969 1 91.06 359 THR B O 1
ATOM 6934 N N . GLU B 1 360 ? 20.672 -11.68 -35.75 1 93.19 360 GLU B N 1
ATOM 6935 C CA . GLU B 1 360 ? 20.344 -12.969 -36.375 1 93.19 360 GLU B CA 1
ATOM 6936 C C . GLU B 1 360 ? 19.969 -14 -35.312 1 93.19 360 GLU B C 1
ATOM 6938 O O . GLU B 1 360 ? 19.016 -14.766 -35.469 1 93.19 360 GLU B O 1
ATOM 6943 N N . ALA B 1 361 ? 20.719 -14.023 -34.219 1 93.69 361 ALA B N 1
ATOM 6944 C CA . ALA B 1 361 ? 20.406 -14.938 -33.125 1 93.69 361 ALA B CA 1
ATOM 6945 C C . ALA B 1 361 ? 19 -14.703 -32.594 1 93.69 361 ALA B C 1
ATOM 6947 O O . ALA B 1 361 ? 18.234 -15.648 -32.375 1 93.69 361 ALA B O 1
ATOM 6948 N N . LEU B 1 362 ? 18.625 -13.461 -32.406 1 92.38 362 LEU B N 1
ATOM 6949 C CA . LEU B 1 362 ? 17.312 -13.086 -31.875 1 92.38 362 LEU B CA 1
ATOM 6950 C C . LEU B 1 362 ? 16.203 -13.461 -32.875 1 92.38 362 LEU B C 1
ATOM 6952 O O . LEU B 1 362 ? 15.125 -13.898 -32.469 1 92.38 362 LEU B O 1
ATOM 6956 N N . GLU B 1 363 ? 16.5 -13.273 -34.094 1 92.81 363 GLU B N 1
ATOM 6957 C CA . GLU B 1 363 ? 15.523 -13.609 -35.125 1 92.81 363 GLU B CA 1
ATOM 6958 C C . GLU B 1 363 ? 15.273 -15.117 -35.188 1 92.81 363 GLU B C 1
ATOM 6960 O O . GLU B 1 363 ? 14.133 -15.562 -35.281 1 92.81 363 GLU B O 1
ATOM 6965 N N . ARG B 1 364 ? 16.328 -15.883 -35.094 1 95.88 364 ARG B N 1
ATOM 6966 C CA . ARG B 1 364 ? 16.203 -17.344 -35.125 1 95.88 364 ARG B CA 1
ATOM 6967 C C . ARG B 1 364 ? 15.461 -17.859 -33.906 1 95.88 364 ARG B C 1
ATOM 6969 O O . ARG B 1 364 ? 14.617 -18.75 -34.031 1 95.88 364 ARG B O 1
ATOM 6976 N N . ILE B 1 365 ? 15.828 -17.297 -32.75 1 94.62 365 ILE B N 1
ATOM 6977 C CA . ILE B 1 365 ? 15.125 -17.703 -31.547 1 94.62 365 ILE B CA 1
ATOM 6978 C C . ILE B 1 365 ? 13.664 -17.266 -31.625 1 94.62 365 ILE B C 1
ATOM 6980 O O . ILE B 1 365 ? 12.766 -17.984 -31.188 1 94.62 365 ILE B O 1
ATOM 6984 N N . GLY B 1 366 ? 13.414 -16.078 -32.156 1 94.5 366 GLY B N 1
ATOM 6985 C CA . GLY B 1 366 ? 12.062 -15.578 -32.344 1 94.5 366 GLY B CA 1
ATOM 6986 C C . GLY B 1 366 ? 11.203 -16.5 -33.188 1 94.5 366 GLY B C 1
ATOM 6987 O O . GLY B 1 366 ? 10.008 -16.656 -32.938 1 94.5 366 GLY B O 1
ATOM 6988 N N . ALA B 1 367 ? 11.836 -17.094 -34.156 1 95.06 367 ALA B N 1
ATOM 6989 C CA . ALA B 1 367 ? 11.125 -18.031 -35.031 1 95.06 367 ALA B CA 1
ATOM 6990 C C . ALA B 1 367 ? 10.641 -19.234 -34.219 1 95.06 367 ALA B C 1
ATOM 6992 O O . ALA B 1 367 ? 9.57 -19.781 -34.5 1 95.06 367 ALA B O 1
ATOM 6993 N N . LEU B 1 368 ? 11.398 -19.656 -33.281 1 96.56 368 LEU B N 1
ATOM 6994 C CA . LEU B 1 368 ? 10.992 -20.766 -32.438 1 96.56 368 LEU B CA 1
ATOM 6995 C C . LEU B 1 368 ? 9.758 -20.406 -31.609 1 96.56 368 LEU B C 1
ATOM 6997 O O . LEU B 1 368 ? 8.859 -21.219 -31.438 1 96.56 368 LEU B O 1
ATOM 7001 N N . TYR B 1 369 ? 9.719 -19.203 -31.109 1 94.62 369 TYR B N 1
ATOM 7002 C CA . TYR B 1 369 ? 8.586 -18.75 -30.312 1 94.62 369 TYR B CA 1
ATOM 7003 C C . TYR B 1 369 ? 7.328 -18.609 -31.156 1 94.62 369 TYR B C 1
ATOM 7005 O O . TYR B 1 369 ? 6.215 -18.828 -30.656 1 94.62 369 TYR B O 1
ATOM 7013 N N . LYS B 1 370 ? 7.477 -18.234 -32.438 1 92.94 370 LYS B N 1
ATOM 7014 C CA . LYS B 1 370 ? 6.332 -18.188 -33.344 1 92.94 370 LYS B CA 1
ATOM 7015 C C . LYS B 1 370 ? 5.68 -19.562 -33.469 1 92.94 370 LYS B C 1
ATOM 7017 O O . LYS B 1 370 ? 4.453 -19.672 -33.531 1 92.94 370 LYS B O 1
ATOM 7022 N N . ILE B 1 371 ? 6.477 -20.516 -33.531 1 96.31 371 ILE B N 1
ATOM 7023 C CA . ILE B 1 371 ? 5.984 -21.891 -33.594 1 96.31 371 ILE B CA 1
ATOM 7024 C C . ILE B 1 371 ? 5.188 -22.203 -32.312 1 96.31 371 ILE B C 1
ATOM 7026 O O . ILE B 1 371 ? 4.098 -22.781 -32.406 1 96.31 371 ILE B O 1
ATOM 7030 N N . GLU B 1 372 ? 5.754 -21.859 -31.203 1 95.88 372 GLU B N 1
ATOM 7031 C CA . GLU B 1 372 ? 5.09 -22.125 -29.922 1 95.88 372 GLU B CA 1
ATOM 7032 C C . GLU B 1 372 ? 3.74 -21.422 -29.844 1 95.88 372 GLU B C 1
ATOM 7034 O O . GLU B 1 372 ? 2.777 -21.953 -29.297 1 95.88 372 GLU B O 1
ATOM 7039 N N . ASP B 1 373 ? 3.621 -20.219 -30.406 1 92.75 373 ASP B N 1
ATOM 7040 C CA . ASP B 1 373 ? 2.373 -19.469 -30.406 1 92.75 373 ASP B CA 1
ATOM 7041 C C . ASP B 1 373 ? 1.295 -20.188 -31.219 1 92.75 373 ASP B C 1
ATOM 7043 O O . ASP B 1 373 ? 0.111 -20.125 -30.875 1 92.75 373 ASP B O 1
ATOM 7047 N N . ALA B 1 374 ? 1.729 -20.906 -32.188 1 94 374 ALA B N 1
ATOM 7048 C CA . ALA B 1 374 ? 0.8 -21.594 -33.062 1 94 374 ALA B CA 1
ATOM 7049 C C . ALA B 1 374 ? 0.22 -22.844 -32.406 1 94 374 ALA B C 1
ATOM 7051 O O . ALA B 1 374 ? -0.864 -23.297 -32.75 1 94 374 ALA B O 1
ATOM 7052 N N . ILE B 1 375 ? 0.891 -23.375 -31.484 1 95.75 375 ILE B N 1
ATOM 7053 C CA . ILE B 1 375 ? 0.453 -24.656 -30.938 1 95.75 375 ILE B CA 1
ATOM 7054 C C . ILE B 1 375 ? 0.074 -24.5 -29.469 1 95.75 375 ILE B C 1
ATOM 7056 O O . ILE B 1 375 ? -0.108 -25.484 -28.766 1 95.75 375 ILE B O 1
ATOM 7060 N N . ARG B 1 376 ? 0.007 -23.297 -29.031 1 93.56 376 ARG B N 1
ATOM 7061 C CA . ARG B 1 376 ? -0.396 -23.062 -27.656 1 93.56 376 ARG B CA 1
ATOM 7062 C C . ARG B 1 376 ? -1.805 -23.578 -27.406 1 93.56 376 ARG B C 1
ATOM 7064 O O . ARG B 1 376 ? -2.719 -23.328 -28.188 1 93.56 376 ARG B O 1
ATOM 7071 N N . GLY B 1 377 ? -1.974 -24.406 -26.344 1 93.62 377 GLY B N 1
ATOM 7072 C CA . GLY B 1 377 ? -3.287 -24.906 -25.969 1 93.62 377 GLY B CA 1
ATOM 7073 C C . GLY B 1 377 ? -3.623 -26.25 -26.609 1 93.62 377 GLY B C 1
ATOM 7074 O O . GLY B 1 377 ? -4.652 -26.844 -26.297 1 93.62 377 GLY B O 1
ATOM 7075 N N . LYS B 1 378 ? -2.727 -26.75 -27.438 1 96.31 378 LYS B N 1
ATOM 7076 C CA . LYS B 1 378 ? -2.967 -28.031 -28.094 1 96.31 378 LYS B CA 1
ATOM 7077 C C . LYS B 1 378 ? -2.445 -29.188 -27.25 1 96.31 378 LYS B C 1
ATOM 7079 O O . LYS B 1 378 ? -1.593 -29 -26.391 1 96.31 378 LYS B O 1
ATOM 7084 N N . PRO B 1 379 ? -2.959 -30.406 -27.516 1 97.06 379 PRO B N 1
ATOM 7085 C CA . PRO B 1 379 ? -2.504 -31.578 -26.75 1 97.06 379 PRO B CA 1
ATOM 7086 C C . PRO B 1 379 ? -1.037 -31.906 -27.016 1 97.06 379 PRO B C 1
ATOM 7088 O O . PRO B 1 379 ? -0.493 -31.562 -28.062 1 97.06 379 PRO B O 1
ATOM 7091 N N . PRO B 1 380 ? -0.436 -32.562 -26.078 1 97.12 380 PRO B N 1
ATOM 7092 C CA . PRO B 1 380 ? 1.002 -32.844 -26.141 1 97.12 380 PRO B CA 1
ATOM 7093 C C . PRO B 1 380 ? 1.409 -33.562 -27.422 1 97.12 380 PRO B C 1
ATOM 7095 O O . PRO B 1 380 ? 2.463 -33.281 -27.984 1 97.12 380 PRO B O 1
ATOM 7098 N N . ASP B 1 381 ? 0.6 -34.438 -27.906 1 97.06 381 ASP B N 1
ATOM 7099 C CA . ASP B 1 381 ? 0.947 -35.188 -29.109 1 97.06 381 ASP B CA 1
ATOM 7100 C C . ASP B 1 381 ? 0.969 -34.281 -30.344 1 97.06 381 ASP B C 1
ATOM 7102 O O . ASP B 1 381 ? 1.857 -34.406 -31.188 1 97.06 381 ASP B O 1
ATOM 7106 N N . GLU B 1 382 ? 0.055 -33.406 -30.422 1 97.5 382 GLU B N 1
ATOM 7107 C CA . GLU B 1 382 ? 0.008 -32.469 -31.531 1 97.5 382 GLU B CA 1
ATOM 7108 C C . GLU B 1 382 ? 1.169 -31.484 -31.453 1 97.5 382 GLU B C 1
ATOM 7110 O O . GLU B 1 382 ? 1.761 -31.125 -32.469 1 97.5 382 GLU B O 1
ATOM 7115 N N . ARG B 1 383 ? 1.44 -31.078 -30.297 1 97.69 383 ARG B N 1
ATOM 7116 C CA . ARG B 1 383 ? 2.557 -30.156 -30.094 1 97.69 383 ARG B CA 1
ATOM 7117 C C . ARG B 1 383 ? 3.877 -30.797 -30.516 1 97.69 383 ARG B C 1
ATOM 7119 O O . ARG B 1 383 ? 4.676 -30.188 -31.219 1 97.69 383 ARG B O 1
ATOM 7126 N N . ARG B 1 384 ? 4.074 -32 -30.047 1 97.56 384 ARG B N 1
ATOM 7127 C CA . ARG B 1 384 ? 5.301 -32.75 -30.359 1 97.56 384 ARG B CA 1
ATOM 7128 C C . ARG B 1 384 ? 5.445 -32.938 -31.859 1 97.56 384 ARG B C 1
ATOM 7130 O O . ARG B 1 384 ? 6.523 -32.719 -32.438 1 97.56 384 ARG B O 1
ATOM 7137 N N . ALA B 1 385 ? 4.387 -33.312 -32.469 1 97.75 385 ALA B N 1
ATOM 7138 C CA . ALA B 1 385 ? 4.414 -33.562 -33.906 1 97.75 385 ALA B CA 1
ATOM 7139 C C . ALA B 1 385 ? 4.719 -32.281 -34.688 1 97.75 385 ALA B C 1
ATOM 7141 O O . ALA B 1 385 ? 5.512 -32.281 -35.625 1 97.75 385 ALA B O 1
ATOM 7142 N N . TYR B 1 386 ? 4.094 -31.25 -34.312 1 97.69 386 TYR B N 1
ATOM 7143 C CA . TYR B 1 386 ? 4.316 -29.953 -34.969 1 97.69 386 TYR B CA 1
ATOM 7144 C C . TYR B 1 386 ? 5.75 -29.484 -34.781 1 97.69 386 TYR B C 1
ATOM 7146 O O . TYR B 1 386 ? 6.375 -28.969 -35.688 1 97.69 386 TYR B O 1
ATOM 7154 N N . ARG B 1 387 ? 6.242 -29.672 -33.594 1 97.88 387 ARG B N 1
ATOM 7155 C CA . ARG B 1 387 ? 7.617 -29.281 -33.281 1 97.88 387 ARG B CA 1
ATOM 7156 C C . ARG B 1 387 ? 8.609 -30.109 -34.094 1 97.88 387 ARG B C 1
ATOM 7158 O O . ARG B 1 387 ? 9.633 -29.578 -34.531 1 97.88 387 ARG B O 1
ATOM 7165 N N . GLU B 1 388 ? 8.32 -31.328 -34.188 1 97.12 388 GLU B N 1
ATOM 7166 C CA . GLU B 1 388 ? 9.18 -32.219 -35 1 97.12 388 GLU B CA 1
ATOM 7167 C C . GLU B 1 388 ? 9.25 -31.734 -36.438 1 97.12 388 GLU B C 1
ATOM 7169 O O . GLU B 1 388 ? 10.32 -31.781 -37.062 1 97.12 388 GLU B O 1
ATOM 7174 N N . ALA B 1 389 ? 8.227 -31.25 -36.938 1 97.38 389 ALA B N 1
ATOM 7175 C CA . ALA B 1 389 ? 8.141 -30.844 -38.312 1 97.38 389 ALA B CA 1
ATOM 7176 C C . ALA B 1 389 ? 8.727 -29.438 -38.531 1 97.38 389 ALA B C 1
ATOM 7178 O O . ALA B 1 389 ? 9.32 -29.156 -39.562 1 97.38 389 ALA B O 1
ATOM 7179 N N . HIS B 1 390 ? 8.555 -28.641 -37.531 1 97.62 390 HIS B N 1
ATOM 7180 C CA . HIS B 1 390 ? 8.852 -27.234 -37.781 1 97.62 390 HIS B CA 1
ATOM 7181 C C . HIS B 1 390 ? 9.992 -26.734 -36.906 1 97.62 390 HIS B C 1
ATOM 7183 O O . HIS B 1 390 ? 10.867 -26 -37.375 1 97.62 390 HIS B O 1
ATOM 7189 N N . ALA B 1 391 ? 10.016 -27.094 -35.625 1 97.81 391 ALA B N 1
ATOM 7190 C CA . ALA B 1 391 ? 11 -26.562 -34.688 1 97.81 391 ALA B CA 1
ATOM 7191 C C . ALA B 1 391 ? 12.336 -27.281 -34.812 1 97.81 391 ALA B C 1
ATOM 7193 O O . ALA B 1 391 ? 13.398 -26.672 -34.781 1 97.81 391 ALA B O 1
ATOM 7194 N N . ARG B 1 392 ? 12.297 -28.578 -34.969 1 97.31 392 ARG B N 1
ATOM 7195 C CA . ARG B 1 392 ? 13.508 -29.391 -34.969 1 97.31 392 ARG B CA 1
ATOM 7196 C C . ARG B 1 392 ? 14.453 -28.953 -36.094 1 97.31 392 ARG B C 1
ATOM 7198 O O . ARG B 1 392 ? 15.648 -28.781 -35.875 1 97.31 392 ARG B O 1
ATOM 7205 N N . PRO B 1 393 ? 13.922 -28.766 -37.281 1 97.69 393 PRO B N 1
ATOM 7206 C CA . PRO B 1 393 ? 14.812 -28.297 -38.344 1 97.69 393 PRO B CA 1
ATOM 7207 C C . PRO B 1 393 ? 15.438 -26.938 -38.031 1 97.69 393 PRO B C 1
ATOM 7209 O O . PRO B 1 393 ? 16.625 -26.719 -38.312 1 97.69 393 PRO B O 1
ATOM 7212 N N . LEU B 1 394 ? 14.672 -26.094 -37.531 1 97.62 394 LEU B N 1
ATOM 7213 C CA . LEU B 1 394 ? 15.18 -24.766 -37.188 1 97.62 394 LEU B CA 1
ATOM 7214 C C . LEU B 1 394 ? 16.234 -24.859 -36.094 1 97.62 394 LEU B C 1
ATOM 7216 O O . LEU B 1 394 ? 17.219 -24.109 -36.094 1 97.62 394 LEU B O 1
ATOM 7220 N N . LEU B 1 395 ? 16 -25.734 -35.156 1 98.06 395 LEU B N 1
ATOM 7221 C CA . LEU B 1 395 ? 16.953 -25.922 -34.062 1 98.06 395 LEU B CA 1
ATOM 7222 C C . LEU B 1 395 ? 18.266 -26.5 -34.594 1 98.06 395 LEU B C 1
ATOM 7224 O O . LEU B 1 395 ? 19.344 -26.078 -34.156 1 98.06 395 LEU B O 1
ATOM 7228 N N . SER B 1 396 ? 18.172 -27.391 -35.469 1 97.38 396 SER B N 1
ATOM 7229 C CA . SER B 1 396 ? 19.375 -27.953 -36.062 1 97.38 396 SER B CA 1
ATOM 7230 C C . SER B 1 396 ? 20.188 -26.891 -36.812 1 97.38 396 SER B C 1
ATOM 7232 O O . SER B 1 396 ? 21.406 -26.828 -36.688 1 97.38 396 SER B O 1
ATOM 7234 N N . GLN B 1 397 ? 19.484 -26.062 -37.531 1 97.56 397 GLN B N 1
ATOM 7235 C CA . GLN B 1 397 ? 20.141 -24.969 -38.25 1 97.56 397 GLN B CA 1
ATOM 7236 C C . GLN B 1 397 ? 20.766 -23.984 -37.281 1 97.56 397 GLN B C 1
ATOM 7238 O O . GLN B 1 397 ? 21.875 -23.484 -37.5 1 97.56 397 GLN B O 1
ATOM 7243 N N . LEU B 1 398 ? 20.031 -23.734 -36.25 1 97.62 398 LEU B N 1
ATOM 7244 C CA . LEU B 1 398 ? 20.531 -22.812 -35.219 1 97.62 398 LEU B CA 1
ATOM 7245 C C . LEU B 1 398 ? 21.781 -23.359 -34.562 1 97.62 398 LEU B C 1
ATOM 7247 O O . LEU B 1 398 ? 22.75 -22.625 -34.344 1 97.62 398 LEU B O 1
ATOM 7251 N N . HIS B 1 399 ? 21.719 -24.625 -34.219 1 97.62 399 HIS B N 1
ATOM 7252 C CA . HIS B 1 399 ? 22.859 -25.281 -33.594 1 97.62 399 HIS B CA 1
ATOM 7253 C C . HIS B 1 399 ? 24.094 -25.188 -34.469 1 97.62 399 HIS B C 1
ATOM 7255 O O . HIS B 1 399 ? 25.188 -24.844 -34 1 97.62 399 HIS B O 1
ATOM 7261 N N . ALA B 1 400 ? 23.922 -25.438 -35.75 1 97.31 400 ALA B N 1
ATOM 7262 C CA . ALA B 1 400 ? 25.016 -25.375 -36.719 1 97.31 400 ALA B CA 1
ATOM 7263 C C . ALA B 1 400 ? 25.547 -23.953 -36.844 1 97.31 400 ALA B C 1
ATOM 7265 O O . ALA B 1 400 ? 26.766 -23.734 -36.875 1 97.31 400 ALA B O 1
ATOM 7266 N N . TRP B 1 401 ? 24.656 -23.094 -36.938 1 96.62 401 TRP B N 1
ATOM 7267 C CA . TRP B 1 401 ? 25.031 -21.688 -37.094 1 96.62 401 TRP B CA 1
ATOM 7268 C C . TRP B 1 401 ? 25.797 -21.188 -35.875 1 96.62 401 TRP B C 1
ATOM 7270 O O . TRP B 1 401 ? 26.812 -20.5 -36 1 96.62 401 TRP B O 1
ATOM 7280 N N . LEU B 1 402 ? 25.359 -21.531 -34.656 1 96.81 402 LEU B N 1
ATOM 7281 C CA . LEU B 1 402 ? 26.031 -21.109 -33.438 1 96.81 402 LEU B CA 1
ATOM 7282 C C . LEU B 1 402 ? 27.422 -21.719 -33.344 1 96.81 402 LEU B C 1
ATOM 7284 O O . LEU B 1 402 ? 28.375 -21.047 -32.969 1 96.81 402 LEU B O 1
ATOM 7288 N N . THR B 1 403 ? 27.516 -22.984 -33.719 1 96.25 403 THR B N 1
ATOM 7289 C CA . THR B 1 403 ? 28.781 -23.688 -33.688 1 96.25 403 THR B CA 1
ATOM 7290 C C . THR B 1 403 ? 29.781 -23.062 -34.656 1 96.25 403 THR B C 1
ATOM 7292 O O . THR B 1 403 ? 30.938 -22.828 -34.281 1 96.25 403 THR B O 1
ATOM 7295 N N . ALA B 1 404 ? 29.312 -22.734 -35.844 1 95.62 404 ALA B N 1
ATOM 7296 C CA . ALA B 1 404 ? 30.156 -22.125 -36.844 1 95.62 404 ALA B CA 1
ATOM 7297 C C . ALA B 1 404 ? 30.594 -20.719 -36.406 1 95.62 404 ALA B C 1
ATOM 7299 O O . ALA B 1 404 ? 31.75 -20.328 -36.594 1 95.62 404 ALA B O 1
ATOM 7300 N N . THR B 1 405 ? 29.625 -20.031 -35.875 1 94 405 THR B N 1
ATOM 7301 C CA . THR B 1 405 ? 29.891 -18.672 -35.438 1 94 405 THR B CA 1
ATOM 7302 C C . THR B 1 405 ? 30.906 -18.641 -34.312 1 94 405 THR B C 1
ATOM 7304 O O . THR B 1 405 ? 31.766 -17.781 -34.25 1 94 405 THR B O 1
ATOM 7307 N N . LEU B 1 406 ? 30.766 -19.594 -33.375 1 93.06 406 LEU B N 1
ATOM 7308 C CA . LEU B 1 406 ? 31.641 -19.672 -32.219 1 93.06 406 LEU B CA 1
ATOM 7309 C C . LEU B 1 406 ? 33.094 -19.859 -32.656 1 93.06 406 LEU B C 1
ATOM 7311 O O . LEU B 1 406 ? 34 -19.344 -32 1 93.06 406 LEU B O 1
ATOM 7315 N N . GLU B 1 407 ? 33.312 -20.469 -33.812 1 92.06 407 GLU B N 1
ATOM 7316 C CA . GLU B 1 407 ? 34.656 -20.734 -34.344 1 92.06 407 GLU B CA 1
ATOM 7317 C C . GLU B 1 407 ? 35.312 -19.469 -34.875 1 92.06 407 GLU B C 1
ATOM 7319 O O . GLU B 1 407 ? 36.531 -19.359 -34.938 1 92.06 407 GLU B O 1
ATOM 7324 N N . THR B 1 408 ? 34.5 -18.5 -35.188 1 90.12 408 THR B N 1
ATOM 7325 C CA . THR B 1 408 ? 35 -17.266 -35.781 1 90.12 408 THR B CA 1
ATOM 7326 C C . THR B 1 408 ? 35.25 -16.203 -34.719 1 90.12 408 THR B C 1
ATOM 7328 O O . THR B 1 408 ? 35.812 -15.148 -35.031 1 90.12 408 THR B O 1
ATOM 7331 N N . LEU B 1 409 ? 34.812 -16.531 -33.5 1 87.94 409 LEU B N 1
ATOM 7332 C CA . LEU B 1 409 ? 34.875 -15.516 -32.469 1 87.94 409 LEU B CA 1
ATOM 7333 C C . LEU B 1 409 ? 36 -15.812 -31.469 1 87.94 409 LEU B C 1
ATOM 7335 O O . LEU B 1 409 ? 36.469 -16.953 -31.359 1 87.94 409 LEU B O 1
ATOM 7339 N N . SER B 1 410 ? 36.406 -14.703 -30.859 1 85 410 SER B N 1
ATOM 7340 C CA . SER B 1 410 ? 37.375 -14.883 -29.766 1 85 410 SER B CA 1
ATOM 7341 C C . SER B 1 410 ? 36.719 -15.555 -28.562 1 85 410 SER B C 1
ATOM 7343 O O . SER B 1 410 ? 35.531 -15.32 -28.281 1 85 410 SER B O 1
ATOM 7345 N N . LYS B 1 411 ? 37.438 -16.375 -27.828 1 77.81 411 LYS B N 1
ATOM 7346 C CA . LYS B 1 411 ? 36.906 -17.156 -26.719 1 77.81 411 LYS B CA 1
ATOM 7347 C C . LYS B 1 411 ? 36.438 -16.25 -25.578 1 77.81 411 LYS B C 1
ATOM 7349 O O . LYS B 1 411 ? 35.531 -16.625 -24.812 1 77.81 411 LYS B O 1
ATOM 7354 N N . LYS B 1 412 ? 36.938 -15.07 -25.547 1 77.06 412 LYS B N 1
ATOM 7355 C CA . LYS B 1 412 ? 36.688 -14.227 -24.391 1 77.06 412 LYS B CA 1
ATOM 7356 C C . LYS B 1 412 ? 35.625 -13.188 -24.688 1 77.06 412 LYS B C 1
ATOM 7358 O O . LYS B 1 412 ? 35.25 -12.391 -23.812 1 77.06 412 LYS B O 1
ATOM 7363 N N . SER B 1 413 ? 35.062 -13.328 -25.812 1 81.38 413 SER B N 1
ATOM 7364 C CA . SER B 1 413 ? 34.062 -12.312 -26.172 1 81.38 413 SER B CA 1
ATOM 7365 C C . SER B 1 413 ? 32.719 -12.57 -25.469 1 81.38 413 SER B C 1
ATOM 7367 O O . SER B 1 413 ? 32.406 -13.711 -25.141 1 81.38 413 SER B O 1
ATOM 7369 N N . ASP B 1 414 ? 31.984 -11.531 -25.234 1 84.81 414 ASP B N 1
ATOM 7370 C CA . ASP B 1 414 ? 30.656 -11.633 -24.625 1 84.81 414 ASP B CA 1
ATOM 7371 C C . ASP B 1 414 ? 29.719 -12.445 -25.5 1 84.81 414 ASP B C 1
ATOM 7373 O O . ASP B 1 414 ? 28.859 -13.172 -24.984 1 84.81 414 ASP B O 1
ATOM 7377 N N . THR B 1 415 ? 29.953 -12.281 -26.766 1 86.75 415 THR B N 1
ATOM 7378 C CA . THR B 1 415 ? 29.125 -13.039 -27.688 1 86.75 415 THR B CA 1
ATOM 7379 C C . THR B 1 415 ? 29.438 -14.531 -27.594 1 86.75 415 THR B C 1
ATOM 7381 O O . THR B 1 415 ? 28.531 -15.367 -27.656 1 86.75 415 THR B O 1
ATOM 7384 N N . SER B 1 416 ? 30.656 -14.883 -27.453 1 90.62 416 SER B N 1
ATOM 7385 C CA . SER B 1 416 ? 31.047 -16.281 -27.266 1 90.62 416 SER B CA 1
ATOM 7386 C C . SER B 1 416 ? 30.422 -16.859 -26 1 90.62 416 SER B C 1
ATOM 7388 O O . SER B 1 416 ? 30 -18.016 -26 1 90.62 416 SER B O 1
ATOM 7390 N N . ARG B 1 417 ? 30.406 -16.031 -25.031 1 89.56 417 ARG B N 1
ATOM 7391 C CA . ARG B 1 417 ? 29.812 -16.484 -23.766 1 89.56 417 ARG B CA 1
ATOM 7392 C C . ARG B 1 417 ? 28.328 -16.781 -23.953 1 89.56 417 ARG B C 1
ATOM 7394 O O . ARG B 1 417 ? 27.812 -17.766 -23.406 1 89.56 417 ARG B O 1
ATOM 7401 N N . ALA B 1 418 ? 27.641 -15.945 -24.656 1 90.25 418 ALA B N 1
ATOM 7402 C CA . ALA B 1 418 ? 26.219 -16.141 -24.922 1 90.25 418 ALA B CA 1
ATOM 7403 C C . ALA B 1 418 ? 25.984 -17.422 -25.734 1 90.25 418 ALA B C 1
ATOM 7405 O O . ALA B 1 418 ? 25.062 -18.188 -25.438 1 90.25 418 ALA B O 1
ATOM 7406 N N . ILE B 1 419 ? 26.844 -17.609 -26.672 1 93.75 419 ILE B N 1
ATOM 7407 C CA . ILE B 1 419 ? 26.734 -18.797 -27.516 1 93.75 419 ILE B CA 1
ATOM 7408 C C . ILE B 1 419 ? 27.016 -20.047 -26.688 1 93.75 419 ILE B C 1
ATOM 7410 O O . ILE B 1 419 ? 26.281 -21.047 -26.781 1 93.75 419 ILE B O 1
ATOM 7414 N N . LEU B 1 420 ? 28 -20 -25.891 1 93.25 420 LEU B N 1
ATOM 7415 C CA . LEU B 1 420 ? 28.391 -21.141 -25.078 1 93.25 420 LEU B CA 1
ATOM 7416 C C . LEU B 1 420 ? 27.297 -21.469 -24.047 1 93.25 420 LEU B C 1
ATOM 7418 O O . LEU B 1 420 ? 27.094 -22.641 -23.719 1 93.25 420 LEU B O 1
ATOM 7422 N N . TYR B 1 421 ? 26.609 -20.453 -23.562 1 91.94 421 TYR B N 1
ATOM 7423 C CA . TYR B 1 421 ? 25.484 -20.688 -22.656 1 91.94 421 TYR B CA 1
ATOM 7424 C C . TYR B 1 421 ? 24.469 -21.625 -23.297 1 91.94 421 TYR B C 1
ATOM 7426 O O . TYR B 1 421 ? 24 -22.578 -22.656 1 91.94 421 TYR B O 1
ATOM 7434 N N . ALA B 1 422 ? 24.141 -21.359 -24.516 1 94.38 422 ALA B N 1
ATOM 7435 C CA . ALA B 1 422 ? 23.141 -22.141 -25.234 1 94.38 422 ALA B CA 1
ATOM 7436 C C . ALA B 1 422 ? 23.688 -23.516 -25.609 1 94.38 422 ALA B C 1
ATOM 7438 O O . ALA B 1 422 ? 23.031 -24.531 -25.359 1 94.38 422 ALA B O 1
ATOM 7439 N N . LEU B 1 423 ? 24.906 -23.547 -26.109 1 96.06 423 LEU B N 1
ATOM 7440 C CA . LEU B 1 423 ? 25.469 -24.797 -26.609 1 96.06 423 LEU B CA 1
ATOM 7441 C C . LEU B 1 423 ? 25.766 -25.75 -25.469 1 96.06 423 LEU B C 1
ATOM 7443 O O . LEU B 1 423 ? 25.594 -26.969 -25.609 1 96.06 423 LEU B O 1
ATOM 7447 N N . ASN B 1 424 ? 26.203 -25.25 -24.297 1 93.75 424 ASN B N 1
ATOM 7448 C CA . ASN B 1 424 ? 26.5 -26.094 -23.156 1 93.75 424 ASN B CA 1
ATOM 7449 C C . ASN B 1 424 ? 25.234 -26.734 -22.578 1 93.75 424 ASN B C 1
ATOM 7451 O O . ASN B 1 424 ? 25.312 -27.75 -21.891 1 93.75 424 ASN B O 1
ATOM 7455 N N . ARG B 1 425 ? 24.094 -26.172 -22.875 1 93.56 425 ARG B N 1
ATOM 7456 C CA . ARG B 1 425 ? 22.828 -26.656 -22.359 1 93.56 425 ARG B CA 1
ATOM 7457 C C . ARG B 1 425 ? 21.875 -27.047 -23.5 1 93.56 425 ARG B C 1
ATOM 7459 O O . ARG B 1 425 ? 20.656 -26.969 -23.359 1 93.56 425 ARG B O 1
ATOM 7466 N N . TRP B 1 426 ? 22.453 -27.391 -24.578 1 96.5 426 TRP B N 1
ATOM 7467 C CA . TRP B 1 426 ? 21.688 -27.594 -25.797 1 96.5 426 TRP B CA 1
ATOM 7468 C C . TRP B 1 426 ? 20.672 -28.734 -25.609 1 96.5 426 TRP B C 1
ATOM 7470 O O . TRP B 1 426 ? 19.516 -28.609 -26.016 1 96.5 426 TRP B O 1
ATOM 7480 N N . GLU B 1 427 ? 21.078 -29.828 -24.953 1 95.44 427 GLU B N 1
ATOM 7481 C CA . GLU B 1 427 ? 20.188 -30.953 -24.719 1 95.44 427 GLU B CA 1
ATOM 7482 C C . GLU B 1 427 ? 18.984 -30.547 -23.891 1 95.44 427 GLU B C 1
ATOM 7484 O O . GLU B 1 427 ? 17.844 -30.875 -24.234 1 95.44 427 GLU B O 1
ATOM 7489 N N . ALA B 1 428 ? 19.281 -29.828 -22.859 1 95.75 428 ALA B N 1
ATOM 7490 C CA . ALA B 1 428 ? 18.203 -29.375 -21.969 1 95.75 428 ALA B CA 1
ATOM 7491 C C . ALA B 1 428 ? 17.312 -28.359 -22.672 1 95.75 428 ALA B C 1
ATOM 7493 O O . ALA B 1 428 ? 16.109 -28.328 -22.469 1 95.75 428 ALA B O 1
ATOM 7494 N N . LEU B 1 429 ? 17.875 -27.5 -23.516 1 96.75 429 LEU B N 1
ATOM 7495 C CA . LEU B 1 429 ? 17.141 -26.453 -24.219 1 96.75 429 LEU B CA 1
ATOM 7496 C C . LEU B 1 429 ? 16.234 -27.047 -25.297 1 96.75 429 LEU B C 1
ATOM 7498 O O . LEU B 1 429 ? 15.203 -26.484 -25.625 1 96.75 429 LEU B O 1
ATOM 7502 N N . THR B 1 430 ? 16.594 -28.203 -25.844 1 97.56 430 THR B N 1
ATOM 7503 C CA . THR B 1 430 ? 15.836 -28.75 -26.969 1 97.56 430 THR B CA 1
ATOM 7504 C C . THR B 1 430 ? 14.922 -29.875 -26.516 1 97.56 430 THR B C 1
ATOM 7506 O O . THR B 1 430 ? 14.172 -30.438 -27.312 1 97.56 430 THR B O 1
ATOM 7509 N N . ARG B 1 431 ? 14.977 -30.172 -25.266 1 96.31 431 ARG B N 1
ATOM 7510 C CA . ARG B 1 431 ? 14.18 -31.266 -24.719 1 96.31 431 ARG B CA 1
ATOM 7511 C C . ARG B 1 431 ? 12.695 -31.047 -24.953 1 96.31 431 ARG B C 1
ATOM 7513 O O . ARG B 1 431 ? 11.938 -32 -25.109 1 96.31 431 ARG B O 1
ATOM 7520 N N . TYR B 1 432 ? 12.258 -29.812 -25.016 1 97.06 432 TYR B N 1
ATOM 7521 C CA . TYR B 1 432 ? 10.836 -29.5 -25.172 1 97.06 432 TYR B CA 1
ATOM 7522 C C . TYR B 1 432 ? 10.312 -30.016 -26.516 1 97.06 432 TYR B C 1
ATOM 7524 O O . TYR B 1 432 ? 9.102 -30.188 -26.688 1 97.06 432 TYR B O 1
ATOM 7532 N N . CYS B 1 433 ? 11.18 -30.281 -27.469 1 96.81 433 CYS B N 1
ATOM 7533 C CA . CYS B 1 433 ? 10.766 -30.812 -28.766 1 96.81 433 CYS B CA 1
ATOM 7534 C C . CYS B 1 433 ? 10.438 -32.281 -28.672 1 96.81 433 CYS B C 1
ATOM 7536 O O . CYS B 1 433 ? 9.703 -32.844 -29.5 1 96.81 433 CYS B O 1
ATOM 7538 N N . ASP B 1 434 ? 11 -32.938 -27.641 1 95.81 434 ASP B N 1
ATOM 7539 C CA . ASP B 1 434 ? 10.828 -34.375 -27.469 1 95.81 434 ASP B CA 1
ATOM 7540 C C . ASP B 1 434 ? 9.602 -34.688 -26.609 1 95.81 434 ASP B C 1
ATOM 7542 O O . ASP B 1 434 ? 9.125 -35.844 -26.609 1 95.81 434 ASP B O 1
ATOM 7546 N N . ASP B 1 435 ? 9.172 -33.781 -25.891 1 96.38 435 ASP B N 1
ATOM 7547 C CA . ASP B 1 435 ? 8.047 -33.938 -24.969 1 96.38 435 ASP B CA 1
ATOM 7548 C C . ASP B 1 435 ? 7.055 -32.781 -25.125 1 96.38 435 ASP B C 1
ATOM 7550 O O . ASP B 1 435 ? 7.336 -31.656 -24.703 1 96.38 435 ASP B O 1
ATOM 7554 N N . GLY B 1 436 ? 5.863 -33.062 -25.594 1 96.31 436 GLY B N 1
ATOM 7555 C CA . GLY B 1 436 ? 4.852 -32.062 -25.906 1 96.31 436 GLY B CA 1
ATOM 7556 C C . GLY B 1 436 ? 4.301 -31.359 -24.672 1 96.31 436 GLY B C 1
ATOM 7557 O O . GLY B 1 436 ? 3.645 -30.328 -24.766 1 96.31 436 GLY B O 1
ATOM 7558 N N . GLN B 1 437 ? 4.547 -31.891 -23.5 1 96 437 GLN B N 1
ATOM 7559 C CA . GLN B 1 437 ? 4.082 -31.281 -22.25 1 96 437 GLN B CA 1
ATOM 7560 C C . GLN B 1 437 ? 4.984 -30.141 -21.828 1 96 437 GLN B C 1
ATOM 7562 O O . GLN B 1 437 ? 4.555 -29.234 -21.094 1 96 437 GLN B O 1
ATOM 7567 N N . LEU B 1 438 ? 6.191 -30.125 -22.281 1 97.19 438 LEU B N 1
ATOM 7568 C CA . LEU B 1 438 ? 7.184 -29.156 -21.859 1 97.19 438 LEU B CA 1
ATOM 7569 C C . LEU B 1 438 ? 6.984 -27.828 -22.578 1 97.19 438 LEU B C 1
ATOM 7571 O O . LEU B 1 438 ? 6.316 -27.766 -23.609 1 97.19 438 LEU B O 1
ATOM 7575 N N . GLU B 1 439 ? 7.402 -26.75 -21.922 1 96 439 GLU B N 1
ATOM 7576 C CA . GLU B 1 439 ? 7.359 -25.406 -22.469 1 96 439 GLU B CA 1
ATOM 7577 C C . GLU B 1 439 ? 8.734 -24.969 -22.969 1 96 439 GLU B C 1
ATOM 7579 O O . GLU B 1 439 ? 9.758 -25.516 -22.547 1 96 439 GLU B O 1
ATOM 7584 N N . ILE B 1 440 ? 8.703 -24.016 -23.844 1 95.12 440 ILE B N 1
ATOM 7585 C CA . ILE B 1 440 ? 9.953 -23.516 -24.406 1 95.12 440 ILE B CA 1
ATOM 7586 C C . ILE B 1 440 ? 10.695 -22.688 -23.359 1 95.12 440 ILE B C 1
ATOM 7588 O O . ILE B 1 440 ? 11.914 -22.547 -23.422 1 95.12 440 ILE B O 1
ATOM 7592 N N . ASP B 1 441 ? 9.891 -22.234 -22.422 1 92.62 441 ASP B N 1
ATOM 7593 C CA . ASP B 1 441 ? 10.523 -21.391 -21.406 1 92.62 441 ASP B CA 1
ATOM 7594 C C . ASP B 1 441 ? 9.898 -21.609 -20.031 1 92.62 441 ASP B C 1
ATOM 7596 O O . ASP B 1 441 ? 9.078 -22.5 -19.859 1 92.62 441 ASP B O 1
ATOM 7600 N N . ASN B 1 442 ? 10.453 -20.844 -19.016 1 91.19 442 ASN B N 1
ATOM 7601 C CA . ASN B 1 442 ? 10.047 -20.969 -17.609 1 91.19 442 ASN B CA 1
ATOM 7602 C C . ASN B 1 442 ? 9.156 -19.812 -17.188 1 91.19 442 ASN B C 1
ATOM 7604 O O . ASN B 1 442 ? 9.234 -19.344 -16.047 1 91.19 442 ASN B O 1
ATOM 7608 N N . LEU B 1 443 ? 8.242 -19.312 -18.031 1 83.19 443 LEU B N 1
ATOM 7609 C CA . LEU B 1 443 ? 7.461 -18.094 -17.844 1 83.19 443 LEU B CA 1
ATOM 7610 C C . LEU B 1 443 ? 6.461 -18.266 -16.703 1 83.19 443 LEU B C 1
ATOM 7612 O O . LEU B 1 443 ? 6.203 -17.328 -15.945 1 83.19 443 LEU B O 1
ATOM 7616 N N . PRO B 1 444 ? 5.859 -19.453 -16.5 1 85.31 444 PRO B N 1
ATOM 7617 C CA . PRO B 1 444 ? 4.891 -19.609 -15.414 1 85.31 444 PRO B CA 1
ATOM 7618 C C . PRO B 1 444 ? 5.469 -19.25 -14.047 1 85.31 444 PRO B C 1
ATOM 7620 O O . PRO B 1 444 ? 4.789 -18.641 -13.227 1 85.31 444 PRO B O 1
ATOM 7623 N N . VAL B 1 445 ? 6.691 -19.609 -13.852 1 88.5 445 VAL B N 1
ATOM 7624 C CA . VAL B 1 445 ? 7.301 -19.312 -12.555 1 88.5 445 VAL B CA 1
ATOM 7625 C C . VAL B 1 445 ? 7.562 -17.812 -12.43 1 88.5 445 VAL B C 1
ATOM 7627 O O . VAL B 1 445 ? 7.426 -17.25 -11.344 1 88.5 445 VAL B O 1
ATOM 7630 N N . GLU B 1 446 ? 7.898 -17.281 -13.516 1 78.25 446 GLU B N 1
ATOM 7631 C CA . GLU B 1 446 ? 8.148 -15.844 -13.508 1 78.25 446 GLU B CA 1
ATOM 7632 C C . GLU B 1 446 ? 6.887 -15.07 -13.133 1 78.25 446 GLU B C 1
ATOM 7634 O O . GLU B 1 446 ? 6.957 -14.094 -12.383 1 78.25 446 GLU B O 1
ATOM 7639 N N . ARG B 1 447 ? 5.844 -15.477 -13.609 1 77.94 447 ARG B N 1
ATOM 7640 C CA . ARG B 1 447 ? 4.562 -14.859 -13.289 1 77.94 447 ARG B CA 1
ATOM 7641 C C . ARG B 1 447 ? 4.223 -15.023 -11.812 1 77.94 447 ARG B C 1
ATOM 7643 O O . ARG B 1 447 ? 3.725 -14.094 -11.18 1 77.94 447 ARG B O 1
ATOM 7650 N N . ALA B 1 448 ? 4.527 -16.156 -11.367 1 82.94 448 ALA B N 1
ATOM 7651 C CA . ALA B 1 448 ? 4.262 -16.438 -9.961 1 82.94 448 ALA B CA 1
ATOM 7652 C C . ALA B 1 448 ? 5.141 -15.578 -9.055 1 82.94 448 ALA B C 1
ATOM 7654 O O . ALA B 1 448 ? 4.688 -15.086 -8.016 1 82.94 448 ALA B O 1
ATOM 7655 N N . LEU B 1 449 ? 6.32 -15.336 -9.469 1 81.06 449 LEU B N 1
ATOM 7656 C CA . LEU B 1 449 ? 7.289 -14.609 -8.656 1 81.06 449 LEU B CA 1
ATOM 7657 C C . LEU B 1 449 ? 7.012 -13.109 -8.695 1 81.06 449 LEU B C 1
ATOM 7659 O O . LEU B 1 449 ? 7.41 -12.383 -7.781 1 81.06 449 LEU B O 1
ATOM 7663 N N . ARG B 1 450 ? 6.387 -12.688 -9.719 1 71.06 450 ARG B N 1
ATOM 7664 C CA . ARG B 1 450 ? 6.098 -11.258 -9.852 1 71.06 450 ARG B CA 1
ATOM 7665 C C . ARG B 1 450 ? 5.266 -10.758 -8.672 1 71.06 450 ARG B C 1
ATOM 7667 O O . ARG B 1 450 ? 5.465 -9.641 -8.195 1 71.06 450 ARG B O 1
ATOM 7674 N N . GLY B 1 451 ? 4.422 -11.477 -8.172 1 68.88 451 GLY B N 1
ATOM 7675 C CA . GLY B 1 451 ? 3.602 -11.094 -7.031 1 68.88 451 GLY B CA 1
ATOM 7676 C C . GLY B 1 451 ? 4.398 -10.945 -5.75 1 68.88 451 GLY B C 1
ATOM 7677 O O . GLY B 1 451 ? 4.078 -10.094 -4.91 1 68.88 451 GLY B O 1
ATOM 7678 N N . VAL B 1 452 ? 5.488 -11.68 -5.652 1 70.94 452 VAL B N 1
ATOM 7679 C CA . VAL B 1 452 ? 6.309 -11.672 -4.445 1 70.94 452 VAL B CA 1
ATOM 7680 C C . VAL B 1 452 ? 7.316 -10.531 -4.512 1 70.94 452 VAL B C 1
ATOM 7682 O O . VAL B 1 452 ? 7.582 -9.875 -3.502 1 70.94 452 VAL B O 1
ATOM 7685 N N . ALA B 1 453 ? 7.875 -10.258 -5.633 1 61.62 453 ALA B N 1
ATOM 7686 C CA . ALA B 1 453 ? 8.977 -9.32 -5.832 1 61.62 453 ALA B CA 1
ATOM 7687 C C . ALA B 1 453 ? 8.562 -7.902 -5.449 1 61.62 453 ALA B C 1
ATOM 7689 O O . ALA B 1 453 ? 9.352 -7.156 -4.867 1 61.62 453 ALA B O 1
ATOM 7690 N N . ILE B 1 454 ? 7.375 -7.57 -5.66 1 55.91 454 ILE B N 1
ATOM 7691 C CA . ILE B 1 454 ? 6.887 -6.223 -5.371 1 55.91 454 ILE B CA 1
ATOM 7692 C C . ILE B 1 454 ? 6.883 -5.988 -3.863 1 55.91 454 ILE B C 1
ATOM 7694 O O . ILE B 1 454 ? 7.16 -4.883 -3.4 1 55.91 454 ILE B O 1
ATOM 7698 N N . GLY B 1 455 ? 6.758 -7.047 -3.135 1 58.5 455 GLY B N 1
ATOM 7699 C CA . GLY B 1 455 ? 6.676 -6.965 -1.686 1 58.5 455 GLY B CA 1
ATOM 7700 C C . GLY B 1 455 ? 8.031 -6.938 -1.01 1 58.5 455 GLY B C 1
ATOM 7701 O O . GLY B 1 455 ? 8.141 -6.57 0.162 1 58.5 455 GLY B O 1
ATOM 7702 N N . ARG B 1 456 ? 9.031 -7.289 -1.781 1 58.22 456 ARG B N 1
ATOM 7703 C CA . ARG B 1 456 ? 10.344 -7.461 -1.181 1 58.22 456 ARG B CA 1
ATOM 7704 C C . ARG B 1 456 ? 10.789 -6.199 -0.449 1 58.22 456 ARG B C 1
ATOM 7706 O O . ARG B 1 456 ? 11.469 -6.273 0.578 1 58.22 456 ARG B O 1
ATOM 7713 N N . ARG B 1 457 ? 10.391 -5.082 -0.978 1 54 457 ARG B N 1
ATOM 7714 C CA . ARG B 1 457 ? 10.812 -3.826 -0.372 1 54 457 ARG B CA 1
ATOM 7715 C C . ARG B 1 457 ? 10.031 -3.541 0.907 1 54 457 ARG B C 1
ATOM 7717 O O . ARG B 1 457 ? 10.508 -2.811 1.78 1 54 457 ARG B O 1
ATOM 7724 N N . ASN B 1 458 ? 8.969 -4.023 0.743 1 54.22 458 ASN B N 1
ATOM 7725 C CA . ASN B 1 458 ? 8.078 -3.701 1.85 1 54.22 458 ASN B CA 1
ATOM 7726 C C . ASN B 1 458 ? 8.047 -4.82 2.887 1 54.22 458 ASN B C 1
ATOM 7728 O O . ASN B 1 458 ? 7.199 -4.816 3.783 1 54.22 458 ASN B O 1
ATOM 7732 N N . TYR B 1 459 ? 8.922 -5.914 2.465 1 52.72 459 TYR B N 1
ATOM 7733 C CA . TYR B 1 459 ? 8.961 -6.996 3.443 1 52.72 459 TYR B CA 1
ATOM 7734 C C . TYR B 1 459 ? 10.391 -7.266 3.9 1 52.72 459 TYR B C 1
ATOM 7736 O O . TYR B 1 459 ? 11.336 -7.164 3.109 1 52.72 459 TYR B O 1
ATOM 7744 N N . LEU B 1 460 ? 10.906 -6.754 4.789 1 51.56 460 LEU B N 1
ATOM 7745 C CA . LEU B 1 460 ? 12.094 -7.301 5.434 1 51.56 460 LEU B CA 1
ATOM 7746 C C . LEU B 1 460 ? 11.734 -8.516 6.289 1 51.56 460 LEU B C 1
ATOM 7748 O O . LEU B 1 460 ? 11.047 -8.383 7.305 1 51.56 460 LEU B O 1
ATOM 7752 N N . PHE B 1 461 ? 11.68 -9.531 5.469 1 50.09 461 PHE B N 1
ATOM 7753 C CA . PHE B 1 461 ? 11.227 -10.742 6.148 1 50.09 461 PHE B CA 1
ATOM 7754 C C . PHE B 1 461 ? 11.852 -10.844 7.539 1 50.09 461 PHE B C 1
ATOM 7756 O O . PHE B 1 461 ? 12.852 -10.18 7.828 1 50.09 461 PHE B O 1
ATOM 7763 N N . ALA B 1 462 ? 11.773 -12.062 7.938 1 46.34 462 ALA B N 1
ATOM 7764 C CA . ALA B 1 462 ? 11.648 -12.711 9.234 1 46.34 462 ALA B CA 1
ATOM 7765 C C . ALA B 1 462 ? 12.891 -12.477 10.094 1 46.34 462 ALA B C 1
ATOM 7767 O O . ALA B 1 462 ? 14 -12.82 9.688 1 46.34 462 ALA B O 1
ATOM 7768 N N . GLY B 1 463 ? 13 -11.43 10.773 1 46.59 463 GLY B N 1
ATOM 7769 C CA . GLY B 1 463 ? 13.859 -11.617 11.93 1 46.59 463 GLY B CA 1
ATOM 7770 C C . GLY B 1 463 ? 14.219 -13.07 12.164 1 46.59 463 GLY B C 1
ATOM 7771 O O . GLY B 1 463 ? 15.227 -13.367 12.828 1 46.59 463 GLY B O 1
ATOM 7772 N N . ALA B 1 464 ? 12.992 -13.891 12 1 58.28 464 ALA B N 1
ATOM 7773 C CA . ALA B 1 464 ? 13.117 -15.312 12.281 1 58.28 464 ALA B CA 1
ATOM 7774 C C . ALA B 1 464 ? 12.727 -16.156 11.07 1 58.28 464 ALA B C 1
ATOM 7776 O O . ALA B 1 464 ? 11.891 -15.734 10.258 1 58.28 464 ALA B O 1
ATOM 7777 N N . ASP B 1 465 ? 13.477 -17.031 10.578 1 70.06 465 ASP B N 1
ATOM 7778 C CA . ASP B 1 465 ? 13.203 -18.047 9.57 1 70.06 465 ASP B CA 1
ATOM 7779 C C . ASP B 1 465 ? 11.719 -18.406 9.547 1 70.06 465 ASP B C 1
ATOM 7781 O O . ASP B 1 465 ? 11.164 -18.688 8.477 1 70.06 465 ASP B O 1
ATOM 7785 N N . SER B 1 466 ? 11.062 -18.047 10.617 1 76.5 466 SER B N 1
ATOM 7786 C CA . SER B 1 466 ? 9.641 -18.359 10.727 1 76.5 466 SER B CA 1
ATOM 7787 C C . SER B 1 466 ? 8.805 -17.406 9.891 1 76.5 466 SER B C 1
ATOM 7789 O O . SER B 1 466 ? 7.777 -17.797 9.328 1 76.5 466 SER B O 1
ATOM 7791 N N . GLY B 1 467 ? 9.258 -16.172 9.766 1 78.75 467 GLY B N 1
ATOM 7792 C CA . GLY B 1 467 ? 8.555 -15.203 8.938 1 78.75 467 GLY B CA 1
ATOM 7793 C C . GLY B 1 467 ? 8.555 -15.562 7.465 1 78.75 467 GLY B C 1
ATOM 7794 O O . GLY B 1 467 ? 7.543 -15.406 6.777 1 78.75 467 GLY B O 1
ATOM 7795 N N . GLY B 1 468 ? 9.703 -16.031 7.031 1 83.06 468 GLY B N 1
ATOM 7796 C CA . GLY B 1 468 ? 9.805 -16.469 5.652 1 83.06 468 GLY B CA 1
ATOM 7797 C C . GLY B 1 468 ? 8.906 -17.656 5.34 1 83.06 468 GLY B C 1
ATOM 7798 O O . GLY B 1 468 ? 8.305 -17.719 4.27 1 83.06 468 GLY B O 1
ATOM 7799 N N . GLU B 1 469 ? 8.875 -18.562 6.293 1 87.44 469 GLU B N 1
ATOM 7800 C CA . GLU B 1 469 ? 8.031 -19.734 6.117 1 87.44 469 GLU B CA 1
ATOM 7801 C C . GLU B 1 469 ? 6.559 -19.359 6.043 1 87.44 469 GLU B C 1
ATOM 7803 O O . GLU B 1 469 ? 5.82 -19.891 5.207 1 87.44 469 GLU B O 1
ATOM 7808 N N . ARG B 1 470 ? 6.121 -18.484 6.902 1 87.25 470 ARG B N 1
ATOM 7809 C CA . ARG B 1 470 ? 4.738 -18.016 6.895 1 87.25 470 ARG B CA 1
ATOM 7810 C C . ARG B 1 470 ? 4.406 -17.312 5.578 1 87.25 470 ARG B C 1
ATOM 7812 O O . ARG B 1 470 ? 3.342 -17.547 5 1 87.25 470 ARG B O 1
ATOM 7819 N N . ALA B 1 471 ? 5.309 -16.516 5.16 1 87.81 471 ALA B N 1
ATOM 7820 C CA . ALA B 1 471 ? 5.105 -15.797 3.9 1 87.81 471 ALA B CA 1
ATOM 7821 C C . ALA B 1 471 ? 4.969 -16.781 2.736 1 87.81 471 ALA B C 1
ATOM 7823 O O . ALA B 1 471 ? 4.066 -16.641 1.906 1 87.81 471 ALA B O 1
ATOM 7824 N N . ALA B 1 472 ? 5.852 -17.734 2.748 1 91.88 472 ALA B N 1
ATOM 7825 C CA . ALA B 1 472 ? 5.812 -18.734 1.684 1 91.88 472 ALA B CA 1
ATOM 7826 C C . ALA B 1 472 ? 4.469 -19.469 1.655 1 91.88 472 ALA B C 1
ATOM 7828 O O . ALA B 1 472 ? 3.902 -19.688 0.584 1 91.88 472 ALA B O 1
ATOM 7829 N N . ALA B 1 473 ? 4 -19.766 2.811 1 94 473 ALA B N 1
ATOM 7830 C CA . ALA B 1 473 ? 2.723 -20.469 2.924 1 94 473 ALA B CA 1
ATOM 7831 C C . ALA B 1 473 ? 1.586 -19.625 2.352 1 94 473 ALA B C 1
ATOM 7833 O O . ALA B 1 473 ? 0.808 -20.109 1.522 1 94 473 ALA B O 1
ATOM 7834 N N . ILE B 1 474 ? 1.544 -18.438 2.742 1 93.38 474 ILE B N 1
ATOM 7835 C CA . ILE B 1 474 ? 0.448 -17.562 2.332 1 93.38 474 ILE B CA 1
ATOM 7836 C C . ILE B 1 474 ? 0.575 -17.234 0.846 1 93.38 474 ILE B C 1
ATOM 7838 O O . ILE B 1 474 ? -0.423 -17.219 0.122 1 93.38 474 ILE B O 1
ATOM 7842 N N . TYR B 1 475 ? 1.77 -17.016 0.353 1 93.19 475 TYR B N 1
ATOM 7843 C CA . TYR B 1 475 ? 2 -16.781 -1.068 1 93.19 475 TYR B CA 1
ATOM 7844 C C . TYR B 1 475 ? 1.51 -17.953 -1.903 1 93.19 475 TYR B C 1
ATOM 7846 O O . TYR B 1 475 ? 0.971 -17.766 -2.996 1 93.19 475 TYR B O 1
ATOM 7854 N N . SER B 1 476 ? 1.751 -19.125 -1.393 1 96.56 476 SER B N 1
ATOM 7855 C CA . SER B 1 476 ? 1.32 -20.328 -2.104 1 96.56 476 SER B CA 1
ATOM 7856 C C . SER B 1 476 ? -0.191 -20.344 -2.311 1 96.56 476 SER B C 1
ATOM 7858 O O . SER B 1 476 ? -0.671 -20.609 -3.414 1 96.56 476 SER B O 1
ATOM 7860 N N . LEU B 1 477 ? -0.9 -20.016 -1.274 1 97.06 477 LEU B N 1
ATOM 7861 C CA . LEU B 1 477 ? -2.357 -20.031 -1.341 1 97.06 477 LEU B CA 1
ATOM 7862 C C . LEU B 1 477 ? -2.875 -18.906 -2.223 1 97.06 477 LEU B C 1
ATOM 7864 O O . LEU B 1 477 ? -3.738 -19.125 -3.076 1 97.06 477 LEU B O 1
ATOM 7868 N N . ILE B 1 478 ? -2.342 -17.719 -2.053 1 94.75 478 ILE B N 1
ATOM 7869 C CA . ILE B 1 478 ? -2.748 -16.547 -2.834 1 94.75 478 ILE B CA 1
ATOM 7870 C C . ILE B 1 478 ? -2.408 -16.781 -4.305 1 94.75 478 ILE B C 1
ATOM 7872 O O . ILE B 1 478 ? -3.24 -16.531 -5.184 1 94.75 478 ILE B O 1
ATOM 7876 N N . GLY B 1 479 ? -1.199 -17.234 -4.551 1 94.56 479 GLY B N 1
ATOM 7877 C CA . GLY B 1 479 ? -0.775 -17.5 -5.918 1 94.56 479 GLY B CA 1
ATOM 7878 C C . GLY B 1 479 ? -1.635 -18.531 -6.617 1 94.56 479 GLY B C 1
ATOM 7879 O O . GLY B 1 479 ? -1.965 -18.375 -7.793 1 94.56 479 GLY B O 1
ATOM 7880 N N . THR B 1 480 ? -1.945 -19.594 -5.906 1 97 480 THR B N 1
ATOM 7881 C CA . THR B 1 480 ? -2.762 -20.656 -6.484 1 97 480 THR B CA 1
ATOM 7882 C C . THR B 1 480 ? -4.18 -20.172 -6.758 1 97 480 THR B C 1
ATOM 7884 O O . THR B 1 480 ? -4.77 -20.5 -7.789 1 97 480 THR B O 1
ATOM 7887 N N . ALA B 1 481 ? -4.754 -19.391 -5.789 1 96 481 ALA B N 1
ATOM 7888 C CA . ALA B 1 481 ? -6.066 -18.797 -6.031 1 96 481 ALA B CA 1
ATOM 7889 C C . ALA B 1 481 ? -6.062 -17.953 -7.309 1 96 481 ALA B C 1
ATOM 7891 O O . ALA B 1 481 ? -6.957 -18.094 -8.148 1 96 481 ALA B O 1
ATOM 7892 N N . LYS B 1 482 ? -5.059 -17.203 -7.543 1 92.44 482 LYS B N 1
ATOM 7893 C CA . LYS B 1 482 ? -4.934 -16.344 -8.719 1 92.44 482 LYS B CA 1
ATOM 7894 C C . LYS B 1 482 ? -4.824 -17.172 -9.992 1 92.44 482 LYS B C 1
ATOM 7896 O O . LYS B 1 482 ? -5.453 -16.844 -11.008 1 92.44 482 LYS B O 1
ATOM 7901 N N . LEU B 1 483 ? -4.035 -18.234 -9.914 1 93.31 483 LEU B N 1
ATOM 7902 C CA . LEU B 1 483 ? -3.844 -19.125 -11.055 1 93.31 483 LEU B CA 1
ATOM 7903 C C . LEU B 1 483 ? -5.168 -19.734 -11.5 1 93.31 483 LEU B C 1
ATOM 7905 O O . LEU B 1 483 ? -5.348 -20.047 -12.68 1 93.31 483 LEU B O 1
ATOM 7909 N N . ASN B 1 484 ? -6.035 -19.859 -10.562 1 94.38 484 ASN B N 1
ATOM 7910 C CA . ASN B 1 484 ? -7.32 -20.469 -10.867 1 94.38 484 ASN B CA 1
ATOM 7911 C C . ASN B 1 484 ? -8.406 -19.422 -11.094 1 94.38 484 ASN B C 1
ATOM 7913 O O . ASN B 1 484 ? -9.602 -19.75 -11.07 1 94.38 484 ASN B O 1
ATOM 7917 N N . GLY B 1 485 ? -8.07 -18.172 -11.188 1 90.38 485 GLY B N 1
ATOM 7918 C CA . GLY B 1 485 ? -9.008 -17.109 -11.5 1 90.38 485 GLY B CA 1
ATOM 7919 C C . GLY B 1 485 ? -9.914 -16.75 -10.336 1 90.38 485 GLY B C 1
ATOM 7920 O O . GLY B 1 485 ? -11.039 -16.281 -10.547 1 90.38 485 GLY B O 1
ATOM 7921 N N . ILE B 1 486 ? -9.484 -17.047 -9.164 1 93.19 486 ILE B N 1
ATOM 7922 C CA . ILE B 1 486 ? -10.281 -16.797 -7.969 1 93.19 486 ILE B CA 1
ATOM 7923 C C . ILE B 1 486 ? -9.672 -15.641 -7.184 1 93.19 486 ILE B C 1
ATOM 7925 O O . ILE B 1 486 ? -8.453 -15.555 -7.035 1 93.19 486 ILE B O 1
ATOM 7929 N N . ASP B 1 487 ? -10.492 -14.727 -6.688 1 92.62 487 ASP B N 1
ATOM 7930 C CA . ASP B 1 487 ? -10.023 -13.648 -5.82 1 92.62 487 ASP B CA 1
ATOM 7931 C C . ASP B 1 487 ? -9.477 -14.203 -4.508 1 92.62 487 ASP B C 1
ATOM 7933 O O . ASP B 1 487 ? -10.195 -14.859 -3.752 1 92.62 487 ASP B O 1
ATOM 7937 N N . PRO B 1 488 ? -8.227 -13.914 -4.242 1 95.19 488 PRO B N 1
ATOM 7938 C CA . PRO B 1 488 ? -7.602 -14.484 -3.047 1 95.19 488 PRO B CA 1
ATOM 7939 C C . PRO B 1 488 ? -8.336 -14.109 -1.76 1 95.19 488 PRO B C 1
ATOM 7941 O O . PRO B 1 488 ? -8.391 -14.906 -0.82 1 95.19 488 PRO B O 1
ATOM 7944 N N . GLU B 1 489 ? -8.836 -12.898 -1.672 1 94.81 489 GLU B N 1
ATOM 7945 C CA . GLU B 1 489 ? -9.516 -12.477 -0.449 1 94.81 489 GLU B CA 1
ATOM 7946 C C . GLU B 1 489 ? -10.812 -13.258 -0.238 1 94.81 489 GLU B C 1
ATOM 7948 O O . GLU B 1 489 ? -11.094 -13.711 0.873 1 94.81 489 GLU B O 1
ATOM 7953 N N . ALA B 1 490 ? -11.609 -13.406 -1.267 1 93.88 490 ALA B N 1
ATOM 7954 C CA . ALA B 1 490 ? -12.82 -14.219 -1.186 1 93.88 490 ALA B CA 1
ATOM 7955 C C . ALA B 1 490 ? -12.492 -15.664 -0.841 1 93.88 490 ALA B C 1
ATOM 7957 O O . ALA B 1 490 ? -13.195 -16.297 -0.042 1 93.88 490 ALA B O 1
ATOM 7958 N N . TYR B 1 491 ? -11.469 -16.203 -1.396 1 96.12 491 TYR B N 1
ATOM 7959 C CA . TYR B 1 491 ? -11.039 -17.578 -1.156 1 96.12 491 TYR B CA 1
ATOM 7960 C C . TYR B 1 491 ? -10.656 -17.781 0.304 1 96.12 491 TYR B C 1
ATOM 7962 O O . TYR B 1 491 ? -11.18 -18.672 0.973 1 96.12 491 TYR B O 1
ATOM 7970 N N . LEU B 1 492 ? -9.711 -16.891 0.814 1 96.44 492 LEU B N 1
ATOM 7971 C CA . LEU B 1 492 ? -9.234 -17.031 2.188 1 96.44 492 LEU B CA 1
ATOM 7972 C C . LEU B 1 492 ? -10.367 -16.812 3.18 1 96.44 492 LEU B C 1
ATOM 7974 O O . LEU B 1 492 ? -10.406 -17.438 4.238 1 96.44 492 LEU B O 1
ATOM 7978 N N . ARG B 1 493 ? -11.281 -15.867 2.861 1 94.75 493 ARG B N 1
ATOM 7979 C CA . ARG B 1 493 ? -12.453 -15.672 3.703 1 94.75 493 ARG B CA 1
ATOM 7980 C C . ARG B 1 493 ? -13.266 -16.953 3.828 1 94.75 493 ARG B C 1
ATOM 7982 O O . ARG B 1 493 ? -13.648 -17.344 4.93 1 94.75 493 ARG B O 1
ATOM 7989 N N . PHE B 1 494 ? -13.508 -17.641 2.76 1 94.25 494 PHE B N 1
ATOM 7990 C CA . PHE B 1 494 ? -14.266 -18.875 2.713 1 94.25 494 PHE B CA 1
ATOM 7991 C C . PHE B 1 494 ? -13.57 -19.969 3.529 1 94.25 494 PHE B C 1
ATOM 7993 O O . PHE B 1 494 ? -14.203 -20.641 4.336 1 94.25 494 PHE B O 1
ATOM 8000 N N . VAL B 1 495 ? -12.258 -20.109 3.311 1 95.12 495 VAL B N 1
ATOM 8001 C CA . VAL B 1 495 ? -11.477 -21.172 3.943 1 95.12 495 VAL B CA 1
ATOM 8002 C C . VAL B 1 495 ? -11.391 -20.922 5.449 1 95.12 495 VAL B C 1
ATOM 8004 O O . VAL B 1 495 ? -11.602 -21.828 6.246 1 95.12 495 VAL B O 1
ATOM 8007 N N . LEU B 1 496 ? -11.117 -19.641 5.848 1 93.81 496 LEU B N 1
ATOM 8008 C CA . LEU B 1 496 ? -10.914 -19.297 7.254 1 93.81 496 LEU B CA 1
ATOM 8009 C C . LEU B 1 496 ? -12.219 -19.438 8.031 1 93.81 496 LEU B C 1
ATOM 8011 O O . LEU B 1 496 ? -12.195 -19.641 9.25 1 93.81 496 LEU B O 1
ATOM 8015 N N . ALA B 1 497 ? -13.32 -19.344 7.312 1 91.69 497 ALA B N 1
ATOM 8016 C CA . ALA B 1 497 ? -14.633 -19.5 7.945 1 91.69 497 ALA B CA 1
ATOM 8017 C C . ALA B 1 497 ? -14.906 -20.984 8.242 1 91.69 497 ALA B C 1
ATOM 8019 O O . ALA B 1 497 ? -15.773 -21.297 9.055 1 91.69 497 ALA B O 1
ATOM 8020 N N . ARG B 1 498 ? -14.125 -21.922 7.629 1 90.62 498 ARG B N 1
ATOM 8021 C CA . ARG B 1 498 ? -14.523 -23.328 7.68 1 90.62 498 ARG B CA 1
ATOM 8022 C C . ARG B 1 498 ? -13.383 -24.203 8.188 1 90.62 498 ARG B C 1
ATOM 8024 O O . ARG B 1 498 ? -13.617 -25.281 8.734 1 90.62 498 ARG B O 1
ATOM 8031 N N . ILE B 1 499 ? -12.172 -23.781 8.008 1 88.75 499 ILE B N 1
ATOM 8032 C CA . ILE B 1 499 ? -11.016 -24.672 8.125 1 88.75 499 ILE B CA 1
ATOM 8033 C C . ILE B 1 499 ? -10.852 -25.109 9.578 1 88.75 499 ILE B C 1
ATOM 8035 O O . ILE B 1 499 ? -10.336 -26.188 9.852 1 88.75 499 ILE B O 1
ATOM 8039 N N . ALA B 1 500 ? -11.273 -24.266 10.484 1 81.31 500 ALA B N 1
ATOM 8040 C CA . ALA B 1 500 ? -11.117 -24.609 11.891 1 81.31 500 ALA B CA 1
ATOM 8041 C C . ALA B 1 500 ? -11.93 -25.859 12.242 1 81.31 500 ALA B C 1
ATOM 8043 O O . ALA B 1 500 ? -11.539 -26.641 13.102 1 81.31 500 ALA B O 1
ATOM 8044 N N . ASP B 1 501 ? -13.023 -26.062 11.547 1 81.31 501 ASP B N 1
ATOM 8045 C CA . ASP B 1 501 ? -13.922 -27.188 11.828 1 81.31 501 ASP B CA 1
ATOM 8046 C C . ASP B 1 501 ? -13.781 -28.266 10.758 1 81.31 501 ASP B C 1
ATOM 8048 O O . ASP B 1 501 ? -14.469 -29.297 10.82 1 81.31 501 ASP B O 1
ATOM 8052 N N . HIS B 1 502 ? -12.906 -28.047 9.891 1 80.94 502 HIS B N 1
ATOM 8053 C CA . HIS B 1 502 ? -12.789 -28.969 8.766 1 80.94 502 HIS B CA 1
ATOM 8054 C C . HIS B 1 502 ? -11.82 -30.109 9.086 1 80.94 502 HIS B C 1
ATOM 8056 O O . HIS B 1 502 ? -10.75 -29.875 9.641 1 80.94 502 HIS B O 1
ATOM 8062 N N . ALA B 1 503 ? -12.289 -31.266 8.797 1 76.5 503 ALA B N 1
ATOM 8063 C CA . ALA B 1 503 ? -11.43 -32.438 9.016 1 76.5 503 ALA B CA 1
ATOM 8064 C C . ALA B 1 503 ? -10.156 -32.344 8.188 1 76.5 503 ALA B C 1
ATOM 8066 O O . ALA B 1 503 ? -10.203 -31.969 7.008 1 76.5 503 ALA B O 1
ATOM 8067 N N . ILE B 1 504 ? -9.109 -32.625 8.797 1 78.69 504 ILE B N 1
ATOM 8068 C CA . ILE B 1 504 ? -7.793 -32.5 8.18 1 78.69 504 ILE B CA 1
ATOM 8069 C C . ILE B 1 504 ? -7.719 -33.406 6.945 1 78.69 504 ILE B C 1
ATOM 8071 O O . ILE B 1 504 ? -7.082 -33.031 5.949 1 78.69 504 ILE B O 1
ATOM 8075 N N . ASN B 1 505 ? -8.391 -34.562 7.035 1 83.5 505 ASN B N 1
ATOM 8076 C CA . ASN B 1 505 ? -8.32 -35.531 5.945 1 83.5 505 ASN B CA 1
ATOM 8077 C C . ASN B 1 505 ? -9.172 -35.062 4.754 1 83.5 505 ASN B C 1
ATOM 8079 O O . ASN B 1 505 ? -9.102 -35.688 3.68 1 83.5 505 ASN B O 1
ATOM 8083 N N . ARG B 1 506 ? -9.922 -33.969 4.961 1 88.94 506 ARG B N 1
ATOM 8084 C CA . ARG B 1 506 ? -10.75 -33.469 3.867 1 88.94 506 ARG B CA 1
ATOM 8085 C C . ARG B 1 506 ? -10.352 -32.062 3.479 1 88.94 506 ARG B C 1
ATOM 8087 O O . ARG B 1 506 ? -11.156 -31.328 2.906 1 88.94 506 ARG B O 1
ATOM 8094 N N . VAL B 1 507 ? -9.172 -31.766 3.744 1 91.75 507 VAL B N 1
ATOM 8095 C CA . VAL B 1 507 ? -8.703 -30.391 3.533 1 91.75 507 VAL B CA 1
ATOM 8096 C C . VAL B 1 507 ? -8.656 -30.094 2.039 1 91.75 507 VAL B C 1
ATOM 8098 O O . VAL B 1 507 ? -8.766 -28.938 1.632 1 91.75 507 VAL B O 1
ATOM 8101 N N . ASP B 1 508 ? -8.625 -31.172 1.215 1 91.69 508 ASP B N 1
ATOM 8102 C CA . ASP B 1 508 ? -8.578 -31.016 -0.236 1 91.69 508 ASP B CA 1
ATOM 8103 C C . ASP B 1 508 ? -9.852 -30.359 -0.766 1 91.69 508 ASP B C 1
ATOM 8105 O O . ASP B 1 508 ? -9.844 -29.766 -1.842 1 91.69 508 ASP B O 1
ATOM 8109 N N . GLN B 1 509 ? -10.875 -30.422 0.009 1 92.31 509 GLN B N 1
ATOM 8110 C CA . GLN B 1 509 ? -12.164 -29.859 -0.387 1 92.31 509 GLN B CA 1
ATOM 8111 C C . GLN B 1 509 ? -12.141 -28.344 -0.317 1 92.31 509 GLN B C 1
ATOM 8113 O O . GLN B 1 509 ? -13.039 -27.672 -0.837 1 92.31 509 GLN B O 1
ATOM 8118 N N . LEU B 1 510 ? -11.039 -27.844 0.283 1 94.44 510 LEU B N 1
ATOM 8119 C CA . LEU B 1 510 ? -10.945 -26.406 0.458 1 94.44 510 LEU B CA 1
ATOM 8120 C C . LEU B 1 510 ? -9.961 -25.797 -0.536 1 94.44 510 LEU B C 1
ATOM 8122 O O . LEU B 1 510 ? -9.664 -24.594 -0.468 1 94.44 510 LEU B O 1
ATOM 8126 N N . MET B 1 511 ? -9.516 -26.625 -1.458 1 95.94 511 MET B N 1
ATOM 8127 C CA . MET B 1 511 ? -8.617 -26.125 -2.486 1 95.94 511 MET B CA 1
ATOM 8128 C C . MET B 1 511 ? -9.336 -25.125 -3.393 1 95.94 511 MET B C 1
ATOM 8130 O O . MET B 1 511 ? -10.555 -25.188 -3.551 1 95.94 511 MET B O 1
ATOM 8134 N N . PRO B 1 512 ? -8.641 -24.172 -4.016 1 94.06 512 PRO B N 1
ATOM 8135 C CA . PRO B 1 512 ? -9.273 -23.125 -4.816 1 94.06 512 PRO B CA 1
ATOM 8136 C C . PRO B 1 512 ? -10.195 -23.688 -5.898 1 94.06 512 PRO B C 1
ATOM 8138 O O . PRO B 1 512 ? -11.312 -23.188 -6.078 1 94.06 512 PRO B O 1
ATOM 8141 N N . TRP B 1 513 ? -9.797 -24.719 -6.637 1 94.06 513 TRP B N 1
ATOM 8142 C CA . TRP B 1 513 ? -10.586 -25.266 -7.73 1 94.06 513 TRP B CA 1
ATOM 8143 C C . TRP B 1 513 ? -11.789 -26.047 -7.195 1 94.06 513 TRP B C 1
ATOM 8145 O O . TRP B 1 513 ? -12.773 -26.234 -7.91 1 94.06 513 TRP B O 1
ATOM 8155 N N . ALA B 1 514 ? -11.719 -26.5 -5.961 1 92.56 514 ALA B N 1
ATOM 8156 C CA . ALA B 1 514 ? -12.82 -27.266 -5.367 1 92.56 514 ALA B CA 1
ATOM 8157 C C . ALA B 1 514 ? -13.953 -26.344 -4.934 1 92.56 514 ALA B C 1
ATOM 8159 O O . ALA B 1 514 ? -15.117 -26.75 -4.926 1 92.56 514 ALA B O 1
ATOM 8160 N N . ILE B 1 515 ? -13.625 -25.109 -4.605 1 91.88 515 ILE B N 1
ATOM 8161 C CA . ILE B 1 515 ? -14.648 -24.25 -4.027 1 91.88 515 ILE B CA 1
ATOM 8162 C C . ILE B 1 515 ? -15.055 -23.172 -5.039 1 91.88 515 ILE B C 1
ATOM 8164 O O . ILE B 1 515 ? -15.852 -22.281 -4.727 1 91.88 515 ILE B O 1
ATOM 8168 N N . ALA B 1 516 ? -14.531 -23.156 -6.199 1 89.38 516 ALA B N 1
ATOM 8169 C CA . ALA B 1 516 ? -14.773 -22.141 -7.219 1 89.38 516 ALA B CA 1
ATOM 8170 C C . ALA B 1 516 ? -16.266 -21.953 -7.461 1 89.38 516 ALA B C 1
ATOM 8172 O O . ALA B 1 516 ? -16.75 -20.828 -7.523 1 89.38 516 ALA B O 1
ATOM 8173 N N . ASP B 1 517 ? -16.938 -23.031 -7.504 1 86.19 517 ASP B N 1
ATOM 8174 C CA . ASP B 1 517 ? -18.359 -22.969 -7.777 1 86.19 517 ASP B CA 1
ATOM 8175 C C . ASP B 1 517 ? -19.125 -22.391 -6.594 1 86.19 517 ASP B C 1
ATOM 8177 O O . ASP B 1 517 ? -20.078 -21.625 -6.773 1 86.19 517 ASP B O 1
ATOM 8181 N N . GLN B 1 518 ? -18.719 -22.719 -5.438 1 87 518 GLN B N 1
ATOM 8182 C CA . GLN B 1 518 ? -19.375 -22.219 -4.234 1 87 518 GLN B CA 1
ATOM 8183 C C . GLN B 1 518 ? -19.156 -20.719 -4.078 1 87 518 GLN B C 1
ATOM 8185 O O . GLN B 1 518 ? -20.031 -20.016 -3.59 1 87 518 GLN B O 1
ATOM 8190 N N . LEU B 1 519 ? -18.016 -20.234 -4.438 1 86.69 519 LEU B N 1
ATOM 8191 C CA . LEU B 1 519 ? -17.703 -18.812 -4.34 1 86.69 519 LEU B CA 1
ATOM 8192 C C . LEU B 1 519 ? -18.531 -18 -5.336 1 86.69 519 LEU B C 1
ATOM 8194 O O . LEU B 1 519 ? -18.906 -16.859 -5.051 1 86.69 519 LEU B O 1
ATOM 8198 N N . ARG B 1 520 ? -18.719 -18.562 -6.457 1 76.19 520 ARG B N 1
ATOM 8199 C CA . ARG B 1 520 ? -19.531 -17.906 -7.473 1 76.19 520 ARG B CA 1
ATOM 8200 C C . ARG B 1 520 ? -20.984 -17.766 -7.02 1 76.19 520 ARG B C 1
ATOM 8202 O O . ARG B 1 520 ? -21.641 -16.766 -7.312 1 76.19 520 ARG B O 1
ATOM 8209 N N . ASP B 1 521 ? -21.438 -18.703 -6.273 1 68.19 521 ASP B N 1
ATOM 8210 C CA . ASP B 1 521 ? -22.812 -18.688 -5.785 1 68.19 521 ASP B CA 1
ATOM 8211 C C . ASP B 1 521 ? -22.984 -17.672 -4.66 1 68.19 521 ASP B C 1
ATOM 8213 O O . ASP B 1 521 ? -24.031 -17.047 -4.535 1 68.19 521 ASP B O 1
ATOM 8217 N N . ASP B 1 522 ? -21.969 -17.438 -3.891 1 62.81 522 ASP B N 1
ATOM 8218 C CA . ASP B 1 522 ? -22.031 -16.531 -2.752 1 62.81 522 ASP B CA 1
ATOM 8219 C C . ASP B 1 522 ? -21.891 -15.078 -3.201 1 62.81 522 ASP B C 1
ATOM 8221 O O . ASP B 1 522 ? -22.375 -14.172 -2.523 1 62.81 522 ASP B O 1
ATOM 8225 N N . SER B 1 523 ? -21.281 -14.766 -4.355 1 55.31 523 SER B N 1
ATOM 8226 C CA . SER B 1 523 ? -21.109 -13.391 -4.816 1 55.31 523 SER B CA 1
ATOM 8227 C C . SER B 1 523 ? -22.328 -12.898 -5.59 1 55.31 523 SER B C 1
ATOM 8229 O O . SER B 1 523 ? -22.953 -13.664 -6.324 1 55.31 523 SER B O 1
#

Solvent-accessible surface area (backbone atoms only — not comparable to full-atom values): 55092 Å² total; per-residue (Å²): 138,75,86,72,65,77,59,71,83,54,68,62,58,51,47,51,48,46,48,50,46,46,50,47,46,48,49,47,46,49,50,47,50,49,46,47,51,49,46,51,52,43,50,52,48,42,54,48,43,49,50,47,38,51,45,41,58,59,45,49,70,63,58,85,44,67,59,49,55,48,44,40,51,49,45,50,37,30,42,40,31,52,33,12,51,58,32,43,47,78,76,71,70,68,83,65,80,63,76,61,71,75,64,67,75,74,75,75,75,64,80,88,46,53,75,46,80,44,76,39,71,38,97,54,72,53,48,31,90,83,80,61,33,56,35,38,84,70,48,68,49,76,46,72,28,41,31,44,42,75,56,47,65,34,32,42,35,40,34,30,45,30,26,31,20,78,75,79,64,49,73,46,56,35,78,77,78,84,51,65,39,82,93,41,52,55,28,32,43,31,49,19,47,54,49,36,37,38,62,66,66,40,40,47,57,63,57,50,26,54,57,37,39,64,74,67,42,85,51,54,40,60,58,53,17,19,48,51,18,36,49,42,58,71,46,42,66,48,43,51,53,49,44,52,58,44,45,67,38,60,50,37,26,41,50,71,44,78,36,52,20,33,37,76,90,71,80,44,73,41,60,23,25,39,35,39,40,28,25,72,42,51,57,28,53,42,82,68,81,43,37,38,39,39,43,50,39,73,48,84,57,37,65,52,61,46,61,73,45,61,81,41,49,33,36,40,28,28,65,100,52,77,49,50,50,71,48,38,72,69,68,51,28,42,66,28,32,29,47,61,54,48,48,43,48,37,46,55,47,31,73,74,56,70,46,72,64,39,51,48,52,50,51,55,55,48,52,50,51,55,53,50,66,72,41,59,48,35,45,29,69,59,36,22,53,49,26,54,71,55,41,47,58,52,47,53,52,48,52,51,50,50,54,57,49,51,72,74,45,58,83,83,36,71,65,37,49,39,48,44,58,43,61,77,37,39,70,27,52,52,40,35,48,78,34,26,72,50,54,67,44,52,58,72,40,50,60,59,44,52,54,52,59,72,25,46,82,63,40,38,31,24,46,40,69,61,40,39,40,42,47,19,45,53,47,17,55,41,49,20,18,48,68,65,75,38,48,42,46,63,50,41,21,56,40,39,63,42,51,72,79,43,54,78,93,53,42,70,60,66,36,60,83,62,36,48,68,58,53,58,69,74,102,134,78,87,70,67,78,57,73,86,53,69,63,55,53,47,51,50,47,51,49,47,47,50,50,46,49,51,48,46,49,51,45,49,50,46,45,51,49,45,51,51,44,50,52,48,42,54,48,42,49,50,46,38,52,45,42,58,59,44,47,68,63,59,82,44,66,60,47,55,49,47,40,50,46,45,49,34,27,43,38,33,52,34,12,51,58,33,44,47,77,77,70,72,68,81,66,81,61,76,62,71,75,65,68,74,73,76,75,75,64,81,86,47,53,75,46,80,46,77,40,72,38,97,55,72,51,47,31,90,83,81,60,34,57,35,40,86,70,49,67,48,76,46,69,27,42,32,45,42,75,56,48,64,33,32,43,33,41,34,30,46,29,27,31,21,77,73,79,64,50,74,46,56,36,78,80,78,83,52,66,42,81,95,42,53,53,28,32,42,32,50,18,46,55,50,37,36,37,63,68,67,39,42,46,58,63,57,50,25,54,58,38,39,64,75,67,40,85,50,55,40,60,58,53,17,19,49,50,18,35,50,40,57,70,45,42,67,49,44,51,51,49,43,52,58,44,45,68,38,58,49,36,27,42,50,71,46,80,37,50,19,38,36,72,91,71,80,44,74,41,60,22,25,40,34,38,41,28,24,69,43,53,55,27,52,42,82,67,80,44,34,38,38,38,41,51,40,74,50,84,57,36,64,52,61,45,61,72,46,61,82,40,48,34,36,41,28,28,66,98,51,77,51,51,48,70,48,39,72,68,68,51,27,42,65,26,32,30,49,61,54,48,48,44,48,38,46,55,46,29,73,74,56,72,45,72,65,40,50,49,51,52,50,56,53,47,53,51,51,53,52,51,67,72,41,59,46,35,45,30,68,59,32,21,53,49,25,55,72,55,43,46,59,52,48,53,51,48,52,50,50,50,57,56,50,51,72,75,44,59,82,82,36,70,65,37,49,38,48,46,56,44,62,77,38,38,70,29,51,51,40,35,49,78,34,27,73,50,55,67,44,51,58,71,39,51,59,60,44,53,55,50,60,72,26,48,81,62,36,45,36,14,43,42,76,60,36,37,42,42,48,18,44,51,47,17,54,42,49,21,20,50,66,66,74,38,49,42,47,65,50,40,21,56,40,39,62,42,53,75,79,44,57,77,94,51,39,70,60,64,35,59,84,63,37,47,65,59,53,59,69,74,100

InterPro domains:
  IPR004291 Transposase IS66, central domain [PF03050] (183-469)
  IPR024463 Transposase TnpC, homeodomain [PF13007] (48-117)
  IPR024474 Transposase IS66, zinc-finger binding domain of [PF13005] (126-169)
  IPR039552 Transposase IS66, C-terminal [PF13817] (476-513)
  IPR052344 Transposase-related protein [PTHR33678] (27-501)

Sequence (1046 aa):
MTAANAYPDDIEAPKAMLLERDARIGHLEDVVESHKAANATAKAEIEHLKLLIAKLRRMQFGRKSEKLDRQIEQLELRLEELEADEGAAPIEIPKTPRTAPEQSPRKPLPEHLPREEQTHLPQSTETCSECGGKLKLLGEDVSEQLEYVPASFRVIRHVRPKFACACCDHIAQAAAPSRPIERGLAGPGLLAHVLVSKFADHIPLYRQSVMYAREGVELDRSLLAKWVGHGATLLQPLVDALRRHVMTGTKLHADDTPVPVLEPGSGKTKTGRLWVYVRDDRSSADMTPPAVWFAYTPDRKGIHPQQHLETFSGTLQADAYGGYQAIYETGRVREAACWAHARRQFYELHAARPNALNTEALERIGALYKIEDAIRGKPPDERRAYREAHARPLLSQLHAWLTATLETLSKKSDTSRAILYALNRWEALTRYCDDGQLEIDNLPVERALRGVAIGRRNYLFAGADSGGERAAAIYSLIGTAKLNGIDPEAYLRFVLARIADHAINRVDQLMPWAIADQLRDDSMTAANAYPDDIEAPKAMLLERDARIGHLEDVVESHKAANATAKAEIEHLKLLIAKLRRMQFGRKSEKLDRQIEQLELRLEELEADEGAAPIEIPKTPRTAPEQSPRKPLPEHLPREEQTHLPQSTETCSECGGKLKLLGEDVSEQLEYVPASFRVIRHVRPKFACACCDHIAQAAAPSRPIERGLAGPGLLAHVLVSKFADHIPLYRQSVMYAREGVELDRSLLAKWVGHGATLLQPLVDALRRHVMTGTKLHADDTPVPVLEPGSGKTKTGRLWVYVRDDRSSADMTPPAVWFAYTPDRKGIHPQQHLETFSGTLQADAYGGYQAIYETGRVREAACWAHARRQFYELHAARPNALNTEALERIGALYKIEDAIRGKPPDERRAYREAHARPLLSQLHAWLTATLETLSKKSDTSRAILYALNRWEALTRYCDDGQLEIDNLPVERALRGVAIGRRNYLFAGADSGGERAAAIYSLIGTAKLNGIDPEAYLRFVLARIADHAINRVDQLMPWAIADQLRDDS